Protein 6YJI (pdb70)

Solvent-accessible surface area: 37201 Å² total; per-residue (Å²): 92,192,90,46,14,82,88,0,13,129,30,0,86,103,43,58,3,144,19,13,20,95,118,58,118,40,36,62,129,50,20,70,9,38,1,98,49,64,171,20,76,6,45,0,0,0,13,1,115,74,34,110,35,0,29,37,0,1,126,4,0,84,106,12,169,13,73,0,2,41,9,33,23,11,32,27,39,26,5,44,10,3,17,87,86,24,3,0,0,0,24,3,71,44,28,95,143,39,60,38,72,158,173,56,45,47,0,30,2,5,9,4,6,28,3,0,31,5,8,67,73,0,70,95,80,39,34,38,3,11,1,14,21,70,16,3,25,26,6,17,13,44,11,4,27,2,2,2,20,0,8,1,2,6,53,32,9,6,6,1,26,10,3,23,29,0,55,0,4,16,40,78,22,66,70,43,86,6,125,118,81,45,45,5,3,15,0,0,8,1,11,1,37,3,0,4,1,12,11,25,4,64,3,81,8,44,158,29,150,59,128,107,1,3,45,6,66,1,44,0,19,111,28,81,50,87,18,2,5,114,0,2,20,8,0,1,74,12,12,68,42,196,48,13,43,36,29,1,5,6,40,1,35,0,63,1,82,61,4,36,2,51,0,30,6,12,11,62,28,104,40,9,113,83,19,5,54,54,0,36,158,109,0,98,102,38,14,97,106,6,46,45,147,60,69,73,40,65,9,40,74,1,3,37,66,18,9,21,98,5,0,74,75,119,96,2,26,90,37,53,35,113,12,6,0,4,7,9,4,1,4,8,46,58,31,8,0,9,49,136,10,0,30,38,0,9,77,19,1,2,60,54,29,119,43,127,55,4,70,40,59,1,7,0,3,2,5,6,5,48,2,150,92,25,144,48,68,73,6,0,1,3,1,2,81,0,2,0,3,0,16,0,1,0,20,12,123,52,94,34,21,125,69,0,41,72,58,0,89,67,16,2,106,64,1,20,73,11,3,67,77,2,10,7,105,34,28,4,6,29,34,30,10,9,16,42,13,82,86,173,58,7,10,56,26,8,5,56,74,10,19,110,104,0,29,106,4,0,35,133,41,0,65,100,0,8,1,47,4,31,149,16,6,0,30,62,90,178,86,17,89,96,0,16,129,28,0,84,127,46,58,3,145,20,15,26,94,122,59,118,42,35,75,138,46,18,66,9,36,0,104,46,62,180,23,78,7,41,0,0,0,17,1,120,71,36,112,34,0,29,35,0,0,124,3,0,85,109,12,180,14,75,0,3,43,7,32,20,14,32,30,39,28,6,44,10,2,18,72,89,26,3,0,0,0,24,4,72,50,26,92,143,40,62,38,63,179,176,44,48,43,1,32,2,4,9,5,7,34,1,0,49,3,6,75,68,0,70,91,87,35,25,42,4,11,2,14,24,71,16,4,24,26,5,16,12,43,10,4,28,2,3,1,18,0,8,2,2,4,52,30,9,4,5,1,26,10,4,24,37,1,51,0,2,14,38,73,20,68,75,49,79,4,118,124,82,41,68,4,3,16,0,0,8,1,12,1,39,3,0,4,2,14,10,24,4,72,2,76,7,50,150,20,156,65,128,102,1,3,44,6,60,0,45,0,20,110,28,87,54,98,21,2,5,99,0,2,27,4,0,3,82,13,11,88,43,200,53,12,43,39,30,1,5,7,37,1,34,0,63,1,88,65,5,36,1,52,1,30,4,14,10,64,32,106,40,9,114,81,20,5,53,52,0,33,156,110,0,96,104,36,15,96,97,5,52,49,157,60,66,72,41,60,14,39,75,1,4,34,65,19,10,18,95,8,1,75,80,112,87,4,20,92,34,52,37,108,12,2,0,4,8,9,4,0,3,14,43,86,62,61,5,68,48,116,10,1,47,46,1,9,71,18,1,3,64,52,32,116,43,127,58,1,68,48,56,1,6,0,4,2,6,6,7,46,2,146,87,24,134,45,69,67,6,0,1,3,2,4,77,0,1,0,3,0,17,0,0,0,14,15,120,51,93,32,18,37,11,0,27,3,44,0,21,25,16,1,56,41,1,18,60,5,0,82,147,54,42,11,128,43,18,4,5,27,35,32,12,10,14,25,23,56,83,177,45,8,11,60,24,8,7,58,72,10,20,110,105,0,33,108,8,0,38,183,58,0,68,89,1,7,2,46,4,27,158,17,6,0,30,62,92

Radius of gyration: 32.5 Å; Cα contacts (8 Å, |Δi|>4): 2263; chains: 2; bounding box: 102×62×61 Å

Structure (mmCIF, N/CA/C/O backbone):
data_6YJI
#
_entry.id   6YJI
#
_cell.length_a   96.536
_cell.length_b   187.821
_cell.length_c   55.447
_cell.angle_alpha   90.000
_cell.angle_beta   90.000
_cell.angle_gamma   90.000
#
_symmetry.space_group_name_H-M   'P 21 21 2'
#
loop_
_entity.id
_entity.type
_entity.pdbx_description
1 polymer 'FAD-binding PCMH-type domain-containing protein'
2 branched 2-acetamido-2-deoxy-beta-D-glucopyranose-(1-4)-2-acetamido-2-deoxy-beta-D-glucopyranose
3 non-polymer 'FLAVIN-ADENINE DINUCLEOTIDE'
4 non-polymer 2-acetamido-2-deoxy-beta-D-glucopyranose
5 non-polymer 'THIOCYANATE ION'
6 non-polymer 'PENTAETHYLENE GLYCOL'
7 non-polymer 'CHLORIDE ION'
8 non-polymer 'TETRAETHYLENE GLYCOL'
9 non-polymer DI(HYDROXYETHYL)ETHER
10 water water
#
loop_
_atom_site.group_PDB
_atom_site.id
_atom_site.type_symbol
_atom_site.label_atom_id
_atom_site.label_alt_id
_atom_site.label_comp_id
_atom_site.label_asym_id
_atom_site.label_entity_id
_atom_site.label_seq_id
_atom_site.pdbx_PDB_ins_code
_atom_site.Cartn_x
_atom_site.Cartn_y
_atom_site.Cartn_z
_atom_site.occupancy
_atom_site.B_iso_or_equiv
_atom_site.auth_seq_id
_atom_site.auth_comp_id
_atom_site.auth_asym_id
_atom_site.auth_atom_id
_atom_site.pdbx_PDB_model_num
ATOM 1 N N . ALA A 1 3 ? -34.87669 52.98053 12.20653 1.000 60.47611 23 ALA A N 1
ATOM 2 C CA . ALA A 1 3 ? -36.20936 53.50648 11.92195 1.000 80.84142 23 ALA A CA 1
ATOM 3 C C . ALA A 1 3 ? -37.25032 52.82426 12.80880 1.000 116.76315 23 ALA A C 1
ATOM 4 O O . ALA A 1 3 ? -37.17634 51.61901 13.04629 1.000 124.23642 23 ALA A O 1
ATOM 10 N N . GLN A 1 4 ? -38.21687 53.59875 13.29954 1.000 99.10369 24 GLN A N 1
ATOM 11 C CA . GLN A 1 4 ? -39.21819 53.09480 14.22944 1.000 100.33614 24 GLN A CA 1
ATOM 12 C C . GLN A 1 4 ? -40.52083 52.69355 13.54193 1.000 92.59378 24 GLN A C 1
ATOM 13 O O . GLN A 1 4 ? -41.49836 52.38084 14.22958 1.000 115.85227 24 GLN A O 1
ATOM 27 N N . ASN A 1 5 ? -40.56337 52.69721 12.20867 1.000 66.43643 25 ASN A N 1
ATOM 28 C CA . ASN A 1 5 ? -41.60465 51.99017 11.47457 1.000 70.38528 25 ASN A CA 1
ATOM 29 C C . ASN A 1 5 ? -41.03582 50.80243 10.69486 1.000 59.63843 25 ASN A C 1
ATOM 30 O O . ASN A 1 5 ? -41.73195 50.24257 9.84619 1.000 48.34521 25 ASN A O 1
ATOM 41 N N . LYS A 1 6 ? -39.77312 50.43313 10.95143 1.000 60.39060 26 LYS A N 1
ATOM 42 C CA . LYS A 1 6 ? -39.18899 49.23927 10.34312 1.000 69.28240 26 LYS A CA 1
ATOM 43 C C . LYS A 1 6 ? -40.01273 48.00574 10.66284 1.000 51.82210 26 LYS A C 1
ATOM 44 O O . LYS A 1 6 ? -40.17328 47.11052 9.82008 1.000 54.43504 26 LYS A O 1
ATOM 63 N N . ALA A 1 7 ? -40.49997 47.91506 11.90031 1.000 49.40294 27 ALA A N 1
ATOM 64 C CA . ALA A 1 7 ? -41.32425 46.77981 12.29263 1.000 44.66021 27 ALA A CA 1
ATOM 65 C C . ALA A 1 7 ? -42.55322 46.65945 11.40711 1.000 52.55207 27 ALA A C 1
ATOM 66 O O . ALA A 1 7 ? -42.96916 45.55206 11.04585 1.000 48.17807 27 ALA A O 1
ATOM 73 N N . ASP A 1 8 ? -43.15092 47.79758 11.05670 1.000 47.80672 28 ASP A N 1
ATOM 74 C CA . ASP A 1 8 ? -44.34853 47.79839 10.22824 1.000 49.32830 28 ASP A CA 1
ATOM 75 C C . ASP A 1 8 ? -44.07495 47.24179 8.84013 1.000 48.66988 28 ASP A C 1
ATOM 76 O O . ASP A 1 8 ? -44.88084 46.48067 8.29689 1.000 51.49971 28 ASP A O 1
ATOM 85 N N . VAL A 1 9 ? -42.96685 47.65775 8.22365 1.000 47.76005 29 VAL A N 1
ATOM 86 C CA . VAL A 1 9 ? -42.68197 47.20104 6.87498 1.000 47.22055 29 VAL A CA 1
ATOM 87 C C . VAL A 1 9 ? -42.38121 45.70099 6.89544 1.000 50.39015 29 VAL A C 1
ATOM 88 O O . VAL A 1 9 ? -42.80018 44.95736 6.00390 1.000 45.72466 29 VAL A O 1
ATOM 101 N N . ILE A 1 10 ? -41.65511 45.24103 7.91860 1.000 44.34581 30 ILE A N 1
ATOM 102 C CA . ILE A 1 10 ? -41.31540 43.82400 8.02376 1.000 43.76264 30 ILE A CA 1
ATOM 103 C C . ILE A 1 10 ? -42.56626 42.99181 8.26926 1.000 43.98946 30 ILE A C 1
ATOM 104 O O . ILE A 1 10 ? -42.76412 41.92613 7.65557 1.000 46.04978 30 ILE A O 1
ATOM 120 N N . SER A 1 11 ? -43.40198 43.41496 9.21628 1.000 44.87128 31 SER A N 1
ATOM 121 C CA . SER A 1 11 ? -44.59624 42.62306 9.50846 1.000 45.71861 31 SER A CA 1
ATOM 122 C C . SER A 1 11 ? -45.52831 42.55421 8.30228 1.000 64.82927 31 SER A C 1
ATOM 123 O O . SER A 1 11 ? -46.19920 41.53309 8.09453 1.000 47.08883 31 SER A O 1
ATOM 131 N N . LYS A 1 12 ? -45.57554 43.61075 7.48426 1.000 61.52681 32 LYS A N 1
ATOM 132 C CA . LYS A 1 12 ? -46.41532 43.55766 6.29029 1.000 49.15961 32 LYS A CA 1
ATOM 133 C C . LYS A 1 12 ? -45.79388 42.66706 5.22449 1.000 49.98295 32 LYS A C 1
ATOM 134 O O . LYS A 1 12 ? -46.50762 41.97007 4.4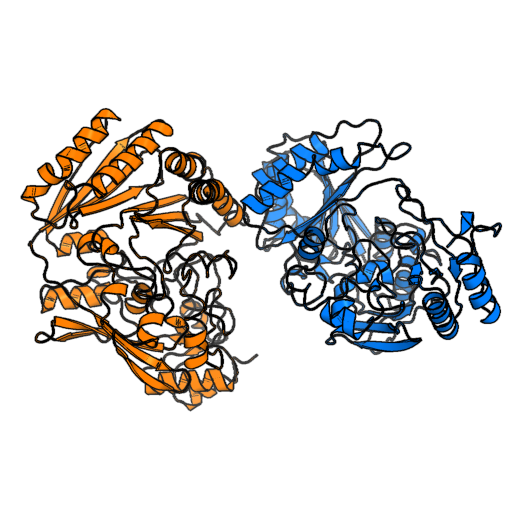9115 1.000 51.87800 32 LYS A O 1
ATOM 153 N N . CYS A 1 13 ? -44.45840 42.67554 5.12768 1.000 49.86681 33 CYS A N 1
ATOM 154 C CA . CYS A 1 13 ? -43.75414 41.73940 4.25248 1.000 49.54822 33 CYS A CA 1
ATOM 155 C C . CYS A 1 13 ? -44.05631 40.29132 4.62550 1.000 51.97509 33 CYS A C 1
ATOM 156 O O . CYS A 1 13 ? -44.31347 39.44776 3.74962 1.000 51.43651 33 CYS A O 1
ATOM 163 N N . LEU A 1 14 ? -44.03116 39.98476 5.92337 1.000 50.56302 34 LEU A N 1
ATOM 164 C CA . LEU A 1 14 ? -44.28788 38.61970 6.37441 1.000 45.52031 34 LEU A CA 1
ATOM 165 C C . LEU A 1 14 ? -45.77040 38.26671 6.24898 1.000 44.69307 34 LEU A C 1
ATOM 166 O O . LEU A 1 14 ? -46.11082 37.15497 5.82657 1.000 52.32162 34 LEU A O 1
ATOM 182 N N . ASP A 1 15 ? -46.66749 39.20027 6.59471 1.000 49.26037 35 ASP A N 1
ATOM 183 C CA . ASP A 1 15 ? -48.09711 38.95890 6.40306 1.000 53.06012 35 ASP A CA 1
ATOM 184 C C . ASP A 1 15 ? -48.38400 38.55378 4.95921 1.000 52.36852 35 ASP A C 1
ATOM 185 O O . ASP A 1 15 ? -49.12035 37.59366 4.69215 1.000 53.75347 35 ASP A O 1
ATOM 194 N N . ASP A 1 16 ? -47.80973 39.30107 4.01008 1.000 54.01689 36 ASP A N 1
ATOM 195 C CA . ASP A 1 16 ? -48.07685 39.06528 2.59744 1.000 54.09286 36 ASP A CA 1
ATOM 196 C C . ASP A 1 16 ? -47.54758 37.71080 2.14287 1.000 55.27772 36 ASP A C 1
ATOM 197 O O . ASP A 1 16 ? -48.04960 37.15515 1.16446 1.000 54.43548 36 ASP A O 1
ATOM 206 N N . ALA A 1 17 ? -46.53652 37.18247 2.82237 1.000 52.58058 37 ALA A N 1
ATOM 207 C CA . ALA A 1 17 ? -45.98207 35.87405 2.52008 1.000 51.86189 37 ALA A CA 1
ATOM 208 C C . ALA A 1 17 ? -46.71205 34.74990 3.24909 1.000 51.35389 37 ALA A C 1
ATOM 209 O O . ALA A 1 17 ? -46.33513 33.58091 3.10530 1.000 54.83025 37 ALA A O 1
ATOM 216 N N . GLY A 1 18 ? -47.74374 35.08328 4.02364 1.000 46.37211 38 GLY A N 1
ATOM 217 C CA . GLY A 1 18 ? -48.52027 34.09098 4.73378 1.000 47.19272 38 GLY A CA 1
ATOM 218 C C . GLY A 1 18 ? -47.88112 33.59360 6.00177 1.000 44.80163 38 GLY A C 1
ATOM 219 O O . GLY A 1 18 ? -48.23009 32.50880 6.46449 1.000 49.05773 38 GLY A O 1
ATOM 223 N N . ILE A 1 19 ? -46.97311 34.37142 6.59135 1.000 44.49462 39 ILE A N 1
ATOM 224 C CA . ILE A 1 19 ? -46.12326 33.92478 7.69162 1.000 43.15451 39 ILE A CA 1
ATOM 225 C C . ILE A 1 19 ? -46.61701 34.59451 8.96699 1.000 43.39014 39 ILE A C 1
ATOM 226 O O . ILE A 1 19 ? -46.66134 35.83642 9.06037 1.000 44.04913 39 ILE A O 1
ATOM 242 N N . ARG A 1 20 ? -47.01600 33.77268 9.93360 1.000 45.51394 40 ARG A N 1
ATOM 243 C CA . ARG A 1 20 ? -47.40227 34.27297 11.24471 1.000 47.89827 40 ARG A CA 1
ATOM 244 C C . ARG A 1 20 ? -46.24583 35.04614 11.86515 1.000 45.76967 40 ARG A C 1
ATOM 245 O O . ARG A 1 20 ? -45.10271 34.59176 11.83840 1.000 41.06484 40 ARG A O 1
ATOM 266 N N . ASN A 1 21 ? -46.53398 36.21930 12.42298 1.000 43.76729 41 ASN A N 1
ATOM 267 C CA . ASN A 1 21 ? -45.45858 37.02635 12.99472 1.000 42.79756 41 ASN A CA 1
ATOM 268 C C . ASN A 1 21 ? -46.02292 37.95954 14.05517 1.000 44.01488 41 ASN A C 1
ATOM 269 O O . ASN A 1 21 ? -47.22638 38.23153 14.08329 1.000 46.34093 41 ASN A O 1
ATOM 280 N N . VAL A 1 22 ? -45.13526 38.45601 14.92580 1.000 43.10894 42 VAL A N 1
ATOM 281 C CA . VAL A 1 22 ? -45.52053 39.50839 15.86665 1.000 44.23680 42 VAL A CA 1
ATOM 282 C C . VAL A 1 22 ? -44.52180 40.66152 15.88592 1.000 46.21247 42 VAL A C 1
ATOM 283 O O . VAL A 1 22 ? -43.34093 40.50513 15.56505 1.000 43.09711 42 VAL A O 1
ATOM 296 N N . ILE A 1 23 ? -45.02469 41.82998 16.29513 1.000 47.74582 43 ILE A N 1
ATOM 297 C CA . ILE A 1 23 ? -44.24692 43.04736 16.52139 1.000 46.56497 43 ILE A CA 1
ATOM 298 C C . ILE A 1 23 ? -44.67461 43.61059 17.87517 1.000 48.58500 43 ILE A C 1
ATOM 299 O O . ILE A 1 23 ? -45.58960 43.09891 18.52052 1.000 46.76354 43 ILE A O 1
ATOM 315 N N . ASP A 1 24 ? -43.98998 44.68338 18.32297 1.000 45.88799 44 ASP A N 1
ATOM 316 C CA . ASP A 1 24 ? -44.15584 45.03903 19.73957 1.000 46.35084 44 ASP A CA 1
ATOM 317 C C . ASP A 1 24 ? -45.51082 45.65746 20.05000 1.000 49.20329 44 ASP A C 1
ATOM 318 O O . ASP A 1 24 ? -45.81595 45.86356 21.22984 1.000 49.94686 44 ASP A O 1
ATOM 327 N N . THR A 1 25 ? -46.34883 45.89915 19.04773 1.000 49.95731 45 THR A N 1
ATOM 328 C CA . THR A 1 25 ? -47.72247 46.30538 19.29427 1.000 60.19651 45 THR A CA 1
ATOM 329 C C . THR A 1 25 ? -48.68115 45.12212 19.36612 1.000 59.03410 45 THR A C 1
ATOM 330 O O . THR A 1 25 ? -49.85576 45.31922 19.69868 1.000 55.91511 45 THR A O 1
ATOM 341 N N . ASP A 1 26 ? -48.21573 43.90723 19.06921 1.000 53.63519 46 ASP A N 1
ATOM 342 C CA . ASP A 1 26 ? -49.03099 42.72215 19.27386 1.000 64.35958 46 ASP A CA 1
ATOM 343 C C . ASP A 1 26 ? -49.17603 42.43926 20.76378 1.000 64.51835 46 ASP A C 1
ATOM 344 O O . ASP A 1 26 ? -48.25268 42.66293 21.55568 1.000 55.03181 46 ASP A O 1
ATOM 353 N N . SER A 1 27 ? -50.34645 41.90788 21.13770 1.000 52.76856 47 SER A N 1
ATOM 354 C CA . SER A 1 27 ? -50.61642 41.65205 22.54819 1.000 52.98102 47 SER A CA 1
ATOM 355 C C . SER A 1 27 ? -49.78448 40.50585 23.10095 1.000 50.76672 47 SER A C 1
ATOM 356 O O . SER A 1 27 ? -49.61799 40.41644 24.32128 1.000 58.72178 47 SER A O 1
ATOM 364 N N . SER A 1 28 ? -49.28428 39.61762 22.24749 1.000 51.37075 48 SER A N 1
ATOM 365 C CA . SER A 1 28 ? -48.46168 38.50954 22.70737 1.000 48.92501 48 SER A CA 1
ATOM 366 C C . SER A 1 28 ? -46.97110 38.82437 22.66726 1.000 45.84671 48 SER A C 1
ATOM 367 O O . SER A 1 28 ? -46.15525 37.91501 22.85216 1.000 44.73585 48 SER A O 1
ATOM 375 N N . TRP A 1 29 ? -46.59687 40.08704 22.45343 1.000 47.34560 49 TRP A N 1
ATOM 376 C CA . TRP A 1 29 ? -45.17711 40.41931 22.35890 1.000 44.32226 49 TRP A CA 1
ATOM 377 C C . TRP A 1 29 ? -44.40922 39.96019 23.58880 1.000 42.82932 49 TRP A C 1
ATOM 378 O O . TRP A 1 29 ? -43.33958 39.34435 23.47622 1.000 41.62680 49 TRP A O 1
ATOM 399 N N . ALA A 1 30 ? -44.94563 40.23592 24.77719 1.000 43.76987 50 ALA A N 1
ATOM 400 C CA . ALA A 1 30 ? -44.25047 39.84787 25.99960 1.000 42.54587 50 ALA A CA 1
ATOM 401 C C . ALA A 1 30 ? -44.00075 38.34579 26.03433 1.000 41.55242 50 ALA A C 1
ATOM 402 O O . ALA A 1 30 ? -42.90856 37.89102 26.38918 1.000 39.33923 50 ALA A O 1
ATOM 409 N N . GLN A 1 31 ? -45.02152 37.55761 25.69166 1.000 47.04026 51 GLN A N 1
ATOM 410 C CA . GLN A 1 31 ? -44.90119 36.11172 25.79423 1.000 40.95837 51 GLN A CA 1
ATOM 411 C C . GLN A 1 31 ? -43.93179 35.52807 24.78093 1.000 40.83540 51 GLN A C 1
ATOM 412 O O . GLN A 1 31 ? -43.41209 34.43575 25.00339 1.000 44.44118 51 GLN A O 1
ATOM 426 N N . GLU A 1 32 ? -43.68605 36.21880 23.67324 1.000 39.35524 52 GLU A N 1
ATOM 427 C CA . GLU A 1 32 ? -42.80633 35.70851 22.63506 1.000 39.75133 52 GLU A CA 1
ATOM 428 C C . GLU A 1 32 ? -41.38232 36.23992 22.73870 1.000 41.10818 52 GLU A C 1
ATOM 429 O O . GLU A 1 32 ? -40.53515 35.84790 21.93070 1.000 42.36573 52 GLU A O 1
ATOM 441 N N . THR A 1 33 ? -41.10463 37.12830 23.70292 1.000 40.84462 53 THR A N 1
ATOM 442 C CA . THR A 1 33 ? -39.77741 37.69369 23.90761 1.000 36.16534 53 THR A CA 1
ATOM 443 C C . THR A 1 33 ? -39.11268 37.17683 25.18001 1.000 35.68264 53 THR A C 1
ATOM 444 O O . THR A 1 33 ? -38.36773 37.90651 25.83569 1.000 43.67112 53 THR A O 1
ATOM 455 N N . VAL A 1 34 ? -39.34595 35.91995 25.52999 1.000 33.26902 54 VAL A N 1
ATOM 456 C CA . VAL A 1 34 ? -38.79438 35.33889 26.75348 1.000 33.01034 54 VAL A CA 1
ATOM 457 C C . VAL A 1 34 ? -37.54063 34.53236 26.43199 1.000 33.27000 54 VAL A C 1
ATOM 458 O O . VAL A 1 34 ? -37.51708 33.77057 25.45898 1.000 29.56092 54 VAL A O 1
ATOM 471 N N . MET A 1 35 ? -36.49529 34.69100 27.24746 1.000 30.76171 55 MET A N 1
ATOM 472 C CA . MET A 1 35 ? -35.30820 33.86331 27.10753 1.000 29.19145 55 MET A CA 1
ATOM 473 C C . MET A 1 35 ? -34.71213 33.54356 28.47544 1.000 33.15280 55 MET A C 1
ATOM 474 O O . MET A 1 35 ? -35.08231 34.12152 29.50092 1.000 27.83332 55 MET A O 1
ATOM 488 N N . PHE A 1 36 ? -33.79038 32.57521 28.47064 1.000 30.98934 56 PHE A N 1
ATOM 489 C CA . PHE A 1 36 ? -33.24571 32.01263 29.70509 1.000 25.57293 56 PHE A CA 1
ATOM 490 C C . PHE A 1 36 ? -32.39892 33.02469 30.46082 1.000 28.06918 56 PHE A C 1
ATOM 491 O O . PHE A 1 36 ? -32.51618 33.14625 31.68857 1.000 31.01014 56 PHE A O 1
ATOM 508 N N . GLN A 1 37 ? -31.56010 33.77219 29.74679 1.000 30.75379 57 GLN A N 1
ATOM 509 C CA . GLN A 1 37 ? -30.68850 34.78038 30.33297 1.000 28.28645 57 GLN A CA 1
ATOM 510 C C . GLN A 1 37 ? -31.49287 36.04093 30.63978 1.000 28.59377 57 GLN A C 1
ATOM 511 O O . GLN A 1 37 ? -31.91561 36.74906 29.72403 1.000 31.09299 57 GLN A O 1
ATOM 525 N N . LYS A 1 38 ? -31.67128 36.33060 31.92250 1.000 26.84447 58 LYS A N 1
ATOM 526 C CA . LYS A 1 38 ? -32.45716 37.47067 32.36588 1.000 30.78020 58 LYS A CA 1
ATOM 527 C C . LYS A 1 38 ? -31.63848 38.74843 32.55418 1.000 34.33120 58 LYS A C 1
ATOM 528 O O . LYS A 1 38 ? -32.23895 39.79033 32.77597 1.000 35.72993 58 LYS A O 1
ATOM 547 N N . ARG A 1 39 ? -30.29986 38.69389 32.44155 1.000 30.07578 59 ARG A N 1
ATOM 548 C CA . ARG A 1 39 ? -29.48034 39.90065 32.56726 1.000 28.37813 59 ARG A CA 1
ATOM 549 C C . ARG A 1 39 ? -29.67045 40.83542 31.37860 1.000 25.01591 59 ARG A C 1
ATOM 550 O O . ARG A 1 39 ? -29.49117 42.05365 31.51158 1.000 29.95672 59 ARG A O 1
ATOM 571 N N . LEU A 1 40 ? -30.05185 40.28921 30.23179 1.000 30.76195 60 LEU A N 1
ATOM 572 C CA . LEU A 1 40 ? -30.19963 41.01610 28.98745 1.000 27.87378 60 LEU A CA 1
ATOM 573 C C . LEU A 1 40 ? -31.66951 41.03205 28.59639 1.000 32.18424 60 LEU A C 1
ATOM 574 O O . LEU A 1 40 ? -32.41587 40.10516 28.90004 1.000 33.99525 60 LEU A O 1
ATOM 590 N N . LYS A 1 41 ? -32.07896 42.10566 27.91292 1.000 32.09653 61 LYS A N 1
ATOM 591 C CA . LYS A 1 41 ? -33.47381 42.30963 27.54928 1.000 33.19633 61 LYS A CA 1
ATOM 592 C C . LYS A 1 41 ? -33.67291 42.09739 26.05517 1.000 35.07726 61 LYS A C 1
ATOM 593 O O . LYS A 1 41 ? -33.11980 42.85958 25.25123 1.000 37.46795 61 LYS A O 1
ATOM 612 N N . PRO A 1 42 ? -34.46408 41.12512 25.61697 1.000 34.91197 62 PRO A N 1
ATOM 613 C CA . PRO A 1 42 ? -34.68488 40.97404 24.17445 1.000 37.24035 62 PRO A CA 1
ATOM 614 C C . PRO A 1 42 ? -35.43024 42.15984 23.57695 1.000 32.83396 62 PRO A C 1
ATOM 615 O O . PRO A 1 42 ? -36.42828 42.62800 24.13320 1.000 34.38619 62 PRO A O 1
ATOM 626 N N . ASP A 1 43 ? -34.95404 42.61905 22.41994 1.000 35.31639 63 ASP A N 1
ATOM 627 C CA . ASP A 1 43 ? -35.61078 43.71049 21.68384 1.000 34.44045 63 ASP A CA 1
ATOM 628 C C . ASP A 1 43 ? -35.48020 43.48104 20.17920 1.000 34.24876 63 ASP A C 1
ATOM 629 O O . ASP A 1 43 ? -34.87351 44.27333 19.45743 1.000 37.81616 63 ASP A O 1
ATOM 638 N N . PRO A 1 44 ? -36.03750 42.38709 19.67477 1.000 34.11207 64 PRO A N 1
ATOM 639 C CA . PRO A 1 44 ? -36.06952 42.19114 18.21885 1.000 35.52697 64 PRO A CA 1
ATOM 640 C C . PRO A 1 44 ? -37.00464 43.19470 17.55349 1.000 36.52910 64 PRO A C 1
ATOM 641 O O . PRO A 1 44 ? -37.90443 43.77077 18.17555 1.000 41.53965 64 PRO A O 1
ATOM 652 N N . GLU A 1 45 ? -36.76809 43.41964 16.26378 1.000 36.16381 65 GLU A N 1
ATOM 653 C CA . GLU A 1 45 ? -37.70613 44.23288 15.48634 1.000 37.98978 65 GLU A CA 1
ATOM 654 C C . GLU A 1 45 ? -39.01315 43.49076 15.20948 1.000 39.55249 65 GLU A C 1
ATOM 655 O O . GLU A 1 45 ? -40.08243 44.11558 15.14424 1.000 42.61724 65 GLU A O 1
ATOM 667 N N . ALA A 1 46 ? -38.95843 42.16742 15.04335 1.000 37.95028 66 ALA A N 1
ATOM 668 C CA . ALA A 1 46 ? -40.14306 41.39144 14.70282 1.000 38.84979 66 ALA A CA 1
ATOM 669 C C . ALA A 1 46 ? -39.75299 39.93347 14.84958 1.000 37.34031 66 ALA A C 1
ATOM 670 O O . ALA A 1 46 ? -38.56532 39.60180 14.82317 1.000 35.69092 66 ALA A O 1
ATOM 677 N N . ILE A 1 47 ? -40.75518 39.07626 14.98470 1.000 37.96896 67 ILE A N 1
ATOM 678 C CA . ILE A 1 47 ? -40.54330 37.64359 15.16086 1.000 36.75845 67 ILE A CA 1
ATOM 679 C C . ILE A 1 47 ? -41.42213 36.91942 14.14980 1.000 37.51169 67 ILE A C 1
ATOM 680 O O . ILE A 1 47 ? -42.63900 37.14428 14.10050 1.000 39.17220 67 ILE A O 1
ATOM 696 N N . ALA A 1 48 ? -40.81068 36.03782 13.35761 1.000 37.08731 68 ALA A N 1
ATOM 697 C CA . ALA A 1 48 ? -41.53861 35.22976 12.38855 1.000 36.88413 68 ALA A CA 1
ATOM 698 C C . ALA A 1 48 ? -41.61706 33.78898 12.88360 1.000 36.11421 68 ALA A C 1
ATOM 699 O O . ALA A 1 48 ? -40.74386 33.33600 13.63150 1.000 38.88819 68 ALA A O 1
ATOM 706 N N . PHE A 1 49 ? -42.67380 33.07843 12.46677 1.000 37.11012 69 PHE A N 1
ATOM 707 C CA . PHE A 1 49 ? -42.94929 31.69904 12.90584 1.000 39.55098 69 PHE A CA 1
ATOM 708 C C . PHE A 1 49 ? -43.14712 30.79485 11.69482 1.000 37.14161 69 PHE A C 1
ATOM 709 O O . PHE A 1 49 ? -44.25428 30.29578 11.44445 1.000 37.89563 69 PHE A O 1
ATOM 726 N N . PRO A 1 50 ? -42.09916 30.58852 10.90068 1.000 35.40694 70 PRO A N 1
ATOM 727 C CA . PRO A 1 50 ? -42.25569 29.79019 9.67458 1.000 35.44498 70 PRO A CA 1
ATOM 728 C C . PRO A 1 50 ? -42.62014 28.34951 10.00019 1.000 35.22879 70 PRO A C 1
ATOM 729 O O . PRO A 1 50 ? -42.09411 27.74929 10.94521 1.000 34.17197 70 PRO A O 1
ATOM 740 N N . GLU A 1 51 ? -43.53402 27.80013 9.18895 1.000 36.28527 71 GLU A N 1
ATOM 741 C CA . GLU A 1 51 ? -43.97799 26.41363 9.33900 1.000 42.29958 71 GLU A CA 1
ATOM 742 C C . GLU A 1 51 ? -43.16574 25.42610 8.50875 1.000 40.55494 71 GLU A C 1
ATOM 743 O O . GLU A 1 51 ? -43.23790 24.21366 8.76585 1.000 35.54780 71 GLU A O 1
ATOM 755 N N . ASN A 1 52 ? -42.40279 25.91118 7.52545 1.000 35.19194 72 ASN A N 1
ATOM 756 C CA . ASN A 1 52 ? -41.62866 25.06532 6.62346 1.000 36.30374 72 ASN A CA 1
ATOM 757 C C . ASN A 1 52 ? -40.52828 25.90713 5.98071 1.000 36.88016 72 ASN A C 1
ATOM 758 O O . ASN A 1 52 ? -40.43923 27.12593 6.19127 1.000 39.02039 72 ASN A O 1
ATOM 769 N N . SER A 1 53 ? -39.69027 25.24069 5.17538 1.000 38.64862 73 SER A N 1
ATOM 770 C CA . SER A 1 53 ? -38.49872 25.89770 4.64265 1.000 38.15993 73 SER A CA 1
ATOM 771 C C . SER A 1 53 ? -38.85043 27.02023 3.66840 1.000 41.78026 73 SER A C 1
ATOM 772 O O . SER A 1 53 ? -38.12129 28.01879 3.58670 1.000 36.78110 73 SER A O 1
ATOM 780 N N . ASP A 1 54 ? -39.95625 26.89364 2.92631 1.000 40.71437 74 ASP A N 1
ATOM 781 C CA . ASP A 1 54 ? -40.36030 27.99969 2.05691 1.000 41.04917 74 ASP A CA 1
ATOM 782 C C . ASP A 1 54 ? -40.62992 29.26876 2.86493 1.000 41.57647 74 ASP A C 1
ATOM 783 O O . ASP A 1 54 ? -40.29389 30.38696 2.42935 1.000 38.21591 74 ASP A O 1
ATOM 792 N N . GLU A 1 55 ? -41.26113 29.12423 4.03440 1.000 39.02872 75 GLU A N 1
ATOM 793 C CA . GLU A 1 55 ? -41.54085 30.29840 4.85731 1.000 36.37665 75 GLU A CA 1
ATOM 794 C C . GLU A 1 55 ? -40.27564 30.84127 5.50459 1.000 36.20236 75 GLU A C 1
ATOM 795 O O . GLU A 1 55 ? -40.16587 32.06165 5.70241 1.000 41.23031 75 GLU A O 1
ATOM 807 N N . VAL A 1 56 ? -39.31296 29.97497 5.83264 1.000 34.24444 76 VAL A N 1
ATOM 808 C CA . VAL A 1 56 ? -38.01260 30.48386 6.27202 1.000 35.96871 76 VAL A CA 1
ATOM 809 C C . VAL A 1 56 ? -37.39501 31.33711 5.17117 1.000 38.13765 76 VAL A C 1
ATOM 810 O O . VAL A 1 56 ? -36.87113 32.43571 5.42130 1.000 35.54789 76 VAL A O 1
ATOM 823 N N . ALA A 1 57 ? -37.45454 30.85187 3.92809 1.000 37.56714 77 ALA A N 1
ATOM 824 C CA . ALA A 1 57 ? -36.90310 31.62997 2.82382 1.000 41.17366 77 ALA A CA 1
ATOM 825 C C . ALA A 1 57 ? -37.59847 32.98226 2.70447 1.000 36.29421 77 ALA A C 1
ATOM 826 O O . ALA A 1 57 ? -36.93651 34.00583 2.49806 1.000 36.82336 77 ALA A O 1
ATOM 833 N N . SER A 1 58 ? -38.93127 33.01085 2.85477 1.000 39.59069 78 SER A N 1
ATOM 834 C CA . SER A 1 58 ? -39.66011 34.27275 2.74530 1.000 41.85722 78 SER A CA 1
ATOM 835 C C . SER A 1 58 ? -39.31844 35.21814 3.88177 1.000 39.37537 78 SER A C 1
ATOM 836 O O . SER A 1 58 ? -39.30621 36.44146 3.68288 1.000 40.65292 78 SER A O 1
ATOM 844 N N . ALA A 1 59 ? -39.05339 34.68292 5.06927 1.000 38.17613 79 ALA A N 1
ATOM 845 C CA . ALA A 1 59 ? -38.62353 35.54302 6.16350 1.000 34.35874 79 ALA A CA 1
ATOM 846 C C . ALA A 1 59 ? -37.24528 36.13264 5.88575 1.000 41.99432 79 ALA A C 1
ATOM 847 O O . ALA A 1 59 ? -37.01617 37.31779 6.15290 1.000 38.66971 79 ALA A O 1
ATOM 854 N N . LEU A 1 60 ? -36.32500 35.34123 5.33620 1.000 40.38396 80 LEU A N 1
ATOM 855 C CA . LEU A 1 60 ? -35.00372 35.87600 5.02636 1.000 37.39560 80 LEU A CA 1
ATOM 856 C C . LEU A 1 60 ? -35.09881 37.01210 4.01673 1.000 38.34610 80 LEU A C 1
ATOM 857 O O . LEU A 1 60 ? -34.44207 38.04934 4.16802 1.000 41.05709 80 LEU A O 1
ATOM 873 N N . LYS A 1 61 ? -35.90712 36.83354 2.97323 1.000 39.65029 81 LYS A N 1
ATOM 874 C CA . LYS A 1 61 ? -36.05961 37.90469 1.99168 1.000 37.79629 81 LYS A CA 1
ATOM 875 C C . LYS A 1 61 ? -36.60878 39.17202 2.64045 1.000 38.49718 81 LYS A C 1
ATOM 876 O O . LYS A 1 61 ? -36.10292 40.27359 2.39256 1.000 44.05607 81 LYS A O 1
ATOM 895 N N . CYS A 1 62 ? -37.60054 39.02844 3.51997 1.000 47.10403 82 CYS A N 1
ATOM 896 C CA . CYS A 1 62 ? -38.13879 40.17500 4.23578 1.000 38.89178 82 CYS A CA 1
ATOM 897 C C . CYS A 1 62 ? -37.06330 40.90448 5.04602 1.000 38.11033 82 CYS A C 1
ATOM 898 O O . CYS A 1 62 ? -37.01460 42.14590 5.04734 1.000 39.08045 82 CYS A O 1
ATOM 905 N N . ALA A 1 63 ? -36.20099 40.16357 5.75372 1.000 39.11267 83 ALA A N 1
ATOM 906 C CA . ALA A 1 63 ? -35.14085 40.82302 6.51327 1.000 36.06655 83 ALA A CA 1
ATOM 907 C C . ALA A 1 63 ? -34.20909 41.59971 5.58695 1.000 41.04855 83 ALA A C 1
ATOM 908 O O . ALA A 1 63 ? -33.83552 42.75224 5.87433 1.000 39.45981 83 ALA A O 1
ATOM 915 N N . ARG A 1 64 ? -33.83199 40.98962 4.45958 1.000 37.73664 84 ARG A N 1
ATOM 916 C CA . ARG A 1 64 ? -32.96202 41.67635 3.51222 1.000 40.07970 84 ARG A CA 1
ATOM 917 C C . ARG A 1 64 ? -33.62028 42.94383 2.98323 1.000 47.62754 84 ARG A C 1
ATOM 918 O O . ARG A 1 64 ? -32.96403 43.98961 2.85717 1.000 44.82755 84 ARG A O 1
ATOM 939 N N . GLU A 1 65 ? -34.93017 42.88434 2.71109 1.000 42.43586 85 GLU A N 1
ATOM 940 C CA . GLU A 1 65 ? -35.62166 44.04466 2.15220 1.000 42.32665 85 GLU A CA 1
ATOM 941 C C . GLU A 1 65 ? -35.66520 45.22263 3.11925 1.000 44.03250 85 GLU A C 1
ATOM 942 O O . GLU A 1 65 ? -35.68411 46.38504 2.67794 1.000 46.09967 85 GLU A O 1
ATOM 954 N N . SER A 1 66 ? -35.69257 44.96273 4.42225 1.000 45.15059 86 SER A N 1
ATOM 955 C CA . SER A 1 66 ? -35.69538 46.02181 5.41606 1.000 46.71681 86 SER A CA 1
ATOM 956 C C . SER A 1 66 ? -34.31920 46.27318 6.01127 1.000 42.94979 86 SER A C 1
ATOM 957 O O . SER A 1 66 ? -34.21096 47.02412 6.98105 1.000 45.39186 86 SER A O 1
ATOM 965 N N . LYS A 1 67 ? -33.26535 45.69138 5.44585 1.000 41.05362 87 LYS A N 1
ATOM 966 C CA . LYS A 1 67 ? -31.89695 45.91902 5.92986 1.000 41.27828 87 LYS A CA 1
ATOM 967 C C . LYS A 1 67 ? -31.79135 45.63130 7.42678 1.000 42.37811 87 LYS A C 1
ATOM 968 O O . LYS A 1 67 ? -31.25789 46.42213 8.20753 1.000 39.32124 87 LYS A O 1
ATOM 987 N N . VAL A 1 68 ? -32.31907 44.48259 7.83897 1.000 42.81306 88 VAL A N 1
ATOM 988 C CA . VAL A 1 68 ? -32.13438 44.02330 9.20794 1.000 38.99681 88 VAL A CA 1
ATOM 989 C C . VAL A 1 68 ? -31.43856 42.67246 9.14679 1.000 38.41371 88 VAL A C 1
ATOM 990 O O . VAL A 1 68 ? -31.45920 41.98860 8.11914 1.000 35.54351 88 VAL A O 1
ATOM 1003 N N . LYS A 1 69 ? -30.80432 42.30047 10.26022 1.000 34.09088 89 LYS A N 1
ATOM 1004 C CA . LYS A 1 69 ? -30.17098 41.00182 10.35002 1.000 31.13095 89 LYS A CA 1
ATOM 1005 C C . LYS A 1 69 ? -31.21128 39.92998 10.66128 1.000 35.16100 89 LYS A C 1
ATOM 1006 O O . LYS A 1 69 ? -32.28045 40.20577 11.21985 1.000 35.82561 89 LYS A O 1
ATOM 1025 N N . ALA A 1 70 ? -30.88503 38.69201 10.29734 1.000 31.49138 90 ALA A N 1
ATOM 1026 C CA . ALA A 1 70 ? -31.73288 37.54939 10.58358 1.000 29.23833 90 ALA A CA 1
ATOM 1027 C C . ALA A 1 70 ? -31.12133 36.69446 11.68875 1.000 29.15917 90 ALA A C 1
ATOM 1028 O O . ALA A 1 70 ? -29.90444 36.49475 11.71885 1.000 31.78545 90 ALA A O 1
ATOM 1035 N N . ASN A 1 71 ? -31.96629 36.16108 12.57091 1.000 31.01346 91 ASN A N 1
ATOM 1036 C CA . ASN A 1 71 ? -31.48641 35.52954 13.81016 1.000 30.71657 91 ASN A CA 1
ATOM 1037 C C . ASN A 1 71 ? -32.39514 34.36627 14.18895 1.000 29.47252 91 ASN A C 1
ATOM 1038 O O . ASN A 1 71 ? -33.59287 34.55179 14.44703 1.000 30.04445 91 ASN A O 1
ATOM 1049 N N . ALA A 1 72 ? -31.83012 33.15774 14.18905 1.000 30.12309 92 ALA A N 1
ATOM 1050 C CA . ALA A 1 72 ? -32.61037 31.96624 14.49538 1.000 28.54870 92 ALA A CA 1
ATOM 1051 C C . ALA A 1 72 ? -32.86606 31.90648 15.99512 1.000 28.60461 92 ALA A C 1
ATOM 1052 O O . ALA A 1 72 ? -31.95291 32.09315 16.79373 1.000 29.21061 92 ALA A O 1
ATOM 1059 N N . LEU A 1 73 ? -34.12315 31.67334 16.37345 1.000 27.72797 93 LEU A N 1
ATOM 1060 C CA . LEU A 1 73 ? -34.50198 31.45167 17.77072 1.000 24.98055 93 LEU A CA 1
ATOM 1061 C C . LEU A 1 73 ? -34.83813 29.97763 17.96201 1.000 24.80695 93 LEU A C 1
ATOM 1062 O O . LEU A 1 73 ? -35.82796 29.48560 17.39683 1.000 26.91626 93 LEU A O 1
ATOM 1078 N N . GLY A 1 74 ? -34.01976 29.29057 18.75808 1.000 23.14093 94 GLY A N 1
ATOM 1079 C CA . GLY A 1 74 ? -34.31184 27.93333 19.19221 1.000 26.52767 94 GLY A CA 1
ATOM 1080 C C . GLY A 1 74 ? -35.01309 27.97117 20.53900 1.000 26.09470 94 GLY A C 1
ATOM 1081 O O . GLY A 1 74 ? -35.79300 28.87242 20.81282 1.000 26.15099 94 GLY A O 1
ATOM 1085 N N . PRO A 1 75 ? -34.74820 27.00172 21.41820 1.000 25.56650 95 PRO A N 1
ATOM 1086 C CA . PRO A 1 75 ? -35.41223 27.00179 22.73708 1.000 25.91648 95 PRO A CA 1
ATOM 1087 C C . PRO A 1 75 ? -35.00603 28.11779 23.69608 1.000 30.72348 95 PRO A C 1
ATOM 1088 O O . PRO A 1 75 ? -35.55384 28.15736 24.80830 1.000 28.12310 95 PRO A O 1
ATOM 1099 N N . ALA A 1 76 ? -34.11108 29.04464 23.30102 1.000 26.17532 96 ALA A N 1
ATOM 1100 C CA . ALA A 1 76 ? -33.83792 30.29584 24.00964 1.000 22.41144 96 ALA A CA 1
ATOM 1101 C C . ALA A 1 76 ? -32.88852 30.13846 25.19220 1.000 25.04756 96 ALA A C 1
ATOM 1102 O O . ALA A 1 76 ? -32.97460 30.89713 26.16771 1.000 24.18826 96 ALA A O 1
ATOM 1109 N N . HIS A 1 77 ? -31.99046 29.12558 25.13757 1.000 24.99248 97 HIS A N 1
ATOM 1110 C CA . HIS A 1 77 ? -31.09423 28.90211 26.27325 1.000 23.41791 97 HIS A CA 1
ATOM 1111 C C . HIS A 1 77 ? -29.80986 29.74499 26.28170 1.000 22.33489 97 HIS A C 1
ATOM 1112 O O . HIS A 1 77 ? -29.11880 29.73493 27.30805 1.000 24.83665 97 HIS A O 1
ATOM 1126 N N . SER A 1 78 ? -29.49532 30.53365 25.23569 1.000 23.36970 98 SER A N 1
ATOM 1127 C CA . SER A 1 78 ? -28.18369 31.18220 25.16144 1.000 25.62532 98 SER A CA 1
ATOM 1128 C C . SER A 1 78 ? -27.85459 31.98568 26.42739 1.000 19.77802 98 SER A C 1
ATOM 1129 O O . SER A 1 78 ? -28.62747 32.85692 26.86836 1.000 23.04151 98 SER A O 1
ATOM 1137 N N . PHE A 1 79 ? -26.68292 31.68360 27.00591 1.000 21.93628 99 PHE A N 1
ATOM 1138 C CA . PHE A 1 79 ? -26.22357 32.45733 28.14908 1.000 21.09813 99 PHE A CA 1
ATOM 1139 C C . PHE A 1 79 ? -25.81499 33.86233 27.73881 1.000 23.95797 99 PHE A C 1
ATOM 1140 O O . PHE A 1 79 ? -25.63229 34.73830 28.60305 1.000 25.91856 99 PHE A O 1
ATOM 1157 N N . GLN A 1 80 ? -25.67095 34.09706 26.43164 1.000 25.29732 100 GLN A N 1
ATOM 1158 C CA . GLN A 1 80 ? -25.34538 35.40677 25.88690 1.000 22.42702 100 GLN A CA 1
ATOM 1159 C C . GLN A 1 80 ? -26.52790 36.13469 25.27069 1.000 21.98943 100 GLN A C 1
ATOM 1160 O O . GLN A 1 80 ? -26.34910 37.23770 24.74399 1.000 24.68108 100 GLN A O 1
ATOM 1174 N N . GLY A 1 81 ? -27.72338 35.56522 25.34445 1.000 23.01973 101 GLY A N 1
ATOM 1175 C CA . GLY A 1 81 ? -28.89537 36.12215 24.71747 1.000 27.75197 101 GLY A CA 1
ATOM 1176 C C . GLY A 1 81 ? -28.98510 35.97341 23.21664 1.000 25.62436 101 GLY A C 1
ATOM 1177 O O . GLY A 1 81 ? -29.75730 36.73191 22.57937 1.000 28.28776 101 GLY A O 1
ATOM 1181 N N . ASN A 1 82 ? -28.27100 35.01054 22.63043 1.000 24.45174 102 ASN A N 1
ATOM 1182 C CA . ASN A 1 82 ? -28.13997 34.92818 21.18219 1.000 23.90554 102 ASN A CA 1
ATOM 1183 C C . ASN A 1 82 ? -29.39383 34.42523 20.47539 1.000 24.04856 102 ASN A C 1
ATOM 1184 O O . ASN A 1 82 ? -29.51112 34.61885 19.25306 1.000 28.96379 102 ASN A O 1
ATOM 1195 N N . GLY A 1 83 ? -30.34782 33.84095 21.21384 1.000 29.65108 103 GLY A N 1
ATOM 1196 C CA . GLY A 1 83 ? -31.60978 33.45336 20.61212 1.000 25.33394 103 GLY A CA 1
ATOM 1197 C C . GLY A 1 83 ? -32.33296 34.60890 19.95754 1.000 28.15534 103 GLY A C 1
ATOM 1198 O O . GLY A 1 83 ? -33.06812 34.41805 18.98400 1.000 28.93603 103 GLY A O 1
ATOM 1202 N N . PHE A 1 84 ? -32.15236 35.81677 20.49645 1.000 26.71757 104 PHE A N 1
ATOM 1203 C CA . PHE A 1 84 ? -32.66728 37.05208 19.91723 1.000 25.62946 104 PHE A CA 1
ATOM 1204 C C . PHE A 1 84 ? -31.57696 37.92407 19.31889 1.000 25.03456 104 PHE A C 1
ATOM 1205 O O . PHE A 1 84 ? -31.83389 38.63714 18.34090 1.000 30.21547 104 PHE A O 1
ATOM 1222 N N . GLY A 1 85 ? -30.36845 37.85014 19.86305 1.000 25.36620 105 GLY A N 1
ATOM 1223 C CA . GLY A 1 85 ? -29.23616 38.59049 19.31757 1.000 32.99255 105 GLY A CA 1
ATOM 1224 C C . GLY A 1 85 ? -29.24179 40.07425 19.61281 1.000 30.57257 105 GLY A C 1
ATOM 1225 O O . GLY A 1 85 ? -29.98682 40.58155 20.46588 1.000 30.12138 105 GLY A O 1
ATOM 1229 N N . ILE A 1 86 ? -28.40438 40.80604 18.87044 1.000 30.01203 106 ILE A N 1
ATOM 1230 C CA . ILE A 1 86 ? -28.35102 42.27441 18.99357 1.000 26.61899 106 ILE A CA 1
ATOM 1231 C C . ILE A 1 86 ? -29.73051 42.85227 18.72725 1.000 27.75241 106 ILE A C 1
ATOM 1232 O O . ILE A 1 86 ? -30.39482 42.42954 17.76373 1.000 29.67650 106 ILE A O 1
ATOM 1248 N N . PRO A 1 87 ? -30.20377 43.83184 19.50847 1.000 31.93582 107 PRO A N 1
ATOM 1249 C CA . PRO A 1 87 ? -31.53152 44.40783 19.25631 1.000 29.72668 107 PRO A CA 1
ATOM 1250 C C . PRO A 1 87 ? -31.67014 44.85482 17.80729 1.000 32.81574 107 PRO A C 1
ATOM 1251 O O . PRO A 1 87 ? -30.72348 45.36792 17.20961 1.000 32.69229 107 PRO A O 1
ATOM 1262 N N . GLY A 1 88 ? -32.85581 44.63268 17.23928 1.000 31.35398 108 GLY A N 1
ATOM 1263 C CA . GLY A 1 88 ? -33.17904 45.06860 15.89854 1.000 32.44750 108 GLY A CA 1
ATOM 1264 C C . GLY A 1 88 ? -33.18928 43.99949 14.83144 1.000 37.27950 108 GLY A C 1
ATOM 1265 O O . GLY A 1 88 ? -33.34486 44.33676 13.64157 1.000 37.67897 108 GLY A O 1
ATOM 1269 N N . ASN A 1 89 ? -33.03861 42.72541 15.22040 1.000 32.44376 109 ASN A N 1
ATOM 1270 C CA . ASN A 1 89 ? -33.03256 41.60982 14.28003 1.000 30.34675 109 ASN A CA 1
ATOM 1271 C C . ASN A 1 89 ? -34.45896 41.23974 13.89008 1.000 34.28004 109 ASN A C 1
ATOM 1272 O O . ASN A 1 89 ? -35.42045 41.51285 14.62203 1.000 34.58751 109 ASN A O 1
ATOM 1283 N N . LEU A 1 90 ? -34.59414 40.62767 12.70843 1.000 32.86974 110 LEU A N 1
ATOM 1284 C CA . LEU A 1 90 ? -35.77877 39.82707 12.40271 1.000 35.74340 110 LEU A CA 1
ATOM 1285 C C . LEU A 1 90 ? -35.51452 38.44007 12.97182 1.000 38.55083 110 LEU A C 1
ATOM 1286 O O . LEU A 1 90 ? -34.63912 37.74107 12.46555 1.000 34.10195 110 LEU A O 1
ATOM 1302 N N . VAL A 1 91 ? -36.21851 38.06070 14.04364 1.000 29.80576 111 VAL A N 1
ATOM 1303 C CA . VAL A 1 91 ? -35.97083 36.79487 14.73096 1.000 28.52153 111 VAL A CA 1
ATOM 1304 C C . VAL A 1 91 ? -36.86530 35.74895 14.09440 1.000 36.50292 111 VAL A C 1
ATOM 1305 O O . VAL A 1 91 ? -38.06397 35.98470 13.90235 1.000 37.13307 111 VAL A O 1
ATOM 1318 N N . ILE A 1 92 ? -36.28410 34.59645 13.76004 1.000 34.12275 112 ILE A N 1
ATOM 1319 C CA . ILE A 1 92 ? -36.99082 33.51760 13.09471 1.000 33.10493 112 ILE A CA 1
ATOM 1320 C C . ILE A 1 92 ? -37.11232 32.37436 14.09153 1.000 26.81509 112 ILE A C 1
ATOM 1321 O O . ILE A 1 92 ? -36.12678 31.69007 14.38511 1.000 28.66421 112 ILE A O 1
ATOM 1337 N N . ASN A 1 93 ? -38.30756 32.19474 14.63163 1.000 30.57193 113 ASN A N 1
ATOM 1338 C CA . ASN A 1 93 ? -38.57602 31.19819 15.65003 1.000 29.20777 113 ASN A CA 1
ATOM 1339 C C . ASN A 1 93 ? -38.68031 29.82829 14.97396 1.000 28.40507 113 ASN A C 1
ATOM 1340 O O . ASN A 1 93 ? -39.48211 29.64123 14.04968 1.000 33.08025 113 ASN A O 1
ATOM 1351 N N . MET A 1 94 ? -37.85310 28.87802 15.40926 1.000 26.19808 114 MET A N 1
ATOM 1352 C CA . MET A 1 94 ? -37.69751 27.60715 14.69407 1.000 29.04013 114 MET A CA 1
ATOM 1353 C C . MET A 1 94 ? -38.52228 26.45549 15.29720 1.000 35.40906 114 MET A C 1
ATOM 1354 O O . MET A 1 94 ? -38.29374 25.27669 14.96148 1.000 27.26127 114 MET A O 1
ATOM 1368 N N . ALA A 1 95 ? -39.52783 26.77908 16.12814 1.000 32.26673 115 ALA A N 1
ATOM 1369 C CA . ALA A 1 95 ? -40.20045 25.73829 16.91770 1.000 31.26040 115 ALA A CA 1
ATOM 1370 C C . ALA A 1 95 ? -40.90834 24.69827 16.06427 1.000 29.82467 115 ALA A C 1
ATOM 1371 O O . ALA A 1 95 ? -41.06925 23.54963 16.50140 1.000 29.63850 115 ALA A O 1
ATOM 1378 N N . ALA A 1 96 ? -41.36698 25.07971 14.87178 1.000 30.82954 116 ALA A N 1
ATOM 1379 C CA . ALA A 1 96 ? -42.08639 24.12763 14.04092 1.000 31.44039 116 ALA A CA 1
ATOM 1380 C C . ALA A 1 96 ? -41.18006 23.03978 13.49598 1.000 33.89086 116 ALA A C 1
ATOM 1381 O O . ALA A 1 96 ? -41.67992 22.02404 13.00578 1.000 33.34900 116 ALA A O 1
ATOM 1388 N N . PHE A 1 97 ? -39.86778 23.24677 13.53783 1.000 26.27600 117 PHE A N 1
ATOM 1389 C CA . PHE A 1 97 ? -38.90519 22.30610 12.96232 1.000 27.51614 117 PHE A CA 1
ATOM 1390 C C . PHE A 1 97 ? -38.51032 21.28252 14.02932 1.000 28.07057 117 PHE A C 1
ATOM 1391 O O . PHE A 1 97 ? -37.38056 21.25509 14.55120 1.000 26.37115 117 PHE A O 1
ATOM 1408 N N . ASP A 1 98 ? -39.47311 20.39841 14.32735 1.000 31.08172 118 ASP A N 1
ATOM 1409 C CA . ASP A 1 98 ? -39.37505 19.50262 15.47836 1.000 30.14064 118 ASP A CA 1
ATOM 1410 C C . ASP A 1 98 ? -39.28052 18.03481 15.09458 1.000 32.35027 118 ASP A C 1
ATOM 1411 O O . ASP A 1 98 ? -39.50291 17.16509 15.94632 1.000 29.91021 118 ASP A O 1
ATOM 1420 N N A GLU A 1 99 ? -38.97459 17.73811 13.83443 0.528 31.54949 119 GLU A N 1
ATOM 1421 N N B GLU A 1 99 ? -38.97330 17.73699 13.83602 0.472 32.27346 119 GLU A N 1
ATOM 1422 C CA A GLU A 1 99 ? -38.93462 16.35555 13.37339 0.528 30.44105 119 GLU A CA 1
ATOM 1423 C CA B GLU A 1 99 ? -38.93962 16.35590 13.36926 0.472 31.57265 119 GLU A CA 1
ATOM 1424 C C A GLU A 1 99 ? -37.65764 15.67423 13.83872 0.528 25.88466 119 GLU A C 1
ATOM 1425 C C B GLU A 1 99 ? -37.65798 15.67158 13.82309 0.472 26.55603 119 GLU A C 1
ATOM 1426 O O A GLU A 1 99 ? -36.58962 16.29329 13.94687 0.528 26.20695 119 GLU A O 1
ATOM 1427 O O B GLU A 1 99 ? -36.58665 16.28702 13.90837 0.472 26.18862 119 GLU A O 1
ATOM 1450 N N . VAL A 1 100 ? -37.77776 14.37623 14.11670 1.000 27.08988 120 VAL A N 1
ATOM 1451 C CA . VAL A 1 100 ? -36.64930 13.54535 14.52237 1.000 25.65899 120 VAL A CA 1
ATOM 1452 C C . VAL A 1 100 ? -36.86335 12.19633 13.86061 1.000 24.98466 120 VAL A C 1
ATOM 1453 O O . VAL A 1 100 ? -37.98315 11.66854 13.84668 1.000 27.52203 120 VAL A O 1
ATOM 1466 N N . SER A 1 101 ? -35.79902 11.65022 13.28718 1.000 26.68045 121 SER A N 1
ATOM 1467 C CA . SER A 1 101 ? -35.91415 10.36580 12.60681 1.000 25.01762 121 SER A CA 1
ATOM 1468 C C . SER A 1 101 ? -34.58534 9.62188 12.69401 1.000 29.24950 121 SER A C 1
ATOM 1469 O O . SER A 1 101 ? -33.51561 10.23162 12.75455 1.000 24.26523 121 SER A O 1
ATOM 1477 N N . TYR A 1 102 ? -34.66568 8.28619 12.75122 1.000 28.48580 122 TYR A N 1
ATOM 1478 C CA . TYR A 1 102 ? -33.49659 7.42500 12.87962 1.000 28.69706 122 TYR A CA 1
ATOM 1479 C C . TYR A 1 102 ? -33.40635 6.46634 11.69105 1.000 27.53837 122 TYR A C 1
ATOM 1480 O O . TYR A 1 102 ? -34.39925 5.82167 11.32064 1.000 23.97599 122 TYR A O 1
ATOM 1498 N N . ASP A 1 103 ? -32.21480 6.34852 11.10893 1.000 24.90789 123 ASP A N 1
ATOM 1499 C CA . ASP A 1 103 ? -31.95086 5.42485 9.99236 1.000 26.76320 123 ASP A CA 1
ATOM 1500 C C . ASP A 1 103 ? -31.22464 4.19488 10.55058 1.000 22.45443 123 ASP A C 1
ATOM 1501 O O . ASP A 1 103 ? -30.03531 4.24093 10.87490 1.000 23.75202 123 ASP A O 1
ATOM 1510 N N A LYS A 1 104 ? -31.95692 3.08803 10.68667 0.558 24.80877 124 LYS A N 1
ATOM 1511 N N B LYS A 1 104 ? -31.96906 3.09435 10.69550 0.442 25.12615 124 LYS A N 1
ATOM 1512 C CA A LYS A 1 104 ? -31.38613 1.90195 11.32005 0.558 24.94102 124 LYS A CA 1
ATOM 1513 C CA B LYS A 1 104 ? -31.40664 1.87731 11.27512 0.442 25.53690 124 LYS A CA 1
ATOM 1514 C C A LYS A 1 104 ? -30.35362 1.19365 10.45027 0.558 24.70038 124 LYS A C 1
ATOM 1515 C C B LYS A 1 104 ? -30.20129 1.38341 10.48929 0.442 24.85899 124 LYS A C 1
ATOM 1516 O O A LYS A 1 104 ? -29.67590 0.29330 10.95786 0.558 27.31464 124 LYS A O 1
ATOM 1517 O O B LYS A 1 104 ? -29.24921 0.84971 11.07737 0.442 23.10546 124 LYS A O 1
ATOM 1554 N N . LYS A 1 105 ? -30.21017 1.56175 9.17232 1.000 23.99660 125 LYS A N 1
ATOM 1555 C CA . LYS A 1 105 ? -29.15434 0.97047 8.35104 1.000 27.89507 125 LYS A CA 1
ATOM 1556 C C . LYS A 1 105 ? -27.82157 1.67762 8.58026 1.000 27.02528 125 LYS A C 1
ATOM 1557 O O . LYS A 1 105 ? -26.79406 1.03191 8.79135 1.000 28.15309 125 LYS A O 1
ATOM 1577 N N . SER A 1 106 ? -27.82096 3.01855 8.54779 1.000 24.67672 126 SER A N 1
ATOM 1578 C CA . SER A 1 106 ? -26.61822 3.80698 8.78590 1.000 22.31940 126 SER A CA 1
ATOM 1579 C C . SER A 1 106 ? -26.36279 4.10239 10.26087 1.000 22.96595 126 SER A C 1
ATOM 1580 O O . SER A 1 106 ? -25.21189 4.32582 10.64522 1.000 24.21863 126 SER A O 1
ATOM 1588 N N . THR A 1 107 ? -27.39822 4.05269 11.09015 1.000 22.28633 127 THR A N 1
ATOM 1589 C CA . THR A 1 107 ? -27.36900 4.43430 12.50237 1.000 20.62108 127 THR A CA 1
ATOM 1590 C C . THR A 1 107 ? -27.22148 5.95388 12.68548 1.000 21.07555 127 THR A C 1
ATOM 1591 O O . THR A 1 107 ? -26.86695 6.42340 13.78118 1.000 21.68484 127 THR A O 1
ATOM 1602 N N . LEU A 1 108 ? -27.50779 6.73518 11.64716 1.000 19.51910 128 LEU A N 1
ATOM 1603 C CA . LEU A 1 108 ? -27.52758 8.19880 11.76692 1.000 19.83014 128 LEU A CA 1
ATOM 1604 C C . LEU A 1 108 ? -28.89317 8.67493 12.24241 1.000 21.23428 128 LEU A C 1
ATOM 1605 O O . LEU A 1 108 ? -29.93115 8.15102 11.82554 1.000 24.63426 128 LEU A O 1
ATOM 1621 N N A LEU A 1 109 ? -28.87972 9.66806 13.12647 0.509 22.03716 129 LEU A N 1
ATOM 1622 N N B LEU A 1 109 ? -28.87118 9.65297 13.14329 0.491 21.77415 129 LEU A N 1
ATOM 1623 C CA A LEU A 1 109 ? -30.08560 10.30154 13.64853 0.509 20.39725 129 LEU A CA 1
ATOM 1624 C CA B LEU A 1 109 ? -30.06386 10.32121 13.64972 0.491 20.68952 129 LEU A CA 1
ATOM 1625 C C A LEU A 1 109 ? -30.19426 11.70590 13.07166 0.509 21.38108 129 LEU A C 1
ATOM 1626 C C B LEU A 1 109 ? -30.16725 11.68727 12.99004 0.491 20.73028 129 LEU A C 1
ATOM 1627 O O A LEU A 1 109 ? -29.23042 12.47527 13.12073 0.509 23.67611 129 LEU A O 1
ATOM 1628 O O B LEU A 1 109 ? -29.17224 12.41055 12.89691 0.491 22.46587 129 LEU A O 1
ATOM 1659 N N . THR A 1 110 ? -31.36559 12.03736 12.53304 1.000 22.10777 130 THR A N 1
ATOM 1660 C CA . THR A 1 110 ? -31.64084 13.34810 11.96225 1.000 20.50278 130 THR A CA 1
ATOM 1661 C C . THR A 1 110 ? -32.54712 14.11113 12.90661 1.000 24.17197 130 THR A C 1
ATOM 1662 O O . THR A 1 110 ? -33.55546 13.55653 13.37640 1.000 23.07853 130 THR A O 1
ATOM 1674 N N . PHE A 1 111 ? -32.22485 15.39580 13.15829 1.000 22.75850 131 PHE A N 1
ATOM 1675 C CA . PHE A 1 111 ? -33.05879 16.18011 14.03656 1.000 24.94404 131 PHE A CA 1
ATOM 1676 C C . PHE A 1 111 ? -33.24326 17.56959 13.44205 1.000 22.51913 131 PHE A C 1
ATOM 1677 O O . PHE A 1 111 ? -32.31401 18.12673 12.84481 1.000 22.25144 131 PHE A O 1
ATOM 1694 N N . GLY A 1 112 ? -34.45966 18.13116 13.61094 1.000 20.34577 132 GLY A N 1
ATOM 1695 C CA . GLY A 1 112 ? -34.76894 19.43273 13.05700 1.000 22.61300 132 GLY A CA 1
ATOM 1696 C C . GLY A 1 112 ? -34.14204 20.59779 13.78010 1.000 25.92643 132 GLY A C 1
ATOM 1697 O O . GLY A 1 112 ? -33.64578 20.49188 14.90561 1.000 22.85568 132 GLY A O 1
ATOM 1701 N N . GLY A 1 113 ? -34.18061 21.75208 13.10273 1.000 26.56343 133 GLY A N 1
ATOM 1702 C CA . GLY A 1 113 ? -33.50387 22.94428 13.58735 1.000 24.79411 133 GLY A CA 1
ATOM 1703 C C . GLY A 1 113 ? -34.08902 23.54767 14.84921 1.000 23.32780 133 GLY A C 1
ATOM 1704 O O . GLY A 1 113 ? -33.44640 24.42205 15.44242 1.000 27.17523 133 GLY A O 1
ATOM 1708 N N . GLY A 1 114 ? -35.28482 23.11899 15.26243 1.000 23.96508 134 GLY A N 1
ATOM 1709 C CA . GLY A 1 114 ? -35.86764 23.59229 16.49966 1.000 22.95163 134 GLY A CA 1
ATOM 1710 C C . GLY A 1 114 ? -36.10052 22.50319 17.53944 1.000 32.56859 134 GLY A C 1
ATOM 1711 O O . GLY A 1 114 ? -36.89173 22.73395 18.46625 1.000 29.06676 134 GLY A O 1
ATOM 1715 N N . THR A 1 115 ? -35.43297 21.35286 17.42934 1.000 27.74829 135 THR A N 1
ATOM 1716 C CA . THR A 1 115 ? -35.68691 20.25319 18.36512 1.000 23.94554 135 THR A CA 1
ATOM 1717 C C . THR A 1 115 ? -34.97801 20.47824 19.70416 1.000 21.36971 135 THR A C 1
ATOM 1718 O O . THR A 1 115 ? -33.97279 21.16558 19.78828 1.000 23.44648 135 THR A O 1
ATOM 1729 N N . HIS A 1 116 ? -35.50026 19.82474 20.74406 1.000 28.04863 136 HIS A N 1
ATOM 1730 C CA . HIS A 1 116 ? -34.93665 19.81874 22.08561 1.000 25.25902 136 HIS A CA 1
ATOM 1731 C C . HIS A 1 116 ? -34.26179 18.47192 22.38676 1.000 26.53144 136 HIS A C 1
ATOM 1732 O O . HIS A 1 116 ? -34.62005 17.42552 21.84029 1.000 21.08324 136 HIS A O 1
ATOM 1746 N N . VAL A 1 117 ? -33.30927 18.50399 23.31856 1.000 20.64535 137 VAL A N 1
ATOM 1747 C CA . VAL A 1 117 ? -32.53234 17.30872 23.68887 1.000 20.79092 137 VAL A CA 1
ATOM 1748 C C . VAL A 1 117 ? -33.42361 16.17301 24.16432 1.000 22.23857 137 VAL A C 1
ATOM 1749 O O . VAL A 1 117 ? -33.28906 15.02739 23.70326 1.000 21.21673 137 VAL A O 1
ATOM 1762 N N . GLY A 1 118 ? -34.33458 16.45951 25.08988 1.000 25.42757 138 GLY A N 1
ATOM 1763 C CA . GLY A 1 118 ? -35.12037 15.40203 25.70195 1.000 20.01511 138 GLY A CA 1
ATOM 1764 C C . GLY A 1 118 ? -35.80858 14.49608 24.71058 1.000 23.75705 138 GLY A C 1
ATOM 1765 O O . GLY A 1 118 ? -35.56326 13.28937 24.67509 1.000 24.02622 138 GLY A O 1
ATOM 1769 N N . PRO A 1 119 ? -36.69520 15.06575 23.88555 1.000 21.85181 139 PRO A N 1
ATOM 1770 C CA . PRO A 1 119 ? -37.45022 14.21816 22.95011 1.000 22.14676 139 PRO A CA 1
ATOM 1771 C C . PRO A 1 119 ? -36.58267 13.55673 21.89080 1.000 25.14607 139 PRO A C 1
ATOM 1772 O O . PRO A 1 119 ? -36.93513 12.47954 21.40104 1.000 25.48930 139 PRO A O 1
ATOM 1783 N N . VAL A 1 120 ? -35.46207 14.17041 21.51041 1.000 25.01117 140 VAL A N 1
ATOM 1784 C CA . VAL A 1 120 ? -34.57494 13.52034 20.55757 1.000 25.64104 140 VAL A CA 1
ATOM 1785 C C . VAL A 1 120 ? -33.93163 12.30237 21.19511 1.000 23.95992 140 VAL A C 1
ATOM 1786 O O . VAL A 1 120 ? -33.87362 11.22728 20.59299 1.000 22.80648 140 VAL A O 1
ATOM 1799 N N . GLN A 1 121 ? -33.44438 12.44559 22.43042 1.000 22.58910 141 GLN A N 1
ATOM 1800 C CA . GLN A 1 121 ? -32.84656 11.29742 23.12518 1.000 22.17698 141 GLN A CA 1
ATOM 1801 C C . GLN A 1 121 ? -33.86240 10.21235 23.42639 1.000 23.64321 141 GLN A C 1
ATOM 1802 O O . GLN A 1 121 ? -33.55413 9.01536 23.29230 1.000 22.33592 141 GLN A O 1
ATOM 1816 N N . LYS A 1 122 ? -35.04717 10.58659 23.90383 1.000 21.95171 142 LYS A N 1
ATOM 1817 C CA . LYS A 1 122 ? -36.04154 9.57566 24.24586 1.000 24.00353 142 LYS A CA 1
ATOM 1818 C C . LYS A 1 122 ? -36.47996 8.80227 23.00599 1.000 25.57231 142 LYS A C 1
ATOM 1819 O O . LYS A 1 122 ? -36.68649 7.58475 23.06257 1.000 23.77739 142 LYS A O 1
ATOM 1838 N N . TYR A 1 123 ? -36.62498 9.49173 21.86959 1.000 24.34502 143 TYR A N 1
ATOM 1839 C CA . TYR A 1 123 ? -37.00788 8.79296 20.64896 1.000 26.13005 143 TYR A CA 1
ATOM 1840 C C . TYR A 1 123 ? -35.93590 7.78771 20.25093 1.000 24.93456 143 TYR A C 1
ATOM 1841 O O . TYR A 1 1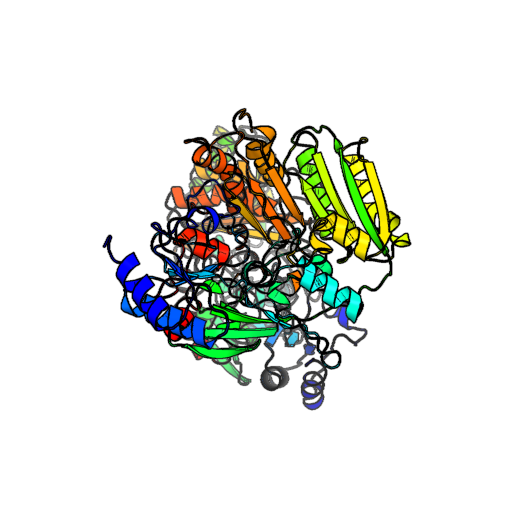23 ? -36.23723 6.63459 19.92744 1.000 26.23717 143 TYR A O 1
ATOM 1859 N N . LEU A 1 124 ? -34.67367 8.21026 20.27697 1.000 22.94256 144 LEU A N 1
ATOM 1860 C CA . LEU A 1 124 ? -33.57175 7.31285 19.93470 1.000 21.48319 144 LEU A CA 1
ATOM 1861 C C . LEU A 1 124 ? -33.46333 6.14336 20.90102 1.000 23.69203 144 LEU A C 1
ATOM 1862 O O . LEU A 1 124 ? -33.20501 4.98994 20.47995 1.000 22.72362 144 LEU A O 1
ATOM 1878 N N . TRP A 1 125 ? -33.65156 6.40554 22.19980 1.000 21.01462 145 TRP A N 1
ATOM 1879 C CA . TRP A 1 125 ? -33.54726 5.32655 23.18819 1.000 25.07419 145 TRP A CA 1
ATOM 1880 C C . TRP A 1 125 ? -34.70979 4.34559 23.06484 1.000 21.89484 145 TRP A C 1
ATOM 1881 O O . TRP A 1 125 ? -34.50507 3.13053 23.09952 1.000 23.84249 145 TRP A O 1
ATOM 1902 N N . ASP A 1 126 ? -35.94016 4.85062 22.96280 1.000 22.93733 146 ASP A N 1
ATOM 1903 C CA . ASP A 1 126 ? -37.10758 3.99186 22.87721 1.000 18.84598 146 ASP A CA 1
ATOM 1904 C C . ASP A 1 126 ? -37.13144 3.20183 21.56783 1.000 25.72590 146 ASP A C 1
ATOM 1905 O O . ASP A 1 126 ? -37.63235 2.06529 21.54359 1.000 26.03115 146 ASP A O 1
ATOM 1914 N N . THR A 1 127 ? -36.66221 3.81798 20.46167 1.000 25.95013 147 THR A N 1
ATOM 1915 C CA . THR A 1 127 ? -36.70284 3.19091 19.13751 1.000 25.39821 147 THR A CA 1
ATOM 1916 C C . THR A 1 127 ? -35.56778 2.18887 18.90655 1.000 24.17429 147 THR A C 1
ATOM 1917 O O . THR A 1 127 ? -35.78674 1.12009 18.29969 1.000 26.15592 147 THR A O 1
ATOM 1928 N N . ALA A 1 128 ? -34.37131 2.49048 19.40136 1.000 23.76904 148 ALA A N 1
ATOM 1929 C CA . ALA A 1 128 ? -33.17450 1.77885 19.01414 1.000 23.67429 148 ALA A CA 1
ATOM 1930 C C . ALA A 1 128 ? -32.23556 1.46914 20.16483 1.000 24.80219 148 ALA A C 1
ATOM 1931 O O . ALA A 1 128 ? -31.18629 0.84668 19.92869 1.000 25.83697 148 ALA A O 1
ATOM 1938 N N . GLY A 1 129 ? -32.54636 1.88900 21.38456 1.000 23.93166 149 GLY A N 1
ATOM 1939 C CA . GLY A 1 129 ? -31.64830 1.62376 22.50157 1.000 24.99678 149 GLY A CA 1
ATOM 1940 C C . GLY A 1 129 ? -30.29593 2.28761 22.37826 1.000 25.90527 149 GLY A C 1
ATOM 1941 O O . GLY A 1 129 ? -29.28666 1.73977 22.85863 1.000 22.44243 149 GLY A O 1
ATOM 1945 N N . ARG A 1 130 ? -30.25061 3.47010 21.77445 1.000 25.88309 150 ARG A N 1
ATOM 1946 C CA . ARG A 1 130 ? -29.00858 4.15124 21.47438 1.000 17.99374 150 ARG A CA 1
ATOM 1947 C C . ARG A 1 130 ? -29.04259 5.56587 22.08446 1.000 18.05549 150 ARG A C 1
ATOM 1948 O O . ARG A 1 130 ? -30.05988 6.01604 22.62816 1.000 20.24327 150 ARG A O 1
ATOM 1969 N N . HIS A 1 131 ? -27.89347 6.22582 22.00093 1.000 18.97779 151 HIS A N 1
ATOM 1970 C CA . HIS A 1 131 ? -27.56396 7.44939 22.73912 1.000 23.91237 151 HIS A CA 1
ATOM 1971 C C . HIS A 1 131 ? -26.75704 8.38610 21.85697 1.000 21.59687 151 HIS A C 1
ATOM 1972 O O . HIS A 1 131 ? -25.98087 7.94075 21.01277 1.000 21.14851 151 HIS A O 1
ATOM 1986 N N . VAL A 1 132 ? -26.92642 9.69217 22.06711 1.000 18.25067 152 VAL A N 1
ATOM 1987 C CA . VAL A 1 132 ? -26.07651 10.70396 21.45041 1.000 21.92320 152 VAL A CA 1
ATOM 1988 C C . VAL A 1 132 ? -25.58239 11.62155 22.57255 1.000 19.50880 152 VAL A C 1
ATOM 1989 O O . VAL A 1 132 ? -26.41267 12.12274 23.34973 1.000 20.39725 152 VAL A O 1
ATOM 2002 N N . PRO A 1 133 ? -24.27041 11.85587 22.73018 1.000 19.88697 153 PRO A N 1
ATOM 2003 C CA . PRO A 1 133 ? -23.80951 12.74687 23.81299 1.000 17.19836 153 PRO A CA 1
ATOM 2004 C C . PRO A 1 133 ? -24.50397 14.09882 23.69915 1.000 14.87475 153 PRO A C 1
ATOM 2005 O O . PRO A 1 133 ? -24.79495 14.56445 22.59029 1.000 19.49027 153 PRO A O 1
ATOM 2016 N N . HIS A 1 134 ? -24.80631 14.70845 24.84436 1.000 18.34881 154 HIS A N 1
ATOM 2017 C CA . HIS A 1 134 ? -25.63436 15.90151 24.85065 1.000 20.39918 154 HIS A CA 1
ATOM 2018 C C . HIS A 1 134 ? -25.40131 16.71174 26.11435 1.000 18.92544 154 HIS A C 1
ATOM 2019 O O . HIS A 1 134 ? -24.80794 16.23622 27.08222 1.000 18.35727 154 HIS A O 1
ATOM 2034 N N . VAL A 1 135 ? -25.91467 17.96908 26.08076 1.000 18.26357 155 VAL A N 1
ATOM 2035 C CA . VAL A 1 135 ? -25.80621 18.88666 27.23270 1.000 16.68727 155 VAL A CA 1
ATOM 2036 C C . VAL A 1 135 ? -26.75093 18.44174 28.35375 1.000 17.62415 155 VAL A C 1
ATOM 2037 O O . VAL A 1 135 ? -27.66157 17.61738 28.18756 1.000 20.59922 155 VAL A O 1
ATOM 2050 N N . ARG A 1 136 ? -26.51541 19.02573 29.54629 1.000 22.18622 156 ARG A N 1
ATOM 2051 C CA . ARG A 1 136 ? -27.18769 18.60119 30.78429 1.000 19.81172 156 ARG A CA 1
ATOM 2052 C C . ARG A 1 136 ? -28.46460 19.40812 31.00868 1.000 20.77656 156 ARG A C 1
ATOM 2053 O O . ARG A 1 136 ? -28.65716 20.07544 32.03195 1.000 26.54331 156 ARG A O 1
ATOM 2074 N N . GLY A 1 137 ? -29.33035 19.35976 30.00860 1.000 20.76700 157 GLY A N 1
ATOM 2075 C CA . GLY A 1 137 ? -30.57907 20.07592 30.01992 1.000 19.96647 157 GLY A CA 1
ATOM 2076 C C . GLY A 1 137 ? -31.45863 19.59532 28.89320 1.000 22.41773 157 GLY A C 1
ATOM 2077 O O . GLY A 1 137 ? -31.17025 19.83826 27.72025 1.000 25.10659 157 GLY A O 1
ATOM 2081 N N . ALA A 1 138 ? -32.52452 18.86911 29.23873 1.000 21.22085 158 ALA A N 1
ATOM 2082 C CA . ALA A 1 138 ? -33.38584 18.26855 28.23089 1.000 25.26454 158 ALA A CA 1
ATOM 2083 C C . ALA A 1 138 ? -34.13884 19.30014 27.40315 1.000 21.50992 158 ALA A C 1
ATOM 2084 O O . ALA A 1 138 ? -34.59580 18.97972 26.29717 1.000 21.24138 158 ALA A O 1
ATOM 2091 N N . HIS A 1 139 ? -34.32018 20.51459 27.91477 1.000 23.98444 159 HIS A N 1
ATOM 2092 C CA . HIS A 1 139 ? -35.03992 21.52438 27.16136 1.000 21.91918 159 HIS A CA 1
ATOM 2093 C C . HIS A 1 139 ? -34.17133 22.23314 26.12926 1.000 23.80504 159 HIS A C 1
ATOM 2094 O O . HIS A 1 139 ? -34.69883 22.90900 25.24097 1.000 23.83132 159 HIS A O 1
ATOM 2108 N N . VAL A 1 140 ? -32.86778 22.09634 26.22409 1.000 22.94468 160 VAL A N 1
ATOM 2109 C CA . VAL A 1 140 ? -31.96660 22.86777 25.38484 1.000 20.66976 160 VAL A CA 1
ATOM 2110 C C . VAL A 1 140 ? -32.09784 22.44483 23.92673 1.000 24.01024 160 VAL A C 1
ATOM 2111 O O . VAL A 1 140 ? -32.33243 21.26849 23.60101 1.000 20.63246 160 VAL A O 1
ATOM 2124 N N . GLY A 1 141 ? -31.94409 23.41706 23.02711 1.000 21.39486 161 GLY A N 1
ATOM 2125 C CA . GLY A 1 141 ? -31.88360 23.14053 21.59588 1.000 21.81336 161 GLY A CA 1
ATOM 2126 C C . GLY A 1 141 ? -30.75199 22.19804 21.22203 1.000 22.05266 161 GLY A C 1
ATOM 2127 O O . GLY A 1 141 ? -29.59962 22.45704 21.57948 1.000 22.04650 161 GLY A O 1
ATOM 2131 N N . VAL A 1 142 ? -31.05510 21.09673 20.51826 1.000 21.50074 162 VAL A N 1
ATOM 2132 C CA . VAL A 1 142 ? -29.98817 20.23144 20.02222 1.000 19.84815 162 VAL A CA 1
ATOM 2133 C C . VAL A 1 142 ? -29.09827 20.97634 19.03686 1.000 20.69504 162 VAL A C 1
ATOM 2134 O O . VAL A 1 142 ? -27.87020 20.81123 19.03993 1.000 20.89024 162 VAL A O 1
ATOM 2147 N N . THR A 1 143 ? -29.70560 21.77557 18.14800 1.000 22.64622 163 THR A N 1
ATOM 2148 C CA . THR A 1 143 ? -28.92786 22.47853 17.12402 1.000 20.60345 163 THR A CA 1
ATOM 2149 C C . THR A 1 143 ? -28.03516 23.54504 17.73893 1.000 23.48791 163 THR A C 1
ATOM 2150 O O . THR A 1 143 ? -26.81155 23.53664 17.55479 1.000 21.08892 163 THR A O 1
ATOM 2161 N N . GLY A 1 144 ? -28.62743 24.45472 18.51166 1.000 24.49931 164 GLY A N 1
ATOM 2162 C CA . GLY A 1 144 ? -27.83917 25.49500 19.15399 1.000 19.53705 164 GLY A CA 1
ATOM 2163 C C . GLY A 1 144 ? -26.72048 24.93305 20.00503 1.000 21.89612 164 GLY A C 1
ATOM 2164 O O . GLY A 1 144 ? -25.58598 25.40559 19.93974 1.000 21.89758 164 GLY A O 1
ATOM 2168 N N . SER A 1 145 ? -27.02542 23.92874 20.82391 1.000 22.51254 165 SER A N 1
ATOM 2169 C CA . SER A 1 145 ? -25.97826 23.38844 21.69777 1.000 18.79704 165 SER A CA 1
ATOM 2170 C C . SER A 1 145 ? -24.88258 22.68593 20.89581 1.000 19.46803 165 SER A C 1
ATOM 2171 O O . SER A 1 145 ? -23.70686 22.77438 21.25063 1.000 21.86543 165 SER A O 1
ATOM 2179 N N . SER A 1 146 ? -25.23621 22.02904 19.79665 1.000 19.32376 166 SER A N 1
ATOM 2180 C CA . SER A 1 146 ? -24.21938 21.28809 19.05471 1.000 21.56433 166 SER A CA 1
ATOM 2181 C C . SER A 1 146 ? -23.26312 22.20023 18.28585 1.000 21.03786 166 SER A C 1
ATOM 2182 O O . SER A 1 146 ? -22.09051 21.85276 18.11877 1.000 25.61812 166 SER A O 1
ATOM 2190 N N . ILE A 1 147 ? -23.72748 23.35223 17.78711 1.000 20.54434 167 ILE A N 1
ATOM 2191 C CA . ILE A 1 147 ? -22.84708 24.24391 17.01577 1.000 19.40627 167 ILE A CA 1
ATOM 2192 C C . ILE A 1 147 ? -21.91726 25.04057 17.91191 1.000 23.87688 167 ILE A C 1
ATOM 2193 O O . ILE A 1 147 ? -21.03836 25.76027 17.40340 1.000 21.64500 167 ILE A O 1
ATOM 2209 N N . GLY A 1 148 ? -22.05553 24.90179 19.22928 1.000 19.67061 168 GLY A N 1
ATOM 2210 C CA . GLY A 1 148 ? -21.21801 25.59611 20.18532 1.000 19.24052 168 GLY A CA 1
ATOM 2211 C C . GLY A 1 148 ? -20.42776 24.65807 21.08205 1.000 23.23172 168 GLY A C 1
ATOM 2212 O O . GLY A 1 148 ? -19.88886 25.09322 22.12740 1.000 23.72983 168 GLY A O 1
ATOM 2216 N N . GLY A 1 149 ? -20.38245 23.37696 20.70233 1.000 18.81588 169 GLY A N 1
ATOM 2217 C CA . GLY A 1 149 ? -19.60880 22.36525 21.40798 1.000 21.52423 169 GLY A CA 1
ATOM 2218 C C . GLY A 1 149 ? -20.49819 21.31370 22.05042 1.000 21.96439 169 GLY A C 1
ATOM 2219 O O . GLY A 1 149 ? -20.77287 20.25168 21.46085 1.000 22.47331 169 GLY A O 1
ATOM 2223 N N . GLY A 1 150 ? -20.93967 21.55814 23.29143 1.000 20.95165 170 GLY A N 1
ATOM 2224 C CA . GLY A 1 150 ? -21.96671 20.76406 23.91494 1.000 20.13931 170 GLY A CA 1
ATOM 2225 C C . GLY A 1 150 ? -21.52338 19.64285 24.83348 1.000 23.37517 170 GLY A C 1
ATOM 2226 O O . GLY A 1 150 ? -22.35970 18.80059 25.20481 1.000 22.04206 170 GLY A O 1
ATOM 2230 N N . PHE A 1 151 ? -20.25485 19.61821 25.21333 1.000 22.15631 171 PHE A N 1
ATOM 2231 C CA . PHE A 1 151 ? -19.65909 18.58943 26.05936 1.000 21.55985 171 PHE A CA 1
ATOM 2232 C C . PHE A 1 151 ? -20.61393 18.08695 27.13170 1.000 20.46462 171 PHE A C 1
ATOM 2233 O O . PHE A 1 151 ? -21.11152 18.85853 27.94653 1.000 24.57675 171 PHE A O 1
ATOM 2250 N N . GLY A 1 152 ? -20.85689 16.77154 27.14574 1.000 18.71352 172 GLY A N 1
ATOM 2251 C CA . GLY A 1 152 ? -21.75301 16.16337 28.10216 1.000 22.35138 172 GLY A CA 1
ATOM 2252 C C . GLY A 1 152 ? -21.07277 15.07879 28.92713 1.000 18.28998 172 GLY A C 1
ATOM 2253 O O . GLY A 1 152 ? -19.87155 14.80251 28.77791 1.000 18.96844 172 GLY A O 1
ATOM 2257 N N . THR A 1 153 ? -21.88765 14.41755 29.78306 1.000 19.76348 173 THR A N 1
ATOM 2258 C CA . THR A 1 153 ? -21.29930 13.48026 30.73920 1.000 20.84030 173 THR A CA 1
ATOM 2259 C C . THR A 1 153 ? -20.62006 12.29783 30.05977 1.000 16.87878 173 THR A C 1
ATOM 2260 O O . THR A 1 153 ? -19.69764 11.70505 30.63762 1.000 20.26977 173 THR A O 1
ATOM 2271 N N . THR A 1 154 ? -21.09027 11.89084 28.87627 1.000 18.42734 174 THR A N 1
ATOM 2272 C CA . THR A 1 154 ? -20.50940 10.75633 28.16248 1.000 16.92929 174 THR A CA 1
ATOM 2273 C C . THR A 1 154 ? -19.41914 11.15248 27.18676 1.000 16.68971 174 THR A C 1
ATOM 2274 O O . THR A 1 154 ? -18.92457 10.28589 26.45226 1.000 18.90278 174 THR A O 1
ATOM 2285 N N . SER A 1 155 ? -19.00714 12.46140 27.17044 1.000 15.11090 175 SER A N 1
ATOM 2286 C CA . SER A 1 155 ? -18.12985 12.94032 26.11715 1.000 16.45549 175 SER A CA 1
ATOM 2287 C C . SER A 1 155 ? -16.66567 12.53985 26.28033 1.000 17.16823 175 SER A C 1
ATOM 2288 O O . SER A 1 155 ? -15.90933 12.65691 25.30315 1.000 17.75691 175 SER A O 1
ATOM 2296 N N . ARG A 1 156 ? -16.23182 12.09389 27.46719 1.000 20.10886 176 ARG A N 1
ATOM 2297 C CA . ARG A 1 156 ? -14.84158 11.65289 27.55238 1.000 22.52645 176 ARG A CA 1
ATOM 2298 C C . ARG A 1 156 ? -14.61055 10.37599 26.73880 1.000 18.53100 176 ARG A C 1
ATOM 2299 O O . ARG A 1 156 ? -13.49907 10.16979 26.23888 1.000 19.84543 176 ARG A O 1
ATOM 2320 N N . TYR A 1 157 ? -15.62865 9.50889 26.57438 1.000 17.60955 177 TYR A N 1
ATOM 2321 C CA . TYR A 1 157 ? -15.43455 8.30954 25.75684 1.000 21.72693 177 TYR A CA 1
ATOM 2322 C C . TYR A 1 157 ? -16.19712 8.33207 24.43247 1.000 20.34772 177 TYR A C 1
ATOM 2323 O O . TYR A 1 157 ? -15.78793 7.63086 23.49264 1.000 20.88768 177 TYR A O 1
ATOM 2341 N N . LEU A 1 158 ? -17.23499 9.15711 24.30203 1.000 19.99113 178 LEU A N 1
ATOM 2342 C CA . LEU A 1 158 ? -18.03198 9.17317 23.06951 1.000 19.41603 178 LEU A CA 1
ATOM 2343 C C . LEU A 1 158 ? -17.88434 10.46633 22.26145 1.000 22.16415 178 LEU A C 1
ATOM 2344 O O . LEU A 1 158 ? -18.38862 10.54578 21.13406 1.000 21.85359 178 LEU A O 1
ATOM 2360 N N . GLY A 1 159 ? -17.13134 11.45048 22.75958 1.000 23.01441 179 GLY A N 1
ATOM 2361 C CA . GLY A 1 159 ? -16.93911 12.70285 22.03881 1.000 20.76275 179 GLY A CA 1
ATOM 2362 C C . GLY A 1 159 ? -18.04780 13.67508 22.32237 1.000 21.07835 179 GLY A C 1
ATOM 2363 O O . GLY A 1 159 ? -19.04034 13.38653 23.02722 1.000 21.53353 179 GLY A O 1
ATOM 2367 N N . THR A 1 160 ? -17.87871 14.88528 21.74783 1.000 19.88998 180 THR A N 1
ATOM 2368 C CA . THR A 1 160 ? -18.81286 15.96581 22.01260 1.000 18.56528 180 THR A CA 1
ATOM 2369 C C . THR A 1 160 ? -19.93228 15.97635 20.98419 1.000 18.11499 180 THR A C 1
ATOM 2370 O O . THR A 1 160 ? -19.78272 15.45340 19.87587 1.000 21.35185 180 THR A O 1
ATOM 2381 N N . PRO A 1 161 ? -21.06393 16.60566 21.30134 1.000 17.55587 181 PRO A N 1
ATOM 2382 C CA . PRO A 1 161 ? -22.10546 16.74763 20.27159 1.000 18.43155 181 PRO A CA 1
ATOM 2383 C C . PRO A 1 161 ? -21.61375 17.37112 18.97736 1.000 18.69555 181 PRO A C 1
ATOM 2384 O O . PRO A 1 161 ? -21.97264 16.90269 17.88914 1.000 21.52128 181 PRO A O 1
ATOM 2395 N N . MET A 1 162 ? -20.77092 18.39737 19.06047 1.000 20.72089 182 MET A N 1
ATOM 2396 C CA . MET A 1 162 ? -20.28748 19.05703 17.85553 1.000 19.30908 182 MET A CA 1
ATOM 2397 C C . MET A 1 162 ? -19.43468 18.13304 16.99417 1.000 19.92230 182 MET A C 1
ATOM 2398 O O . MET A 1 162 ? -19.55683 18.13203 15.75880 1.000 21.28430 182 MET A O 1
ATOM 2412 N N . ASP A 1 163 ? -18.54885 17.35690 17.62036 1.000 18.75548 183 ASP A N 1
ATOM 2413 C CA . ASP A 1 163 ? -17.64458 16.47885 16.87593 1.000 21.94197 183 ASP A CA 1
ATOM 2414 C C . ASP A 1 163 ? -18.34831 15.26653 16.28863 1.000 17.10334 183 ASP A C 1
ATOM 2415 O O . ASP A 1 163 ? -17.79173 14.61425 15.39475 1.000 21.41386 183 ASP A O 1
ATOM 2424 N N . ASN A 1 164 ? -19.54650 14.94405 16.76242 1.000 19.29741 184 ASN A N 1
ATOM 2425 C CA . ASN A 1 164 ? -20.28186 13.77392 16.28734 1.000 20.99574 184 ASN A CA 1
ATOM 2426 C C . ASN A 1 164 ? -21.29039 14.10290 15.19003 1.000 21.75781 184 ASN A C 1
ATOM 2427 O O . ASN A 1 164 ? -21.93033 13.19124 14.64691 1.000 20.84172 184 ASN A O 1
ATOM 2438 N N . LEU A 1 165 ? -21.43460 15.37072 14.82219 1.000 20.45438 185 LEU A N 1
ATOM 2439 C CA . LEU A 1 165 ? -22.23882 15.70523 13.65800 1.000 20.73827 185 LEU A CA 1
ATOM 2440 C C . LEU A 1 165 ? -21.56514 15.17676 12.39788 1.000 21.73311 185 LEU A C 1
ATOM 2441 O O . LEU A 1 165 ? -20.33905 15.00091 12.34279 1.000 20.28532 185 LEU A O 1
ATOM 2457 N N . VAL A 1 166 ? -22.38501 14.89368 11.38797 1.000 20.75074 186 VAL A N 1
ATOM 2458 C CA . VAL A 1 166 ? -21.86496 14.43619 10.10514 1.000 22.32413 186 VAL A CA 1
ATOM 2459 C C . VAL A 1 166 ? -22.44250 15.18693 8.91783 1.000 21.98612 186 VAL A C 1
ATOM 2460 O O . VAL A 1 166 ? -21.80768 15.20235 7.85454 1.000 27.45623 186 VAL A O 1
ATOM 2473 N N . GLU A 1 167 ? -23.60103 15.84032 9.03263 1.000 25.41578 187 GLU A N 1
ATOM 2474 C CA . GLU A 1 167 ? -24.19465 16.58708 7.91773 1.000 23.68925 187 GLU A CA 1
ATOM 2475 C C . GLU A 1 167 ? -25.11200 17.66969 8.47708 1.000 28.59900 187 GLU A C 1
ATOM 2476 O O . GLU A 1 167 ? -25.77109 17.45258 9.50117 1.000 26.58795 187 GLU A O 1
ATOM 2488 N N . ILE A 1 168 ? -25.14133 18.84385 7.82085 1.000 27.27399 188 ILE A N 1
ATOM 2489 C CA . ILE A 1 168 ? -25.97987 19.96204 8.26136 1.000 25.08750 188 ILE A CA 1
ATOM 2490 C C . ILE A 1 168 ? -26.69343 20.51500 7.03946 1.000 23.49171 188 ILE A C 1
ATOM 2491 O O . ILE A 1 168 ? -26.03937 20.85415 6.04541 1.000 31.79818 188 ILE A O 1
ATOM 2507 N N . GLN A 1 169 ? -28.02867 20.56365 7.08158 1.000 24.23415 189 GLN A N 1
ATOM 2508 C CA . GLN A 1 169 ? -28.80950 21.11776 5.97476 1.000 23.15235 189 GLN A CA 1
ATOM 2509 C C . GLN A 1 169 ? -29.03003 22.60978 6.23233 1.000 27.93983 189 GLN A C 1
ATOM 2510 O O . GLN A 1 169 ? -29.78807 22.98109 7.13494 1.000 27.29878 189 GLN A O 1
ATOM 2524 N N . TYR A 1 170 ? -28.35875 23.45362 5.46065 1.000 29.19223 190 TYR A N 1
ATOM 2525 C CA . TYR A 1 170 ? -28.42306 24.89387 5.65690 1.000 29.54343 190 TYR A CA 1
ATOM 2526 C C . TYR A 1 170 ? -29.37445 25.52831 4.65272 1.000 28.87482 190 TYR A C 1
ATOM 2527 O O . TYR A 1 170 ? -29.42471 25.11054 3.49292 1.000 31.91314 190 TYR A O 1
ATOM 2545 N N . MET A 1 171 ? -30.09799 26.55653 5.09015 1.000 28.76526 191 MET A N 1
ATOM 2546 C CA . MET A 1 171 ? -30.67555 27.53716 4.18524 1.000 32.57960 191 MET A CA 1
ATOM 2547 C C . MET A 1 171 ? -29.78015 28.78304 4.26601 1.000 27.55191 191 MET A C 1
ATOM 2548 O O . MET A 1 171 ? -29.54911 29.30487 5.35859 1.000 28.93823 191 MET A O 1
ATOM 2562 N N . LEU A 1 172 ? -29.23077 29.18931 3.12651 1.000 28.45566 192 LEU A N 1
ATOM 2563 C CA . LEU A 1 172 ? -28.33833 30.32650 3.04617 1.000 34.77091 192 LEU A CA 1
ATOM 2564 C C . LEU A 1 172 ? -29.12809 31.63000 2.92604 1.000 37.25267 192 LEU A C 1
ATOM 2565 O O . LEU A 1 172 ? -30.35437 31.65813 2.82130 1.000 34.17452 192 LEU A O 1
ATOM 2581 N N . TYR A 1 173 ? -28.38790 32.74354 2.91375 1.000 30.27268 193 TYR A N 1
ATOM 2582 C CA . TYR A 1 173 ? -29.02023 34.05512 3.00694 1.000 31.67525 193 TYR A CA 1
ATOM 2583 C C . TYR A 1 173 ? -30.00306 34.30632 1.87964 1.000 41.69912 193 TYR A C 1
ATOM 2584 O O . TYR A 1 173 ? -30.96345 35.06281 2.05806 1.000 35.59016 193 TYR A O 1
ATOM 2602 N N . ASN A 1 174 ? -29.77543 33.69442 0.71722 1.000 38.52259 194 ASN A N 1
ATOM 2603 C CA . ASN A 1 174 ? -30.59630 33.90816 -0.46594 1.000 37.64885 194 ASN A CA 1
ATOM 2604 C C . ASN A 1 174 ? -31.67554 32.83790 -0.63432 1.000 36.28929 194 ASN A C 1
ATOM 2605 O O . ASN A 1 174 ? -32.33364 32.79914 -1.67619 1.000 42.33667 194 ASN A O 1
ATOM 2615 N N . GLY A 1 175 ? -31.89287 31.99727 0.36884 1.000 34.39779 195 GLY A N 1
ATOM 2616 C CA . GLY A 1 175 ? -32.92773 30.98586 0.27440 1.000 37.40343 195 GLY A CA 1
ATOM 2617 C C . GLY A 1 175 ? -32.47016 29.68309 -0.33753 1.000 38.65157 195 GLY A C 1
ATOM 2618 O O . GLY A 1 175 ? -33.24924 28.73190 -0.37059 1.000 41.09644 195 GLY A O 1
ATOM 2622 N N . THR A 1 176 ? -31.23244 29.62002 -0.81994 1.000 38.51558 196 THR A N 1
ATOM 2623 C CA . THR A 1 176 ? -30.66947 28.38130 -1.33062 1.000 43.20589 196 THR A CA 1
ATOM 2624 C C . THR A 1 176 ? -30.40310 27.39168 -0.19271 1.000 36.38531 196 THR A C 1
ATOM 2625 O O . THR A 1 176 ? -29.84722 27.75684 0.84646 1.000 34.65319 196 THR A O 1
ATOM 2636 N N . ILE A 1 177 ? -30.77911 26.13498 -0.39787 1.000 33.51294 197 ILE A N 1
ATOM 2637 C CA . ILE A 1 177 ? -30.55065 25.07379 0.57894 1.000 31.20013 197 ILE A CA 1
ATOM 2638 C C . ILE A 1 177 ? -29.35098 24.23774 0.14392 1.000 34.97711 197 ILE A C 1
ATOM 2639 O O . ILE A 1 177 ? -29.20444 23.90076 -1.03761 1.000 38.18581 197 ILE A O 1
ATOM 2655 N N . VAL A 1 178 ? -28.49274 23.89591 1.09763 1.000 32.27247 198 VAL A N 1
ATOM 2656 C CA . VAL A 1 178 ? -27.30145 23.09832 0.83258 1.000 35.02985 198 VAL A CA 1
ATOM 2657 C C . VAL A 1 178 ? -27.08634 22.11880 1.98304 1.000 33.82551 198 VAL A C 1
ATOM 2658 O O . VAL A 1 178 ? -27.35295 22.43925 3.14895 1.000 41.58946 198 VAL A O 1
ATOM 2671 N N . ASN A 1 179 ? -26.61137 20.91770 1.65122 1.000 31.66449 199 ASN A N 1
ATOM 2672 C CA . ASN A 1 179 ? -26.23119 19.93254 2.65024 1.000 31.01183 199 ASN A CA 1
ATOM 2673 C C . ASN A 1 179 ? -24.71791 19.98079 2.82396 1.000 33.86612 199 ASN A C 1
ATOM 2674 O O . ASN A 1 179 ? -23.96938 19.58464 1.92436 1.000 42.08031 199 ASN A O 1
ATOM 2685 N N . ALA A 1 180 ? -24.27220 20.49276 3.96322 1.000 27.52797 200 ALA A N 1
ATOM 2686 C CA . ALA A 1 180 ? -22.85509 20.59825 4.28316 1.000 27.60226 200 ALA A CA 1
ATOM 2687 C C . ALA A 1 180 ? -22.39093 19.29345 4.93315 1.000 27.57883 200 ALA A C 1
ATOM 2688 O O . ALA A 1 180 ? -22.85193 18.95386 6.02709 1.000 28.33709 200 ALA A O 1
ATOM 2695 N N . LYS A 1 181 ? -21.48719 18.58100 4.26720 1.000 29.61583 201 LYS A N 1
ATOM 2696 C CA . LYS A 1 181 ? -21.04449 17.28911 4.77316 1.000 31.21047 201 LYS A CA 1
ATOM 2697 C C . LYS A 1 181 ? -19.68564 17.41290 5.45462 1.000 28.45371 201 LYS A C 1
ATOM 2698 O O . LYS A 1 181 ? -18.91601 18.34063 5.19314 1.000 27.01742 201 LYS A O 1
ATOM 2717 N N . LYS A 1 182 ? -19.42555 16.49435 6.38177 1.000 31.54635 202 LYS A N 1
ATOM 2718 C CA . LYS A 1 182 ? -18.12010 16.40124 7.02060 1.000 31.70933 202 LYS A CA 1
ATOM 2719 C C . LYS A 1 182 ? -17.03106 16.33016 5.96244 1.000 34.58983 202 LYS A C 1
ATOM 2720 O O . LYS A 1 182 ? -17.12062 15.53754 5.02638 1.000 35.77526 202 LYS A O 1
ATOM 2739 N N . GLY A 1 183 ? -15.99062 17.16154 6.12562 1.000 25.86468 203 GLY A N 1
ATOM 2740 C CA . GLY A 1 183 ? -14.97109 17.35276 5.11951 1.000 28.51232 203 GLY A CA 1
ATOM 2741 C C . GLY A 1 183 ? -15.03887 18.67900 4.37705 1.000 39.76995 203 GLY A C 1
ATOM 2742 O O . GLY A 1 183 ? -14.03330 19.08086 3.77579 1.000 40.16093 203 GLY A O 1
ATOM 2746 N N . SER A 1 184 ? -16.18254 19.36686 4.38811 1.000 35.29368 204 SER A N 1
ATOM 2747 C CA . SER A 1 184 ? -16.33546 20.62122 3.65679 1.000 32.56346 204 SER A CA 1
ATOM 2748 C C . SER A 1 184 ? -16.03942 21.82817 4.55357 1.000 30.25030 204 SER A C 1
ATOM 2749 O O . SER A 1 184 ? -16.01095 21.72869 5.78662 1.000 28.87104 204 SER A O 1
ATOM 2757 N N . ASP A 1 185 ? -15.85091 22.98800 3.90997 1.000 32.69415 205 ASP A N 1
ATOM 2758 C CA . ASP A 1 185 ? -15.58215 24.23376 4.64426 1.000 32.00264 205 ASP A CA 1
ATOM 2759 C C . ASP A 1 185 ? -16.80993 24.71176 5.42754 1.000 28.86449 205 ASP A C 1
ATOM 2760 O O . ASP A 1 185 ? -16.69137 25.18411 6.56211 1.000 24.64688 205 ASP A O 1
ATOM 2769 N N . LEU A 1 186 ? -17.99457 24.64164 4.82082 1.000 28.29791 206 LEU A N 1
ATOM 2770 C CA . LEU A 1 186 ? -19.19023 25.10519 5.51021 1.000 23.21430 206 LEU A CA 1
ATOM 2771 C C . LEU A 1 186 ? -19.46938 24.27136 6.74542 1.000 21.46689 206 LEU A C 1
ATOM 2772 O O . LEU A 1 186 ? -19.85754 24.81431 7.79063 1.000 24.89271 206 LEU A O 1
ATOM 2788 N N . PHE A 1 187 ? -19.25343 22.94190 6.65135 1.000 22.63233 207 PHE A N 1
ATOM 2789 C CA . PHE A 1 187 ? -19.40710 22.08894 7.82776 1.000 26.39205 207 PHE A CA 1
ATOM 2790 C C . PHE A 1 187 ? -18.36996 22.41043 8.90207 1.000 23.66011 207 PHE A C 1
ATOM 2791 O O . PHE A 1 187 ? -18.69231 22.46367 10.09503 1.000 21.52589 207 PHE A O 1
ATOM 2808 N N . TRP A 1 188 ? -17.11218 22.59857 8.50585 1.000 23.08097 208 TRP A N 1
ATOM 2809 C CA . TRP A 1 188 ? -16.06935 22.95369 9.46291 1.000 22.48813 208 TRP A CA 1
ATOM 2810 C C . TRP A 1 188 ? -16.40727 24.24426 10.20358 1.000 23.23681 208 TRP A C 1
ATOM 2811 O O . TRP A 1 188 ? -16.24993 24.30873 11.43851 1.000 20.23467 208 TRP A O 1
ATOM 2832 N N . ALA A 1 189 ? -16.90556 25.24673 9.47962 1.000 22.95282 209 ALA A N 1
ATOM 2833 C CA . ALA A 1 189 ? -17.23770 26.54164 10.07083 1.000 22.67951 209 ALA A CA 1
ATOM 2834 C C . ALA A 1 189 ? -18.42410 26.42070 11.01323 1.000 22.47832 209 ALA A C 1
ATOM 2835 O O . ALA A 1 189 ? -18.48197 27.10986 12.03226 1.000 21.12068 209 ALA A O 1
ATOM 2842 N N . ALA A 1 190 ? -19.36922 25.54193 10.68394 1.000 24.45212 210 ALA A N 1
ATOM 2843 C CA . ALA A 1 190 ? -20.55635 25.35173 11.50978 1.000 22.08036 210 ALA A CA 1
ATOM 2844 C C . ALA A 1 190 ? -20.20686 24.68421 12.83400 1.000 21.87375 210 ALA A C 1
ATOM 2845 O O . ALA A 1 190 ? -20.89912 24.92077 13.84118 1.000 22.28437 210 ALA A O 1
ATOM 2852 N N . GLN A 1 191 ? -19.09125 23.96144 12.87395 1.000 22.97656 211 GLN A N 1
ATOM 2853 C CA . GLN A 1 191 ? -18.59116 23.37153 14.11443 1.000 19.30357 211 GLN A CA 1
ATOM 2854 C C . GLN A 1 191 ? -17.85409 24.45316 14.92027 1.000 20.18221 211 GLN A C 1
ATOM 2855 O O . GLN A 1 191 ? -16.62415 24.46145 15.06820 1.000 23.36225 211 GLN A O 1
ATOM 2869 N N . GLY A 1 192 ? -18.63925 25.37851 15.46168 1.000 20.25113 212 GLY A N 1
ATOM 2870 C CA . GLY A 1 192 ? -18.09062 26.43656 16.29213 1.000 19.68133 212 GLY A CA 1
ATOM 2871 C C . GLY A 1 192 ? -18.69391 27.80543 16.04531 1.000 19.96233 212 GLY A C 1
ATOM 2872 O O . GLY A 1 192 ? -18.61002 28.68995 16.91568 1.000 23.79534 212 GLY A O 1
ATOM 2876 N N . ALA A 1 193 ? -19.29994 27.99473 14.86165 1.000 22.49331 213 ALA A N 1
ATOM 2877 C CA . ALA A 1 193 ? -19.80493 29.31995 14.46002 1.000 18.43863 213 ALA A CA 1
ATOM 2878 C C . ALA A 1 193 ? -21.04417 29.21343 13.56304 1.000 20.96472 213 ALA A C 1
ATOM 2879 O O . ALA A 1 193 ? -21.26396 30.07288 12.69012 1.000 24.33512 213 ALA A O 1
ATOM 2886 N N . GLY A 1 194 ? -21.86829 28.18095 13.79135 1.000 21.29328 214 GLY A N 1
ATOM 2887 C CA . GLY A 1 194 ? -22.91197 27.82267 12.83783 1.000 22.63092 214 GLY A CA 1
ATOM 2888 C C . GLY A 1 194 ? -23.92631 28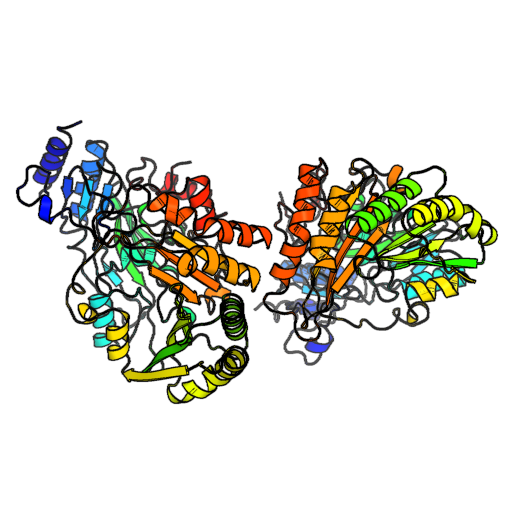.91883 12.55235 1.000 24.36476 214 GLY A C 1
ATOM 2889 O O . GLY A 1 194 ? -24.43858 29.01033 11.43193 1.000 28.19585 214 GLY A O 1
ATOM 2893 N N . ALA A 1 195 ? -24.25249 29.74502 13.54843 1.000 25.84678 215 ALA A N 1
ATOM 2894 C CA . ALA A 1 195 ? -25.25080 30.79336 13.30834 1.000 27.27738 215 ALA A CA 1
ATOM 2895 C C . ALA A 1 195 ? -24.79891 31.83227 12.28444 1.000 26.24609 215 ALA A C 1
ATOM 2896 O O . ALA A 1 195 ? -25.64315 32.54830 11.74542 1.000 30.00917 215 ALA A O 1
ATOM 2903 N N . SER A 1 196 ? -23.49034 31.95817 12.04510 1.000 25.01060 216 SER A N 1
ATOM 2904 C CA . SER A 1 196 ? -22.94559 32.93607 11.12138 1.000 30.91197 216 SER A CA 1
ATOM 2905 C C . SER A 1 196 ? -23.08664 32.55557 9.64679 1.000 26.30753 216 SER A C 1
ATOM 2906 O O . SER A 1 196 ? -22.71868 33.37431 8.78394 1.000 26.84600 216 SER A O 1
ATOM 2914 N N . PHE A 1 197 ? -23.59507 31.36631 9.30981 1.000 29.51450 217 PHE A N 1
ATOM 2915 C CA . PHE A 1 197 ? -23.59805 30.95078 7.91049 1.000 23.42112 217 PHE A CA 1
ATOM 2916 C C . PHE A 1 197 ? -24.97528 30.67996 7.33766 1.000 25.93974 217 PHE A C 1
ATOM 2917 O O . PHE A 1 197 ? -25.08761 30.57107 6.10821 1.000 29.85771 217 PHE A O 1
ATOM 2934 N N . GLY A 1 198 ? -26.02491 30.62271 8.15390 1.000 27.04272 218 GLY A N 1
ATOM 2935 C CA . GLY A 1 198 ? -27.35239 30.36802 7.62466 1.000 28.11584 218 GLY A CA 1
ATOM 2936 C C . GLY A 1 198 ? -28.30946 29.87027 8.69351 1.000 25.18666 218 GLY A C 1
ATOM 2937 O O . GLY A 1 198 ? -27.98587 29.82488 9.88365 1.000 25.69399 218 GLY A O 1
ATOM 2941 N N . ILE A 1 199 ? -29.50034 29.48768 8.23742 1.000 26.82173 219 ILE A N 1
ATOM 2942 C CA . ILE A 1 199 ? -30.49904 28.86112 9.10574 1.000 24.68323 219 ILE A CA 1
ATOM 2943 C C . ILE A 1 199 ? -30.39355 27.34808 8.92926 1.000 25.35892 219 ILE A C 1
ATOM 2944 O O . ILE A 1 199 ? -30.50195 26.83894 7.80782 1.000 29.06767 219 ILE A O 1
ATOM 2960 N N . ILE A 1 200 ? -30.18823 26.64176 10.03350 1.000 27.40645 220 ILE A N 1
ATOM 2961 C CA . ILE A 1 200 ? -30.09030 25.18426 10.01128 1.000 24.74396 220 ILE A CA 1
ATOM 2962 C C . ILE A 1 200 ? -31.49292 24.60478 10.08447 1.000 32.31034 220 ILE A C 1
ATOM 2963 O O . ILE A 1 200 ? -32.21557 24.83147 11.05730 1.000 27.55418 220 ILE A O 1
ATOM 2979 N N . LEU A 1 201 ? -31.86674 23.83765 9.05457 1.000 31.51449 221 LEU A N 1
ATOM 2980 C CA . LEU A 1 201 ? -33.18175 23.21214 8.94525 1.000 26.46647 221 LEU A CA 1
ATOM 2981 C C . LEU A 1 201 ? -33.18723 21.81860 9.56358 1.000 26.42458 221 LEU A C 1
ATOM 2982 O O . LEU A 1 201 ? -34.18686 21.40594 10.16639 1.000 27.35364 221 LEU A O 1
ATOM 2998 N N . SER A 1 202 ? -32.07541 21.08858 9.43074 1.000 24.93880 222 SER A N 1
ATOM 2999 C CA . SER A 1 202 ? -31.93423 19.77434 10.04134 1.000 28.08169 222 SER A CA 1
ATOM 3000 C C . SER A 1 202 ? -30.45723 19.41294 10.03750 1.000 27.97993 222 SER A C 1
ATOM 3001 O O . SER A 1 202 ? -29.64535 20.01964 9.31579 1.000 28.74805 222 SER A O 1
ATOM 3009 N N . THR A 1 203 ? -30.12909 18.42368 10.87389 1.000 22.48520 223 THR A N 1
ATOM 3010 C CA . THR A 1 203 ? -28.76751 18.00623 11.13494 1.000 22.26033 223 THR A CA 1
ATOM 3011 C C . THR A 1 203 ? -28.74797 16.49445 11.35258 1.000 24.82221 223 THR A C 1
ATOM 3012 O O . THR A 1 203 ? -29.70279 15.92888 11.87931 1.000 22.72907 223 THR A O 1
ATOM 3023 N N . LYS A 1 204 ? -27.66483 15.84237 10.92952 1.000 21.62311 224 LYS A N 1
ATOM 3024 C CA . LYS A 1 204 ? -27.46972 14.40375 11.12856 1.000 24.49363 224 LYS A CA 1
ATOM 3025 C C . LYS A 1 204 ? -26.28069 14.17573 12.05870 1.000 23.77353 224 LYS A C 1
ATOM 3026 O O . LYS A 1 204 ? -25.27825 14.90162 11.99889 1.000 24.17294 224 LYS A O 1
ATOM 3045 N N . THR A 1 205 ? -26.41701 13.19344 12.94762 1.000 22.03531 225 THR A N 1
ATOM 3046 C CA . THR A 1 205 ? -25.39635 12.89301 13.92952 1.000 20.20675 225 THR A CA 1
ATOM 3047 C C . THR A 1 205 ? -25.17509 11.39467 14.02349 1.000 22.22876 225 THR A C 1
ATOM 3048 O O . THR A 1 205 ? -26.09778 10.59667 13.80749 1.000 22.66805 225 THR A O 1
ATOM 3059 N N . LYS A 1 206 ? -23.93428 11.02762 14.36562 1.000 19.66691 226 LYS A N 1
ATOM 3060 C CA . LYS A 1 206 ? -23.63549 9.68600 14.81440 1.000 18.28538 226 LYS A CA 1
ATOM 3061 C C . LYS A 1 206 ? -24.39943 9.36280 16.08757 1.000 19.14763 226 LYS A C 1
ATOM 3062 O O . LYS A 1 206 ? -24.74203 10.24861 16.87809 1.000 21.99773 226 LYS A O 1
ATOM 3081 N N . THR A 1 207 ? -24.61520 8.03699 16.29479 1.000 23.26420 227 THR A N 1
ATOM 3082 C CA . THR A 1 207 ? -25.28100 7.51367 17.47741 1.000 22.43785 227 THR A CA 1
ATOM 3083 C C . THR A 1 207 ? -24.42913 6.37068 18.04435 1.000 20.40245 227 THR A C 1
ATOM 3084 O O . THR A 1 207 ? -23.51832 5.87980 17.38816 1.000 21.29715 227 THR A O 1
ATOM 3095 N N . PHE A 1 208 ? -24.71237 5.98638 19.30278 1.000 19.88300 228 PHE A N 1
ATOM 3096 C CA . PHE A 1 208 ? -23.89181 5.02446 20.02203 1.000 20.60404 228 PHE A CA 1
ATOM 3097 C C . PHE A 1 208 ? -24.73575 4.08276 20.86208 1.000 20.04284 228 PHE A C 1
ATOM 3098 O O . PHE A 1 208 ? -25.81115 4.44302 21.33257 1.000 23.89991 228 PHE A O 1
ATOM 3115 N N A LYS A 1 209 ? -24.24496 2.85232 21.03770 0.454 23.76115 229 LYS A N 1
ATOM 3116 N N B LYS A 1 209 ? -24.22709 2.85937 21.04269 0.546 23.65370 229 LYS A N 1
ATOM 3117 C CA A LYS A 1 209 ? -24.94818 1.89695 21.89188 0.454 27.27526 229 LYS A CA 1
ATOM 3118 C CA B LYS A 1 209 ? -24.89608 1.87401 21.88842 0.546 27.50464 229 LYS A CA 1
ATOM 3119 C C A LYS A 1 209 ? -24.21897 1.75382 23.22039 0.454 22.18540 229 LYS A C 1
ATOM 3120 C C B LYS A 1 209 ? -24.18952 1.80158 23.23374 0.546 21.68007 229 LYS A C 1
ATOM 3121 O O A LYS A 1 209 ? -23.02637 1.40232 23.22580 0.454 28.25557 229 LYS A O 1
ATOM 3122 O O B LYS A 1 209 ? -22.98031 1.51395 23.26491 0.546 27.67867 229 LYS A O 1
ATOM 3159 N N . PRO A 1 210 ? -24.87223 2.03539 24.35184 1.000 22.68707 230 PRO A N 1
ATOM 3160 C CA . PRO A 1 210 ? -24.23582 1.78697 25.65694 1.000 23.76341 230 PRO A CA 1
ATOM 3161 C C . PRO A 1 210 ? -23.86529 0.31716 25.80808 1.000 23.32374 230 PRO A C 1
ATOM 3162 O O . PRO A 1 210 ? -24.60371 -0.56965 25.38727 1.000 25.09726 230 PRO A O 1
ATOM 3173 N N A GLN A 1 211 ? -22.71160 0.06725 26.42830 0.457 25.68846 231 GLN A N 1
ATOM 3174 N N B GLN A 1 211 ? -22.72941 0.06442 26.43744 0.543 25.24822 231 GLN A N 1
ATOM 3175 C CA A GLN A 1 211 ? -22.23717 -1.30549 26.54108 0.457 27.18378 231 GLN A CA 1
ATOM 3176 C CA B GLN A 1 211 ? -22.24770 -1.30505 26.53407 0.543 26.27290 231 GLN A CA 1
ATOM 3177 C C A GLN A 1 211 ? -22.87811 -2.04762 27.71040 0.457 24.35215 231 GLN A C 1
ATOM 3178 C C B GLN A 1 211 ? -22.78913 -2.04080 27.75716 0.543 24.84728 231 GLN A C 1
ATOM 3179 O O A GLN A 1 211 ? -22.93356 -3.27203 27.67749 0.457 26.86433 231 GLN A O 1
ATOM 3180 O O B GLN A 1 211 ? -22.65073 -3.25819 27.82396 0.543 27.50917 231 GLN A O 1
ATOM 3207 N N . PHE A 1 212 ? -23.41204 -1.33192 28.70214 1.000 24.19228 232 PHE A N 1
ATOM 3208 C CA . PHE A 1 212 ? -24.02458 -1.95485 29.87960 1.000 28.99600 232 PHE A CA 1
ATOM 3209 C C . PHE A 1 212 ? -25.41233 -1.37033 30.12433 1.000 25.80320 232 PHE A C 1
ATOM 3210 O O . PHE A 1 212 ? -25.70104 -0.20501 29.78201 1.000 24.13191 232 PHE A O 1
ATOM 3227 N N A ASP A 1 213 ? -26.27706 -2.21828 30.70261 0.619 24.91329 233 ASP A N 1
ATOM 3228 N N B ASP A 1 213 ? -26.29521 -2.18744 30.70969 0.381 26.25922 233 ASP A N 1
ATOM 3229 C CA A ASP A 1 213 ? -27.65337 -1.82285 30.99244 0.619 24.75499 233 ASP A CA 1
ATOM 3230 C CA B ASP A 1 213 ? -27.66516 -1.74116 30.93977 0.381 25.43543 233 ASP A CA 1
ATOM 3231 C C A ASP A 1 213 ? -27.72603 -0.68859 32.01825 0.619 22.16287 233 ASP A C 1
ATOM 3232 C C B ASP A 1 213 ? -27.79831 -0.77341 32.11218 0.381 23.33704 233 ASP A C 1
ATOM 3233 O O A ASP A 1 213 ? -28.64880 0.13165 31.97544 0.619 25.79038 233 ASP A O 1
ATOM 3234 O O B ASP A 1 213 ? -28.86039 -0.15885 32.26556 0.381 24.61743 233 ASP A O 1
ATOM 3251 N N . LYS A 1 214 ? -26.75100 -0.62104 32.92216 1.000 24.16142 234 LYS A N 1
ATOM 3252 C CA . LYS A 1 214 ? -26.74101 0.25722 34.07394 1.000 24.36011 234 LYS A CA 1
ATOM 3253 C C . LYS A 1 214 ? -25.43517 1.04400 34.05076 1.000 24.56074 234 LYS A C 1
ATOM 3254 O O . LYS A 1 214 ? -24.47100 0.65097 33.39612 1.000 25.75869 234 LYS A O 1
ATOM 3274 N N . ALA A 1 215 ? -25.42062 2.13880 34.79344 1.000 22.42287 235 ALA A N 1
ATOM 3275 C CA . ALA A 1 215 ? -24.29807 3.08213 34.88808 1.000 21.02219 235 ALA A CA 1
ATOM 3276 C C . ALA A 1 215 ? -24.37406 3.75859 36.24736 1.000 23.59162 235 ALA A C 1
ATOM 3277 O O . ALA A 1 215 ? -25.31173 3.51403 37.02823 1.000 24.89874 235 ALA A O 1
ATOM 3284 N N . ILE A 1 216 ? -23.40487 4.64884 36.53405 1.000 21.66252 236 ILE A N 1
ATOM 3285 C CA . ILE A 1 216 ? -23.16888 5.09964 37.90784 1.000 21.86046 236 ILE A CA 1
ATOM 3286 C C . ILE A 1 216 ? -23.08030 6.60872 37.98342 1.000 22.21147 236 ILE A C 1
ATOM 3287 O O . ILE A 1 216 ? -22.34559 7.23658 37.20769 1.000 21.69009 236 ILE A O 1
ATOM 3303 N N . ASN A 1 217 ? -23.75519 7.17780 38.98394 1.000 20.36591 237 ASN A N 1
ATOM 3304 C CA . ASN A 1 217 ? -23.55293 8.55516 39.42199 1.000 21.87102 237 ASN A CA 1
ATOM 3305 C C . ASN A 1 217 ? -22.89931 8.49963 40.79488 1.000 23.43235 237 ASN A C 1
ATOM 3306 O O . ASN A 1 217 ? -23.24213 7.65126 41.62168 1.000 24.50475 237 ASN A O 1
ATOM 3316 N N . PHE A 1 218 ? -21.89018 9.33625 41.00226 1.000 20.33316 238 PHE A N 1
ATOM 3317 C CA . PHE A 1 218 ? -21.18638 9.36453 42.28638 1.000 23.70519 238 PHE A CA 1
ATOM 3318 C C . PHE A 1 218 ? -20.91326 10.79717 42.71337 1.000 25.83084 238 PHE A C 1
ATOM 3319 O O . PHE A 1 218 ? -20.97656 11.75191 41.91969 1.000 26.52060 238 PHE A O 1
ATOM 3336 N N . THR A 1 219 ? -20.67757 10.94808 44.02092 1.000 20.96135 239 THR A N 1
ATOM 3337 C CA . THR A 1 219 ? -20.17338 12.18526 44.59592 1.000 22.88620 239 THR A CA 1
ATOM 3338 C C . THR A 1 219 ? -18.81233 11.90686 45.21439 1.000 29.51059 239 THR A C 1
ATOM 3339 O O . THR A 1 219 ? -18.54369 10.80350 45.69360 1.000 25.92610 239 THR A O 1
ATOM 3350 N N . LEU A 1 220 ? -17.94931 12.92364 45.18882 1.000 25.08730 240 LEU A N 1
ATOM 3351 C CA . LEU A 1 220 ? -16.66849 12.86589 45.87119 1.000 26.50926 240 LEU A CA 1
ATOM 3352 C C . LEU A 1 220 ? -16.55321 14.12608 46.72037 1.000 26.09025 240 LEU A C 1
ATOM 3353 O O . LEU A 1 220 ? -16.71594 15.25175 46.21709 1.000 25.09735 240 LEU A O 1
ATOM 3369 N N . SER A 1 221 ? -16.28694 13.92724 48.01266 1.000 24.97787 241 SER A N 1
ATOM 3370 C CA . SER A 1 221 ? -16.22046 15.03610 48.95418 1.000 28.20195 241 SER A CA 1
ATOM 3371 C C . SER A 1 221 ? -14.94380 14.99441 49.78030 1.000 33.97428 241 SER A C 1
ATOM 3372 O O . SER A 1 221 ? -14.53300 13.93661 50.26773 1.000 31.56630 241 SER A O 1
ATOM 3380 N N . MET A 1 222 ? -14.32757 16.16224 49.95534 1.000 26.75826 242 MET A N 1
ATOM 3381 C CA . MET A 1 222 ? -13.17854 16.29835 50.83353 1.000 26.65858 242 MET A CA 1
ATOM 3382 C C . MET A 1 222 ? -13.38629 17.32660 51.93722 1.000 27.21319 242 MET A C 1
ATOM 3383 O O . MET A 1 222 ? -12.45760 17.57650 52.73220 1.000 30.79740 242 MET A O 1
ATOM 3397 N N . GLY A 1 223 ? -14.55369 17.96073 51.99239 1.000 29.67355 243 GLY A N 1
ATOM 3398 C CA . GLY A 1 223 ? -14.85651 18.83299 53.10358 1.000 30.50126 243 GLY A CA 1
ATOM 3399 C C . GLY A 1 223 ? -14.13550 20.17291 53.05745 1.000 30.15368 243 GLY A C 1
ATOM 3400 O O . GLY A 1 223 ? -13.79128 20.71114 51.99927 1.000 27.29898 243 GLY A O 1
ATOM 3404 N N . ASP A 1 224 ? -13.91500 20.73018 54.23707 1.000 26.19977 244 ASP A N 1
ATOM 3405 C CA . ASP A 1 224 ? -13.24651 22.01872 54.37916 1.000 32.23507 244 ASP A CA 1
ATOM 3406 C C . ASP A 1 224 ? -11.75356 21.72732 54.43537 1.000 38.18781 244 ASP A C 1
ATOM 3407 O O . ASP A 1 224 ? -11.27262 21.04347 55.34559 1.000 51.30627 244 ASP A O 1
ATOM 3416 N N . LEU A 1 225 ? -11.04299 22.18266 53.41945 1.000 27.34705 245 LEU A N 1
ATOM 3417 C CA . LEU A 1 225 ? -9.60088 22.10728 53.33155 1.000 27.58409 245 LEU A CA 1
ATOM 3418 C C . LEU A 1 225 ? -8.99609 23.50481 53.36437 1.000 31.44103 245 LEU A C 1
ATOM 3419 O O . LEU A 1 225 ? -9.65904 24.50932 53.06742 1.000 29.56328 245 LEU A O 1
ATOM 3435 N N . THR A 1 226 ? -7.71471 23.54595 53.73692 1.000 30.09112 246 THR A N 1
ATOM 3436 C CA . THR A 1 226 ? -6.91771 24.73352 53.57073 1.000 31.80502 246 THR A CA 1
ATOM 3437 C C . THR A 1 226 ? -6.81783 25.03051 52.07958 1.000 32.20250 246 THR A C 1
ATOM 3438 O O . THR A 1 226 ? -7.03271 24.14728 51.24964 1.000 27.65750 246 THR A O 1
ATOM 3449 N N . PRO A 1 227 ? -6.50061 26.26923 51.70997 1.000 26.62335 247 PRO A N 1
ATOM 3450 C CA . PRO A 1 227 ? -6.35438 26.56242 50.27207 1.000 24.67182 247 PRO A CA 1
ATOM 3451 C C . PRO A 1 227 ? -5.25950 25.75074 49.60068 1.000 24.59640 247 PRO A C 1
ATOM 3452 O O . PRO A 1 227 ? -5.43050 25.31274 48.44192 1.000 25.80680 247 PRO A O 1
ATOM 3463 N N A GLU A 1 228 ? -4.14441 25.52639 50.31206 0.639 27.70205 248 GLU A N 1
ATOM 3464 N N B GLU A 1 228 ? -4.12959 25.52293 50.28062 0.361 28.19213 248 GLU A N 1
ATOM 3465 C CA A GLU A 1 228 ? -3.04788 24.73282 49.76870 0.639 27.73246 248 GLU A CA 1
ATOM 3466 C CA B GLU A 1 228 ? -3.08145 24.71423 49.66491 0.361 28.18505 248 GLU A CA 1
ATOM 3467 C C A GLU A 1 228 ? -3.44489 23.26556 49.59681 0.639 28.06536 248 GLU A C 1
ATOM 3468 C C B GLU A 1 228 ? -3.51583 23.25563 49.53493 0.361 27.23447 248 GLU A C 1
ATOM 3469 O O A GLU A 1 228 ? -3.09567 22.63927 48.59176 0.639 28.80850 248 GLU A O 1
ATOM 3470 O O B GLU A 1 228 ? -3.25415 22.61623 48.51113 0.361 25.58074 248 GLU A O 1
ATOM 3493 N N . ALA A 1 229 ? -4.20353 22.71802 50.54434 1.000 28.07227 249 ALA A N 1
ATOM 3494 C CA . ALA A 1 229 ? -4.66461 21.32987 50.43513 1.000 28.98949 249 ALA A CA 1
ATOM 3495 C C . ALA A 1 229 ? -5.70142 21.16701 49.32202 1.000 29.45846 249 ALA A C 1
ATOM 3496 O O . ALA A 1 229 ? -5.69016 20.16315 48.59958 1.000 25.67478 249 ALA A O 1
ATOM 3504 N N . GLY A 1 230 ? -6.61057 22.14070 49.16586 1.000 23.69470 250 GLY A N 1
ATOM 3505 C CA . GLY A 1 230 ? -7.54520 22.10331 48.05151 1.000 22.51712 250 GLY A CA 1
ATOM 3506 C C . GLY A 1 230 ? -6.83208 22.09841 46.71810 1.000 23.21698 250 GLY A C 1
ATOM 3507 O O . GLY A 1 230 ? -7.23878 21.39540 45.77769 1.000 22.55535 250 GLY A O 1
ATOM 3511 N N . ALA A 1 231 ? -5.72902 22.84535 46.62181 1.000 23.06968 251 ALA A N 1
ATOM 3512 C CA . ALA A 1 231 ? -5.01678 22.90831 45.34738 1.000 22.53891 251 ALA A CA 1
ATOM 3513 C C . ALA A 1 231 ? -4.29780 21.59239 45.06157 1.000 22.48923 251 ALA A C 1
ATOM 3514 O O . ALA A 1 231 ? -4.28032 21.13136 43.91697 1.000 25.87595 251 ALA A O 1
ATOM 3521 N N . LYS A 1 232 ? -3.68892 20.98160 46.08801 1.000 24.29794 252 LYS A N 1
ATOM 3522 C CA . LYS A 1 232 ? -3.07180 19.66758 45.91666 1.000 23.64643 252 LYS A CA 1
ATOM 3523 C C . LYS A 1 232 ? -4.09827 18.64694 45.46583 1.000 22.90985 252 LYS A C 1
ATOM 3524 O O . LYS A 1 232 ? -3.80200 17.75917 44.65808 1.000 22.81995 252 LYS A O 1
ATOM 3543 N N . ALA A 1 233 ? -5.30475 18.72467 46.02288 1.000 22.74515 253 ALA A N 1
ATOM 3544 C CA . ALA A 1 233 ? -6.34026 17.77050 45.64864 1.000 22.67936 253 ALA A CA 1
ATOM 3545 C C . ALA A 1 233 ? -6.66607 17.89851 44.17123 1.000 22.84048 253 ALA A C 1
ATOM 3546 O O . ALA A 1 233 ? -6.81767 16.88767 43.48411 1.000 21.42110 253 ALA A O 1
ATOM 3553 N N . LEU A 1 234 ? -6.79197 19.13342 43.66199 1.000 20.70812 254 LEU A N 1
ATOM 3554 C CA . LEU A 1 234 ? -7.10477 19.28826 42.24178 1.000 21.03535 254 LEU A CA 1
ATOM 3555 C C . LEU A 1 234 ? -5.97762 18.74847 41.38024 1.000 22.73255 254 LEU A C 1
ATOM 3556 O O . LEU A 1 234 ? -6.22075 18.05751 40.37591 1.000 20.36344 254 LEU A O 1
ATOM 3572 N N . VAL A 1 235 ? -4.72984 19.01912 41.77285 1.000 21.59047 255 VAL A N 1
ATOM 3573 C CA . VAL A 1 235 ? -3.60090 18.52276 40.98495 1.000 22.17267 255 VAL A CA 1
ATOM 3574 C C . VAL A 1 235 ? -3.53190 16.99525 41.03463 1.000 21.77482 255 VAL A C 1
ATOM 3575 O O . VAL A 1 235 ? -3.15106 16.34930 40.03397 1.000 21.85029 255 VAL A O 1
ATOM 3588 N N . ALA A 1 236 ? -3.96371 16.37940 42.14394 1.000 22.52505 256 ALA A N 1
ATOM 3589 C CA . ALA A 1 236 ? -3.98606 14.91831 42.23396 1.000 22.21210 256 ALA A CA 1
ATOM 3590 C C . ALA A 1 236 ? -5.07812 14.31735 41.35529 1.000 21.70610 256 ALA A C 1
ATOM 3591 O O . ALA A 1 236 ? -4.87360 13.27217 40.72750 1.000 22.79495 256 ALA A O 1
ATOM 3598 N N . ILE A 1 237 ? -6.25828 14.94557 41.33394 1.000 20.58674 257 ILE A N 1
ATOM 3599 C CA . ILE A 1 237 ? -7.31581 14.53912 40.41092 1.000 19.83970 257 ILE A CA 1
ATOM 3600 C C . ILE A 1 237 ? -6.81315 14.60244 38.97937 1.000 25.19094 257 ILE A C 1
ATOM 3601 O O . ILE A 1 237 ? -7.00093 13.66381 38.18611 1.000 20.78591 257 ILE A O 1
ATOM 3617 N N . GLN A 1 238 ? -6.16461 15.71963 38.62812 1.000 23.75201 258 GLN A N 1
ATOM 3618 C CA . GLN A 1 238 ? -5.56502 15.87861 37.30911 1.000 20.29316 258 GLN A CA 1
ATOM 3619 C C . GLN A 1 238 ? -4.56970 14.75503 36.99912 1.000 23.05903 258 GLN A C 1
ATOM 3620 O O . GLN A 1 238 ? -4.59753 14.18111 35.91183 1.000 22.84968 258 GLN A O 1
ATOM 3634 N N . ASP A 1 239 ? -3.66225 14.45072 37.92949 1.000 24.71852 259 ASP A N 1
ATOM 3635 C CA . ASP A 1 239 ? -2.65712 13.41405 37.68150 1.000 23.81623 259 ASP A CA 1
ATOM 3636 C C . ASP A 1 239 ? -3.31759 12.05675 37.45454 1.000 22.06313 259 ASP A C 1
ATOM 3637 O O . ASP A 1 239 ? -2.93535 11.32239 36.53665 1.000 22.40729 259 ASP A O 1
ATOM 3646 N N . TYR A 1 240 ? -4.29387 11.70647 38.29215 1.000 23.88077 260 TYR A N 1
ATOM 3647 C CA . TYR A 1 240 ? -5.07791 10.48789 38.08430 1.000 23.82311 260 TYR A CA 1
ATOM 3648 C C . TYR A 1 240 ? -5.72371 10.48936 36.70715 1.000 21.58862 260 TYR A C 1
ATOM 3649 O O . TYR A 1 240 ? -5.67939 9.49338 35.98667 1.000 23.25512 260 TYR A O 1
ATOM 3667 N N . SER A 1 241 ? -6.31365 11.62004 36.32273 1.000 20.14662 261 SER A N 1
ATOM 3668 C CA . SER A 1 241 ? -7.03349 11.66597 35.04898 1.000 20.89653 261 SER A CA 1
ATOM 3669 C C . SER A 1 241 ? -6.10138 11.47958 33.86689 1.000 26.80527 261 SER A C 1
ATOM 3670 O O . SER A 1 241 ? -6.54799 11.05681 32.79306 1.000 25.67182 261 SER A O 1
ATOM 3678 N N . LEU A 1 242 ? -4.81689 11.81999 34.01623 1.000 19.79204 262 LEU A N 1
ATOM 3679 C CA . LEU A 1 242 ? -3.85330 11.66192 32.93899 1.000 23.10083 262 LEU A CA 1
ATOM 3680 C C . LEU A 1 242 ? -3.13665 10.30844 32.96835 1.000 29.94420 262 LEU A C 1
ATOM 3681 O O . LEU A 1 242 ? -2.34408 10.01830 32.06094 1.000 30.04852 262 LEU A O 1
ATOM 3697 N N . SER A 1 243 ? -3.41450 9.47380 33.96681 1.000 27.57928 263 SER A N 1
ATOM 3698 C CA . SER A 1 243 ? -2.72546 8.20635 34.17259 1.000 26.50016 263 SER A CA 1
ATOM 3699 C C . SER A 1 243 ? -3.47579 7.04770 33.52315 1.000 26.86028 263 SER A C 1
ATOM 3700 O O . SER A 1 243 ? -4.61172 7.17689 33.07072 1.000 26.68727 263 SER A O 1
ATOM 3708 N N . LYS A 1 244 ? -2.81286 5.88070 33.53291 1.000 29.00407 264 LYS A N 1
ATOM 3709 C CA . LYS A 1 244 ? -3.38151 4.63038 33.05941 1.000 29.94264 264 LYS A CA 1
ATOM 3710 C C . LYS A 1 244 ? -4.52318 4.14737 33.93229 1.000 30.64272 264 LYS A C 1
ATOM 3711 O O . LYS A 1 244 ? -5.23494 3.21222 33.53809 1.000 39.50949 264 LYS A O 1
ATOM 3730 N N . ASP A 1 245 ? -4.70868 4.75047 35.10646 1.000 26.04772 265 ASP A N 1
ATOM 3731 C CA . ASP A 1 245 ? -5.72568 4.26765 36.03928 1.000 28.34861 265 ASP A CA 1
ATOM 3732 C C . ASP A 1 245 ? -7.10395 4.85300 35.75779 1.000 28.97502 265 ASP A C 1
ATOM 3733 O O . ASP A 1 245 ? -8.09017 4.34186 36.30969 1.000 26.27936 265 ASP A O 1
ATOM 3742 N N . CYS A 1 246 ? -7.18338 5.91485 34.93048 1.000 27.56417 266 CYS A N 1
ATOM 3743 C CA . CYS A 1 246 ? -8.44022 6.59161 34.65798 1.000 23.87051 266 CYS A CA 1
ATOM 3744 C C . CYS A 1 246 ? -8.99827 6.16512 33.31029 1.000 24.14387 266 CYS A C 1
ATOM 3745 O O . CYS A 1 246 ? -8.39994 6.49512 32.27412 1.000 24.12350 266 CYS A O 1
ATOM 3753 N N . PRO A 1 247 ? -10.14230 5.49784 33.24198 1.000 23.77763 267 PRO A N 1
ATOM 3754 C CA . PRO A 1 247 ? -10.67391 5.10913 31.92762 1.000 26.88770 267 PRO A CA 1
ATOM 3755 C C . PRO A 1 247 ? -11.45822 6.24999 31.29372 1.000 22.24462 267 PRO A C 1
ATOM 3756 O O . PRO A 1 247 ? -11.94817 7.15867 31.98380 1.000 23.42723 267 PRO A O 1
ATOM 3767 N N . ASP A 1 248 ? -11.57206 6.20994 29.95194 1.000 20.07549 268 ASP A N 1
ATOM 3768 C CA . ASP A 1 248 ? -12.29773 7.30089 29.28667 1.000 21.23699 268 ASP A CA 1
ATOM 3769 C C . ASP A 1 248 ? -13.78972 7.30322 29.63138 1.000 22.16090 268 ASP A C 1
ATOM 3770 O O . ASP A 1 248 ? -14.48035 8.27595 29.35559 1.000 21.11839 268 ASP A O 1
ATOM 3779 N N . THR A 1 249 ? -14.31688 6.19470 30.16171 1.000 22.47898 269 THR A N 1
ATOM 3780 C CA . THR A 1 249 ? -15.71865 6.09977 30.54839 1.000 20.84122 269 THR A CA 1
ATOM 3781 C C . THR A 1 249 ? -15.99248 6.79116 31.86634 1.000 22.35796 269 THR A C 1
ATOM 3782 O O . THR A 1 249 ? -17.15286 6.82249 32.30438 1.000 21.07839 269 THR A O 1
ATOM 3793 N N . TRP A 1 250 ? -14.95089 7.33841 32.50448 1.000 22.86332 270 TRP A N 1
ATOM 3794 C CA . TRP A 1 250 ? -15.11587 8.14121 33.70518 1.000 22.21587 270 TRP A CA 1
ATOM 3795 C C . TRP A 1 250 ? -15.53306 9.56631 33.33162 1.000 18.03729 270 TRP A C 1
ATOM 3796 O O . TRP A 1 250 ? -15.27860 10.04868 32.22080 1.000 20.25185 270 TRP A O 1
ATOM 3817 N N . ALA A 1 251 ? -16.24787 10.20525 34.24063 1.000 19.05840 271 ALA A N 1
ATOM 3818 C CA . ALA A 1 251 ? -16.54798 11.63334 34.12146 1.000 18.11421 271 ALA A CA 1
ATOM 3819 C C . ALA A 1 251 ? -16.47999 12.26988 35.49128 1.000 15.69383 271 ALA A C 1
ATOM 3820 O O . ALA A 1 251 ? -16.81907 11.64290 36.49993 1.000 20.74442 271 ALA A O 1
ATOM 3827 N N . PHE A 1 252 ? -16.15216 13.57393 35.52098 1.000 15.81882 272 PHE A N 1
ATOM 3828 C CA . PHE A 1 252 ? -16.02280 14.21569 36.82216 1.000 19.61642 272 PHE A CA 1
ATOM 3829 C C . PHE A 1 252 ? -16.06671 15.73836 36.70498 1.000 21.50919 272 PHE A C 1
ATOM 3830 O O . PHE A 1 252 ? -15.41089 16.32374 35.84149 1.000 18.64955 272 PHE A O 1
ATOM 3847 N N . ARG A 1 253 ? -16.81914 16.35715 37.60816 1.000 17.34817 273 ARG A N 1
ATOM 3848 C CA . ARG A 1 253 ? -16.97181 17.80637 37.72177 1.000 17.99055 273 ARG A CA 1
ATOM 3849 C C . ARG A 1 253 ? -16.51494 18.19634 39.11501 1.000 18.83886 273 ARG A C 1
ATOM 3850 O O . ARG A 1 253 ? -17.10229 17.76262 40.10052 1.000 20.18903 273 ARG A O 1
ATOM 3871 N N . TRP A 1 254 ? -15.46180 18.99829 39.19586 1.000 21.66050 274 TRP A N 1
ATOM 3872 C CA . TRP A 1 254 ? -14.92026 19.52555 40.44628 1.000 21.98253 274 TRP A CA 1
ATOM 3873 C C . TRP A 1 254 ? -15.54306 20.89179 40.69002 1.000 20.69478 274 TRP A C 1
ATOM 3874 O O . TRP A 1 254 ? -15.39493 21.80101 39.87470 1.000 19.19762 274 TRP A O 1
ATOM 3895 N N . ASN A 1 255 ? -16.27249 21.03356 41.78517 1.000 20.94651 275 ASN A N 1
ATOM 3896 C CA . ASN A 1 255 ? -16.96495 22.29953 41.99123 1.000 23.44057 275 ASN A CA 1
ATOM 3897 C C . ASN A 1 255 ? -15.97079 23.42364 42.28951 1.000 25.45693 275 ASN A C 1
ATOM 3898 O O . ASN A 1 255 ? -14.92443 23.20771 42.90231 1.000 20.63177 275 ASN A O 1
ATOM 3909 N N . ILE A 1 256 ? -16.30472 24.63782 41.84459 1.000 23.47507 276 ILE A N 1
ATOM 3910 C CA . ILE A 1 256 ? -15.58213 25.82966 42.28665 1.000 20.53054 276 ILE A CA 1
ATOM 3911 C C . ILE A 1 256 ? -16.53122 26.63001 43.18417 1.000 19.94130 276 ILE A C 1
ATOM 3912 O O . ILE A 1 256 ? -16.95040 27.75766 42.83863 1.000 21.54848 276 ILE A O 1
ATOM 3928 N N . MET A 1 257 ? -16.85629 26.05195 44.34410 1.000 22.40982 277 MET A N 1
ATOM 3929 C CA . MET A 1 257 ? -17.83361 26.56288 45.29571 1.000 20.35881 277 MET A CA 1
ATOM 3930 C C . MET A 1 257 ? -17.28350 26.55965 46.72131 1.000 24.91996 277 MET A C 1
ATOM 3931 O O . MET A 1 257 ? -18.03905 26.82831 47.67337 1.000 26.14274 277 MET A O 1
ATOM 3945 N N . ALA A 1 258 ? -15.99803 26.25400 46.87892 1.000 23.91613 278 ALA A N 1
ATOM 3946 C CA . ALA A 1 258 ? -15.42069 25.97933 48.17786 1.000 29.26129 278 ALA A CA 1
ATOM 3947 C C . ALA A 1 258 ? -15.40915 27.21020 49.08198 1.000 30.22585 278 ALA A C 1
ATOM 3948 O O . ALA A 1 258 ? -15.32938 28.35938 48.60778 1.000 26.50338 278 ALA A O 1
ATOM 3955 N N . PRO A 1 259 ? -15.45806 27.00069 50.40993 1.000 28.09357 279 PRO A N 1
ATOM 3956 C CA . PRO A 1 259 ? -15.62469 25.67150 51.04045 1.000 26.42700 279 PRO A CA 1
ATOM 3957 C C . PRO A 1 259 ? -17.07165 25.19293 50.96551 1.000 31.46522 279 PRO A C 1
ATOM 3958 O O . PRO A 1 259 ? -17.99088 26.02014 50.94882 1.000 29.85537 279 PRO A O 1
ATOM 3969 N N . PRO A 1 260 ? -17.29138 23.87342 50.91800 1.000 33.65704 280 PRO A N 1
ATOM 3970 C CA . PRO A 1 260 ? -16.31640 22.77744 50.92197 1.000 29.47142 280 PRO A CA 1
ATOM 3971 C C . PRO A 1 260 ? -15.80151 22.41745 49.52850 1.000 24.53287 280 PRO A C 1
ATOM 3972 O O . PRO A 1 260 ? -16.31372 22.91082 48.51536 1.000 26.76623 280 PRO A O 1
ATOM 3983 N N . TYR A 1 261 ? -14.80027 21.53438 49.50297 1.000 27.07297 281 TYR A N 1
ATOM 3984 C CA . TYR A 1 261 ? -14.22717 20.99926 48.27323 1.000 23.79137 281 TYR A CA 1
ATOM 3985 C C . TYR A 1 261 ? -14.92079 19.68140 47.94837 1.000 26.56540 281 TYR A C 1
ATOM 3986 O O . TYR A 1 261 ? -14.88406 18.73902 48.74738 1.000 24.15725 281 TYR A O 1
ATOM 4004 N N . ASP A 1 262 ? -15.56022 19.60351 46.78872 1.000 22.97152 282 ASP A N 1
ATOM 4005 C CA . ASP A 1 262 ? -16.27216 18.37852 46.42610 1.000 24.12502 282 ASP A CA 1
ATOM 4006 C C . ASP A 1 262 ? -16.59474 18.44306 44.94357 1.000 25.01163 282 ASP A C 1
ATOM 4007 O O . ASP A 1 262 ? -16.30244 19.43434 44.26307 1.000 23.85130 282 ASP A O 1
ATOM 4016 N N . GLY A 1 263 ? -17.18890 17.36655 44.44362 1.000 22.22932 283 GLY A N 1
ATOM 4017 C CA . GLY A 1 263 ? -17.54457 17.28087 43.03780 1.000 19.74349 283 GLY A CA 1
ATOM 4018 C C . GLY A 1 263 ? -18.53183 16.14975 42.80593 1.000 23.31627 283 GLY A C 1
ATOM 4019 O O . GLY A 1 263 ? -18.86878 15.38332 43.70718 1.000 21.39691 283 GLY A O 1
ATOM 4023 N N . THR A 1 264 ? -18.96665 16.03338 41.54829 1.000 20.97312 284 THR A N 1
ATOM 4024 C CA . THR A 1 264 ? -19.93097 15.02896 41.11491 1.000 21.55143 284 THR A CA 1
ATOM 4025 C C . THR A 1 264 ? -19.42195 14.38725 39.82782 1.000 21.55626 284 THR A C 1
ATOM 4026 O O . THR A 1 264 ? -18.88261 15.07173 38.96227 1.000 21.33685 284 THR A O 1
ATOM 4037 N N . GLY A 1 265 ? -19.61702 13.07857 39.69284 1.000 21.08174 285 GLY A N 1
ATOM 4038 C CA . GLY A 1 265 ? -19.11341 12.36643 38.53425 1.000 22.44277 285 GLY A CA 1
ATOM 4039 C C . GLY A 1 265 ? -19.99734 11.20230 38.12851 1.000 21.32138 285 GLY A C 1
ATOM 4040 O O . GLY A 1 265 ? -21.05841 10.97126 38.71486 1.000 18.35457 285 GLY A O 1
ATOM 4044 N N . TYR A 1 266 ? -19.57529 10.51626 37.05926 1.000 21.28738 286 TYR A N 1
ATOM 4045 C CA . TYR A 1 266 ? -20.31965 9.41026 36.46330 1.000 23.05541 286 TYR A CA 1
ATOM 4046 C C . TYR A 1 266 ? -19.33292 8.36984 35.95931 1.000 25.19287 286 TYR A C 1
ATOM 4047 O O . TYR A 1 266 ? -18.16535 8.66098 35.69870 1.000 23.28194 286 TYR A O 1
ATOM 4065 N N . PHE A 1 267 ? -19.80233 7.13071 35.82789 1.000 22.73780 287 PHE A N 1
ATOM 4066 C CA . PHE A 1 267 ? -18.94762 6.07116 35.30342 1.000 27.18594 287 PHE A CA 1
ATOM 4067 C C . PHE A 1 267 ? -19.78001 5.16667 34.41194 1.000 20.96249 287 PHE A C 1
ATOM 4068 O O . PHE A 1 267 ? -20.85063 4.69004 34.82139 1.000 21.29217 287 PHE A O 1
ATOM 4085 N N . TYR A 1 268 ? -19.31255 5.01422 33.16857 1.000 19.73941 288 TYR A N 1
ATOM 4086 C CA . TYR A 1 268 ? -20.04603 4.35385 32.08919 1.000 21.38444 288 TYR A CA 1
ATOM 4087 C C . TYR A 1 268 ? -19.37709 3.06406 31.61914 1.000 25.15273 288 TYR A C 1
ATOM 4088 O O . TYR A 1 268 ? -19.69919 2.56438 30.53444 1.000 21.75261 288 TYR A O 1
ATOM 4106 N N . GLY A 1 269 ? -18.45075 2.54017 32.38724 1.000 20.96340 289 GLY A N 1
ATOM 4107 C CA . GLY A 1 269 ? -17.93852 1.19491 32.22408 1.000 22.44489 289 GLY A CA 1
ATOM 4108 C C . GLY A 1 269 ? -18.81345 0.17361 32.93594 1.000 21.14095 289 GLY A C 1
ATOM 4109 O O . GLY A 1 269 ? -19.97745 0.41847 33.25770 1.000 23.52245 289 GLY A O 1
ATOM 4113 N N . ASN A 1 270 ? -18.21544 -0.99305 33.20422 1.000 22.45293 290 ASN A N 1
ATOM 4114 C CA . ASN A 1 270 ? -18.92600 -2.06914 33.90866 1.000 23.35864 290 ASN A CA 1
ATOM 4115 C C . ASN A 1 270 ? -19.19104 -1.62511 35.33855 1.000 26.24134 290 ASN A C 1
ATOM 4116 O O . ASN A 1 270 ? -18.25315 -1.31663 36.06016 1.000 24.87891 290 ASN A O 1
ATOM 4127 N N . PRO A 1 271 ? -20.44379 -1.59120 35.78608 1.000 27.35665 291 PRO A N 1
ATOM 4128 C CA . PRO A 1 271 ? -20.69410 -1.09013 37.15013 1.000 26.02436 291 PRO A CA 1
ATOM 4129 C C . PRO A 1 271 ? -19.86021 -1.75099 38.23634 1.000 27.76890 291 PRO A C 1
ATOM 4130 O O . PRO A 1 271 ? -19.45073 -1.03355 39.14973 1.000 27.87449 291 PRO A O 1
ATOM 4141 N N . SER A 1 272 ? -19.61322 -3.08812 38.18373 1.000 26.30373 292 SER A N 1
ATOM 4142 C CA . SER A 1 272 ? -18.86186 -3.75815 39.24079 1.000 27.88780 292 SER A CA 1
ATOM 4143 C C . SER A 1 272 ? -17.37972 -3.39452 39.25683 1.000 32.75311 292 SER A C 1
ATOM 4144 O O . SER A 1 272 ? -16.69019 -3.76380 40.21273 1.000 32.01721 292 SER A O 1
ATOM 4152 N N . SER A 1 273 ? -16.88983 -2.66908 38.24074 1.000 29.48683 293 SER A N 1
ATOM 4153 C CA . SER A 1 273 ? -15.51057 -2.19145 38.17295 1.000 26.39254 293 SER A CA 1
ATOM 4154 C C . SER A 1 273 ? -15.28217 -0.89084 38.92743 1.000 26.13335 293 SER A C 1
ATOM 4155 O O . SER A 1 273 ? -14.12709 -0.43979 39.03861 1.000 25.67865 293 SER A O 1
ATOM 4163 N N . PHE A 1 274 ? -16.34768 -0.25817 39.41416 1.000 26.36506 294 PHE A N 1
ATOM 4164 C CA . PHE A 1 274 ? -16.22900 1.12485 39.86467 1.000 22.01229 294 PHE A CA 1
ATOM 4165 C C . PHE A 1 274 ? -15.17422 1.27509 40.95911 1.000 24.49283 294 PHE A C 1
ATOM 4166 O O . PHE A 1 274 ? -14.34186 2.19196 40.91643 1.000 27.24603 294 PHE A O 1
ATOM 4183 N N . ASP A 1 275 ? -15.23882 0.42796 41.98181 1.000 32.61300 295 ASP A N 1
ATOM 4184 C CA . ASP A 1 275 ? -14.34129 0.58036 43.11900 1.000 40.80824 295 ASP A CA 1
ATOM 4185 C C . ASP A 1 275 ? -12.88145 0.43498 42.69974 1.000 37.94070 295 ASP A C 1
ATOM 4186 O O . ASP A 1 275 ? -12.02554 1.19020 43.16722 1.000 30.39196 295 ASP A O 1
ATOM 4195 N N . SER A 1 276 ? -12.56955 -0.52824 41.82156 1.000 32.54348 296 SER A N 1
ATOM 4196 C CA . SER A 1 276 ? -11.17909 -0.66882 41.38213 1.000 28.29500 296 SER A CA 1
ATOM 4197 C C . SER A 1 276 ? -10.76959 0.52084 40.50738 1.000 30.24201 296 SER A C 1
ATOM 4198 O O . SER A 1 276 ? -9.59975 0.91004 40.51278 1.000 31.04618 296 SER A O 1
ATOM 4206 N N . VAL A 1 277 ? -11.70850 1.11586 39.76319 1.000 27.83130 297 VAL A N 1
ATOM 4207 C CA . VAL A 1 277 ? -11.36810 2.29399 38.96235 1.000 26.32488 297 VAL A CA 1
ATOM 4208 C C . VAL A 1 277 ? -10.96749 3.45207 39.86278 1.000 26.07994 297 VAL A C 1
ATOM 4209 O O . VAL A 1 277 ? -10.02189 4.19368 39.56897 1.000 27.76966 297 VAL A O 1
ATOM 4222 N N . MET A 1 278 ? -11.70398 3.63542 40.96807 1.000 25.83943 298 MET A N 1
ATOM 4223 C CA . MET A 1 278 ? -11.50942 4.77434 41.85469 1.000 27.30954 298 MET A CA 1
ATOM 4224 C C . MET A 1 278 ? -10.40007 4.57952 42.88539 1.000 28.42447 298 MET A C 1
ATOM 4225 O O . MET A 1 278 ? -9.93495 5.57268 43.46669 1.000 29.64063 298 MET A O 1
ATOM 4239 N N . ALA A 1 279 ? -9.99255 3.34003 43.16072 1.000 28.18831 299 ALA A N 1
ATOM 4240 C CA . ALA A 1 279 ? -9.08359 3.10285 44.28487 1.000 29.25250 299 ALA A CA 1
ATOM 4241 C C . ALA A 1 279 ? -7.79741 3.91984 44.20771 1.000 32.17702 299 ALA A C 1
ATOM 4242 O O . ALA A 1 279 ? -7.39390 4.50226 45.23213 1.000 28.40711 299 ALA A O 1
ATOM 4249 N N . PRO A 1 280 ? -7.10456 4.01063 43.06750 1.000 30.22304 300 PRO A N 1
ATOM 4250 C CA . PRO A 1 280 ? -5.86744 4.81608 43.03438 1.000 29.56314 300 PRO A CA 1
ATOM 4251 C C . PRO A 1 280 ? -6.10873 6.29847 43.29887 1.000 28.34943 300 PRO A C 1
ATOM 4252 O O . PRO A 1 280 ? -5.24530 6.97321 43.87743 1.000 26.86703 300 PRO A O 1
ATOM 4263 N N . LEU A 1 281 ? -7.25397 6.82737 42.87066 1.000 25.24324 301 LEU A N 1
ATOM 4264 C CA . LEU A 1 281 ? -7.57984 8.21183 43.14969 1.000 26.63512 301 LEU A CA 1
ATOM 4265 C C . LEU A 1 281 ? -7.86393 8.41850 44.62578 1.000 26.34797 301 LEU A C 1
ATOM 4266 O O . LEU A 1 281 ? -7.33616 9.34883 45.24704 1.000 28.54954 301 LEU A O 1
ATOM 4282 N N . VAL A 1 282 ? -8.70290 7.56059 45.20762 1.000 27.87002 302 VAL A N 1
ATOM 4283 C CA . VAL A 1 282 ? -9.03919 7.70403 46.62446 1.000 25.01269 302 VAL A CA 1
ATOM 4284 C C . VAL A 1 282 ? -7.78756 7.59675 47.47959 1.000 34.05370 302 VAL A C 1
ATOM 4285 O O . VAL A 1 282 ? -7.60743 8.34737 48.44549 1.000 35.21056 302 VAL A O 1
ATOM 4298 N N . LYS A 1 283 ? -6.88910 6.68762 47.12489 1.000 29.81191 303 LYS A N 1
ATOM 4299 C CA . LYS A 1 283 ? -5.67671 6.51455 47.92725 1.000 36.56182 303 LYS A CA 1
ATOM 4300 C C . LYS A 1 283 ? -4.88326 7.81401 47.97573 1.000 40.23868 303 LYS A C 1
ATOM 4301 O O . LYS A 1 283 ? -4.43321 8.25333 49.04040 1.000 36.04810 303 LYS A O 1
ATOM 4320 N N . LYS A 1 284 ? -4.69649 8.44133 46.82364 1.000 30.04903 304 LYS A N 1
ATOM 4321 C CA . LYS A 1 284 ? -3.95627 9.70454 46.77704 1.000 28.38064 304 LYS A CA 1
ATOM 4322 C C . LYS A 1 284 ? -4.67157 10.80566 47.54821 1.000 34.16079 304 LYS A C 1
ATOM 4323 O O . LYS A 1 284 ? -4.02899 11.57936 48.26702 1.000 34.33574 304 LYS A O 1
ATOM 4342 N N . LEU A 1 285 ? -5.99707 10.90800 47.40787 1.000 33.67328 305 LEU A N 1
ATOM 4343 C CA . LEU A 1 285 ? -6.69306 12.00003 48.08374 1.000 28.88028 305 LEU A CA 1
ATOM 4344 C C . LEU A 1 285 ? -6.67227 11.82922 49.59838 1.000 32.69608 305 LEU A C 1
ATOM 4345 O O . LEU A 1 285 ? -6.60601 12.83273 50.33055 1.000 33.33299 305 LEU A O 1
ATOM 4361 N N . LYS A 1 286 ? -6.71472 10.58230 50.06490 1.000 33.48786 306 LYS A N 1
ATOM 4362 C CA . LYS A 1 286 ? -6.62701 10.28739 51.49140 1.000 31.25238 306 LYS A CA 1
ATOM 4363 C C . LYS A 1 286 ? -5.34551 10.81593 52.11124 1.000 30.11626 306 LYS A C 1
ATOM 4364 O O . LYS A 1 286 ? -5.31365 11.09665 53.31262 1.000 36.97786 306 LYS A O 1
ATOM 4383 N N . THR A 1 287 ? -4.25938 10.89310 51.32766 1.000 36.06553 307 THR A N 1
ATOM 4384 C CA . THR A 1 287 ? -3.02695 11.42876 51.86996 1.000 30.61570 307 THR A CA 1
ATOM 4385 C C . THR A 1 287 ? -3.12521 12.94024 52.01618 1.000 33.77722 307 THR A C 1
ATOM 4386 O O . THR A 1 287 ? -2.30646 13.52706 52.72890 1.000 36.44993 307 THR A O 1
ATOM 4397 N N . ILE A 1 288 ? -4.11910 13.56471 51.37589 1.000 26.73860 308 ILE A N 1
ATOM 4398 C CA . ILE A 1 288 ? -4.33697 15.00809 51.52403 1.000 25.47757 308 ILE A CA 1
ATOM 4399 C C . ILE A 1 288 ? -5.35997 15.30076 52.60881 1.000 33.65410 308 ILE A C 1
ATOM 4400 O O . ILE A 1 288 ? -5.15497 16.19254 53.42742 1.000 36.54149 308 ILE A O 1
ATOM 4416 N N . SER A 1 289 ? -6.45692 14.54167 52.66616 1.000 34.94511 309 SER A N 1
ATOM 4417 C CA . SER A 1 289 ? -7.42945 14.71443 53.73576 1.000 41.78660 309 SER A CA 1
ATOM 4418 C C . SER A 1 289 ? -8.10689 13.39874 54.06739 1.000 40.04293 309 SER A C 1
ATOM 4419 O O . SER A 1 289 ? -8.59049 12.70458 53.16516 1.000 31.81004 309 SER A O 1
ATOM 4427 N N . SER A 1 290 ? -8.19939 13.09263 55.35888 1.000 42.07518 310 SER A N 1
ATOM 4428 C CA . SER A 1 290 ? -8.89983 11.88421 55.76492 1.000 53.82985 310 SER A CA 1
ATOM 4429 C C . SER A 1 290 ? -10.40125 11.99241 55.54868 1.000 46.26120 310 SER A C 1
ATOM 4430 O O . SER A 1 290 ? -11.07944 10.96336 55.48972 1.000 46.91348 310 SER A O 1
ATOM 4438 N N . ASN A 1 291 ? -10.94065 13.19942 55.39804 1.000 38.43959 311 ASN A N 1
ATOM 4439 C CA . ASN A 1 291 ? -12.38111 13.32619 55.21284 1.000 38.30358 311 ASN A CA 1
ATOM 4440 C C . ASN A 1 291 ? -12.83318 12.94544 53.81087 1.000 36.28692 311 ASN A C 1
ATOM 4441 O O . ASN A 1 291 ? -14.03643 12.98251 53.53815 1.000 36.20296 311 ASN A O 1
ATOM 4452 N N . THR A 1 292 ? -11.91089 12.54009 52.93796 1.000 38.83903 312 THR A N 1
ATOM 4453 C CA . THR A 1 292 ? -12.27786 12.06158 51.61058 1.000 34.11987 312 THR A CA 1
ATOM 4454 C C . THR A 1 292 ? -13.35005 10.97901 51.70670 1.000 35.23584 312 THR A C 1
ATOM 4455 O O . THR A 1 292 ? -13.22594 10.02801 52.47945 1.000 37.20560 312 THR A O 1
ATOM 4466 N N . ALA A 1 293 ? -14.40239 11.13100 50.91107 1.000 27.30086 313 ALA A N 1
ATOM 4467 C CA . ALA A 1 293 ? -15.51112 10.19270 50.91804 1.000 25.22702 313 ALA A CA 1
ATOM 4468 C C . ALA A 1 293 ? -16.18239 10.12974 49.55386 1.000 31.43448 313 ALA A C 1
ATOM 4469 O O . ALA A 1 293 ? -16.50699 11.16768 48.95993 1.000 33.69036 313 ALA A O 1
ATOM 4476 N N . VAL A 1 294 ? -16.41098 8.89936 49.07606 1.000 28.33169 314 VAL A N 1
ATOM 4477 C CA . VAL A 1 294 ? -17.04223 8.65499 47.78481 1.000 30.04341 314 VAL A CA 1
ATOM 4478 C C . VAL A 1 294 ? -18.36778 7.94501 48.02574 1.000 33.44283 314 VAL A C 1
ATOM 4479 O O . VAL A 1 294 ? -18.40544 6.92494 48.71735 1.000 32.10324 314 VAL A O 1
ATOM 4492 N N . LYS A 1 295 ? -19.44386 8.46247 47.44552 1.000 26.85779 315 LYS A N 1
ATOM 4493 C CA . LYS A 1 295 ? -20.74939 7.80584 47.45911 1.000 32.05671 315 LYS A CA 1
ATOM 4494 C C . LYS A 1 295 ? -21.18033 7.52676 46.02366 1.000 29.35849 315 LYS A C 1
ATOM 4495 O O . LYS A 1 295 ? -20.99874 8.37226 45.14620 1.000 25.29141 315 LYS A O 1
ATOM 4514 N N . SER A 1 296 ? -21.77397 6.35608 45.77907 1.000 31.20106 316 SER A N 1
ATOM 4515 C CA . SER A 1 296 ? -22.15694 5.99337 44.41596 1.000 27.25138 316 SER A CA 1
ATOM 4516 C C . SER A 1 296 ? -23.46134 5.21269 44.37190 1.000 31.29715 316 SER A C 1
ATOM 4517 O O . SER A 1 296 ? -23.84604 4.55194 45.33562 1.000 30.30056 316 SER A O 1
ATOM 4525 N N . THR A 1 297 ? -24.14082 5.31170 43.22309 1.000 28.38786 317 THR A N 1
ATOM 4526 C CA . THR A 1 297 ? -25.41005 4.62902 42.98970 1.000 28.57123 317 THR A CA 1
ATOM 4527 C C . THR A 1 297 ? -25.38182 3.99857 41.60487 1.000 23.36510 317 THR A C 1
ATOM 4528 O O . THR A 1 297 ? -24.89082 4.62476 40.65793 1.000 26.19385 317 THR A O 1
ATOM 4539 N N . VAL A 1 298 ? -25.91568 2.75921 41.48408 1.000 25.82163 318 VAL A N 1
ATOM 4540 C CA . VAL A 1 298 ? -26.08083 2.11235 40.18190 1.000 28.59273 318 VAL A CA 1
ATOM 4541 C C . VAL A 1 298 ? -27.51902 2.31865 39.71151 1.000 26.62886 318 VAL A C 1
ATOM 4542 O O . VAL A 1 298 ? -28.46563 2.00645 40.44348 1.000 28.37233 318 VAL A O 1
ATOM 4555 N N . LEU A 1 299 ? -27.68004 2.85094 38.48384 1.000 27.86617 319 LEU A N 1
ATOM 4556 C CA . LEU A 1 299 ? -28.99465 3.14354 37.92526 1.000 27.94935 319 LEU A CA 1
ATOM 4557 C C . LEU A 1 299 ? -29.13996 2.53447 36.53551 1.000 22.45416 319 LEU A C 1
ATOM 4558 O O . LEU A 1 299 ? -28.17361 2.52511 35.77522 1.000 25.25853 319 LEU A O 1
ATOM 4574 N N . PRO A 1 300 ? -30.33086 2.06696 36.15591 1.000 23.91354 320 PRO A N 1
ATOM 4575 C CA . PRO A 1 300 ? -30.59081 1.81760 34.73283 1.000 22.81085 320 PRO A CA 1
ATOM 4576 C C . PRO A 1 300 ? -30.21457 3.00599 33.86158 1.000 25.40996 320 PRO A C 1
ATOM 4577 O O . PRO A 1 300 ? -30.37330 4.16620 34.25369 1.000 25.91485 320 PRO A O 1
ATOM 4588 N N . TRP A 1 301 ? -29.74586 2.70713 32.63905 1.000 21.64291 321 TRP A N 1
ATOM 4589 C CA . TRP A 1 301 ? -29.27831 3.75803 31.72876 1.000 21.04617 321 TRP A CA 1
ATOM 4590 C C . TRP A 1 301 ? -30.19022 4.98806 31.69413 1.000 21.50058 321 TRP A C 1
ATOM 4591 O O . TRP A 1 301 ? -29.72904 6.13285 31.88880 1.000 23.30295 321 TRP A O 1
ATOM 4612 N N . TRP A 1 302 ? -31.49068 4.77362 31.45199 1.000 21.08208 322 TRP A N 1
ATOM 4613 C CA . TRP A 1 302 ? -32.37703 5.91988 31.22617 1.000 24.89615 322 TRP A CA 1
ATOM 4614 C C . TRP A 1 302 ? -32.64962 6.68553 32.51735 1.000 21.34277 322 TRP A C 1
ATOM 4615 O O . TRP A 1 302 ? -32.82164 7.91842 32.48165 1.000 24.41528 322 TRP A O 1
ATOM 4636 N N . ASP A 1 303 ? -32.73281 5.97682 33.65405 1.000 22.89649 323 ASP A N 1
ATOM 4637 C CA . ASP A 1 303 ? -32.92290 6.66754 34.93036 1.000 23.34388 323 ASP A CA 1
ATOM 4638 C C . ASP A 1 303 ? -31.76434 7.61589 35.20660 1.000 26.94257 323 ASP A C 1
ATOM 4639 O O . ASP A 1 303 ? -31.96641 8.72075 35.74022 1.000 25.63235 323 ASP A O 1
ATOM 4648 N N . LEU A 1 304 ? -30.54020 7.20558 34.85310 1.000 25.81383 324 LEU A N 1
ATOM 4649 C CA . LEU A 1 304 ? -29.39841 8.08997 35.05162 1.000 23.71415 324 LEU A CA 1
ATOM 4650 C C . LEU A 1 304 ? -29.46246 9.29733 34.11255 1.000 23.52836 324 LEU A C 1
ATOM 4651 O O . LEU A 1 304 ? -29.13545 10.42427 34.51425 1.000 21.70490 324 LEU A O 1
ATOM 4667 N N . GLU A 1 305 ? -29.89583 9.08237 32.86628 1.000 22.41747 325 GLU A N 1
ATOM 4668 C CA . GLU A 1 305 ? -30.06174 10.19364 31.92500 1.000 20.78668 325 GLU A CA 1
ATOM 4669 C C . GLU A 1 305 ? -31.07825 11.20967 32.44038 1.000 20.91892 325 GLU A C 1
ATOM 4670 O O . GLU A 1 305 ? -30.88124 12.42872 32.28706 1.000 24.03928 325 GLU A O 1
ATOM 4682 N N . VAL A 1 306 ? -32.17260 10.73454 33.04568 1.000 22.41377 326 VAL A N 1
ATOM 4683 C CA . VAL A 1 306 ? -33.16587 11.63902 33.63513 1.000 26.12250 326 VAL A CA 1
ATOM 4684 C C . VAL A 1 306 ? -32.56176 12.40781 34.80715 1.000 24.89389 326 VAL A C 1
ATOM 4685 O O . VAL A 1 306 ? -32.86756 13.58947 35.01824 1.000 27.42257 326 VAL A O 1
ATOM 4698 N N . ALA A 1 307 ? -31.71080 11.73904 35.59654 1.000 28.14342 327 ALA A N 1
ATOM 4699 C CA . ALA A 1 307 ? -31.01280 12.42455 36.69162 1.000 23.54227 327 ALA A CA 1
ATOM 4700 C C . ALA A 1 307 ? -30.06453 13.48960 36.18280 1.000 26.00004 327 ALA A C 1
ATOM 4701 O O . ALA A 1 307 ? -29.92008 14.54887 36.80810 1.000 26.76671 327 ALA A O 1
ATOM 4708 N N . VAL A 1 308 ? -29.38881 13.22676 35.06093 1.000 22.35927 328 VAL A N 1
ATOM 4709 C CA . VAL A 1 308 ? -28.39996 14.17599 34.54099 1.000 22.80422 328 VAL A CA 1
ATOM 4710 C C . VAL A 1 308 ? -29.05787 15.40615 33.92224 1.000 26.13480 328 VAL A C 1
ATOM 4711 O O . VAL A 1 308 ? -28.59474 16.54208 34.12830 1.000 23.00849 328 VAL A O 1
ATOM 4724 N N . ALA A 1 309 ? -30.10962 15.21219 33.12309 1.000 23.33931 329 ALA A N 1
ATOM 4725 C CA . ALA A 1 309 ? -30.64038 16.29777 32.30595 1.000 20.52040 329 ALA A CA 1
ATOM 4726 C C . ALA A 1 309 ? -32.06646 16.71638 32.66557 1.000 20.82060 329 ALA A C 1
ATOM 4727 O O . ALA A 1 309 ? -32.63297 17.58674 31.98873 1.000 26.39413 329 ALA A O 1
ATOM 4734 N N . GLY A 1 310 ? -32.67941 16.09802 33.68646 1.000 22.74486 330 GLY A N 1
ATOM 4735 C CA . GLY A 1 310 ? -33.93264 16.57230 34.21896 1.000 23.67494 330 GLY A CA 1
ATOM 4736 C C . GLY A 1 310 ? -35.17161 15.84045 33.73921 1.000 31.79673 330 GLY A C 1
ATOM 4737 O O . GLY A 1 310 ? -35.16006 15.09868 32.74754 1.000 27.23545 330 GLY A O 1
ATOM 4741 N N . PRO A 1 311 ? -36.28697 16.05777 34.43425 1.000 33.19716 331 PRO A N 1
ATOM 4742 C CA . PRO A 1 311 ? -37.53124 15.37012 34.05678 1.000 31.27592 331 PRO A CA 1
ATOM 4743 C C . PRO A 1 311 ? -38.00906 15.67269 32.64859 1.000 28.32987 331 PRO A C 1
ATOM 4744 O O . PRO A 1 311 ? -38.80923 14.88273 32.10680 1.000 28.12000 331 PRO A O 1
ATOM 4755 N N . GLY A 1 312 ? -37.54638 16.76280 32.03241 1.000 27.42095 332 GLY A N 1
ATOM 4756 C CA . GLY A 1 312 ? -37.89651 17.05077 30.65148 1.000 28.00639 332 GLY A CA 1
ATOM 4757 C C . GLY A 1 312 ? -37.44958 15.99605 29.67445 1.000 24.35642 332 GLY A C 1
ATOM 4758 O O . GLY A 1 312 ? -37.91433 15.98282 28.52708 1.000 23.82340 332 GLY A O 1
ATOM 4762 N N . MET A 1 313 ? -36.55424 15.11196 30.09606 1.000 26.53901 333 MET A N 1
ATOM 4763 C CA . MET A 1 313 ? -36.12366 14.01821 29.23738 1.000 24.45639 333 MET A CA 1
ATOM 4764 C C . MET A 1 313 ? -37.30515 13.17096 28.79497 1.000 28.07865 333 MET A C 1
ATOM 4765 O O . MET A 1 313 ? -37.23185 12.54244 27.73218 1.000 27.35860 333 MET A O 1
ATOM 4779 N N . ASN A 1 314 ? -38.39406 13.17460 29.56083 1.000 29.24239 334 ASN A N 1
ATOM 4780 C CA . ASN A 1 314 ? -39.57012 12.38520 29.24308 1.000 24.97445 334 ASN A CA 1
ATOM 4781 C C . ASN A 1 314 ? -40.70633 13.17967 28.61416 1.000 25.93965 334 ASN A C 1
ATOM 4782 O O . ASN A 1 314 ? -41.76360 12.60879 28.35178 1.000 29.98979 334 ASN A O 1
ATOM 4793 N N A GLN A 1 315 ? -40.49449 14.45299 28.29402 0.482 27.78417 335 GLN A N 1
ATOM 4794 N N B GLN A 1 315 ? -40.53152 14.50549 28.38779 0.518 27.39957 335 GLN A N 1
ATOM 4795 C CA A GLN A 1 315 ? -41.58388 15.32651 27.90035 0.482 27.10631 335 GLN A CA 1
ATOM 4796 C CA B GLN A 1 315 ? -41.62860 15.33310 27.91922 0.518 27.08732 335 GLN A CA 1
ATOM 4797 C C A GLN A 1 315 ? -41.42182 15.79471 26.45879 0.482 28.46927 335 GLN A C 1
ATOM 4798 C C B GLN A 1 315 ? -41.43816 15.72014 26.45128 0.518 28.49429 335 GLN A C 1
ATOM 4799 O O A GLN A 1 315 ? -40.29550 15.95889 25.97479 0.482 25.43630 335 GLN A O 1
ATOM 4800 O O B GLN A 1 315 ? -40.30553 15.79695 25.95603 0.518 27.28988 335 GLN A O 1
ATOM 4827 N N . PRO A 1 316 ? -42.53136 15.99763 25.74151 1.000 31.49981 336 PRO A N 1
ATOM 4828 C CA . PRO A 1 316 ? -42.42214 16.21409 24.28883 1.000 31.97911 336 PRO A CA 1
ATOM 4829 C C . PRO A 1 316 ? -41.67113 17.47012 23.87305 1.000 29.70624 336 PRO A C 1
ATOM 4830 O O . PRO A 1 316 ? -41.11816 17.47698 22.76554 1.000 37.27219 336 PRO A O 1
ATOM 4841 N N . ASN A 1 317 ? -41.62760 18.52771 24.69194 1.000 27.08504 337 ASN A N 1
ATOM 4842 C CA . ASN A 1 317 ? -40.81034 19.69810 24.37853 1.000 41.67230 337 ASN A CA 1
ATOM 4843 C C . ASN A 1 317 ? -39.59768 19.81542 25.28334 1.000 33.65291 337 ASN A C 1
ATOM 4844 O O . ASN A 1 317 ? -38.96133 20.87622 25.33282 1.000 32.73027 337 ASN A O 1
ATOM 4855 N N . GLY A 1 318 ? -39.25700 18.75240 25.99777 1.000 25.97777 338 GLY A N 1
ATOM 4856 C CA . GLY A 1 318 ? -38.08749 18.80177 26.84284 1.000 24.18981 338 GLY A CA 1
ATOM 4857 C C . GLY A 1 318 ? -38.24097 19.58272 28.13656 1.000 32.67612 338 GLY A C 1
ATOM 4858 O O . GLY A 1 318 ? -37.23736 19.81977 28.81480 1.000 33.98063 338 GLY A O 1
ATOM 4862 N N . GLY A 1 319 ? -39.45887 19.95978 28.51113 1.000 30.09349 339 GLY A N 1
ATOM 4863 C CA . GLY A 1 319 ? -39.66610 20.51571 29.83211 1.000 39.61560 339 GLY A CA 1
ATOM 4864 C C . GLY A 1 319 ? -39.78371 22.02579 29.79437 1.000 31.75074 339 GLY A C 1
ATOM 4865 O O . GLY A 1 319 ? -40.29504 22.58328 28.81540 1.000 28.61895 339 GLY A O 1
ATOM 4869 N N . ALA A 1 320 ? -39.30631 22.69460 30.83636 1.000 33.43357 340 ALA A N 1
ATOM 4870 C CA . ALA A 1 320 ? -39.49337 24.13723 30.97796 1.000 28.03733 340 ALA A CA 1
ATOM 4871 C C . ALA A 1 320 ? -38.18376 24.88889 30.79439 1.000 29.07415 340 ALA A C 1
ATOM 4872 O O . ALA A 1 320 ? -37.09579 24.37781 31.05426 1.000 32.19180 340 ALA A O 1
ATOM 4879 N N . LEU A 1 321 ? -38.33116 26.16388 30.40306 1.000 28.83230 341 LEU A N 1
ATOM 4880 C CA . LEU A 1 321 ? -37.18302 27.02424 30.14855 1.000 32.06736 341 LEU A CA 1
ATOM 4881 C C . LEU A 1 321 ? -36.48769 27.43263 31.43993 1.000 28.91512 341 LEU A C 1
ATOM 4882 O O . LEU A 1 321 ? -35.26786 27.29911 31.56587 1.000 31.66373 341 LEU A O 1
ATOM 4898 N N . GLY A 1 322 ? -37.24432 27.96447 32.40019 1.000 33.82723 342 GLY A N 1
ATOM 4899 C CA . GLY A 1 322 ? -36.62180 28.50032 33.59109 1.000 37.16699 342 GLY A CA 1
ATOM 4900 C C . GLY A 1 322 ? -35.77872 29.72456 33.26364 1.000 37.99317 342 GLY A C 1
ATOM 4901 O O . GLY A 1 322 ? -36.06244 30.47027 32.32655 1.000 31.86397 342 GLY A O 1
ATOM 4905 N N . GLY A 1 323 ? -34.70825 29.90894 34.03747 1.000 32.12662 343 GLY A N 1
ATOM 4906 C CA . GLY A 1 323 ? -33.79481 31.01449 33.81040 1.000 34.16650 343 GLY A CA 1
ATOM 4907 C C . GLY A 1 323 ? -33.52230 31.87908 35.03146 1.000 33.15418 343 GLY A C 1
ATOM 4908 O O . GLY A 1 323 ? -34.24022 31.82074 36.02268 1.000 34.86296 343 GLY A O 1
ATOM 4912 N N . ARG A 1 324 ? -32.45448 32.67163 34.96272 1.000 30.08430 344 ARG A N 1
ATOM 4913 C CA . ARG A 1 324 ? -32.09611 33.61778 36.01067 1.000 38.63598 344 ARG A CA 1
ATOM 4914 C C . ARG A 1 324 ? -31.17703 34.65756 35.38055 1.000 33.71471 344 ARG A C 1
ATOM 4915 O O . ARG A 1 324 ? -30.94251 34.65094 34.16732 1.000 28.71492 344 ARG A O 1
ATOM 4936 N N . SER A 1 325 ? -30.68471 35.57304 36.20528 1.000 27.74450 345 SER A N 1
ATOM 4937 C CA . SER A 1 325 ? -29.84218 36.68167 35.76374 1.000 27.66904 345 SER A CA 1
ATOM 4938 C C . SER A 1 325 ? -28.40679 36.38379 36.17167 1.000 26.59542 345 SER A C 1
ATOM 4939 O O . SER A 1 325 ? -28.11590 36.28507 37.35372 1.000 25.88190 345 SER A O 1
ATOM 4947 N N . PHE A 1 326 ? -27.51566 36.23542 35.19560 1.000 25.69017 346 PHE A N 1
ATOM 4948 C CA . PHE A 1 326 ? -26.14866 35.85544 35.49401 1.000 26.39824 346 PHE A CA 1
ATOM 4949 C C . PHE A 1 326 ? -25.20735 36.35322 34.40169 1.000 26.90454 346 PHE A C 1
ATOM 4950 O O . PHE A 1 326 ? -25.63094 36.86824 33.36769 1.000 24.98780 346 PHE A O 1
ATOM 4967 N N . TYR A 1 327 ? -23.91084 36.18837 34.64099 1.000 26.33204 347 TYR A N 1
ATOM 4968 C CA . TYR A 1 327 ? -22.87280 36.55488 33.66867 1.000 23.06836 347 TYR A CA 1
ATOM 4969 C C . TYR A 1 327 ? -21.78758 35.47436 33.70417 1.000 21.44746 347 TYR A C 1
ATOM 4970 O O . TYR A 1 327 ? -21.10521 35.31959 34.72230 1.000 21.85741 347 TYR A O 1
ATOM 4988 N N . THR A 1 328 ? -21.64409 34.73661 32.59363 1.000 21.43752 348 THR A N 1
ATOM 4989 C CA . THR A 1 328 ? -20.72928 33.61017 32.45380 1.000 21.25639 348 THR A CA 1
ATOM 4990 C C . THR A 1 328 ? -19.34332 34.01931 31.97824 1.000 20.02223 348 THR A C 1
ATOM 4991 O O . THR A 1 328 ? -19.21462 34.77233 31.01611 1.000 22.80925 348 THR A O 1
ATOM 5002 N N . GLN A 1 329 ? -18.31964 33.53438 32.65759 1.000 19.95071 349 GLN A N 1
ATOM 5003 C CA . GLN A 1 329 ? -16.95841 33.47206 32.12998 1.000 22.01598 349 GLN A CA 1
ATOM 5004 C C . GLN A 1 329 ? -16.53213 32.00185 32.07769 1.000 19.08383 349 GLN A C 1
ATOM 5005 O O . GLN A 1 329 ? -16.97606 31.20197 32.89825 1.000 19.35038 349 GLN A O 1
ATOM 5019 N N . SER A 1 330 ? -15.66912 31.65761 31.11808 1.000 18.35611 350 SER A N 1
ATOM 5020 C CA . SER A 1 330 ? -15.22069 30.27815 30.99245 1.000 16.06906 350 SER A CA 1
ATOM 5021 C C . SER A 1 330 ? -13.90411 30.22978 30.23400 1.000 21.12808 350 SER A C 1
ATOM 5022 O O . SER A 1 330 ? -13.71286 30.94512 29.23131 1.000 19.66131 350 SER A O 1
ATOM 5030 N N . LEU A 1 331 ? -12.99970 29.37722 30.72781 1.000 18.83385 351 LEU A N 1
ATOM 5031 C CA . LEU A 1 331 ? -11.69883 29.11573 30.13717 1.000 16.18349 351 LEU A CA 1
ATOM 5032 C C . LEU A 1 331 ? -11.51035 27.61518 29.95295 1.000 15.43697 351 LEU A C 1
ATOM 5033 O O . LEU A 1 331 ? -11.96660 26.82771 30.78197 1.000 19.01280 351 LEU A O 1
ATOM 5049 N N . THR A 1 332 ? -10.83256 27.22516 28.87812 1.000 16.62916 352 THR A N 1
ATOM 5050 C CA . THR A 1 332 ? -10.36633 25.85475 28.70120 1.000 19.51337 352 THR A CA 1
ATOM 5051 C C . THR A 1 332 ? -8.83839 25.79801 28.70060 1.000 21.80244 352 THR A C 1
ATOM 5052 O O . THR A 1 332 ? -8.15309 26.74768 28.29546 1.000 19.38415 352 THR A O 1
ATOM 5063 N N . THR A 1 333 ? -8.30132 24.66109 29.15133 1.000 17.21470 353 THR A N 1
ATOM 5064 C CA . THR A 1 333 ? -6.87681 24.37745 29.13137 1.000 18.53450 353 THR A CA 1
ATOM 5065 C C . THR A 1 333 ? -6.66864 22.98786 28.55024 1.000 21.70369 353 THR A C 1
ATOM 5066 O O . THR A 1 333 ? -7.56705 22.14715 28.59362 1.000 19.36429 353 THR A O 1
ATOM 5077 N N . THR A 1 334 ? -5.48627 22.75211 27.99722 1.000 19.51902 354 THR A N 1
ATOM 5078 C CA . THR A 1 334 ? -5.20718 21.51959 27.26996 1.000 16.20318 354 THR A CA 1
ATOM 5079 C C . THR A 1 334 ? -4.20384 20.65657 28.02539 1.000 20.12462 354 THR A C 1
ATOM 5080 O O . THR A 1 334 ? -3.60562 21.06719 29.01864 1.000 20.10421 354 THR A O 1
ATOM 5091 N N . THR A 1 335 ? -3.98905 19.44505 27.49709 1.000 19.93071 355 THR A N 1
ATOM 5092 C CA . THR A 1 335 ? -3.01114 18.54305 28.10732 1.000 22.55307 355 THR A CA 1
ATOM 5093 C C . THR A 1 335 ? -1.57388 19.02096 27.90979 1.000 25.31489 355 THR A C 1
ATOM 5094 O O . THR A 1 335 ? -0.66552 18.51320 28.57584 1.000 22.16129 355 THR A O 1
ATOM 5105 N N . ASP A 1 336 ? -1.34058 19.97830 27.02385 1.000 20.47937 356 ASP A N 1
ATOM 5106 C CA . ASP A 1 336 ? -0.01877 20.57137 26.90930 1.000 27.22435 356 ASP A CA 1
ATOM 5107 C C . ASP A 1 336 ? 0.28349 21.54002 28.05297 1.000 32.33274 356 ASP A C 1
ATOM 5108 O O . ASP A 1 336 ? 1.43538 21.99048 28.18586 1.000 25.19035 356 ASP A O 1
ATOM 5117 N N . HIS A 1 337 ? -0.71271 21.88512 28.87854 1.000 23.73874 357 HIS A N 1
ATOM 5118 C CA . HIS A 1 337 ? -0.51510 22.82508 29.98177 1.000 22.64820 357 HIS A CA 1
ATOM 5119 C C . HIS A 1 337 ? -1.25625 22.37220 31.23325 1.000 20.58471 357 HIS A C 1
ATOM 5120 O O . HIS A 1 337 ? -2.11354 23.10186 31.74590 1.000 21.05764 357 HIS A O 1
ATOM 5134 N N . PRO A 1 338 ? -0.94108 21.17663 31.77551 1.000 21.71801 358 PRO A N 1
ATOM 5135 C CA . PRO A 1 338 ? -1.61092 20.76950 33.01741 1.000 22.91321 358 PRO A CA 1
ATOM 5136 C C . PRO A 1 338 ? -1.36988 21.80485 34.10776 1.000 25.72960 358 PRO A C 1
ATOM 5137 O O . PRO A 1 338 ? -0.33093 22.48268 34.13734 1.000 27.13974 358 PRO A O 1
ATOM 5148 N N . LEU A 1 339 ? -2.36319 21.94985 34.99147 1.000 21.87426 359 LEU A N 1
ATOM 5149 C CA . LEU A 1 339 ? -2.30895 22.99604 36.00247 1.000 20.79263 359 LEU A CA 1
ATOM 5150 C C . LEU A 1 339 ? -1.31972 22.65558 37.10736 1.000 20.50489 359 LEU A C 1
ATOM 5151 O O . LEU A 1 339 ? -1.20083 21.49870 37.53472 1.000 22.35930 359 LEU A O 1
ATOM 5167 N N . THR A 1 340 ? -0.63587 23.69650 37.61721 1.000 20.01054 360 THR A N 1
ATOM 5168 C CA . THR A 1 340 ? 0.18284 23.55428 38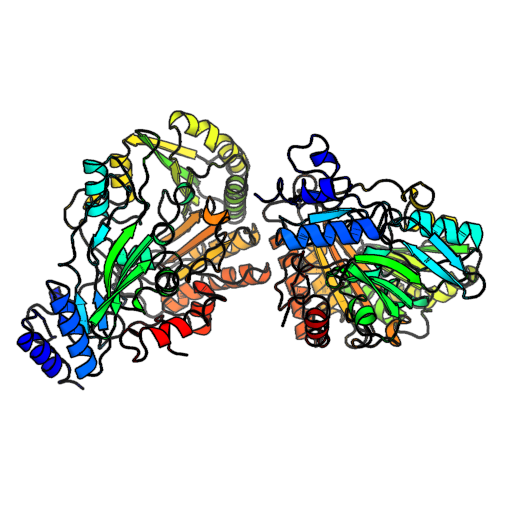.80297 1.000 21.22957 360 THR A CA 1
ATOM 5169 C C . THR A 1 340 ? -0.65392 23.78661 40.06449 1.000 19.40907 360 THR A C 1
ATOM 5170 O O . THR A 1 340 ? -1.78627 24.27949 40.00058 1.000 21.61380 360 THR A O 1
ATOM 5181 N N . VAL A 1 341 ? -0.06701 23.43107 41.21606 1.000 21.22716 361 VAL A N 1
ATOM 5182 C CA . VAL A 1 341 ? -0.69675 23.68717 42.51842 1.000 20.30760 361 VAL A CA 1
ATOM 5183 C C . VAL A 1 341 ? -0.89417 25.19071 42.72016 1.000 24.69460 361 VAL A C 1
ATOM 5184 O O . VAL A 1 341 ? -1.94595 25.64600 43.19856 1.000 23.91350 361 VAL A O 1
ATOM 5197 N N . LYS A 1 342 ? 0.09237 25.98198 42.31454 1.000 22.65746 362 LYS A N 1
ATOM 5198 C CA . LYS A 1 342 ? -0.04416 27.43913 42.41326 1.000 21.30524 362 LYS A CA 1
ATOM 5199 C C . LYS A 1 342 ? -1.19787 27.95116 41.56715 1.000 23.89113 362 LYS A C 1
ATOM 5200 O O . LYS A 1 342 ? -1.98287 28.79812 42.01482 1.000 22.94681 362 LYS A O 1
ATOM 5219 N N . GLN A 1 343 ? -1.32943 27.44347 40.34127 1.000 22.09143 363 GLN A N 1
ATOM 5220 C CA . GLN A 1 343 ? -2.39953 27.92164 39.46765 1.000 24.41765 363 GLN A CA 1
ATOM 5221 C C . GLN A 1 343 ? -3.76141 27.51715 40.01327 1.000 24.19180 363 GLN A C 1
ATOM 5222 O O . GLN A 1 343 ? -4.72136 28.30368 39.98790 1.000 21.62937 363 GLN A O 1
ATOM 5236 N N . ALA A 1 344 ? -3.85382 26.29510 40.53794 1.000 26.02124 364 ALA A N 1
ATOM 5237 C CA . ALA A 1 344 ? -5.10747 25.84622 41.13277 1.000 22.96260 364 ALA A CA 1
ATOM 5238 C C . ALA A 1 344 ? -5.47373 26.69964 42.33693 1.000 22.17607 364 ALA A C 1
ATOM 5239 O O . ALA A 1 344 ? -6.64473 27.03312 42.53396 1.000 21.55222 364 ALA A O 1
ATOM 5246 N N . GLN A 1 345 ? -4.48142 27.03032 43.17132 1.000 21.85477 365 GLN A N 1
ATOM 5247 C CA . GLN A 1 345 ? -4.72635 27.86444 44.34919 1.000 19.73175 365 GLN A CA 1
ATOM 5248 C C . GLN A 1 345 ? -5.13516 29.28177 43.94783 1.000 25.30524 365 GLN A C 1
ATOM 5249 O O . GLN A 1 345 ? -6.04243 29.86907 44.55188 1.000 25.64741 365 GLN A O 1
ATOM 5263 N N . ILE A 1 346 ? -4.49511 29.85114 42.92177 1.000 18.97405 366 ILE A N 1
ATOM 5264 C CA . ILE A 1 346 ? -4.84306 31.20623 42.50762 1.000 23.43900 366 ILE A CA 1
ATOM 5265 C C . ILE A 1 346 ? -6.28253 31.26143 42.00228 1.000 25.93138 366 ILE A C 1
ATOM 5266 O O . ILE A 1 346 ? -7.02313 32.21416 42.29568 1.000 22.84457 366 ILE A O 1
ATOM 5282 N N . LEU A 1 347 ? -6.69230 30.25370 41.23436 1.000 26.39231 367 LEU A N 1
ATOM 5283 C CA . LEU A 1 347 ? -8.06974 30.14152 40.76898 1.000 21.91747 367 LEU A CA 1
ATOM 5284 C C . LEU A 1 347 ? -9.04905 30.19192 41.93823 1.000 22.42209 367 LEU A C 1
ATOM 5285 O O . LEU A 1 347 ? -9.99067 30.98893 41.95519 1.000 19.42612 367 LEU A O 1
ATOM 5301 N N . PHE A 1 348 ? -8.87066 29.29406 42.89797 1.000 22.91901 368 PHE A N 1
ATOM 5302 C CA . PHE A 1 348 ? -9.82547 29.21801 44.00110 1.000 23.75049 368 PHE A CA 1
ATOM 5303 C C . PHE A 1 348 ? -9.70980 30.43854 44.91545 1.000 26.16843 368 PHE A C 1
ATOM 5304 O O . PHE A 1 348 ? -10.71910 30.93798 45.42234 1.000 23.53867 368 PHE A O 1
ATOM 5321 N N . GLU A 1 349 ? -8.49850 30.94807 45.12347 1.000 21.01313 369 GLU A N 1
ATOM 5322 C CA . GLU A 1 349 ? -8.36025 32.07222 46.05411 1.000 25.04928 369 GLU A CA 1
ATOM 5323 C C . GLU A 1 349 ? -9.09011 33.28716 45.51692 1.000 25.77246 369 GLU A C 1
ATOM 5324 O O . GLU A 1 349 ? -9.76458 34.00830 46.26815 1.000 26.60846 369 GLU A O 1
ATOM 5336 N N . GLY A 1 350 ? -8.97019 33.52546 44.20326 1.000 23.84934 370 GLY A N 1
ATOM 5337 C CA . GLY A 1 350 ? -9.54456 34.73901 43.63198 1.000 21.80044 370 GLY A CA 1
ATOM 5338 C C . GLY A 1 350 ? -11.03041 34.65103 43.39331 1.000 26.87224 370 GLY A C 1
ATOM 5339 O O . GLY A 1 350 ? -11.73388 35.67245 43.48206 1.000 23.62075 370 GLY A O 1
ATOM 5343 N N . THR A 1 351 ? -11.54437 33.42893 43.15180 1.000 21.49848 371 THR A N 1
ATOM 5344 C CA . THR A 1 351 ? -12.95155 33.25763 42.83358 1.000 17.34509 371 THR A CA 1
ATOM 5345 C C . THR A 1 351 ? -13.74167 32.84868 44.07665 1.000 21.97315 371 THR A C 1
ATOM 5346 O O . THR A 1 351 ? -14.18493 33.70661 44.84313 1.000 22.29304 371 THR A O 1
ATOM 5357 N N . THR A 1 352 ? -13.90350 31.53394 44.31283 1.000 24.52983 372 THR A N 1
ATOM 5358 C CA . THR A 1 352 ? -14.87791 31.10297 45.31309 1.000 22.64315 372 THR A CA 1
ATOM 5359 C C . THR A 1 352 ? -14.45710 31.44458 46.74472 1.000 22.48045 372 THR A C 1
ATOM 5360 O O . THR A 1 352 ? -15.30284 31.79419 47.57176 1.000 23.84697 372 THR A O 1
ATOM 5371 N N . LEU A 1 353 ? -13.15988 31.38745 47.07025 1.000 22.60515 373 LEU A N 1
ATOM 5372 C CA . LEU A 1 353 ? -12.79363 31.69876 48.45671 1.000 23.46271 373 LEU A CA 1
ATOM 5373 C C . LEU A 1 353 ? -12.91523 33.18356 48.79630 1.000 26.90809 373 LEU A C 1
ATOM 5374 O O . LEU A 1 353 ? -13.12048 33.52526 49.97369 1.000 27.81628 373 LEU A O 1
ATOM 5390 N N . ALA A 1 354 ? -12.76565 34.07847 47.81313 1.000 24.60103 374 ALA A N 1
ATOM 5391 C CA . ALA A 1 354 ? -12.89357 35.51390 48.03860 1.000 25.19858 374 ALA A CA 1
ATOM 5392 C C . ALA A 1 354 ? -14.32700 36.01957 47.91003 1.000 25.32979 374 ALA A C 1
ATOM 5393 O O . ALA A 1 354 ? -14.65074 37.08667 48.44861 1.000 30.60516 374 ALA A O 1
ATOM 5400 N N . PHE A 1 355 ? -15.18381 35.28389 47.21805 1.000 24.84024 375 PHE A N 1
ATOM 5401 C CA . PHE A 1 355 ? -16.54371 35.71725 46.92991 1.000 21.42786 375 PHE A CA 1
ATOM 5402 C C . PHE A 1 355 ? -17.26570 36.10156 48.20728 1.000 26.50759 375 PHE A C 1
ATOM 5403 O O . PHE A 1 355 ? -17.39666 35.29901 49.13645 1.000 30.76009 375 PHE A O 1
ATOM 5420 N N . ASN A 1 356 ? -17.72150 37.36492 48.26772 1.000 31.72984 376 ASN A N 1
ATOM 5421 C CA . ASN A 1 356 ? -18.37455 37.84378 49.48748 1.000 29.55109 376 ASN A CA 1
ATOM 5422 C C . ASN A 1 356 ? -19.62110 38.66822 49.19047 1.000 31.50379 376 ASN A C 1
ATOM 5423 O O . ASN A 1 356 ? -20.04449 39.47896 50.02110 1.000 39.36468 376 ASN A O 1
ATOM 5433 N N . ARG A 1 357 ? -20.24103 38.45521 48.03701 1.000 37.91871 377 ARG A N 1
ATOM 5434 C CA . ARG A 1 357 ? -21.47095 39.15125 47.68954 1.000 37.92684 377 ARG A CA 1
ATOM 5435 C C . ARG A 1 357 ? -22.64789 38.54636 48.45375 1.000 34.85686 377 ARG A C 1
ATOM 5436 O O . ARG A 1 357 ? -22.72195 37.33259 48.66215 1.000 36.83980 377 ARG A O 1
ATOM 5457 N N . THR A 1 358 ? -23.56857 39.40333 48.87314 1.000 36.92177 378 THR A N 1
ATOM 5458 C CA . THR A 1 358 ? -24.86216 38.97322 49.38625 1.000 42.93861 378 THR A CA 1
ATOM 5459 C C . THR A 1 358 ? -26.00247 39.30453 48.43416 1.000 48.70364 378 THR A C 1
ATOM 5460 O O . THR A 1 358 ? -27.16533 39.06429 48.77880 1.000 51.98462 378 THR A O 1
ATOM 5471 N N . ASP A 1 359 ? -25.69511 39.84190 47.24807 1.000 43.62207 379 ASP A N 1
ATOM 5472 C CA . ASP A 1 359 ? -26.67566 40.18496 46.22440 1.000 36.68709 379 ASP A CA 1
ATOM 5473 C C . ASP A 1 359 ? -26.57722 39.28720 45.00093 1.000 38.40590 379 ASP A C 1
ATOM 5474 O O . ASP A 1 359 ? -27.36848 39.44930 44.06277 1.000 34.10881 379 ASP A O 1
ATOM 5483 N N . MET A 1 360 ? -25.62007 38.35593 45.00108 1.000 38.67800 380 MET A N 1
ATOM 5484 C CA . MET A 1 360 ? -25.48309 37.29395 44.01562 1.000 31.43433 380 MET A CA 1
ATOM 5485 C C . MET A 1 360 ? -25.06611 36.03362 44.74566 1.000 33.38865 380 MET A C 1
ATOM 5486 O O . MET A 1 360 ? -24.53722 36.08522 45.85785 1.000 35.53009 380 MET A O 1
ATOM 5500 N N . THR A 1 361 ? -25.27883 34.90030 44.08058 1.000 29.52648 381 THR A N 1
ATOM 5501 C CA . THR A 1 361 ? -24.93351 33.57798 44.58402 1.000 30.63699 381 THR A CA 1
ATOM 5502 C C . THR A 1 361 ? -23.96087 32.97320 43.58206 1.000 32.99125 381 THR A C 1
ATOM 5503 O O . THR A 1 361 ? -24.25288 32.91523 42.38193 1.000 29.69400 381 THR A O 1
ATOM 5514 N N . LYS A 1 362 ? -22.79369 32.57391 44.06022 1.000 25.89398 382 LYS A N 1
ATOM 5515 C CA . LYS A 1 362 ? -21.77012 32.06728 43.15688 1.000 24.38174 382 LYS A CA 1
ATOM 5516 C C . LYS A 1 362 ? -22.16772 30.70101 42.61217 1.000 25.20783 382 LYS A C 1
ATOM 5517 O O . LYS A 1 362 ? -22.85910 29.91303 43.26852 1.000 26.03872 382 LYS A O 1
ATOM 5536 N N . PHE A 1 363 ? -21.68643 30.42692 41.39383 1.000 25.60009 383 PHE A N 1
ATOM 5537 C CA . PHE A 1 363 ? -21.91500 29.17252 40.67651 1.000 24.10217 383 PHE A CA 1
ATOM 5538 C C . PHE A 1 363 ? -20.67161 28.92414 39.82386 1.000 26.88705 383 PHE A C 1
ATOM 5539 O O . PHE A 1 363 ? -20.46914 29.58671 38.79799 1.000 22.64605 383 PHE A O 1
ATOM 5556 N N . GLY A 1 364 ? -19.83006 27.99632 40.26861 1.000 21.37651 384 GLY A N 1
ATOM 5557 C CA . GLY A 1 364 ? -18.62567 27.64010 39.51849 1.000 20.69886 384 GLY A CA 1
ATOM 5558 C C . GLY A 1 364 ? -18.34940 26.14451 39.55180 1.000 21.46658 384 GLY A C 1
ATOM 5559 O O . GLY A 1 364 ? -18.69438 25.45055 40.52033 1.000 21.19118 384 GLY A O 1
ATOM 5563 N N . TYR A 1 365 ? -17.67297 25.66244 38.49903 1.000 18.14894 385 TYR A N 1
ATOM 5564 C CA . TYR A 1 365 ? -17.27982 24.25317 38.38209 1.000 19.02521 385 TYR A CA 1
ATOM 5565 C C . TYR A 1 365 ? -16.27972 24.10563 37.24102 1.000 19.72448 385 TYR A C 1
ATOM 5566 O O . TYR A 1 365 ? -16.15213 24.97994 36.37638 1.000 19.21466 385 TYR A O 1
ATOM 5584 N N . MET A 1 366 ? -15.52617 23.01299 37.27425 1.000 19.97110 386 MET A N 1
ATOM 5585 C CA . MET A 1 366 ? -14.63455 22.68839 36.16862 1.000 20.31801 386 MET A CA 1
ATOM 5586 C C . MET A 1 366 ? -14.83740 21.23334 35.79791 1.000 20.16584 386 MET A C 1
ATOM 5587 O O . MET A 1 366 ? -14.74175 20.34371 36.65256 1.000 18.69542 386 MET A O 1
ATOM 5601 N N . ASP A 1 367 ? -15.14218 20.99214 34.52658 1.000 18.30650 387 ASP A N 1
ATOM 5602 C CA . ASP A 1 367 ? -15.35842 19.63596 34.04245 1.000 16.00227 387 ASP A CA 1
ATOM 5603 C C . ASP A 1 367 ? -14.05728 19.08788 33.49112 1.000 18.26981 387 ASP A C 1
ATOM 5604 O O . ASP A 1 367 ? -13.36142 19.75774 32.71731 1.000 17.19083 387 ASP A O 1
ATOM 5613 N N . LEU A 1 368 ? -13.73567 17.86180 33.89444 1.000 17.11858 388 LEU A N 1
ATOM 5614 C CA . LEU A 1 368 ? -12.67525 17.10130 33.27193 1.000 18.73022 388 LEU A CA 1
ATOM 5615 C C . LEU A 1 368 ? -13.05772 16.80130 31.82879 1.000 18.96833 388 LEU A C 1
ATOM 5616 O O . LEU A 1 368 ? -14.12200 16.22986 31.55445 1.000 19.53316 388 LEU A O 1
ATOM 5632 N N . TRP A 1 369 ? -12.21280 17.22650 30.90372 1.000 16.01532 389 TRP A N 1
ATOM 5633 C CA . TRP A 1 369 ? -12.39680 16.98709 29.46505 1.000 18.14560 389 TRP A CA 1
ATOM 5634 C C . TRP A 1 369 ? -11.50481 15.79923 29.11950 1.000 23.14607 389 TRP A C 1
ATOM 5635 O O . TRP A 1 369 ? -11.75005 14.70141 29.61227 1.000 22.05914 389 TRP A O 1
ATOM 5656 N N . GLY A 1 370 ? -10.46654 15.96913 28.30742 1.000 18.99141 390 GLY A N 1
ATOM 5657 C CA . GLY A 1 370 ? -9.56328 14.83899 28.12338 1.000 18.52575 390 GLY A CA 1
ATOM 5658 C C . GLY A 1 370 ? -10.24023 13.68486 27.39384 1.000 17.58863 390 GLY A C 1
ATOM 5659 O O . GLY A 1 370 ? -11.12976 13.87773 26.58784 1.000 18.71983 390 GLY A O 1
ATOM 5663 N N . GLY A 1 371 ? -9.80216 12.46492 27.68822 1.000 22.06821 391 GLY A N 1
ATOM 5664 C CA . GLY A 1 371 ? -10.31883 11.32614 26.96125 1.000 21.98731 391 GLY A CA 1
ATOM 5665 C C . GLY A 1 371 ? -10.03356 11.44967 25.47771 1.000 19.73835 391 GLY A C 1
ATOM 5666 O O . GLY A 1 371 ? -8.91251 11.77361 25.06886 1.000 20.78145 391 GLY A O 1
ATOM 5670 N N . VAL A 1 372 ? -11.06863 11.26617 24.66943 1.000 18.70026 392 VAL A N 1
ATOM 5671 C CA . VAL A 1 372 ? -10.89135 11.21153 23.22892 1.000 24.56724 392 VAL A CA 1
ATOM 5672 C C . VAL A 1 372 ? -10.57002 12.58003 22.63962 1.000 21.30287 392 VAL A C 1
ATOM 5673 O O . VAL A 1 372 ? -10.32935 12.68536 21.43526 1.000 22.00464 392 VAL A O 1
ATOM 5686 N N . SER A 1 373 ? -10.49298 13.63525 23.46298 1.000 22.19430 393 SER A N 1
ATOM 5687 C CA . SER A 1 373 ? -9.94971 14.88676 22.92042 1.000 23.04656 393 SER A CA 1
ATOM 5688 C C . SER A 1 373 ? -8.49483 14.72614 22.48616 1.000 19.66653 393 SER A C 1
ATOM 5689 O O . SER A 1 373 ? -7.97451 15.56379 21.73942 1.000 17.91303 393 SER A O 1
ATOM 5697 N N . ARG A 1 374 ? -7.82271 13.65129 22.90729 1.000 21.12178 394 ARG A N 1
ATOM 5698 C CA . ARG A 1 374 ? -6.40782 13.48416 22.59893 1.000 22.42197 394 ARG A CA 1
ATOM 5699 C C . ARG A 1 374 ? -6.14902 13.35303 21.10822 1.000 24.62423 394 ARG A C 1
ATOM 5700 O O . ARG A 1 374 ? -5.02422 13.61298 20.66721 1.000 28.71818 394 ARG A O 1
ATOM 5721 N N . SER A 1 375 ? -7.13598 12.91368 20.32917 1.000 21.54237 395 SER A N 1
ATOM 5722 C CA . SER A 1 375 ? -6.94405 12.70824 18.89799 1.000 36.41299 395 SER A CA 1
ATOM 5723 C C . SER A 1 375 ? -7.50684 13.85532 18.07244 1.000 30.89141 395 SER A C 1
ATOM 5724 O O . SER A 1 375 ? -7.60940 13.73574 16.85319 1.000 31.30692 395 SER A O 1
ATOM 5732 N N . ILE A 1 376 ? -7.86999 14.94842 18.71041 1.000 25.35618 396 ILE A N 1
ATOM 5733 C CA . ILE A 1 376 ? -8.39817 16.13390 18.02926 1.000 24.39863 396 ILE A CA 1
ATOM 5734 C C . ILE A 1 376 ? -7.32146 17.19833 17.94363 1.000 23.16756 396 ILE A C 1
ATOM 5735 O O . ILE A 1 376 ? -6.59926 17.46881 18.91985 1.000 24.36329 396 ILE A O 1
ATOM 5751 N N . LYS A 1 377 ? -7.21368 17.81777 16.76674 1.000 24.22821 397 LYS A N 1
ATOM 5752 C CA . LYS A 1 377 ? -6.33714 18.95983 16.54470 1.000 24.51268 397 LYS A CA 1
ATOM 5753 C C . LYS A 1 377 ? -7.15549 20.24421 16.50783 1.000 28.35191 397 LYS A C 1
ATOM 5754 O O . LYS A 1 377 ? -8.32896 20.23790 16.13668 1.000 23.80975 397 LYS A O 1
ATOM 5773 N N . ASP A 1 378 ? -6.51461 21.34367 16.89971 1.000 25.33326 398 ASP A N 1
ATOM 5774 C CA . ASP A 1 378 ? -7.20863 22.63357 16.93551 1.000 25.60408 398 ASP A CA 1
ATOM 5775 C C . ASP A 1 378 ? -7.73585 23.02009 15.55282 1.000 25.23102 398 ASP A C 1
ATOM 5776 O O . ASP A 1 378 ? -8.77946 23.67479 15.43984 1.000 20.16924 398 ASP A O 1
ATOM 5785 N N . SER A 1 379 ? -7.06184 22.57431 14.49163 1.000 25.17806 399 SER A N 1
ATOM 5786 C CA . SER A 1 379 ? -7.46802 22.89315 13.13017 1.000 24.00035 399 SER A CA 1
ATOM 5787 C C . SER A 1 379 ? -8.60897 22.02193 12.59920 1.000 22.13712 399 SER A C 1
ATOM 5788 O O . SER A 1 379 ? -9.11241 22.32005 11.50430 1.000 21.84278 399 SER A O 1
ATOM 5796 N N . ASP A 1 380 ? -9.03570 20.97531 13.34448 1.000 24.43389 400 ASP A N 1
ATOM 5797 C CA . ASP A 1 380 ? -10.01526 20.01490 12.83670 1.000 20.72996 400 ASP A CA 1
ATOM 5798 C C . ASP A 1 380 ? -11.41943 20.61206 12.71640 1.000 23.33085 400 ASP A C 1
ATOM 5799 O O . ASP A 1 380 ? -12.23642 20.10309 11.93458 1.000 23.52119 400 ASP A O 1
ATOM 5808 N N . THR A 1 381 ? -11.72980 21.64603 13.50717 1.000 22.08709 401 THR A N 1
ATOM 5809 C CA . THR A 1 381 ? -13.03427 22.27625 13.60664 1.000 22.98056 401 THR A CA 1
ATOM 5810 C C . THR A 1 381 ? -12.80298 23.76381 13.84613 1.000 24.76215 401 THR A C 1
ATOM 5811 O O . THR A 1 381 ? -11.76654 24.15864 14.38112 1.000 19.91307 401 THR A O 1
ATOM 5822 N N . ALA A 1 382 ? -13.79652 24.57669 13.49911 1.000 20.89061 402 ALA A N 1
ATOM 5823 C CA . ALA A 1 382 ? -13.61805 26.02764 13.66774 1.000 25.09073 402 ALA A CA 1
ATOM 5824 C C . ALA A 1 382 ? -13.35066 26.38059 15.12763 1.000 22.59776 402 ALA A C 1
ATOM 5825 O O . ALA A 1 382 ? -12.39184 27.09320 15.43835 1.000 21.95009 402 ALA A O 1
ATOM 5832 N N . TYR A 1 383 ? -14.19666 25.88730 16.05362 1.000 21.21820 403 TYR A N 1
ATOM 5833 C CA . TYR A 1 383 ? -13.94131 26.04333 17.47796 1.000 20.27007 403 TYR A CA 1
ATOM 5834 C C . TYR A 1 383 ? -12.79691 25.10234 17.85667 1.000 20.87325 403 TYR A C 1
ATOM 5835 O O . TYR A 1 383 ? -12.95371 23.86670 17.83291 1.000 20.00199 403 TYR A O 1
ATOM 5853 N N . ALA A 1 384 ? -11.65263 25.70276 18.20536 1.000 19.06025 404 ALA A N 1
ATOM 5854 C CA . ALA A 1 384 ? -10.43407 24.95972 18.49428 1.000 17.65312 404 ALA A CA 1
ATOM 5855 C C . ALA A 1 384 ? -10.51362 24.35780 19.88732 1.000 19.23572 404 ALA A C 1
ATOM 5856 O O . ALA A 1 384 ? -10.56603 25.08531 20.88552 1.000 20.12758 404 ALA A O 1
ATOM 5863 N N . HIS A 1 385 ? -10.49691 23.01779 19.95434 1.000 19.44661 405 HIS A N 1
ATOM 5864 C CA . HIS A 1 385 ? -10.58441 22.33534 21.23963 1.000 17.34801 405 HIS A CA 1
ATOM 5865 C C . HIS A 1 385 ? -9.72198 21.08478 21.29145 1.000 20.30117 405 HIS A C 1
ATOM 5866 O O . HIS A 1 385 ? -9.95268 20.22076 22.15004 1.000 19.12649 405 HIS A O 1
ATOM 5880 N N . GLY A 1 386 ? -8.71293 20.97766 20.41777 1.000 19.55426 406 GLY A N 1
ATOM 5881 C CA . GLY A 1 386 ? -7.81014 19.85127 20.42008 1.000 20.86757 406 GLY A CA 1
ATOM 5882 C C . GLY A 1 386 ? -7.09697 19.68254 21.73683 1.000 27.02895 406 GLY A C 1
ATOM 5883 O O . GLY A 1 386 ? -6.55821 20.63992 22.29306 1.000 22.37558 406 GLY A O 1
ATOM 5887 N N . LYS A 1 387 ? -7.09881 18.46626 22.26967 1.000 21.49798 407 LYS A N 1
ATOM 5888 C CA . LYS A 1 387 ? -6.36469 18.13239 23.47809 1.000 22.52872 407 LYS A CA 1
ATOM 5889 C C . LYS A 1 387 ? -6.88968 18.83566 24.71489 1.000 18.12690 407 LYS A C 1
ATOM 5890 O O . LYS A 1 387 ? -6.20949 18.86592 25.73787 1.000 20.06272 407 LYS A O 1
ATOM 5909 N N . ASN A 1 388 ? -8.11067 19.36344 24.68492 1.000 17.22861 408 ASN A N 1
ATOM 5910 C CA . ASN A 1 388 ? -8.66487 19.99091 25.87761 1.000 19.31502 408 ASN A CA 1
ATOM 5911 C C . ASN A 1 388 ? -8.67327 19.02663 27.06391 1.000 18.18146 408 ASN A C 1
ATOM 5912 O O . ASN A 1 388 ? -8.97786 17.81964 26.91360 1.000 18.65627 408 ASN A O 1
ATOM 5923 N N . LEU A 1 389 ? -8.31411 19.56968 28.23474 1.000 19.27607 409 LEU A N 1
ATOM 5924 C CA . LEU A 1 389 ? -8.26585 18.84035 29.49272 1.000 19.06367 409 LEU A CA 1
ATOM 5925 C C . LEU A 1 389 ? -9.20865 19.37568 30.55021 1.000 16.84258 409 LEU A C 1
ATOM 5926 O O . LEU A 1 389 ? -9.77971 18.57111 31.31861 1.000 17.40480 409 LEU A O 1
ATOM 5942 N N . TRP A 1 390 ? -9.39380 20.69500 30.63233 1.000 18.66168 410 TRP A N 1
ATOM 5943 C CA . TRP A 1 390 ? -10.31470 21.26128 31.60845 1.000 18.40794 410 TRP A CA 1
ATOM 5944 C C . TRP A 1 390 ? -11.25048 22.25918 30.95794 1.000 19.02513 410 TRP A C 1
ATOM 5945 O O . TRP A 1 390 ? -10.81684 23.06919 30.13236 1.000 18.73370 410 TRP A O 1
ATOM 5966 N N . LEU A 1 391 ? -12.51993 22.22467 31.39802 1.000 19.76199 411 LEU A N 1
ATOM 5967 C CA . LEU A 1 391 ? -13.54443 23.19719 31.03570 1.000 17.29010 411 LEU A CA 1
ATOM 5968 C C . LEU A 1 391 ? -13.98922 23.90141 32.31039 1.000 17.94182 411 LEU A C 1
ATOM 5969 O O . LEU A 1 391 ? -14.72324 23.32720 33.12113 1.000 17.62305 411 LEU A O 1
ATOM 5985 N N . ILE A 1 392 ? -13.57685 25.16794 32.46746 1.000 16.41077 412 ILE A N 1
ATOM 5986 C CA . ILE A 1 392 ? -13.76195 25.90845 33.70793 1.000 16.23737 412 ILE A CA 1
ATOM 5987 C C . ILE A 1 392 ? -14.85768 26.95852 33.49298 1.000 16.88087 412 ILE A C 1
ATOM 5988 O O . ILE A 1 392 ? -14.82045 27.72864 32.50582 1.000 19.44355 412 ILE A O 1
ATOM 6004 N N . ARG A 1 393 ? -15.82789 26.98985 34.41417 1.000 17.85566 413 ARG A N 1
ATOM 6005 C CA . ARG A 1 393 ? -16.91207 27.97348 34.36839 1.000 16.50067 413 ARG A CA 1
ATOM 6006 C C . ARG A 1 393 ? -16.94865 28.70190 35.70265 1.000 16.81385 413 ARG A C 1
ATOM 6007 O O . ARG A 1 393 ? -17.06486 28.06032 36.75477 1.000 19.88233 413 ARG A O 1
ATOM 6028 N N . TRP A 1 394 ? -16.89018 30.04021 35.66086 1.000 16.96985 414 TRP A N 1
ATOM 6029 C CA . TRP A 1 394 ? -17.00578 30.87801 36.84741 1.000 19.26885 414 TRP A CA 1
ATOM 6030 C C . TRP A 1 394 ? -18.16793 31.84489 36.61059 1.000 20.92188 414 TRP A C 1
ATOM 6031 O O . TRP A 1 394 ? -18.18259 32.57698 35.61315 1.000 21.19307 414 TRP A O 1
ATOM 6052 N N . ASP A 1 395 ? -19.14704 31.82345 37.50436 1.000 24.51216 415 ASP A N 1
ATOM 6053 C CA . ASP A 1 395 ? -20.42878 32.43961 37.25802 1.000 21.81580 415 ASP A CA 1
ATOM 6054 C C . ASP A 1 395 ? -21.05201 32.81795 38.58815 1.000 21.67370 415 ASP A C 1
ATOM 6055 O O . ASP A 1 395 ? -20.53820 32.50217 39.66943 1.000 23.54333 415 ASP A O 1
ATOM 6064 N N . ALA A 1 396 ? -22.18633 33.48975 38.50229 1.000 23.29974 416 ALA A N 1
ATOM 6065 C CA . ALA A 1 396 ? -22.91104 33.94045 39.68090 1.000 26.51952 416 ALA A CA 1
ATOM 6066 C C . ALA A 1 396 ? -24.26576 34.44842 39.23109 1.000 29.97845 416 ALA A C 1
ATOM 6067 O O . ALA A 1 396 ? -24.37125 35.13129 38.20424 1.000 28.37158 416 ALA A O 1
ATOM 6074 N N A ASN A 1 397 ? -25.30391 34.10053 39.97661 0.541 32.34095 417 ASN A N 1
ATOM 6075 N N B ASN A 1 397 ? -25.28060 34.11039 40.02452 0.459 31.83625 417 ASN A N 1
ATOM 6076 C CA A ASN A 1 397 ? -26.66237 34.47542 39.61818 0.541 31.59511 417 ASN A CA 1
ATOM 6077 C CA B ASN A 1 397 ? -26.67713 34.40860 39.76332 0.459 32.53173 417 ASN A CA 1
ATOM 6078 C C A ASN A 1 397 ? -27.20744 35.45457 40.64273 0.541 31.11688 417 ASN A C 1
ATOM 6079 C C B ASN A 1 397 ? -27.11725 35.53498 40.67630 0.459 31.97839 417 ASN A C 1
ATOM 6080 O O A ASN A 1 397 ? -27.00816 35.28706 41.85216 0.541 32.52821 417 ASN A O 1
ATOM 6081 O O B ASN A 1 397 ? -26.77460 35.54230 41.86548 0.459 34.75491 417 ASN A O 1
ATOM 6102 N N . ALA A 1 398 ? -27.87892 36.48088 40.12921 1.000 34.08512 418 ALA A N 1
ATOM 6103 C CA . ALA A 1 398 ? -28.34923 37.59023 40.94409 1.000 36.13268 418 ALA A CA 1
ATOM 6104 C C . ALA A 1 398 ? -29.54097 37.14500 41.77115 1.000 47.54193 418 ALA A C 1
ATOM 6105 O O . ALA A 1 398 ? -30.46659 36.51511 41.25227 1.000 44.58272 418 ALA A O 1
ATOM 6113 N N . ILE A 1 399 ? -29.50532 37.46748 43.06627 1.000 54.70518 419 ILE A N 1
ATOM 6114 C CA . ILE A 1 399 ? -30.66144 37.24019 43.92938 1.000 77.23570 419 ILE A CA 1
ATOM 6115 C C . ILE A 1 399 ? -31.85086 38.04665 43.42311 1.000 77.10025 419 ILE A C 1
ATOM 6116 O O . ILE A 1 399 ? -32.95620 37.51499 43.24885 1.000 67.00500 419 ILE A O 1
ATOM 6132 N N . GLY A 1 400 ? -31.63448 39.33785 43.16122 1.000 77.54326 420 GLY A N 1
ATOM 6133 C CA . GLY A 1 400 ? -32.62167 40.16163 42.49288 1.000 73.37149 420 GLY A CA 1
ATOM 6134 C C . GLY A 1 400 ? -32.21502 40.50693 41.07256 1.000 62.19264 420 GLY A C 1
ATOM 6135 O O . GLY A 1 400 ? -32.00555 39.61180 40.24809 1.000 65.23453 420 GLY A O 1
ATOM 6139 N N . ALA A 1 401 ? -32.11113 41.79815 40.76957 1.000 44.39701 421 ALA A N 1
ATOM 6140 C CA . ALA A 1 401 ? -31.57467 42.24425 39.49193 1.000 57.65694 421 ALA A CA 1
ATOM 6141 C C . ALA A 1 401 ? -30.05480 42.16634 39.52783 1.000 39.06731 421 ALA A C 1
ATOM 6142 O O . ALA A 1 401 ? -29.44332 42.19634 40.60100 1.000 43.07062 421 ALA A O 1
ATOM 6149 N N . TYR A 1 402 ? -29.43880 42.09587 38.34539 1.000 37.67143 422 TYR A N 1
ATOM 6150 C CA . TYR A 1 402 ? -27.99419 41.88513 38.30612 1.000 30.65081 422 TYR A CA 1
ATOM 6151 C C . TYR A 1 402 ? -27.29686 43.16573 38.74032 1.000 36.48930 422 TYR A C 1
ATOM 6152 O O . TYR A 1 402 ? -27.60380 44.23395 38.20977 1.000 32.79607 422 TYR A O 1
ATOM 6170 N N . PRO A 1 403 ? -26.36657 43.10498 39.69042 1.000 39.23442 423 PRO A N 1
ATOM 6171 C CA . PRO A 1 403 ? -25.78842 44.34368 40.22313 1.000 35.47575 423 PRO A CA 1
ATOM 6172 C C . PRO A 1 403 ? -24.93136 45.05713 39.19033 1.000 33.50244 423 PRO A C 1
ATOM 6173 O O . PRO A 1 403 ? -24.28218 44.44347 38.33848 1.000 30.07393 423 PRO A O 1
ATOM 6184 N N . SER A 1 404 ? -24.93520 46.39273 39.30200 1.000 32.21203 424 SER A N 1
ATOM 6185 C CA . SER A 1 404 ? -24.22954 47.23873 38.34881 1.000 37.12262 424 SER A CA 1
ATOM 6186 C C . SER A 1 404 ? -22.73164 46.96719 38.33806 1.000 32.03296 424 SER A C 1
ATOM 6187 O O . SER A 1 404 ? -22.08138 47.07964 37.28777 1.000 34.82107 424 SER A O 1
ATOM 6195 N N . ASP A 1 405 ? -22.15842 46.62816 39.48886 1.000 31.15688 425 ASP A N 1
ATOM 6196 C CA . ASP A 1 405 ? -20.74936 46.25345 39.56576 1.000 31.09258 425 ASP A CA 1
ATOM 6197 C C . ASP A 1 405 ? -20.50686 44.74504 39.54087 1.000 25.57110 425 ASP A C 1
ATOM 6198 O O . ASP A 1 405 ? -19.38502 44.31250 39.82434 1.000 26.92587 425 ASP A O 1
ATOM 6207 N N . GLY A 1 406 ? -21.50519 43.93059 39.19054 1.000 29.00707 426 GLY A N 1
ATOM 6208 C CA . GLY A 1 406 ? -21.29859 42.48548 39.20253 1.000 23.63492 426 GLY A CA 1
ATOM 6209 C C . GLY A 1 406 ? -20.25920 42.01589 38.20310 1.000 24.78525 426 GLY A C 1
ATOM 6210 O O . GLY A 1 406 ? -19.37470 41.20904 38.52793 1.000 28.30879 426 GLY A O 1
ATOM 6214 N N . ILE A 1 407 ? -20.39029 42.45505 36.94882 1.000 21.47246 427 ILE A N 1
ATOM 6215 C CA . ILE A 1 407 ? -19.44871 42.05528 35.90807 1.000 20.55387 427 ILE A CA 1
ATOM 6216 C C . ILE A 1 407 ? -18.01796 42.42532 36.28742 1.000 24.87470 427 ILE A C 1
ATOM 6217 O O . ILE A 1 407 ? -17.10652 41.59467 36.19955 1.000 25.75792 427 ILE A O 1
ATOM 6233 N N . SER A 1 408 ? -17.77548 43.69205 36.65220 1.000 29.65275 428 SER A N 1
ATOM 6234 C CA . SER A 1 408 ? -16.39680 44.07327 36.95802 1.000 26.75960 428 SER A CA 1
ATOM 6235 C C . SER A 1 408 ? -15.87488 43.27002 38.14481 1.000 26.58331 428 SER A C 1
ATOM 6236 O O . SER A 1 408 ? -14.70842 42.86169 38.16572 1.000 24.54331 428 SER A O 1
ATOM 6244 N N . TYR A 1 409 ? -16.73960 42.99941 39.12673 1.000 26.85299 429 TYR A N 1
ATOM 6245 C CA . TYR A 1 409 ? -16.34731 42.20323 40.28770 1.000 25.53829 429 TYR A CA 1
ATOM 6246 C C . TYR A 1 409 ? -15.95593 40.78212 39.87545 1.000 24.96510 429 TYR A C 1
ATOM 6247 O O . TYR A 1 409 ? -14.89722 40.28197 40.26803 1.000 25.97502 429 TYR A O 1
ATOM 6265 N N . MET A 1 410 ? -16.77607 40.13810 39.03681 1.000 20.78720 430 MET A N 1
ATOM 6266 C CA . MET A 1 410 ? -16.51145 38.76856 38.60226 1.000 22.22430 430 MET A CA 1
ATOM 6267 C C . MET A 1 410 ? -15.31077 38.67158 37.67431 1.000 27.73528 430 MET A C 1
ATOM 6268 O O . MET A 1 410 ? -14.55354 37.70057 37.74683 1.000 22.75302 430 MET A O 1
ATOM 6282 N N . ARG A 1 411 ? -15.12650 39.64020 36.77667 1.000 20.87063 431 ARG A N 1
ATOM 6283 C CA . ARG A 1 411 ? -13.94560 39.59180 35.90867 1.000 26.23699 431 ARG A CA 1
ATOM 6284 C C . ARG A 1 411 ? -12.65711 39.77336 36.71513 1.000 24.20488 431 ARG A C 1
ATOM 6285 O O . ARG A 1 411 ? -11.66037 39.08997 36.44987 1.000 24.04450 431 ARG A O 1
ATOM 6306 N N . ALA A 1 412 ? -12.65852 40.67175 37.70486 1.000 22.52231 432 ALA A N 1
ATOM 6307 C CA . ALA A 1 412 ? -11.46965 40.85797 38.53411 1.000 23.27168 432 ALA A CA 1
ATOM 6308 C C . ALA A 1 412 ? -11.16052 39.61175 39.36306 1.000 22.25045 432 ALA A C 1
ATOM 6309 O O . ALA A 1 412 ? -9.99197 39.37273 39.69857 1.000 24.34091 432 ALA A O 1
ATOM 6316 N N A SER A 1 413 ? -12.17759 38.80528 39.69557 0.452 25.23482 433 SER A N 1
ATOM 6317 N N B SER A 1 413 ? -12.19398 38.83391 39.72948 0.548 25.52875 433 SER A N 1
ATOM 6318 C CA A SER A 1 413 ? -11.94153 37.66343 40.57889 0.452 22.50299 433 SER A CA 1
ATOM 6319 C CA B SER A 1 413 ? -11.97582 37.64667 40.55649 0.548 22.44140 433 SER A CA 1
ATOM 6320 C C A SER A 1 413 ? -11.12605 36.56087 39.90545 0.452 21.11255 433 SER A C 1
ATOM 6321 C C B SER A 1 413 ? -11.01730 36.67005 39.88724 0.548 23.07204 433 SER A C 1
ATOM 6322 O O A SER A 1 413 ? -10.43166 35.80574 40.59479 0.452 22.93154 433 SER A O 1
ATOM 6323 O O B SER A 1 413 ? -10.11536 36.13265 40.53960 0.548 24.49888 433 SER A O 1
ATOM 6338 N N . ILE A 1 414 ? -11.18829 36.45353 38.57536 1.000 21.11334 434 ILE A N 1
ATOM 6339 C CA . ILE A 1 414 ? -10.48333 35.40080 37.84558 1.000 18.58331 434 ILE A CA 1
ATOM 6340 C C . ILE A 1 414 ? -9.31955 35.92867 37.01087 1.000 20.58118 434 ILE A C 1
ATOM 6341 O O . ILE A 1 414 ? -8.55089 35.11649 36.47563 1.000 22.29470 434 ILE A O 1
ATOM 6358 N N . LYS A 1 415 ? -9.14671 37.24864 36.90328 1.000 20.56405 435 LYS A N 1
ATOM 6359 C CA . LYS A 1 415 ? -7.99012 37.78450 36.19097 1.000 20.14819 435 LYS A CA 1
ATOM 6360 C C . LYS A 1 415 ? -6.66140 37.24603 36.72484 1.000 22.02891 435 LYS A C 1
ATOM 6361 O O . LYS A 1 415 ? -5.77569 36.95795 35.90126 1.000 24.52276 435 LYS A O 1
ATOM 6380 N N . PRO A 1 416 ? -6.43789 37.11024 38.03188 1.000 22.02247 436 PRO A N 1
ATOM 6381 C CA . PRO A 1 416 ? -5.14771 36.53719 38.47022 1.000 21.85084 436 PRO A CA 1
ATOM 6382 C C . PRO A 1 416 ? -4.91123 35.13627 37.94269 1.000 21.69017 436 PRO A C 1
ATOM 6383 O O . PRO A 1 416 ? -3.76815 34.79784 37.61095 1.000 23.82574 436 PRO A O 1
ATOM 6394 N N . PHE A 1 417 ? -5.96804 34.31906 37.83204 1.000 20.55963 437 PHE A N 1
ATOM 6395 C CA . PHE A 1 417 ? -5.82176 32.96980 37.28000 1.000 20.69281 437 PHE A CA 1
ATOM 6396 C C . PHE A 1 417 ? -5.43357 33.01915 35.80244 1.000 18.02723 437 PHE A C 1
ATOM 6397 O O . PHE A 1 417 ? -4.53517 32.28586 35.36253 1.000 21.56349 437 PHE A O 1
ATOM 6414 N N . GLU A 1 418 ? -6.09833 33.88524 35.02505 1.000 22.56585 438 GLU A N 1
ATOM 6415 C CA . GLU A 1 418 ? -5.73765 34.07720 33.62645 1.000 22.91559 438 GLU A CA 1
ATOM 6416 C C . GLU A 1 418 ? -4.26672 34.43384 33.51139 1.000 19.20634 438 GLU A C 1
ATOM 6417 O O . GLU A 1 418 ? -3.55850 33.88229 32.65827 1.000 23.27330 438 GLU A O 1
ATOM 6429 N N . ASP A 1 419 ? -3.80616 35.38749 34.32787 1.000 21.08712 439 ASP A N 1
ATOM 6430 C CA . ASP A 1 419 ? -2.39781 35.77731 34.26239 1.000 19.21977 439 ASP A CA 1
ATOM 6431 C C . ASP A 1 419 ? -1.49724 34.57657 34.55693 1.000 20.57128 439 ASP A C 1
ATOM 6432 O O . ASP A 1 419 ? -0.42993 34.42535 33.95323 1.000 22.34192 439 ASP A O 1
ATOM 6441 N N . SER A 1 420 ? -1.89550 33.74211 35.51961 1.000 20.30126 440 SER A N 1
ATOM 6442 C CA . SER A 1 420 ? -1.05027 32.60236 35.88446 1.000 21.64088 440 SER A CA 1
ATOM 6443 C C . SER A 1 420 ? -0.97097 31.58580 34.75595 1.000 18.61008 440 SER A C 1
ATOM 6444 O O . SER A 1 420 ? 0.07496 30.93192 34.57300 1.000 21.79213 440 SER A O 1
ATOM 6452 N N . LEU A 1 421 ? -2.05663 31.40974 34.00352 1.000 20.53889 441 LEU A N 1
ATOM 6453 C CA . LEU A 1 421 ? -2.02409 30.46354 32.88621 1.000 18.64617 441 LEU A CA 1
ATOM 6454 C C . LEU A 1 421 ? -1.03053 30.92733 31.83024 1.000 21.04298 441 LEU A C 1
ATOM 6455 O O . LEU A 1 421 ? -0.22320 30.12884 31.31907 1.000 22.08307 441 LEU A O 1
ATOM 6471 N N . VAL A 1 422 ? -1.04113 32.23728 31.52394 1.000 19.58719 442 VAL A N 1
ATOM 6472 C CA . VAL A 1 422 ? -0.09001 32.81299 30.57513 1.000 19.62673 442 VAL A CA 1
ATOM 6473 C C . VAL A 1 422 ? 1.33183 32.69007 31.09430 1.000 20.23733 442 VAL A C 1
ATOM 6474 O O . VAL A 1 422 ? 2.26650 32.44649 30.32387 1.000 20.88734 442 VAL A O 1
ATOM 6487 N N . LYS A 1 423 ? 1.51746 32.84436 32.41103 1.000 20.32300 443 LYS A N 1
ATOM 6488 C CA . LYS A 1 423 ? 2.85397 32.85187 32.99120 1.000 23.07929 443 LYS A CA 1
ATOM 6489 C C . LYS A 1 423 ? 3.50713 31.50015 32.80792 1.000 18.62251 443 LYS A C 1
ATOM 6490 O O . LYS A 1 423 ? 4.71294 31.40833 32.55377 1.000 22.25152 443 LYS A O 1
ATOM 6509 N N . GLY A 1 424 ? 2.71671 30.41759 32.95513 1.000 23.88730 444 GLY A N 1
ATOM 6510 C CA . GLY A 1 424 ? 3.19303 29.06850 32.70642 1.000 22.84783 444 GLY A CA 1
ATOM 6511 C C . GLY A 1 424 ? 3.26110 28.65432 31.26236 1.000 23.46271 444 GLY A C 1
ATOM 6512 O O . GLY A 1 424 ? 3.61846 27.50365 30.97524 1.000 22.62118 444 GLY A O 1
ATOM 6516 N N . GLY A 1 425 ? 2.92633 29.55094 30.33978 1.000 23.28927 445 GLY A N 1
ATOM 6517 C CA . GLY A 1 425 ? 3.11276 29.31196 28.91993 1.000 22.86476 445 GLY A CA 1
ATOM 6518 C C . GLY A 1 425 ? 1.88631 28.87166 28.13685 1.000 26.00815 445 GLY A C 1
ATOM 6519 O O . GLY A 1 425 ? 2.02095 28.47735 26.96466 1.000 24.90228 445 GLY A O 1
ATOM 6523 N N . ALA A 1 426 ? 0.71649 28.86456 28.75372 1.000 24.15448 446 ALA A N 1
ATOM 6524 C CA . ALA A 1 426 ? -0.50111 28.56034 28.03059 1.000 24.71167 446 ALA A CA 1
ATOM 6525 C C . ALA A 1 426 ? -0.98916 29.82145 27.31842 1.000 28.84514 446 ALA A C 1
ATOM 6526 O O . ALA A 1 426 ? -0.60882 30.93616 27.65350 1.000 28.13768 446 ALA A O 1
ATOM 6533 N N . LYS A 1 427 ? -1.80584 29.62389 26.29496 1.000 24.46527 447 LYS A N 1
ATOM 6534 C CA . LYS A 1 427 ? -2.54615 30.69534 25.64982 1.000 24.96237 447 LYS A CA 1
ATOM 6535 C C . LYS A 1 427 ? -3.99269 30.55841 26.11405 1.000 21.76787 447 LYS A C 1
ATOM 6536 O O . LYS A 1 427 ? -4.49442 29.43865 26.27338 1.000 24.04083 447 LYS A O 1
ATOM 6555 N N . LEU A 1 428 ? -4.65486 31.68962 26.38568 1.000 21.07622 448 LEU A N 1
ATOM 6556 C CA . LEU A 1 428 ? -6.00215 31.60754 26.92101 1.000 19.08780 448 LEU A CA 1
ATOM 6557 C C . LEU A 1 428 ? -6.95080 31.08705 25.85358 1.000 19.40264 448 LEU A C 1
ATOM 6558 O O . LEU A 1 428 ? -6.86570 31.47908 24.67320 1.000 20.69734 448 LEU A O 1
ATOM 6574 N N . ARG A 1 429 ? -7.84421 30.18346 26.27032 1.000 17.93616 449 ARG A N 1
ATOM 6575 C CA . ARG A 1 429 ? -8.82152 29.53687 25.39041 1.000 21.14969 449 ARG A CA 1
ATOM 6576 C C . ARG A 1 429 ? -10.18434 29.59099 26.07883 1.000 20.53910 449 ARG A C 1
ATOM 6577 O O . ARG A 1 429 ? -10.26255 29.62692 27.31403 1.000 16.57016 449 ARG A O 1
ATOM 6598 N N . GLY A 1 430 ? -11.26345 29.54232 25.27063 1.000 18.08441 450 GLY A N 1
ATOM 6599 C CA . GLY A 1 430 ? -12.60921 29.47230 25.80324 1.000 17.76607 450 GLY A CA 1
ATOM 6600 C C . GLY A 1 430 ? -13.45898 28.28724 25.36171 1.000 18.12554 450 GLY A C 1
ATOM 6601 O O . GLY A 1 430 ? -12.95131 27.22182 25.00353 1.000 18.53462 450 GLY A O 1
ATOM 6605 N N . PHE A 1 431 ? -14.78378 28.47850 25.39761 1.000 16.10669 451 PHE A N 1
ATOM 6606 C CA . PHE A 1 431 ? -15.78110 27.44402 25.10265 1.000 19.30071 451 PHE A CA 1
ATOM 6607 C C . PHE A 1 431 ? -17.00356 28.17423 24.56755 1.000 18.89316 451 PHE A C 1
ATOM 6608 O O . PHE A 1 431 ? -17.57347 29.00219 25.27380 1.000 19.12125 451 PHE A O 1
ATOM 6625 N N . VAL A 1 432 ? -17.40500 27.87639 23.32244 1.000 19.99149 452 VAL A N 1
ATOM 6626 C CA . VAL A 1 432 ? -18.39788 28.70808 22.64248 1.000 18.20512 452 VAL A CA 1
ATOM 6627 C C . VAL A 1 432 ? -19.71498 28.76912 23.41600 1.000 18.26440 452 VAL A C 1
ATOM 6628 O O . VAL A 1 432 ? -20.30546 29.85480 23.54332 1.000 21.36911 452 VAL A O 1
ATOM 6641 N N . ASN A 1 433 ? -20.24683 27.62516 23.88015 1.000 19.89248 453 ASN A N 1
ATOM 6642 C CA . ASN A 1 433 ? -21.51099 27.67504 24.62830 1.000 17.60295 453 ASN A CA 1
ATOM 6643 C C . ASN A 1 433 ? -21.37921 28.49229 25.91593 1.000 20.00496 453 ASN A C 1
ATOM 6644 O O . ASN A 1 433 ? -22.37919 29.02220 26.43561 1.000 19.49913 453 ASN A O 1
ATOM 6655 N N . TYR A 1 434 ? -20.17553 28.58525 26.46433 1.000 18.41841 454 TYR A N 1
ATOM 6656 C CA . TYR A 1 434 ? -19.92776 29.44781 27.62410 1.000 18.32432 454 TYR A CA 1
ATOM 6657 C C . TYR A 1 434 ? -19.17875 30.72698 27.23213 1.000 17.19599 454 TYR A C 1
ATOM 6658 O O . TYR A 1 434 ? -18.23170 31.16599 27.91245 1.000 19.47301 454 TYR A O 1
ATOM 6676 N N . ALA A 1 435 ? -19.53649 31.31612 26.09280 1.000 17.40653 455 ALA A N 1
ATOM 6677 C CA . ALA A 1 435 ? -18.84679 32.51599 25.63137 1.000 21.58764 455 ALA A CA 1
ATOM 6678 C C . ALA A 1 435 ? -19.03195 33.64464 26.63552 1.000 22.23684 455 ALA A C 1
ATOM 6679 O O . ALA A 1 435 ? -20.04835 33.71646 27.32154 1.000 18.58718 455 ALA A O 1
ATOM 6686 N N . ASP A 1 436 ? -18.02260 34.52636 26.69535 1.000 19.67148 456 ASP A N 1
ATOM 6687 C CA . ASP A 1 436 ? -17.92968 35.65868 27.61971 1.000 20.08319 456 ASP A CA 1
ATOM 6688 C C . ASP A 1 436 ? -18.31971 36.93884 26.88684 1.000 21.57040 456 ASP A C 1
ATOM 6689 O O . ASP A 1 436 ? -17.58638 37.39946 26.00968 1.000 21.04736 456 ASP A O 1
ATOM 6698 N N . THR A 1 437 ? -19.48497 37.50599 27.25857 1.000 18.21283 457 THR A N 1
ATOM 6699 C CA . THR A 1 437 ? -20.06562 38.61694 26.49984 1.000 20.43817 457 THR A CA 1
ATOM 6700 C C . THR A 1 437 ? -19.20443 39.86392 26.53313 1.000 20.92625 457 THR A C 1
ATOM 6701 O O . THR A 1 437 ? -19.40165 40.77889 25.71978 1.000 24.84590 457 THR A O 1
ATOM 6712 N N . GLU A 1 438 ? -18.23096 39.92984 27.44632 1.000 22.31971 458 GLU A N 1
ATOM 6713 C CA . GLU A 1 438 ? -17.49249 41.16684 27.62247 1.000 20.62462 458 GLU A CA 1
ATOM 6714 C C . GLU A 1 438 ? -16.15808 41.22973 26.87397 1.000 21.79521 458 GLU A C 1
ATOM 6715 O O . GLU A 1 438 ? -15.45733 42.24740 26.97697 1.000 22.42737 458 GLU A O 1
ATOM 6727 N N . LEU A 1 439 ? -15.79929 40.19041 26.11760 1.000 25.25596 459 LEU A N 1
ATOM 6728 C CA . LEU A 1 439 ? -14.51535 40.17101 25.43046 1.000 21.60093 459 LEU A CA 1
ATOM 6729 C C . LEU A 1 439 ? -14.53488 40.99184 24.14023 1.000 23.24325 459 LEU A C 1
ATOM 6730 O O . LEU A 1 439 ? -15.55809 41.06954 23.44690 1.000 23.73494 459 LEU A O 1
ATOM 6746 N N . THR A 1 440 ? -13.39722 41.63227 23.85252 1.000 25.23909 460 THR A N 1
ATOM 6747 C CA . THR A 1 440 ? -13.14994 42.23846 22.55789 1.000 25.61760 460 THR A CA 1
ATOM 6748 C C . THR A 1 440 ? -13.04173 41.15689 21.46653 1.000 24.27179 460 THR A C 1
ATOM 6749 O O . THR A 1 440 ? -12.87546 39.95554 21.73658 1.000 23.73106 460 THR A O 1
ATOM 6760 N N . GLU A 1 441 ? -13.10707 41.62319 20.20580 1.000 24.58980 461 GLU A N 1
ATOM 6761 C CA . GLU A 1 441 ? -12.96218 40.70857 19.08062 1.000 25.56189 461 GLU A CA 1
ATOM 6762 C C . GLU A 1 441 ? -11.60848 39.98980 19.11749 1.000 24.81536 461 GLU A C 1
ATOM 6763 O O . GLU A 1 441 ? -11.52369 38.77995 18.85570 1.000 23.83719 461 GLU A O 1
ATOM 6775 N N . LYS A 1 442 ? -10.52691 40.73847 19.38900 1.000 26.11021 462 LYS A N 1
ATOM 6776 C CA . LYS A 1 442 ? -9.22457 40.09277 19.48337 1.000 30.59912 462 LYS A CA 1
ATOM 6777 C C . LYS A 1 442 ? -9.24497 38.99966 20.54520 1.000 27.50586 462 LYS A C 1
ATOM 6778 O O . LYS A 1 442 ? -8.70984 37.90407 20.32954 1.000 28.04561 462 LYS A O 1
ATOM 6797 N N . GLU A 1 443 ? -9.87711 39.27773 21.69170 1.000 26.08156 463 GLU A N 1
ATOM 6798 C CA . GLU A 1 443 ? -9.98047 38.28866 22.77212 1.000 26.09704 463 GLU A CA 1
ATOM 6799 C C . GLU A 1 443 ? -10.81915 37.06644 22.38358 1.000 27.46399 463 GLU A C 1
ATOM 6800 O O . GLU A 1 443 ? -10.34166 35.91206 22.45042 1.000 23.09311 463 GLU A O 1
ATOM 6812 N N . TRP A 1 444 ? -12.09922 37.26337 22.02438 1.000 20.48371 464 TRP A N 1
ATOM 6813 C CA . TRP A 1 444 ? -12.89848 36.06580 21.79103 1.000 20.60052 464 TRP A CA 1
ATOM 6814 C C . TRP A 1 444 ? -12.44386 35.34372 20.52424 1.000 24.65712 464 TRP A C 1
ATOM 6815 O O . TRP A 1 444 ? -12.48188 34.11033 20.48100 1.000 22.71738 464 TRP A O 1
ATOM 6836 N N . SER A 1 445 ? -11.95867 36.05683 19.50906 1.000 20.50492 465 SER A N 1
ATOM 6837 C CA . SER A 1 445 ? -11.53916 35.33121 18.31203 1.000 22.23870 465 SER A CA 1
ATOM 6838 C C . SER A 1 445 ? -10.33333 34.44991 18.62040 1.000 21.44756 465 SER A C 1
ATOM 6839 O O . SER A 1 445 ? -10.24428 33.31559 18.13898 1.000 23.78429 465 SER A O 1
ATOM 6847 N N . SER A 1 446 ? -9.39335 34.96003 19.40089 1.000 20.28305 466 SER A N 1
ATOM 6848 C CA . SER A 1 446 ? -8.23874 34.17299 19.80589 1.000 25.49550 466 SER A CA 1
ATOM 6849 C C . SER A 1 446 ? -8.66175 33.00130 20.68781 1.000 26.73499 466 SER A C 1
ATOM 6850 O O . SER A 1 446 ? -8.22221 31.86684 20.48361 1.000 23.75171 466 SER A O 1
ATOM 6858 N N . ARG A 1 447 ? -9.52659 33.25051 21.66454 1.000 23.48454 467 ARG A N 1
ATOM 6859 C CA . ARG A 1 447 ? -9.83137 32.22677 22.64997 1.000 20.77449 467 ARG A CA 1
ATOM 6860 C C . ARG A 1 447 ? -10.73486 31.11934 22.11104 1.000 21.29152 467 ARG A C 1
ATOM 6861 O O . ARG A 1 447 ? -10.62563 29.96575 22.55433 1.000 19.91746 467 ARG A O 1
ATOM 6882 N N . LEU A 1 448 ? -11.62125 31.44023 21.17789 1.000 18.46144 468 LEU A N 1
ATOM 6883 C CA . LEU A 1 448 ? -12.51850 30.45501 20.60273 1.000 21.01426 468 LEU A CA 1
ATOM 6884 C C . LEU A 1 448 ? -11.96732 29.81777 19.32532 1.000 17.33300 468 LEU A C 1
ATOM 6885 O O . LEU A 1 448 ? -12.13287 28.60632 19.12445 1.000 19.91010 468 LEU A O 1
ATOM 6901 N N . TYR A 1 449 ? -11.32330 30.60877 18.47059 1.000 20.89009 469 TYR A N 1
ATOM 6902 C CA . TYR A 1 449 ? -10.97173 30.16269 17.12766 1.000 23.57607 469 TYR A CA 1
ATOM 6903 C C . TYR A 1 449 ? -9.48082 30.12533 16.86072 1.000 30.70282 469 TYR A C 1
ATOM 6904 O O . TYR A 1 449 ? -9.08396 29.52185 15.85924 1.000 27.63586 469 TYR A O 1
ATOM 6922 N N . ASP A 1 450 ? -8.64835 30.62549 17.78618 1.000 21.36663 470 ASP A N 1
ATOM 6923 C CA . ASP A 1 450 ? -7.21029 30.83940 17.59946 1.000 29.29157 470 ASP A CA 1
ATOM 6924 C C . ASP A 1 450 ? -6.82104 31.00885 16.13507 1.000 29.76244 470 ASP A C 1
ATOM 6925 O O . ASP A 1 450 ? -7.29397 31.93902 15.48323 1.000 30.77700 470 ASP A O 1
ATOM 6931 N N . GLY A 1 451 ? -5.95248 30.13656 15.60645 1.000 28.07873 471 GLY A N 1
ATOM 6932 C CA . GLY A 1 451 ? -5.45889 30.22649 14.24163 1.000 27.89404 471 GLY A CA 1
ATOM 6933 C C . GLY A 1 451 ? -6.41009 29.75309 13.16387 1.000 26.21486 471 GLY A C 1
ATOM 6934 O O . GLY A 1 451 ? -5.98182 29.59226 12.02078 1.000 31.57889 471 GLY A O 1
ATOM 6938 N N . ASN A 1 452 ? -7.68950 29.51170 13.49442 1.000 25.66556 472 ASN A N 1
ATOM 6939 C CA . ASN A 1 452 ? -8.70770 29.25045 12.48481 1.000 28.59889 472 ASN A CA 1
ATOM 6940 C C . ASN A 1 452 ? -9.47182 30.49758 12.06435 1.000 25.93679 472 ASN A C 1
ATOM 6941 O O . ASN A 1 452 ? -10.28795 30.41053 11.14925 1.000 24.80510 472 ASN A O 1
ATOM 6952 N N . PHE A 1 453 ? -9.21941 31.65378 12.70125 1.000 26.71966 473 PHE A N 1
ATOM 6953 C CA . PHE A 1 453 ? -10.09980 32.80800 12.53037 1.000 23.04992 473 PHE A CA 1
ATOM 6954 C C . PHE A 1 453 ? -10.03778 33.38812 11.12033 1.000 25.43447 473 PHE A C 1
ATOM 6955 O O . PHE A 1 453 ? -11.07813 33.76713 10.56105 1.000 24.18088 473 PHE A O 1
ATOM 6972 N N . GLU A 1 454 ? -8.84621 33.48629 10.52560 1.000 27.31167 474 GLU A N 1
ATOM 6973 C CA . GLU A 1 454 ? -8.77630 34.06555 9.18037 1.000 30.73728 474 GLU A CA 1
ATOM 6974 C C . GLU A 1 454 ? -9.50187 33.18395 8.16735 1.000 29.91178 474 GLU A C 1
ATOM 6975 O O . GLU A 1 454 ? -10.21145 33.68941 7.29045 1.000 27.95432 474 GLU A O 1
ATOM 6987 N N . ARG A 1 455 ? -9.33257 31.86375 8.27179 1.000 26.27856 475 ARG A N 1
ATOM 6988 C CA . ARG A 1 455 ? -10.08218 30.95930 7.40840 1.000 26.28499 475 ARG A CA 1
ATOM 6989 C C . ARG A 1 455 ? -11.58556 31.09511 7.62681 1.000 27.15505 475 ARG A C 1
ATOM 6990 O O . ARG A 1 455 ? -12.36215 31.05046 6.66643 1.000 28.41210 475 ARG A O 1
ATOM 7011 N N A LEU A 1 456 ? -12.01744 31.24050 8.88593 0.378 26.45452 476 LEU A N 1
ATOM 7012 N N B LEU A 1 456 ? -12.01433 31.26099 8.88310 0.622 25.70449 476 LEU A N 1
ATOM 7013 C CA A LEU A 1 456 ? -13.44020 31.42279 9.16010 0.378 29.17018 476 LEU A CA 1
ATOM 7014 C CA B LEU A 1 456 ? -13.43889 31.41398 9.17271 0.622 29.55397 476 LEU A CA 1
ATOM 7015 C C A LEU A 1 456 ? -14.00179 32.62836 8.41507 0.378 31.16625 476 LEU A C 1
ATOM 7016 C C B LEU A 1 456 ? -14.02985 32.64428 8.48516 0.622 31.64154 476 LEU A C 1
ATOM 7017 O O A LEU A 1 456 ? -15.09212 32.55990 7.83062 0.378 26.59799 476 LEU A O 1
ATOM 7018 O O B LEU A 1 456 ? -15.16296 32.60041 7.98300 0.622 27.17557 476 LEU A O 1
ATOM 7049 N N . LYS A 1 457 ? -13.27303 33.74768 8.43022 1.000 28.48698 477 LYS A N 1
ATOM 7050 C CA . LYS A 1 457 ? -13.77109 34.96065 7.78576 1.000 29.68290 477 LYS A CA 1
ATOM 7051 C C . LYS A 1 457 ? -13.84235 34.80574 6.27827 1.000 29.81734 477 LYS A C 1
ATOM 7052 O O . LYS A 1 457 ? -14.69276 35.42524 5.62939 1.000 30.85487 477 LYS A O 1
ATOM 7072 N N . GLN A 1 458 ? -12.96215 33.98944 5.69475 1.000 26.62163 478 GLN A N 1
ATOM 7073 C CA . GLN A 1 458 ? -13.03941 33.77960 4.24784 1.000 32.05113 478 GLN A CA 1
ATOM 7074 C C . GLN A 1 458 ? -14.25301 32.92565 3.88973 1.000 28.17685 478 GLN A C 1
ATOM 7075 O O . GLN A 1 458 ? -14.87905 33.12881 2.84169 1.000 29.18396 478 GLN A O 1
ATOM 7089 N N . ILE A 1 459 ? -14.57582 31.95027 4.73361 1.000 27.97662 479 ILE A N 1
ATOM 7090 C CA . ILE A 1 459 ? -15.77036 31.14789 4.49054 1.000 28.27085 479 ILE A CA 1
ATOM 7091 C C . ILE A 1 459 ? -17.00857 32.01170 4.65287 1.000 25.81069 479 ILE A C 1
ATOM 7092 O O . ILE A 1 459 ? -17.97887 31.88639 3.89959 1.000 29.20299 479 ILE A O 1
ATOM 7108 N N . LYS A 1 460 ? -16.97337 32.92692 5.61798 1.000 26.59007 480 LYS A N 1
ATOM 7109 C CA . LYS A 1 460 ? -18.08121 33.84896 5.85965 1.000 24.36452 480 LYS A CA 1
ATOM 7110 C C . LYS A 1 460 ? -18.39254 34.69518 4.62444 1.000 31.18988 480 LYS A C 1
ATOM 7111 O O . LYS A 1 460 ? -19.55424 34.82932 4.22300 1.000 34.08903 480 LYS A O 1
ATOM 7130 N N . ALA A 1 461 ? -17.36959 35.29908 4.02021 1.000 29.52020 481 ALA A N 1
ATOM 7131 C CA . ALA A 1 461 ? -17.61159 36.11085 2.82510 1.000 32.24872 481 ALA A CA 1
ATOM 7132 C C . ALA A 1 461 ? -18.17118 35.27262 1.68124 1.000 33.52820 481 ALA A C 1
ATOM 7133 O O . ALA A 1 461 ? -18.94418 35.76749 0.85968 1.000 37.28690 481 ALA A O 1
ATOM 7140 N N . ARG A 1 462 ? -17.76734 34.00782 1.59309 1.000 32.45728 482 ARG A N 1
ATOM 7141 C CA . ARG A 1 462 ? -18.25249 33.14508 0.52514 1.000 31.36598 482 ARG A CA 1
ATOM 7142 C C . ARG A 1 462 ? -19.74272 32.85286 0.68211 1.000 34.73900 482 ARG A C 1
ATOM 7143 O O . ARG A 1 462 ? -20.50089 32.92508 -0.29387 1.000 39.25154 482 ARG A O 1
ATOM 7164 N N . TYR A 1 463 ? -20.19340 32.58390 1.91229 1.000 31.50291 483 TYR A N 1
ATOM 7165 C CA . TYR A 1 463 ? -21.56264 32.14980 2.13106 1.000 33.68018 483 TYR A CA 1
ATOM 7166 C C . TYR A 1 463 ? -22.51722 33.24773 2.57556 1.000 30.22055 483 TYR A C 1
ATOM 7167 O O . TYR A 1 463 ? -23.72832 33.08636 2.37853 1.000 35.99830 483 TYR A O 1
ATOM 7185 N N . ASP A 1 464 ? -22.03066 34.34112 3.17258 1.000 28.59576 484 ASP A N 1
ATOM 7186 C CA . ASP A 1 464 ? -22.91123 35.41013 3.64115 1.000 31.29564 484 ASP A CA 1
ATOM 7187 C C . ASP A 1 464 ? -22.28123 36.75176 3.29106 1.000 37.58915 484 ASP A C 1
ATOM 7188 O O . ASP A 1 464 ? -21.94681 37.55170 4.16810 1.000 35.02341 484 ASP A O 1
ATOM 7197 N N . PRO A 1 465 ? -22.10330 37.02642 1.99736 1.000 33.77647 485 PRO A N 1
ATOM 7198 C CA . PRO A 1 465 ? -21.40129 38.26385 1.60622 1.000 38.54537 485 PRO A CA 1
ATOM 7199 C C . PRO A 1 465 ? -22.07936 39.53416 2.09141 1.000 40.57377 485 PRO A C 1
ATOM 7200 O O . PRO A 1 465 ? -21.39731 40.54844 2.27462 1.000 38.45419 485 PRO A O 1
ATOM 7211 N N . GLU A 1 466 ? -23.39992 39.50977 2.29111 1.000 34.68745 486 GLU A N 1
ATOM 7212 C CA . GLU A 1 466 ? -24.13445 40.67614 2.77095 1.000 35.79166 486 GLU A CA 1
ATOM 7213 C C . GLU A 1 466 ? -24.10278 40.79872 4.28933 1.000 36.06809 486 GLU A C 1
ATOM 7214 O O . GLU A 1 466 ? -24.49796 41.83837 4.83219 1.000 36.83844 486 GLU A O 1
ATOM 7226 N N . GLY A 1 467 ? -23.62839 39.78736 4.99745 1.000 33.40715 487 GLY A N 1
ATOM 7227 C CA . GLY A 1 467 ? -23.62813 39.86419 6.44368 1.000 35.44514 487 GLY A CA 1
ATOM 7228 C C . GLY A 1 467 ? -25.00431 39.79015 7.06259 1.000 32.02667 487 GLY A C 1
ATOM 7229 O O . GLY A 1 467 ? -25.22658 40.35085 8.13318 1.000 34.63761 487 GLY A O 1
ATOM 7233 N N . LEU A 1 468 ? -25.93600 39.07930 6.41855 1.000 33.22874 488 LEU A N 1
ATOM 7234 C CA . LEU A 1 468 ? -27.28394 38.96427 6.96572 1.000 30.15220 488 LEU A CA 1
ATOM 7235 C C . LEU A 1 468 ? -27.27379 38.27591 8.32259 1.000 28.71111 488 LEU A C 1
ATOM 7236 O O . LEU A 1 468 ? -28.13207 38.56646 9.16122 1.000 29.26288 488 LEU A O 1
ATOM 7252 N N . PHE A 1 469 ? -26.33524 37.34767 8.55253 1.000 27.48503 489 PHE A N 1
ATOM 7253 C CA . PHE A 1 469 ? -26.27973 36.57149 9.79024 1.000 29.13759 489 PHE A CA 1
ATOM 7254 C C . PHE A 1 469 ? -25.20859 37.06940 10.76009 1.000 27.32815 489 PHE A C 1
ATOM 7255 O O . PHE A 1 469 ? -24.82186 36.34427 11.68183 1.000 27.24677 489 PHE A O 1
ATOM 7272 N N . ILE A 1 470 ? -24.72328 38.30193 10.57399 1.000 27.24704 490 ILE A N 1
ATOM 7273 C CA . ILE A 1 470 ? -23.95339 38.98431 11.61322 1.000 31.19677 490 ILE A CA 1
ATOM 7274 C C . ILE A 1 470 ? -24.95848 39.53870 12.62129 1.000 25.29698 490 ILE A C 1
ATOM 7275 O O . ILE A 1 470 ? -25.34215 40.71304 12.55420 1.000 30.00116 490 ILE A O 1
ATOM 7291 N N . ASN A 1 471 ? -25.37627 38.67919 13.56427 1.000 23.90792 491 ASN A N 1
ATOM 7292 C CA . ASN A 1 471 ? -26.54344 38.96200 14.38400 1.000 24.95027 491 ASN A CA 1
ATOM 7293 C C . ASN A 1 471 ? -26.28596 38.95281 15.88244 1.000 24.43748 491 ASN A C 1
ATOM 7294 O O . ASN A 1 471 ? -27.19672 39.32998 16.63259 1.000 26.10399 491 ASN A O 1
ATOM 7305 N N . HIS A 1 472 ? -25.08192 38.61302 16.34496 1.000 25.70527 492 HIS A N 1
ATOM 7306 C CA . HIS A 1 472 ? -24.76843 38.77330 17.75956 1.000 29.65931 492 HIS A CA 1
ATOM 7307 C C . HIS A 1 472 ? -23.33302 39.28365 17.92831 1.000 26.87675 492 HIS A C 1
ATOM 7308 O O . HIS A 1 472 ? -22.58055 39.44276 16.96242 1.000 27.26015 492 HIS A O 1
ATOM 7322 N N . ARG A 1 473 ? -22.96911 39.57060 19.18126 1.000 25.13545 493 ARG A N 1
ATOM 7323 C CA . ARG A 1 473 ? -21.71595 40.27750 19.45013 1.000 23.05222 493 ARG A CA 1
ATOM 7324 C C . ARG A 1 473 ? -20.47952 39.49650 19.01960 1.000 27.23157 493 ARG A C 1
ATOM 7325 O O . ARG A 1 473 ? -19.45186 40.11791 18.72283 1.000 27.93651 493 ARG A O 1
ATOM 7346 N N . GLN A 1 474 ? -20.53624 38.15310 19.00827 1.000 27.66355 494 GLN A N 1
ATOM 7347 C CA . GLN A 1 474 ? -19.40035 37.32650 18.60167 1.000 21.74557 494 GLN A CA 1
ATOM 7348 C C . GLN A 1 474 ? -19.64862 36.61308 17.27232 1.000 23.61799 494 GLN A C 1
ATOM 7349 O O . GLN A 1 474 ? -19.01238 35.56390 16.97459 1.000 23.36747 494 GLN A O 1
ATOM 7363 N N . SER A 1 475 ? -20.52968 37.18627 16.44402 1.000 24.76302 495 SER A N 1
ATOM 7364 C CA . SER A 1 475 ? -20.70975 36.67880 15.08681 1.000 22.22565 495 SER A CA 1
ATOM 7365 C C . SER A 1 475 ? -19.41414 36.87886 14.32241 1.000 24.01271 495 SER A C 1
ATOM 7366 O O . SER A 1 475 ? -18.68499 37.84027 14.55355 1.000 26.36678 495 SER A O 1
ATOM 7374 N N . ILE A 1 476 ? -19.14144 35.98179 13.38480 1.000 24.08903 496 ILE A N 1
ATOM 7375 C CA . ILE A 1 476 ? -17.95774 36.06916 12.54914 1.000 30.19604 496 ILE A CA 1
ATOM 7376 C C . ILE A 1 476 ? -18.07226 37.26207 11.60042 1.000 31.14363 496 ILE A C 1
ATOM 7377 O O . ILE A 1 476 ? -19.01944 37.34844 10.82004 1.000 29.28070 496 ILE A O 1
ATOM 7393 N N . PRO A 1 477 ? -17.12652 38.20432 11.62292 1.000 25.62025 497 PRO A N 1
ATOM 7394 C CA . PRO A 1 477 ? -17.21645 39.35202 10.71812 1.000 28.39419 497 PRO A CA 1
ATOM 7395 C C . PRO A 1 477 ? -16.74481 39.01902 9.30969 1.000 29.50755 497 PRO A C 1
ATOM 7396 O O . PRO A 1 477 ? -16.09869 37.99645 9.05725 1.000 32.90270 497 PRO A O 1
ATOM 7407 N N . LEU A 1 478 ? -17.09389 39.89459 8.38032 1.000 34.06754 498 LEU A N 1
ATOM 7408 C CA . LEU A 1 478 ? -16.52749 39.80671 7.05149 1.000 31.72258 498 LEU A CA 1
ATOM 7409 C C . LEU A 1 478 ? -15.07245 40.27243 7.09594 1.000 35.08599 498 LEU A C 1
ATOM 7410 O O . LEU A 1 478 ? -14.70536 41.12751 7.91031 1.000 34.72413 498 LEU A O 1
ATOM 7426 N N . PRO A 1 479 ? -14.21113 39.72074 6.22645 1.000 39.11727 499 PRO A N 1
ATOM 7427 C CA . PRO A 1 479 ? -12.82330 40.19512 6.21516 1.000 55.17425 499 PRO A CA 1
ATOM 7428 C C . PRO A 1 479 ? -12.76353 41.64654 5.77502 1.000 60.99075 499 PRO A C 1
ATOM 7429 O O . PRO A 1 479 ? -13.69463 42.12803 5.12258 1.000 43.79926 499 PRO A O 1
ATOM 7440 N N . ASN B 1 5 ? -1.49664 1.28280 7.19510 1.000 140.57748 25 ASN B N 1
ATOM 7441 C CA . ASN B 1 5 ? -0.36528 2.11905 7.58940 1.000 117.35154 25 ASN B CA 1
ATOM 7442 C C . ASN B 1 5 ? 0.82521 1.81529 6.67915 1.000 106.39009 25 ASN B C 1
ATOM 7443 O O . ASN B 1 5 ? 0.93100 0.73357 6.10784 1.000 110.97811 25 ASN B O 1
ATOM 7453 N N . LYS B 1 6 ? 1.72051 2.78208 6.53395 1.000 82.94444 26 LYS B N 1
ATOM 7454 C CA . LYS B 1 6 ? 2.72387 2.71966 5.47956 1.000 72.87410 26 LYS B CA 1
ATOM 7455 C C . LYS B 1 6 ? 3.90280 1.81251 5.80710 1.000 68.75292 26 LYS B C 1
ATOM 7456 O O . LYS B 1 6 ? 4.76867 1.62656 4.94481 1.000 53.90998 26 LYS B O 1
ATOM 7475 N N . ALA B 1 7 ? 3.94476 1.22004 7.00414 1.000 75.35178 27 ALA B N 1
ATOM 7476 C CA . ALA B 1 7 ? 5.12563 0.46548 7.41555 1.000 63.16821 27 ALA B CA 1
ATOM 7477 C C . ALA B 1 7 ? 5.43078 -0.67896 6.45087 1.000 60.12574 27 ALA B C 1
ATOM 7478 O O . ALA B 1 7 ? 6.59868 -0.93594 6.13435 1.000 52.60474 27 ALA B O 1
ATOM 7485 N N . ASP B 1 8 ? 4.39779 -1.37791 5.97450 1.000 63.14969 28 ASP B N 1
ATOM 7486 C CA . ASP B 1 8 ? 4.62204 -2.50375 5.06933 1.000 77.09725 28 ASP B CA 1
ATOM 7487 C C . ASP B 1 8 ? 5.17162 -2.03034 3.72733 1.000 57.08060 28 ASP B C 1
ATOM 7488 O O . ASP B 1 8 ? 6.15429 -2.58315 3.21805 1.000 49.65740 28 ASP B O 1
ATOM 7497 N N . VAL B 1 9 ? 4.53224 -1.02098 3.12957 1.000 54.10561 29 VAL B N 1
ATOM 7498 C CA . VAL B 1 9 ? 4.98984 -0.49360 1.84684 1.000 49.29176 29 VAL B CA 1
ATOM 7499 C C . VAL B 1 9 ? 6.42993 -0.00440 1.95674 1.000 52.10284 29 VAL B C 1
ATOM 7500 O O . VAL B 1 9 ? 7.27441 -0.30917 1.10573 1.000 49.97189 29 VAL B O 1
ATOM 7513 N N . ILE B 1 10 ? 6.73431 0.75623 3.01606 1.000 43.58310 30 ILE B N 1
ATOM 7514 C CA . ILE B 1 10 ? 8.07814 1.30056 3.17694 1.000 42.63036 30 ILE B CA 1
ATOM 7515 C C . ILE B 1 10 ? 9.09243 0.18592 3.38259 1.000 39.12007 30 ILE B C 1
ATOM 7516 O O . ILE B 1 10 ? 10.19750 0.22324 2.82406 1.000 39.60458 30 ILE B O 1
ATOM 7532 N N . SER B 1 11 ? 8.75126 -0.80390 4.21269 1.000 40.96785 31 SER B N 1
ATOM 7533 C CA A SER B 1 11 ? 9.69662 -1.87357 4.50589 0.587 43.38564 31 SER B CA 1
ATOM 7534 C CA B SER B 1 11 ? 9.69061 -1.88087 4.50737 0.413 43.31634 31 SER B CA 1
ATOM 7535 C C . SER B 1 11 ? 10.06744 -2.63791 3.24104 1.000 49.84199 31 SER B C 1
ATOM 7536 O O . SER B 1 11 ? 11.23924 -2.97681 3.03351 1.000 44.36047 31 SER B O 1
ATOM 7551 N N . LYS B 1 12 ? 9.08255 -2.90099 2.37656 1.000 43.27016 32 LYS B N 1
ATOM 7552 C CA . LYS B 1 12 ? 9.34405 -3.60885 1.12870 1.000 49.84056 32 LYS B CA 1
ATOM 7553 C C . LYS B 1 12 ? 10.12166 -2.75685 0.13638 1.000 43.76896 32 LYS B C 1
ATOM 7554 O O . LYS B 1 12 ? 10.91930 -3.29703 -0.64026 1.000 49.15077 32 LYS B O 1
ATOM 7573 N N . CYS B 1 13 ? 9.88912 -1.43852 0.12181 1.000 47.10503 33 CYS B N 1
ATOM 7574 C CA . CYS B 1 13 ? 10.70430 -0.56302 -0.71520 1.000 43.92354 33 CYS B CA 1
ATOM 7575 C C . CYS B 1 13 ? 12.16333 -0.61092 -0.28581 1.000 39.97213 33 CYS B C 1
ATOM 7576 O O . CYS B 1 13 ? 13.06564 -0.71713 -1.12927 1.000 43.83586 33 CYS B O 1
ATOM 7583 N N . LEU B 1 14 ? 12.41068 -0.56023 1.02145 1.000 37.51627 34 LEU B N 1
ATOM 7584 C CA . LEU B 1 14 ? 13.76784 -0.69820 1.52919 1.000 36.58865 34 LEU B CA 1
ATOM 7585 C C . LEU B 1 14 ? 14.32683 -2.08767 1.24957 1.000 47.65292 34 LEU B C 1
ATOM 7586 O O . LEU B 1 14 ? 15.49458 -2.21715 0.85956 1.000 44.87285 34 LEU B O 1
ATOM 7602 N N . ASP B 1 15 ? 13.51151 -3.13122 1.44262 1.000 48.56228 35 ASP B N 1
ATOM 7603 C CA . ASP B 1 15 ? 13.96308 -4.49248 1.16111 1.000 60.72119 35 ASP B CA 1
ATOM 7604 C C . ASP B 1 15 ? 14.41728 -4.62360 -0.28843 1.000 61.65996 35 ASP B C 1
ATOM 7605 O O . ASP B 1 15 ? 15.47845 -5.19057 -0.57627 1.000 45.54004 35 ASP B O 1
ATOM 7614 N N . ASP B 1 16 ? 13.61797 -4.10381 -1.22170 1.000 48.45205 36 ASP B N 1
ATOM 7615 C CA . ASP B 1 16 ? 13.95267 -4.24246 -2.63391 1.000 64.46266 36 ASP B CA 1
ATOM 7616 C C . ASP B 1 16 ? 15.26881 -3.55921 -2.96745 1.000 58.11855 36 ASP B C 1
ATOM 7617 O O . ASP B 1 16 ? 16.00838 -4.03795 -3.83787 1.000 55.07242 36 ASP B O 1
ATOM 7626 N N . ALA B 1 17 ? 15.59063 -2.45791 -2.28275 1.000 51.78792 37 ALA B N 1
ATOM 7627 C CA . ALA B 1 17 ? 16.85834 -1.77460 -2.49551 1.000 45.08560 37 ALA B CA 1
ATOM 7628 C C . ALA B 1 17 ? 18.00921 -2.38603 -1.69159 1.000 53.56466 37 ALA B C 1
ATOM 7629 O O . ALA B 1 17 ? 19.11158 -1.82397 -1.68414 1.000 52.59153 37 ALA B O 1
ATOM 7636 N N . GLY B 1 18 ? 17.77852 -3.50315 -1.00980 1.000 51.00445 38 GLY B N 1
ATOM 7637 C CA . GLY B 1 18 ? 18.83090 -4.14891 -0.25286 1.000 43.94728 38 GLY B CA 1
ATOM 7638 C C . GLY B 1 18 ? 19.25243 -3.41713 0.99630 1.000 42.00718 38 GLY B C 1
ATOM 7639 O O . GLY B 1 18 ? 20.39863 -3.56063 1.43474 1.000 47.55956 38 GLY B O 1
ATOM 7643 N N . ILE B 1 19 ? 18.36414 -2.62790 1.58779 1.000 39.74072 39 ILE B N 1
ATOM 7644 C CA . ILE B 1 19 ? 18.69737 -1.82789 2.75632 1.000 38.74317 39 ILE B CA 1
ATOM 7645 C C . ILE B 1 19 ? 18.08350 -2.46846 3.99017 1.000 39.99995 39 ILE B C 1
ATOM 7646 O O . ILE B 1 19 ? 16.86660 -2.67881 4.04711 1.000 38.94448 39 ILE B O 1
ATOM 7662 N N . ARG B 1 20 ? 18.91676 -2.73758 4.99269 1.000 39.21486 40 ARG B N 1
ATOM 7663 C CA . ARG B 1 20 ? 18.41604 -3.33886 6.22240 1.000 43.78239 40 ARG B CA 1
ATOM 7664 C C . ARG B 1 20 ? 17.51638 -2.34467 6.94233 1.000 32.58752 40 ARG B C 1
ATOM 7665 O O . ARG B 1 20 ? 17.78122 -1.12983 6.95576 1.000 32.78179 40 ARG B O 1
ATOM 7686 N N . ASN B 1 21 ? 16.41840 -2.85304 7.51156 1.000 38.07438 41 ASN B N 1
ATOM 7687 C CA . ASN B 1 21 ? 15.40470 -1.97582 8.09398 1.000 35.47397 41 ASN B CA 1
ATOM 7688 C C . ASN B 1 21 ? 14.53568 -2.76465 9.05716 1.000 35.20668 41 ASN B C 1
ATOM 7689 O O . ASN B 1 21 ? 14.46898 -3.98922 8.98568 1.000 33.98747 41 ASN B O 1
ATOM 7700 N N . VAL B 1 22 ? 13.85483 -2.04182 9.95184 1.000 38.59878 42 VAL B N 1
ATOM 7701 C CA . VAL B 1 22 ? 12.91986 -2.65056 10.88754 1.000 38.01320 42 VAL B CA 1
ATOM 7702 C C . VAL B 1 22 ? 11.65497 -1.80988 10.97524 1.000 37.05610 42 VAL B C 1
ATOM 7703 O O . VAL B 1 22 ? 11.66983 -0.59325 10.73269 1.000 30.17741 42 VAL B O 1
ATOM 7716 N N . ILE B 1 23 ? 10.55259 -2.48131 11.30343 1.000 33.65597 43 ILE B N 1
ATOM 7717 C CA . ILE B 1 23 ? 9.27883 -1.88131 11.62919 1.000 34.55532 43 ILE B CA 1
ATOM 7718 C C . ILE B 1 23 ? 8.80954 -2.44864 12.97105 1.000 37.37831 43 ILE B C 1
ATOM 7719 O O . ILE B 1 23 ? 9.46738 -3.31623 13.54996 1.000 33.58793 43 ILE B O 1
ATOM 7735 N N . ASP B 1 24 ? 7.67426 -1.95143 13.47229 1.000 30.65122 44 ASP B N 1
ATOM 7736 C CA . ASP B 1 24 ? 7.34714 -2.15029 14.88807 1.000 36.92696 44 ASP B CA 1
ATOM 7737 C C . ASP B 1 24 ? 6.92017 -3.57545 15.23478 1.000 41.86784 44 ASP B C 1
ATOM 7738 O O . ASP B 1 24 ? 6.84573 -3.91021 16.42321 1.000 45.33421 44 ASP B O 1
ATOM 7747 N N . THR B 1 25 ? 6.63513 -4.42567 14.25978 1.000 35.21464 45 THR B N 1
ATOM 7748 C CA . THR B 1 25 ? 6.35624 -5.81601 14.58497 1.000 41.59144 45 THR B CA 1
ATOM 7749 C C . THR B 1 25 ? 7.63286 -6.62226 14.76528 1.000 43.73728 45 THR B C 1
ATOM 7750 O O . THR B 1 25 ? 7.56438 -7.81062 15.09217 1.000 51.23349 45 THR B O 1
ATOM 7761 N N . ASP B 1 26 ? 8.78285 -5.99645 14.53794 1.000 40.74804 46 ASP B N 1
ATOM 7762 C CA . ASP B 1 26 ? 10.08025 -6.63888 14.69716 1.000 42.93898 46 ASP B CA 1
ATOM 7763 C C . ASP B 1 26 ? 10.45288 -6.73343 16.16746 1.000 41.82254 46 ASP B C 1
ATOM 7764 O O . ASP B 1 26 ? 10.18601 -5.81466 16.94193 1.000 36.72347 46 ASP B O 1
ATOM 7773 N N . SER B 1 27 ? 11.08494 -7.83953 16.55116 1.000 39.93830 47 SER B N 1
ATOM 7774 C CA . SER B 1 27 ? 11.41405 -8.01666 17.96262 1.000 48.89479 47 SER B CA 1
ATOM 7775 C C . SER B 1 27 ? 12.46213 -7.00924 18.42311 1.000 46.30456 47 SER B C 1
ATOM 7776 O O . SER B 1 27 ? 12.43279 -6.58524 19.58396 1.000 43.61814 47 SER B O 1
ATOM 7784 N N . SER B 1 28 ? 13.36067 -6.57728 17.52601 1.000 36.57462 48 SER B N 1
ATOM 7785 C CA . SER B 1 28 ? 14.39612 -5.60610 17.85181 1.000 36.00342 48 SER B CA 1
ATOM 7786 C C . SER B 1 28 ? 13.87792 -4.17527 17.88531 1.000 30.41061 48 SER B C 1
ATOM 7787 O O . SER B 1 28 ? 14.65563 -3.25000 18.18040 1.000 29.74394 48 SER B O 1
ATOM 7795 N N . TRP B 1 29 ? 12.59453 -3.95989 17.59709 1.000 30.86048 49 TRP B N 1
ATOM 7796 C CA . TRP B 1 29 ? 12.08067 -2.59764 17.53018 1.000 31.03116 49 TRP B CA 1
ATOM 7797 C C . TRP B 1 29 ? 12.38210 -1.82213 18.80256 1.000 30.63372 49 TRP B C 1
ATOM 7798 O O . TRP B 1 29 ? 12.82180 -0.66832 18.74549 1.000 29.64333 49 TRP B O 1
ATOM 7819 N N . ALA B 1 30 ? 12.14039 -2.43488 19.96519 1.000 30.01191 50 ALA B N 1
ATOM 7820 C CA . ALA B 1 30 ? 12.32291 -1.71663 21.22779 1.000 31.25841 50 ALA B CA 1
ATOM 7821 C C . ALA B 1 30 ? 13.75964 -1.24261 21.39838 1.000 32.40430 50 ALA B C 1
ATOM 7822 O O . ALA B 1 30 ? 14.01340 -0.11998 21.86344 1.000 27.49452 50 ALA B O 1
ATOM 7829 N N . GLN B 1 31 ? 14.71603 -2.08914 21.02794 1.000 30.31195 51 GLN B N 1
ATOM 7830 C CA . GLN B 1 31 ? 16.12082 -1.74470 21.18964 1.000 38.09574 51 GLN B CA 1
ATOM 7831 C C . GLN B 1 31 ? 16.56122 -0.70757 20.16861 1.000 35.61277 51 GLN B C 1
ATOM 7832 O O . GLN B 1 31 ? 17.48673 0.05600 20.43939 1.000 33.63542 51 GLN B O 1
ATOM 7846 N N . GLU B 1 32 ? 15.91231 -0.64004 19.00521 1.000 25.04198 52 GLU B N 1
ATOM 7847 C CA . GLU B 1 32 ? 16.29638 0.32099 17.97624 1.000 24.69719 52 GLU B CA 1
ATOM 7848 C C . GLU B 1 32 ? 15.64986 1.68831 18.16113 1.000 26.31928 52 GLU B C 1
ATOM 7849 O O . GLU B 1 32 ? 16.08002 2.65709 17.51693 1.000 28.57591 52 GLU B O 1
ATOM 7861 N N . THR B 1 33 ? 14.62695 1.79256 19.01580 1.000 25.86246 53 THR B N 1
ATOM 7862 C CA . THR B 1 33 ? 13.92844 3.05213 19.22463 1.000 29.83875 53 THR B CA 1
ATOM 7863 C C . THR B 1 33 ? 14.31553 3.72565 20.53922 1.000 30.15315 53 THR B C 1
ATOM 7864 O O . THR B 1 33 ? 13.54572 4.53437 21.07942 1.000 30.86422 53 THR B O 1
ATOM 7875 N N . VAL B 1 34 ? 15.49213 3.43889 21.06151 1.000 28.67640 54 VAL B N 1
ATOM 7876 C CA . VAL B 1 34 ? 15.91984 4.04949 22.31183 1.000 23.72376 54 VAL B CA 1
ATOM 7877 C C . VAL B 1 34 ? 16.55168 5.40739 22.01393 1.000 29.25003 54 VAL B C 1
ATOM 7878 O O . VAL B 1 34 ? 17.18976 5.61055 20.98943 1.000 24.92843 54 VAL B O 1
ATOM 7891 N N . MET B 1 35 ? 16.38253 6.33961 22.92940 1.000 27.64601 55 MET B N 1
ATOM 7892 C CA . MET B 1 35 ? 17.02614 7.64018 22.77579 1.000 21.17350 55 MET B CA 1
ATOM 7893 C C . MET B 1 35 ? 17.29371 8.20769 24.16704 1.000 20.53898 55 MET B C 1
ATOM 7894 O O . MET B 1 35 ? 16.78269 7.72400 25.18211 1.000 21.38357 55 MET B O 1
ATOM 7908 N N . PHE B 1 36 ? 18.11089 9.27020 24.19496 1.000 24.10982 56 PHE B N 1
ATOM 7909 C CA . PHE B 1 36 ? 18.58961 9.81165 25.46452 1.000 20.70769 56 PHE B CA 1
ATOM 7910 C C . PHE B 1 36 ? 17.46229 10.42824 26.27115 1.000 21.68453 56 PHE B C 1
ATOM 7911 O O . PHE B 1 36 ? 17.40920 10.26775 27.50280 1.000 22.90068 56 PHE B O 1
ATOM 7928 N N . GLN B 1 37 ? 16.57480 11.16091 25.59886 1.000 21.11813 57 GLN B N 1
ATOM 7929 C CA . GLN B 1 37 ? 15.49466 11.88291 26.25495 1.000 22.45161 57 GLN B CA 1
ATOM 7930 C C . GLN B 1 37 ? 14.36051 10.91071 26.54605 1.000 21.09407 57 GLN B C 1
ATOM 7931 O O . GLN B 1 37 ? 13.65002 10.49333 25.62150 1.000 25.79494 57 GLN B O 1
ATOM 7945 N N . LYS B 1 38 ? 14.17093 10.57999 27.81809 1.000 22.80218 58 LYS B N 1
ATOM 7946 C CA . LYS B 1 38 ? 13.16246 9.58382 28.20317 1.000 23.94910 58 LYS B CA 1
ATOM 7947 C C . LYS B 1 38 ? 11.77274 10.18234 28.46410 1.000 22.94555 58 LYS B C 1
ATOM 7948 O O . LYS B 1 38 ? 10.82067 9.40469 28.71112 1.000 24.43568 58 LYS B O 1
ATOM 7967 N N . ARG B 1 39 ? 11.63649 11.50740 28.41840 1.000 22.24154 59 ARG B N 1
ATOM 7968 C CA . ARG B 1 39 ? 10.34310 12.16434 28.61553 1.000 23.22071 59 ARG B CA 1
ATOM 7969 C C . ARG B 1 39 ? 9.39789 11.89572 27.45161 1.000 23.46390 59 ARG B C 1
ATOM 7970 O O . ARG B 1 39 ? 8.17034 11.91254 27.63766 1.000 24.75801 59 ARG B O 1
ATOM 7991 N N . LEU B 1 40 ? 9.94920 11.62621 26.25929 1.000 24.21186 60 LEU B N 1
ATOM 7992 C CA . LEU B 1 40 ? 9.18611 11.45637 25.02787 1.000 27.38869 60 LEU B CA 1
ATOM 7993 C C . LEU B 1 40 ? 9.29487 10.02050 24.52590 1.000 27.85011 60 LEU B C 1
ATOM 7994 O O . LEU B 1 40 ? 10.29067 9.34144 24.77055 1.000 30.29639 60 LEU B O 1
ATOM 8010 N N . LYS B 1 41 ? 8.28336 9.57933 23.78939 1.000 26.29213 61 LYS B N 1
ATOM 8011 C CA . LYS B 1 41 ? 8.26460 8.21652 23.25976 1.000 27.96520 61 LYS B CA 1
ATOM 8012 C C . LYS B 1 41 ? 8.38976 8.24023 21.74384 1.000 31.44227 61 LYS B C 1
ATOM 8013 O O . LYS B 1 41 ? 7.46479 8.71067 21.05767 1.000 33.65412 61 LYS B O 1
ATOM 8032 N N . PRO B 1 42 ? 9.49515 7.74099 21.17628 1.000 25.54998 62 PRO B N 1
ATOM 8033 C CA . PRO B 1 42 ? 9.62750 7.72402 19.70814 1.000 29.51870 62 PRO B CA 1
ATOM 8034 C C . PRO B 1 42 ? 8.57138 6.84036 19.06097 1.000 29.80520 62 PRO B C 1
ATOM 8035 O O . PRO B 1 42 ? 8.27091 5.74703 19.56079 1.000 30.54457 62 PRO B O 1
ATOM 8046 N N . ASP B 1 43 ? 8.05088 7.28642 17.91153 1.000 31.34387 63 ASP B N 1
ATOM 8047 C CA . ASP B 1 43 ? 7.08622 6.49523 17.13747 1.000 29.93053 63 ASP B CA 1
ATOM 8048 C C . ASP B 1 43 ? 7.30611 6.64994 15.63375 1.000 27.38587 63 ASP B C 1
ATOM 8049 O O . ASP B 1 43 ? 6.42206 7.10662 14.88604 1.000 28.68032 63 ASP B O 1
ATOM 8058 N N . PRO B 1 44 ? 8.47462 6.24879 15.15271 1.000 26.27038 64 PRO B N 1
ATOM 8059 C CA . PRO B 1 44 ? 8.72388 6.26214 13.71119 1.000 25.94941 64 PRO B CA 1
ATOM 8060 C C . PRO B 1 44 ? 7.94442 5.16665 12.99895 1.000 35.01501 64 PRO B C 1
ATOM 8061 O O . PRO B 1 44 ? 7.51137 4.17496 13.59352 1.000 31.63276 64 PRO B O 1
ATOM 8072 N N . GLU B 1 45 ? 7.76868 5.37365 11.69205 1.000 31.17243 65 GLU B N 1
ATOM 8073 C CA . GLU B 1 45 ? 7.16998 4.36396 10.83315 1.000 46.30728 65 GLU B CA 1
ATOM 8074 C C . GLU B 1 45 ? 8.13910 3.21764 10.56677 1.000 36.12869 65 GLU B C 1
ATOM 8075 O O . GLU B 1 45 ? 7.71720 2.06600 10.45512 1.000 32.54478 65 GLU B O 1
ATOM 8087 N N . ALA B 1 46 ? 9.43012 3.50836 10.45364 1.000 29.80266 66 ALA B N 1
ATOM 8088 C CA . ALA B 1 46 ? 10.40584 2.48389 10.11871 1.000 25.62392 66 ALA B CA 1
ATOM 8089 C C . ALA B 1 46 ? 11.78417 3.06687 10.34111 1.000 33.04022 66 ALA B C 1
ATOM 8090 O O . ALA B 1 46 ? 11.94991 4.28213 10.32630 1.000 27.06119 66 ALA B O 1
ATOM 8097 N N . ILE B 1 47 ? 12.77181 2.19508 10.52568 1.000 25.35747 67 ILE B N 1
ATOM 8098 C CA . ILE B 1 47 ? 14.16964 2.60537 10.67056 1.000 23.30275 67 ILE B CA 1
ATOM 8099 C C . ILE B 1 47 ? 14.98205 1.86668 9.61600 1.000 31.07744 67 ILE B C 1
ATOM 8100 O O . ILE B 1 47 ? 14.92234 0.63966 9.54043 1.000 32.97483 67 ILE B O 1
ATOM 8116 N N . ALA B 1 48 ? 15.77023 2.61332 8.84533 1.000 25.46487 68 ALA B N 1
ATOM 8117 C CA . ALA B 1 48 ? 16.69367 2.09023 7.85788 1.000 30.94092 68 ALA B CA 1
ATOM 8118 C C . ALA B 1 48 ? 18.12237 2.19859 8.36815 1.000 28.15817 68 ALA B C 1
ATOM 8119 O O . ALA B 1 48 ? 18.46404 3.13633 9.09832 1.000 23.97699 68 ALA B O 1
ATOM 8126 N N . PHE B 1 49 ? 18.97480 1.27010 7.92975 1.000 31.70975 69 PHE B N 1
ATOM 8127 C CA . PHE B 1 49 ? 20.38686 1.24142 8.31352 1.000 30.33454 69 PHE B CA 1
ATOM 8128 C C . PHE B 1 49 ? 21.26486 1.21812 7.06429 1.000 29.51394 69 PHE B C 1
ATOM 8129 O O . PHE B 1 49 ? 21.93125 0.21536 6.77215 1.000 30.21514 69 PHE B O 1
ATOM 8146 N N . PRO B 1 50 ? 21.32371 2.33436 6.33060 1.000 28.79766 70 PRO B N 1
ATOM 8147 C CA . PRO B 1 50 ? 22.15891 2.38021 5.11840 1.000 29.14535 70 PRO B CA 1
ATOM 8148 C C . PRO B 1 50 ? 23.63585 2.22284 5.44987 1.000 34.16003 70 PRO B C 1
ATOM 8149 O O . PRO B 1 50 ? 24.12257 2.74262 6.45675 1.000 31.96070 70 PRO B O 1
ATOM 8160 N N . GLU B 1 51 ? 24.36041 1.53074 4.56442 1.000 28.43721 71 GLU B N 1
ATOM 8161 C CA . GLU B 1 51 ? 25.78456 1.29638 4.74709 1.000 27.96376 71 GLU B CA 1
ATOM 8162 C C . GLU B 1 51 ? 26.65726 2.22752 3.91106 1.000 32.54366 71 GLU B C 1
ATOM 8163 O O . GLU B 1 51 ? 27.87113 2.25709 4.11082 1.000 38.50215 71 GLU B O 1
ATOM 8175 N N . ASN B 1 52 ? 26.07732 2.99162 3.00453 1.000 36.19340 72 ASN B N 1
ATOM 8176 C CA . ASN B 1 52 ? 26.84748 3.87361 2.14205 1.000 32.26962 72 ASN B CA 1
ATOM 8177 C C . ASN B 1 52 ? 25.90038 4.91005 1.55930 1.000 28.58984 72 ASN B C 1
ATOM 8178 O O . ASN B 1 52 ? 24.68745 4.87245 1.79970 1.000 30.94583 72 ASN B O 1
ATOM 8189 N N . SER B 1 53 ? 26.46259 5.87022 0.82274 1.000 32.69848 73 SER B N 1
ATOM 8190 C CA . SER B 1 53 ? 25.64056 6.96821 0.32862 1.000 34.85412 73 SER B CA 1
ATOM 8191 C C . SER B 1 53 ? 24.59803 6.48345 -0.67391 1.000 37.87930 73 SER B C 1
ATOM 8192 O O . SER B 1 53 ? 23.51021 7.07149 -0.75708 1.000 32.19342 73 SER B O 1
ATOM 8200 N N . ASP B 1 54 ? 24.89773 5.42369 -1.43435 1.000 37.25195 74 ASP B N 1
ATOM 8201 C CA . ASP B 1 54 ? 23.89854 4.90693 -2.36579 1.000 31.06387 74 ASP B CA 1
ATOM 8202 C C . ASP B 1 54 ? 22.64854 4.46375 -1.61668 1.000 27.13506 74 ASP B C 1
ATOM 8203 O O . ASP B 1 54 ? 21.52106 4.69637 -2.07532 1.000 37.35919 74 ASP B O 1
ATOM 8212 N N . GLU B 1 55 ? 22.82232 3.82804 -0.45587 1.000 31.97882 75 GLU B N 1
ATOM 8213 C CA . GLU B 1 55 ? 21.66676 3.32679 0.27794 1.000 31.28842 75 GLU B CA 1
ATOM 8214 C C . GLU B 1 55 ? 20.91008 4.45042 0.95920 1.000 27.90666 75 GLU B C 1
ATOM 8215 O O . GLU B 1 55 ? 19.68606 4.36969 1.09339 1.000 29.14898 75 GLU B O 1
ATOM 8227 N N . VAL B 1 56 ? 21.60845 5.52305 1.36306 1.000 35.33037 76 VAL B N 1
ATOM 8228 C CA . VAL B 1 56 ? 20.90825 6.70884 1.85327 1.000 26.16853 76 VAL B CA 1
ATOM 8229 C C . VAL B 1 56 ? 19.97441 7.23229 0.77129 1.000 32.42349 76 VAL B C 1
ATOM 8230 O O . VAL B 1 56 ? 18.79880 7.51890 1.01748 1.000 32.54205 76 VAL B O 1
ATOM 8243 N N . ALA B 1 57 ? 20.48418 7.33309 -0.46153 1.000 27.60810 77 ALA B N 1
ATOM 8244 C CA . ALA B 1 57 ? 19.65843 7.86116 -1.54378 1.000 32.58018 77 ALA B CA 1
ATOM 8245 C C . ALA B 1 57 ? 18.44577 6.96841 -1.77915 1.000 32.07289 77 ALA B C 1
ATOM 8246 O O . ALA B 1 57 ? 17.33037 7.45875 -1.99912 1.000 31.17858 77 ALA B O 1
ATOM 8253 N N . SER B 1 58 ? 18.64061 5.64860 -1.70692 1.000 35.20850 78 SER B N 1
ATOM 8254 C CA . SER B 1 58 ? 17.51870 4.73262 -1.86947 1.000 37.30615 78 SER B CA 1
ATOM 8255 C C . SER B 1 58 ? 16.49846 4.88567 -0.74797 1.000 33.56619 78 SER B C 1
ATOM 8256 O O . SER B 1 58 ? 15.28653 4.78709 -0.98220 1.000 36.26690 78 SER B O 1
ATOM 8264 N N . ALA B 1 59 ? 16.96290 5.09259 0.48528 1.000 31.08797 79 ALA B N 1
ATOM 8265 C CA . ALA B 1 59 ? 16.01519 5.28549 1.57506 1.000 28.42849 79 ALA B CA 1
ATOM 8266 C C . ALA B 1 59 ? 15.23912 6.59130 1.40067 1.000 32.87349 79 ALA B C 1
ATOM 8267 O O . ALA B 1 59 ? 14.03630 6.64410 1.67344 1.000 33.09478 79 ALA B O 1
ATOM 8274 N N . LEU B 1 60 ? 15.90113 7.64784 0.92682 1.000 28.99260 80 LEU B N 1
ATOM 8275 C CA . LEU B 1 60 ? 15.19748 8.90052 0.67270 1.000 29.54179 80 LEU B CA 1
ATOM 8276 C C . LEU B 1 60 ? 14.12972 8.71599 -0.39827 1.000 33.01487 80 LEU B C 1
ATOM 8277 O O . LEU B 1 60 ? 13.03468 9.28756 -0.30391 1.000 34.13760 80 LEU B O 1
ATOM 8293 N N . LYS B 1 61 ? 14.42964 7.91263 -1.42802 1.000 32.10437 81 LYS B N 1
ATOM 8294 C CA . LYS B 1 61 ? 13.44699 7.66817 -2.47607 1.000 31.41151 81 LYS B CA 1
ATOM 8295 C C . LYS B 1 61 ? 12.23647 6.93376 -1.92028 1.000 34.73780 81 LYS B C 1
ATOM 8296 O O . LYS B 1 61 ? 11.08930 7.31313 -2.20404 1.000 34.89334 81 LYS B O 1
ATOM 8315 N N . CYS B 1 62 ? 12.47302 5.91644 -1.09208 1.000 35.40662 82 CYS B N 1
ATOM 8316 C CA . CYS B 1 62 ? 11.37725 5.19303 -0.45497 1.000 30.64213 82 CYS B CA 1
ATOM 8317 C C . CYS B 1 62 ? 10.50384 6.12241 0.38769 1.000 34.01691 82 CYS B C 1
ATOM 8318 O O . CYS B 1 62 ? 9.27158 6.03232 0.35055 1.000 35.55259 82 CYS B O 1
ATOM 8325 N N . ALA B 1 63 ? 11.12385 6.99368 1.19554 1.000 30.58649 83 ALA B N 1
ATOM 8326 C CA . ALA B 1 63 ? 10.33142 7.93596 1.99139 1.000 29.57015 83 ALA B CA 1
ATOM 8327 C C . ALA B 1 63 ? 9.43959 8.80095 1.09832 1.000 33.48096 83 ALA B C 1
ATOM 8328 O O . ALA B 1 63 ? 8.26319 9.01946 1.41356 1.000 36.50952 83 ALA B O 1
ATOM 8335 N N . ARG B 1 64 ? 9.97035 9.27547 -0.03551 1.000 33.56956 84 ARG B N 1
ATOM 8336 C CA . ARG B 1 64 ? 9.16513 10.09372 -0.94361 1.000 33.71751 84 ARG B CA 1
ATOM 8337 C C . ARG B 1 64 ? 8.04634 9.29150 -1.59269 1.000 33.31842 84 ARG B C 1
ATOM 8338 O O . ARG B 1 64 ? 6.92164 9.78781 -1.73979 1.000 38.94147 84 ARG B O 1
ATOM 8359 N N . GLU B 1 65 ? 8.33068 8.05539 -2.00449 1.000 36.42323 85 GLU B N 1
ATOM 8360 C CA . GLU B 1 65 ? 7.29940 7.24775 -2.65159 1.000 40.75567 85 GLU B CA 1
ATOM 8361 C C . GLU B 1 65 ? 6.12246 6.97433 -1.72175 1.000 40.92781 85 GLU B C 1
ATOM 8362 O O . GLU B 1 65 ? 4.99247 6.80515 -2.19064 1.000 39.90906 85 GLU B O 1
ATOM 8374 N N . SER B 1 66 ? 6.36172 6.90925 -0.41154 1.000 38.57126 86 SER B N 1
ATOM 8375 C CA . SER B 1 66 ? 5.29763 6.70916 0.56018 1.000 44.75349 86 SER B CA 1
ATOM 8376 C C . SER B 1 66 ? 4.86278 8.00510 1.22983 1.000 42.35277 86 SER B C 1
ATOM 8377 O O . SER B 1 66 ? 4.09244 7.96444 2.19550 1.000 44.24634 86 SER B O 1
ATOM 8385 N N . LYS B 1 67 ? 5.33733 9.14788 0.73701 1.000 37.57760 87 LYS B N 1
ATOM 8386 C CA . LYS B 1 67 ? 4.98500 10.45681 1.28373 1.000 47.92309 87 LYS B CA 1
ATOM 8387 C C . LYS B 1 67 ? 5.05917 10.46659 2.80938 1.000 46.28511 87 LYS B C 1
ATOM 8388 O O . LYS B 1 67 ? 4.10353 10.80817 3.50618 1.000 44.33292 87 LYS B O 1
ATOM 8407 N N . VAL B 1 68 ? 6.21986 10.07249 3.32602 1.000 38.11334 88 VAL B N 1
ATOM 8408 C CA . VAL B 1 68 ? 6.56089 10.22748 4.72746 1.000 35.45545 88 VAL B CA 1
ATOM 8409 C C . VAL B 1 68 ? 7.82475 11.07657 4.77643 1.000 36.25309 88 VAL B C 1
ATOM 8410 O O . VAL B 1 68 ? 8.53923 11.23516 3.78228 1.000 34.49593 88 VAL B O 1
ATOM 8423 N N . LYS B 1 69 ? 8.10699 11.62533 5.94378 1.000 27.46646 89 LYS B N 1
ATOM 8424 C CA . LYS B 1 69 ? 9.28916 12.45630 6.09616 1.000 30.42507 89 LYS B CA 1
ATOM 8425 C C . LYS B 1 69 ? 10.48923 11.58757 6.44142 1.000 28.71692 89 LYS B C 1
ATOM 8426 O O . LYS B 1 69 ? 10.35160 10.48909 6.99739 1.000 33.89183 89 LYS B O 1
ATOM 8445 N N . ALA B 1 70 ? 11.67358 12.08370 6.09980 1.000 29.30905 90 ALA B N 1
ATOM 8446 C CA . ALA B 1 70 ? 12.93470 11.41760 6.39641 1.000 28.81230 90 ALA B CA 1
ATOM 8447 C C . ALA B 1 70 ? 13.62623 12.13964 7.54574 1.000 24.00150 90 ALA B C 1
ATOM 8448 O O . ALA B 1 70 ? 13.61716 13.37224 7.60931 1.000 28.28967 90 ALA B O 1
ATOM 8455 N N . ASN B 1 71 ? 14.27203 11.37374 8.41904 1.000 22.99476 91 ASN B N 1
ATOM 8456 C CA . ASN B 1 71 ? 14.79361 11.90195 9.66875 1.000 22.59944 91 ASN B CA 1
ATOM 8457 C C . ASN B 1 71 ? 16.08159 11.16179 9.99417 1.000 24.59225 91 ASN B C 1
ATOM 8458 O O . ASN B 1 71 ? 16.05783 9.94853 10.23489 1.000 24.48302 91 ASN B O 1
ATOM 8469 N N . ALA B 1 72 ? 17.18971 11.88740 10.01164 1.000 22.34626 92 ALA B N 1
ATOM 8470 C CA . ALA B 1 72 ? 18.47806 11.29614 10.33309 1.000 20.31178 92 ALA B CA 1
ATOM 8471 C C . ALA B 1 72 ? 18.59707 11.01017 11.81454 1.000 23.78442 92 ALA B C 1
ATOM 8472 O O . ALA B 1 72 ? 18.24495 11.82196 12.65937 1.000 20.32804 92 ALA B O 1
ATOM 8479 N N . LEU B 1 73 ? 19.10817 9.82623 12.12932 1.000 23.44965 93 LEU B N 1
ATOM 8480 C CA . LEU B 1 73 ? 19.33716 9.39798 13.50364 1.000 21.94111 93 LEU B CA 1
ATOM 8481 C C . LEU B 1 73 ? 20.84349 9.25777 13.71897 1.000 23.35554 93 LEU B C 1
ATOM 8482 O O . LEU B 1 73 ? 21.48509 8.37172 13.14248 1.000 24.27908 93 LEU B O 1
ATOM 8498 N N . GLY B 1 74 ? 21.41271 10.15957 14.52013 1.000 21.87480 94 GLY B N 1
ATOM 8499 C CA . GLY B 1 74 ? 22.76371 10.00950 15.00344 1.000 26.10356 94 GLY B CA 1
ATOM 8500 C C . GLY B 1 74 ? 22.79847 9.19798 16.28539 1.000 22.78754 94 GLY B C 1
ATOM 8501 O O . GLY B 1 74 ? 22.01835 8.26442 16.47360 1.000 24.75073 94 GLY B O 1
ATOM 8505 N N . PRO B 1 75 ? 23.72723 9.53407 17.18498 1.000 21.41377 95 PRO B N 1
ATOM 8506 C CA . PRO B 1 75 ? 23.79342 8.85672 18.49049 1.000 20.61077 95 PRO B CA 1
ATOM 8507 C C . PRO B 1 75 ? 22.59911 9.08122 19.42888 1.000 28.27195 95 PRO B C 1
ATOM 8508 O O . PRO B 1 75 ? 22.60887 8.53408 20.54478 1.000 24.59513 95 PRO B O 1
ATOM 8519 N N . ALA B 1 76 ? 21.56755 9.82189 19.01580 1.000 23.22791 96 ALA B N 1
ATOM 8520 C CA . ALA B 1 76 ? 20.27714 9.86965 19.71686 1.000 22.11980 96 ALA B CA 1
ATOM 8521 C C . ALA B 1 76 ? 20.31636 10.71875 20.98231 1.000 20.05314 96 ALA B C 1
ATOM 8522 O O . ALA B 1 76 ? 19.56678 10.46644 21.94073 1.000 21.61411 96 ALA B O 1
ATOM 8529 N N . HIS B 1 77 ? 21.09665 11.77764 20.99684 1.000 21.09053 97 HIS B N 1
ATOM 8530 C CA . HIS B 1 77 ? 21.20153 12.61234 22.18533 1.000 20.05270 97 HIS B CA 1
ATOM 8531 C C . HIS B 1 77 ? 20.18731 13.73973 22.29468 1.000 19.03380 97 HIS B C 1
ATOM 8532 O O . HIS B 1 77 ? 20.06561 14.30088 23.39119 1.000 20.97817 97 HIS B O 1
ATOM 8546 N N . SER B 1 78 ? 19.43251 14.05345 21.23243 1.000 21.24323 98 SER B N 1
ATOM 8547 C CA . SER B 1 78 ? 18.57876 15.23191 21.21147 1.000 21.90783 98 SER B CA 1
ATOM 8548 C C . SER B 1 78 ? 17.73521 15.38072 22.46762 1.000 20.95740 98 SER B C 1
ATOM 8549 O O . SER B 1 78 ? 16.91365 14.51486 22.79546 1.000 20.43171 98 SER B O 1
ATOM 8557 N N . PHE B 1 79 ? 17.85167 16.56073 23.10886 1.000 19.77679 99 PHE B N 1
ATOM 8558 C CA . PHE B 1 79 ? 17.01953 16.84100 24.27259 1.000 19.07701 99 PHE B CA 1
ATOM 8559 C C . PHE B 1 79 ? 15.55224 16.99759 23.88862 1.000 22.77370 99 PHE B C 1
ATOM 8560 O O . PHE B 1 79 ? 14.67746 16.98234 24.76671 1.000 20.64640 99 PHE B O 1
ATOM 8577 N N . GLN B 1 80 ? 15.27752 17.14202 22.58720 1.000 23.13570 100 GLN B N 1
ATOM 8578 C CA . GLN B 1 80 ? 13.94770 17.29993 22.03373 1.000 20.71805 100 GLN B CA 1
ATOM 8579 C C . GLN B 1 80 ? 13.41540 16.05662 21.32546 1.000 19.48892 100 GLN B C 1
ATOM 8580 O O . GLN B 1 80 ? 12.31418 16.11472 20.75578 1.000 24.52705 100 GLN B O 1
ATOM 8594 N N . GLY B 1 81 ? 14.18703 14.96754 21.28200 1.000 19.63478 101 GLY B N 1
ATOM 8595 C CA . GLY B 1 81 ? 13.75841 13.73876 20.60345 1.000 21.81798 101 GLY B CA 1
ATOM 8596 C C . GLY B 1 81 ? 13.96990 13.76449 19.10033 1.000 24.64240 101 GLY B C 1
ATOM 8597 O O . GLY B 1 81 ? 13.40931 12.92619 18.38659 1.000 21.50309 101 GLY B O 1
ATOM 8601 N N . ASN B 1 82 ? 14.81074 14.67676 18.59362 1.000 20.38164 102 ASN B N 1
ATOM 8602 C CA . ASN B 1 82 ? 14.84061 14.92829 17.15418 1.000 21.16898 102 ASN B CA 1
ATOM 8603 C C . ASN B 1 82 ? 15.48133 13.77786 16.37457 1.000 23.63427 102 ASN B C 1
ATOM 8604 O O . ASN B 1 82 ? 15.32441 13.72378 15.14127 1.000 24.46652 102 ASN B O 1
ATOM 8615 N N . GLY B 1 83 ? 16.22931 12.89654 17.03672 1.000 22.59102 103 GLY B N 1
ATOM 8616 C CA . GLY B 1 83 ? 16.80227 11.77373 16.34498 1.000 22.92783 103 GLY B CA 1
ATOM 8617 C C . GLY B 1 83 ? 15.76381 10.84831 15.76134 1.000 23.45074 103 GLY B C 1
ATOM 8618 O O . GLY B 1 83 ? 16.05775 10.15031 14.77331 1.000 22.97182 103 GLY B O 1
ATOM 8622 N N . PHE B 1 84 ? 14.55849 10.84216 16.32778 1.000 22.87477 104 PHE B N 1
ATOM 8623 C CA . PHE B 1 84 ? 13.40199 10.21473 15.71009 1.000 24.69028 104 PHE B CA 1
ATOM 8624 C C . PHE B 1 84 ? 12.37212 11.19373 15.16673 1.000 29.89479 104 PHE B C 1
ATOM 8625 O O . PHE B 1 84 ? 11.73939 10.88841 14.14582 1.000 24.96432 104 PHE B O 1
ATOM 8642 N N . GLY B 1 85 ? 12.21348 12.36857 15.78659 1.000 29.18443 105 GLY B N 1
ATOM 8643 C CA . GLY B 1 85 ? 11.33316 13.42188 15.30770 1.000 24.06987 105 GLY B CA 1
ATOM 8644 C C . GLY B 1 85 ? 9.85844 13.12190 15.53689 1.000 24.58983 105 GLY B C 1
ATOM 8645 O O . GLY B 1 85 ? 9.46540 12.21147 16.28827 1.000 27.19261 105 GLY B O 1
ATOM 8649 N N . ILE B 1 86 ? 9.04797 13.89245 14.82677 1.000 22.38626 106 ILE B N 1
ATOM 8650 C CA . ILE B 1 86 ? 7.59510 13.76298 14.77925 1.000 26.00827 106 ILE B CA 1
ATOM 8651 C C . ILE B 1 86 ? 7.21980 12.32314 14.46659 1.000 23.87069 106 ILE B C 1
ATOM 8652 O O . ILE B 1 86 ? 7.84102 11.70457 13.59299 1.000 28.38649 106 ILE B O 1
ATOM 8668 N N . PRO B 1 87 ? 6.21016 11.75504 15.13045 1.000 26.87521 107 PRO B N 1
ATOM 8669 C CA . PRO B 1 87 ? 5.80337 10.38298 14.80230 1.000 30.32051 107 PRO B CA 1
ATOM 8670 C C . PRO B 1 87 ? 5.49948 10.21266 13.32002 1.000 31.06531 107 PRO B C 1
ATOM 8671 O O . PRO B 1 87 ? 4.95935 11.11470 12.66412 1.000 28.12447 107 PRO B O 1
ATOM 8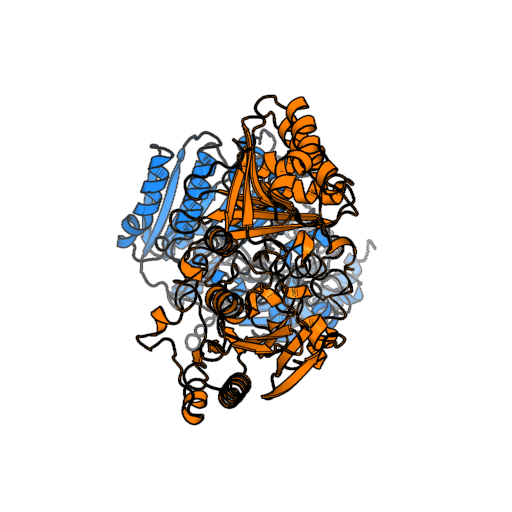682 N N . GLY B 1 88 ? 5.86095 9.04826 12.79076 1.000 32.58640 108 GLY B N 1
ATOM 8683 C CA . GLY B 1 88 ? 5.54930 8.69418 11.42360 1.000 29.14950 108 GLY B CA 1
ATOM 8684 C C . GLY B 1 88 ? 6.66969 8.86593 10.42196 1.000 27.29880 108 GLY B C 1
ATOM 8685 O O . GLY B 1 88 ? 6.42449 8.71184 9.21733 1.000 33.59318 108 GLY B O 1
ATOM 8689 N N . ASN B 1 89 ? 7.88085 9.15797 10.87015 1.000 25.55082 109 ASN B N 1
ATOM 8690 C CA . ASN B 1 89 ? 9.00105 9.40083 9.97705 1.000 29.93508 109 ASN B CA 1
ATOM 8691 C C . ASN B 1 89 ? 9.62619 8.08592 9.53867 1.000 33.31410 109 ASN B C 1
ATOM 8692 O O . ASN B 1 89 ? 9.52799 7.06911 10.22255 1.000 27.48297 109 ASN B O 1
ATOM 8703 N N . LEU B 1 90 ? 10.29248 8.12618 8.38838 1.000 26.62146 110 LEU B N 1
ATOM 8704 C CA . LEU B 1 90 ? 11.28234 7.11635 8.02782 1.000 27.22586 110 LEU B CA 1
ATOM 8705 C C . LEU B 1 90 ? 12.60610 7.59650 8.61814 1.000 26.13319 110 LEU B C 1
ATOM 8706 O O . LEU B 1 90 ? 13.14387 8.63493 8.20254 1.000 27.37301 110 LEU B O 1
ATOM 8722 N N . VAL B 1 91 ? 13.10623 6.86274 9.59853 1.000 26.26482 111 VAL B N 1
ATOM 8723 C CA . VAL B 1 91 ? 14.29784 7.26011 10.33961 1.000 23.02718 111 VAL B CA 1
ATOM 8724 C C . VAL B 1 91 ? 15.48740 6.58373 9.68675 1.000 23.85091 111 VAL B C 1
ATOM 8725 O O . VAL B 1 91 ? 15.45513 5.37283 9.40433 1.000 27.22610 111 VAL B O 1
ATOM 8738 N N . ILE B 1 92 ? 16.51771 7.37614 9.40373 1.000 24.08976 112 ILE B N 1
ATOM 8739 C CA . ILE B 1 92 ? 17.71745 6.88838 8.74701 1.000 22.18661 112 ILE B CA 1
ATOM 8740 C C . ILE B 1 92 ? 18.84305 6.91339 9.77167 1.000 27.97942 112 ILE B C 1
ATOM 8741 O O . ILE B 1 92 ? 19.40024 7.97812 10.08071 1.000 24.99666 112 ILE B O 1
ATOM 8757 N N . ASN B 1 93 ? 19.18437 5.71503 10.26979 1.000 29.20043 113 ASN B N 1
ATOM 8758 C CA . ASN B 1 93 ? 20.27117 5.53710 11.22522 1.000 24.80066 113 ASN B CA 1
ATOM 8759 C C . ASN B 1 93 ? 21.61144 5.70219 10.51755 1.000 29.22118 113 ASN B C 1
ATOM 8760 O O . ASN B 1 93 ? 21.91094 4.97778 9.55935 1.000 24.79368 113 ASN B O 1
ATOM 8771 N N . MET B 1 94 ? 22.42773 6.64451 11.00673 1.000 23.32269 114 MET B N 1
ATOM 8772 C CA . MET B 1 94 ? 23.65487 7.04830 10.33429 1.000 21.36288 114 MET B CA 1
ATOM 8773 C C . MET B 1 94 ? 24.90402 6.38820 10.90465 1.000 26.67005 114 MET B C 1
ATOM 8774 O O . MET B 1 94 ? 26.01628 6.82035 10.58876 1.000 23.84728 114 MET B O 1
ATOM 8788 N N . ALA B 1 95 ? 24.75538 5.29283 11.66279 1.000 22.03837 115 ALA B N 1
ATOM 8789 C CA . ALA B 1 95 ? 25.89208 4.73447 12.39837 1.000 25.80692 115 ALA B CA 1
ATOM 8790 C C . ALA B 1 95 ? 27.02599 4.24536 11.49837 1.000 31.74289 115 ALA B C 1
ATOM 8791 O O . ALA B 1 95 ? 28.18284 4.16844 11.94350 1.000 28.13675 115 ALA B O 1
ATOM 8798 N N . ALA B 1 96 ? 26.72464 3.85423 10.26048 1.000 25.48249 116 ALA B N 1
ATOM 8799 C CA . ALA B 1 96 ? 27.78433 3.36442 9.40075 1.000 28.76003 116 ALA B CA 1
ATOM 8800 C C . ALA B 1 96 ? 28.68787 4.48051 8.88686 1.000 23.42216 116 ALA B C 1
ATOM 8801 O O . ALA B 1 96 ? 29.74546 4.18154 8.31204 1.000 27.20740 116 ALA B O 1
ATOM 8808 N N . PHE B 1 97 ? 28.31438 5.74542 9.08440 1.000 25.41335 117 PHE B N 1
ATOM 8809 C CA . PHE B 1 97 ? 29.11082 6.87008 8.56841 1.000 24.38848 117 PHE B CA 1
ATOM 8810 C C . PHE B 1 97 ? 30.05821 7.35173 9.66976 1.000 26.57075 117 PHE B C 1
ATOM 8811 O O . PHE B 1 97 ? 29.92631 8.44346 10.22998 1.000 24.36604 117 PHE B O 1
ATOM 8828 N N . ASP B 1 98 ? 31.05143 6.48930 9.94342 1.000 23.10516 118 ASP B N 1
ATOM 8829 C CA . ASP B 1 98 ? 31.91751 6.59636 11.10682 1.000 23.12090 118 ASP B CA 1
ATOM 8830 C C . ASP B 1 98 ? 33.34317 7.02292 10.78392 1.000 30.17877 118 ASP B C 1
ATOM 8831 O O . ASP B 1 98 ? 34.21569 6.96401 11.66675 1.000 33.58898 118 ASP B O 1
ATOM 8840 N N A GLU B 1 99 ? 33.62245 7.41886 9.55280 0.470 31.49808 119 GLU B N 1
ATOM 8841 N N B GLU B 1 99 ? 33.61523 7.41468 9.54715 0.530 31.80174 119 GLU B N 1
ATOM 8842 C CA A GLU B 1 99 ? 35.00670 7.59848 9.14043 0.470 35.94453 119 GLU B CA 1
ATOM 8843 C CA B GLU B 1 99 ? 34.99140 7.63306 9.13330 0.530 35.64741 119 GLU B CA 1
ATOM 8844 C C A GLU B 1 99 ? 35.53765 8.93954 9.62904 0.470 29.30849 119 GLU B C 1
ATOM 8845 C C B GLU B 1 99 ? 35.51828 8.93370 9.72906 0.530 28.59810 119 GLU B C 1
ATOM 8846 O O A GLU B 1 99 ? 34.79914 9.92934 9.70938 0.470 30.29493 119 GLU B O 1
ATOM 8847 O O B GLU B 1 99 ? 34.76229 9.88287 9.99070 0.530 26.45203 119 GLU B O 1
ATOM 8870 N N . VAL B 1 100 ? 36.82793 8.96549 9.96176 1.000 27.58446 120 VAL B N 1
ATOM 8871 C CA . VAL B 1 100 ? 37.48597 10.17732 10.46895 1.000 24.93446 120 VAL B CA 1
ATOM 8872 C C . VAL B 1 100 ? 38.91111 10.19665 9.94438 1.000 27.63954 120 VAL B C 1
ATOM 8873 O O . VAL B 1 100 ? 39.62686 9.18306 10.00605 1.000 29.72037 120 VAL B O 1
ATOM 8886 N N . SER B 1 101 ? 39.32754 11.34320 9.41406 1.000 28.78294 121 SER B N 1
ATOM 8887 C CA . SER B 1 101 ? 40.65807 11.46925 8.84120 1.000 24.86517 121 SER B CA 1
ATOM 8888 C C . SER B 1 101 ? 41.16757 12.88628 9.00750 1.000 27.02665 121 SER B C 1
ATOM 8889 O O . SER B 1 101 ? 40.39182 13.85104 8.97372 1.000 33.67011 121 SER B O 1
ATOM 8897 N N . TYR B 1 102 ? 42.48468 13.00959 9.16852 1.000 30.04527 122 TYR B N 1
ATOM 8898 C CA . TYR B 1 102 ? 43.12166 14.31245 9.35701 1.000 34.00576 122 TYR B CA 1
ATOM 8899 C C . TYR B 1 102 ? 44.14243 14.55065 8.24900 1.000 32.62461 122 TYR B C 1
ATOM 8900 O O . TYR B 1 102 ? 44.94152 13.65771 7.93646 1.000 34.72221 122 TYR B O 1
ATOM 8918 N N . ASP B 1 103 ? 44.09825 15.74921 7.65501 1.000 30.46647 123 ASP B N 1
ATOM 8919 C CA . ASP B 1 103 ? 44.98435 16.13632 6.55764 1.000 30.15175 123 ASP B CA 1
ATOM 8920 C C . ASP B 1 103 ? 46.06036 17.06850 7.10401 1.000 33.54576 123 ASP B C 1
ATOM 8921 O O . ASP B 1 103 ? 45.77672 18.22785 7.42498 1.000 34.03679 123 ASP B O 1
ATOM 8930 N N . LYS B 1 104 ? 47.29372 16.55761 7.20764 1.000 31.97878 124 LYS B N 1
ATOM 8931 C CA . LYS B 1 104 ? 48.38345 17.34399 7.77912 1.000 40.54026 124 LYS B CA 1
ATOM 8932 C C . LYS B 1 104 ? 48.63929 18.62253 6.98887 1.000 40.43194 124 LYS B C 1
ATOM 8933 O O . LYS B 1 104 ? 49.03159 19.64482 7.56914 1.000 40.08400 124 LYS B O 1
ATOM 8952 N N . LYS B 1 105 ? 48.44852 18.57305 5.67416 1.000 34.82472 125 LYS B N 1
ATOM 8953 C CA . LYS B 1 105 ? 48.78333 19.70691 4.81843 1.000 39.38959 125 LYS B CA 1
ATOM 8954 C C . LYS B 1 105 ? 47.84522 20.87923 5.08257 1.000 38.82955 125 LYS B C 1
ATOM 8955 O O . LYS B 1 105 ? 48.29190 22.02446 5.20541 1.000 38.99629 125 LYS B O 1
ATOM 8974 N N . SER B 1 106 ? 46.54714 20.61733 5.15692 1.000 33.52488 126 SER B N 1
ATOM 8975 C CA . SER B 1 106 ? 45.56113 21.67229 5.35240 1.000 37.05766 126 SER B CA 1
ATOM 8976 C C . SER B 1 106 ? 45.21569 21.93133 6.81476 1.000 35.70632 126 SER B C 1
ATOM 8977 O O . SER B 1 106 ? 44.64690 22.98559 7.12604 1.000 34.13519 126 SER B O 1
ATOM 8985 N N . THR B 1 107 ? 45.52655 20.99519 7.70839 1.000 34.62061 127 THR B N 1
ATOM 8986 C CA . THR B 1 107 ? 45.12984 20.94340 9.11523 1.000 29.07035 127 THR B CA 1
ATOM 8987 C C . THR B 1 107 ? 43.62765 20.74477 9.30922 1.000 27.35297 127 THR B C 1
ATOM 8988 O O . THR B 1 107 ? 43.12100 20.88795 10.44300 1.000 28.13992 127 THR B O 1
ATOM 8999 N N . LEU B 1 108 ? 42.89253 20.37316 8.26457 1.000 26.99827 128 LEU B N 1
ATOM 9000 C CA . LEU B 1 108 ? 41.46912 20.10720 8.38881 1.000 25.53857 128 LEU B CA 1
ATOM 9001 C C . LEU B 1 108 ? 41.20520 18.65449 8.76784 1.000 28.38159 128 LEU B C 1
ATOM 9002 O O . LEU B 1 108 ? 41.88253 17.73663 8.29041 1.000 27.88611 128 LEU B O 1
ATOM 9018 N N . LEU B 1 109 ? 40.21350 18.46172 9.63861 1.000 25.88983 129 LEU B N 1
ATOM 9019 C CA . LEU B 1 109 ? 39.73588 17.14650 10.05201 1.000 29.81135 129 LEU B CA 1
ATOM 9020 C C . LEU B 1 109 ? 38.39112 16.86527 9.39516 1.000 27.28587 129 LEU B C 1
ATOM 9021 O O . LEU B 1 109 ? 37.52704 17.75087 9.34176 1.000 26.77330 129 LEU B O 1
ATOM 9037 N N . THR B 1 110 ? 38.24165 15.66570 8.85741 1.000 25.76038 130 THR B N 1
ATOM 9038 C CA . THR B 1 110 ? 36.99558 15.21187 8.24728 1.000 26.61852 130 THR B CA 1
ATOM 9039 C C . THR B 1 110 ? 36.33892 14.16615 9.14146 1.000 26.55470 130 THR B C 1
ATOM 9040 O O . THR B 1 110 ? 37.00294 13.22964 9.58529 1.000 29.01277 130 THR B O 1
ATOM 9051 N N . PHE B 1 111 ? 35.03470 14.33410 9.41247 1.000 24.97691 131 PHE B N 1
ATOM 9052 C CA . PHE B 1 111 ? 34.32192 13.37621 10.23165 1.000 23.02115 131 PHE B CA 1
ATOM 9053 C C . PHE B 1 111 ? 32.98135 13.02821 9.60909 1.000 31.07624 131 PHE B C 1
ATOM 9054 O O . PHE B 1 111 ? 32.29668 13.88473 9.06320 1.000 26.71299 131 PHE B O 1
ATOM 9071 N N . GLY B 1 112 ? 32.63091 11.73718 9.67727 1.000 24.38523 132 GLY B N 1
ATOM 9072 C CA . GLY B 1 112 ? 31.40974 11.28227 9.05269 1.000 26.97253 132 GLY B CA 1
ATOM 9073 C C . GLY B 1 112 ? 30.15433 11.64557 9.82291 1.000 25.46553 132 GLY B C 1
ATOM 9074 O O . GLY B 1 112 ? 30.18367 12.03842 10.99619 1.000 20.69827 132 GLY B O 1
ATOM 9078 N N . GLY B 1 113 ? 29.02235 11.50012 9.13093 1.000 25.08117 133 GLY B N 1
ATOM 9079 C CA . GLY B 1 113 ? 27.72737 11.94340 9.64121 1.000 21.51802 133 GLY B CA 1
ATOM 9080 C C . GLY B 1 113 ? 27.20943 11.21238 10.86862 1.000 30.16152 133 GLY B C 1
ATOM 9081 O O . GLY B 1 113 ? 26.23799 11.70047 11.47470 1.000 25.03969 133 GLY B O 1
ATOM 9085 N N . GLY B 1 114 ? 27.81856 10.08555 11.25746 1.000 25.83598 134 GLY B N 1
ATOM 9086 C CA . GLY B 1 114 ? 27.38474 9.33840 12.43535 1.000 26.00592 134 GLY B CA 1
ATOM 9087 C C . GLY B 1 114 ? 28.44864 9.17942 13.51340 1.000 20.95677 134 GLY B C 1
ATOM 9088 O O . GLY B 1 114 ? 28.33177 8.32497 14.39932 1.000 23.10148 134 GLY B O 1
ATOM 9092 N N . THR B 1 115 ? 29.48532 10.00958 13.45395 1.000 21.75846 135 THR B N 1
ATOM 9093 C CA . THR B 1 115 ? 30.59421 9.88739 14.37945 1.000 19.61530 135 THR B CA 1
ATOM 9094 C C . THR B 1 115 ? 30.25843 10.49032 15.74227 1.000 21.96238 135 THR B C 1
ATOM 9095 O O . THR B 1 115 ? 29.40108 11.39100 15.87835 1.000 23.03130 135 THR B O 1
ATOM 9106 N N . HIS B 1 116 ? 31.00514 10.03091 16.74360 1.000 22.65523 136 HIS B N 1
ATOM 9107 C CA . HIS B 1 116 ? 30.89719 10.43927 18.14001 1.000 21.33296 136 HIS B CA 1
ATOM 9108 C C . HIS B 1 116 ? 32.10304 11.28664 18.54293 1.000 23.17856 136 HIS B C 1
ATOM 9109 O O . HIS B 1 116 ? 33.21955 11.07124 18.06205 1.000 23.43088 136 HIS B O 1
ATOM 9123 N N . VAL B 1 117 ? 31.87002 12.21345 19.48077 1.000 21.75480 137 VAL B N 1
ATOM 9124 C CA . VAL B 1 117 ? 32.91653 13.15673 19.89412 1.000 21.27766 137 VAL B CA 1
ATOM 9125 C C . VAL B 1 117 ? 34.17003 12.42753 20.37848 1.000 23.11903 137 VAL B C 1
ATOM 9126 O O . VAL B 1 117 ? 35.30238 12.78155 20.01621 1.000 21.67829 137 VAL B O 1
ATOM 9139 N N . GLY B 1 118 ? 33.99844 11.43592 21.24223 1.000 20.69103 138 GLY B N 1
ATOM 9140 C CA . GLY B 1 118 ? 35.13245 10.72404 21.81824 1.000 22.17624 138 GLY B CA 1
ATOM 9141 C C . GLY B 1 118 ? 36.12606 10.20217 20.82130 1.000 22.69495 138 GLY B C 1
ATOM 9142 O O . GLY B 1 118 ? 37.31792 10.55154 20.82251 1.000 23.84826 138 GLY B O 1
ATOM 9146 N N . PRO B 1 119 ? 35.67002 9.28999 19.96597 1.000 21.85452 139 PRO B N 1
ATOM 9147 C CA . PRO B 1 119 ? 36.59911 8.67344 19.01336 1.000 25.35783 139 PRO B CA 1
ATOM 9148 C C . PRO B 1 119 ? 37.22267 9.66546 18.05673 1.000 25.69246 139 PRO B C 1
ATOM 9149 O O . PRO B 1 119 ? 38.37491 9.46763 17.64351 1.000 28.59404 139 PRO B O 1
ATOM 9160 N N . VAL B 1 120 ? 36.47778 10.70365 17.66837 1.000 24.92402 140 VAL B N 1
ATOM 9161 C CA . VAL B 1 120 ? 37.02711 11.75056 16.80087 1.000 21.35068 140 VAL B CA 1
ATOM 9162 C C . VAL B 1 120 ? 38.13691 12.52380 17.50635 1.000 23.32097 140 VAL B C 1
ATOM 9163 O O . VAL B 1 120 ? 39.22801 12.72197 16.94761 1.000 24.97036 140 VAL B O 1
ATOM 9176 N N . GLN B 1 121 ? 37.88965 12.93649 18.75395 1.000 23.34265 141 GLN B N 1
ATOM 9177 C CA . GLN B 1 121 ? 38.91110 13.65501 19.50228 1.000 22.84426 141 GLN B CA 1
ATOM 9178 C C . GLN B 1 121 ? 40.11012 12.76698 19.82693 1.000 25.09338 141 GLN B C 1
ATOM 9179 O O . GLN B 1 121 ? 41.25860 13.23745 19.76828 1.000 25.92455 141 GLN B O 1
ATOM 9193 N N . LYS B 1 122 ? 39.87446 11.50549 20.21825 1.000 29.93567 142 LYS B N 1
ATOM 9194 C CA . LYS B 1 122 ? 41.00214 10.62476 20.54032 1.000 25.57279 142 LYS B CA 1
ATOM 9195 C C . LYS B 1 122 ? 41.87188 10.39173 19.31467 1.000 27.11646 142 LYS B C 1
ATOM 9196 O O . LYS B 1 122 ? 43.10698 10.37272 19.40505 1.000 27.83173 142 LYS B O 1
ATOM 9215 N N . TYR B 1 123 ? 41.24755 10.22552 18.15063 1.000 21.85362 143 TYR B N 1
ATOM 9216 C CA . TYR B 1 123 ? 42.01416 10.05617 16.91995 1.000 26.85747 143 TYR B CA 1
ATOM 9217 C C . TYR B 1 123 ? 42.88180 11.27235 16.64398 1.000 27.49082 143 TYR B C 1
ATOM 9218 O O . TYR B 1 123 ? 44.07677 11.15588 16.33140 1.000 28.19352 143 TYR B O 1
ATOM 9236 N N . LEU B 1 124 ? 42.28794 12.46965 16.75473 1.000 23.55570 144 LEU B N 1
ATOM 9237 C CA . LEU B 1 124 ? 43.02644 13.68370 16.43382 1.000 24.69763 144 LEU B CA 1
ATOM 9238 C C . LEU B 1 124 ? 44.16115 13.89576 17.41841 1.000 26.32778 144 LEU B C 1
ATOM 9239 O O . LEU B 1 124 ? 45.25341 14.33158 17.03088 1.000 29.22328 144 LEU B O 1
ATOM 9255 N N . TRP B 1 125 ? 43.91054 13.61073 18.70777 1.000 26.13158 145 TRP B N 1
ATOM 9256 C CA . TRP B 1 125 ? 44.92814 13.83016 19.72885 1.000 26.54058 145 TRP B CA 1
ATOM 9257 C C . TRP B 1 125 ? 46.07675 12.84871 19.57168 1.000 29.62581 145 TRP B C 1
ATOM 9258 O O . TRP B 1 125 ? 47.25624 13.24347 19.57791 1.000 29.18694 145 TRP B O 1
ATOM 9279 N N . ASP B 1 126 ? 45.75034 11.55540 19.43124 1.000 30.87970 146 ASP B N 1
ATOM 9280 C CA . ASP B 1 126 ? 46.77716 10.52806 19.36652 1.000 29.46543 146 ASP B CA 1
ATOM 9281 C C . ASP B 1 126 ? 47.61866 10.65644 18.11079 1.000 31.39069 146 ASP B C 1
ATOM 9282 O O . ASP B 1 126 ? 48.84283 10.45512 18.15369 1.000 34.01663 146 ASP B O 1
ATOM 9291 N N . THR B 1 127 ? 46.99886 10.99472 16.98192 1.000 33.77386 147 THR B N 1
ATOM 9292 C CA . THR B 1 127 ? 47.74039 10.98092 15.72392 1.000 41.62919 147 THR B CA 1
ATOM 9293 C C . THR B 1 127 ? 48.33942 12.33630 15.32946 1.000 34.36542 147 THR B C 1
ATOM 9294 O O . THR B 1 127 ? 49.29393 12.36304 14.54028 1.000 35.73788 147 THR B O 1
ATOM 9305 N N . ALA B 1 128 ? 47.85504 13.45096 15.88477 1.000 30.45516 148 ALA B N 1
ATOM 9306 C CA . ALA B 1 128 ? 48.36716 14.76879 15.49967 1.000 33.09119 148 ALA B CA 1
ATOM 9307 C C . ALA B 1 128 ? 48.58745 15.72716 16.66316 1.000 33.57408 148 ALA B C 1
ATOM 9308 O O . ALA B 1 128 ? 49.14340 16.81782 16.44343 1.000 31.96786 148 ALA B O 1
ATOM 9315 N N . GLY B 1 129 ? 48.19061 15.37299 17.88448 1.000 26.06163 149 GLY B N 1
ATOM 9316 C CA . GLY B 1 129 ? 48.33287 16.27969 19.00876 1.000 28.56039 149 GLY B CA 1
ATOM 9317 C C . GLY B 1 129 ? 47.50638 17.53528 18.89091 1.000 26.99624 149 GLY B C 1
ATOM 9318 O O . GLY B 1 129 ? 47.93171 18.62455 19.35838 1.000 25.97157 149 GLY B O 1
ATOM 9322 N N . ARG B 1 130 ? 46.31592 17.43732 18.29691 1.000 25.67373 150 ARG B N 1
ATOM 9323 C CA . ARG B 1 130 ? 45.48669 18.61039 18.05419 1.000 30.57683 150 ARG B CA 1
ATOM 9324 C C . ARG B 1 130 ? 44.09921 18.37539 18.63835 1.000 28.62324 150 ARG B C 1
ATOM 9325 O O . ARG B 1 130 ? 43.78616 17.27626 19.11430 1.000 27.12303 150 ARG B O 1
ATOM 9346 N N . HIS B 1 131 ? 43.27590 19.43779 18.58486 1.000 24.99252 151 HIS B N 1
ATOM 9347 C CA . HIS B 1 131 ? 42.01095 19.55144 19.30479 1.000 24.84352 151 HIS B CA 1
ATOM 9348 C C . HIS B 1 131 ? 40.99983 20.25859 18.41883 1.000 25.14629 151 HIS B C 1
ATOM 9349 O O . HIS B 1 131 ? 41.35886 21.12168 17.62316 1.000 27.57841 151 HIS B O 1
ATOM 9363 N N . VAL B 1 132 ? 39.73069 19.88863 18.55416 1.000 25.05844 152 VAL B N 1
ATOM 9364 C CA . VAL B 1 132 ? 38.63421 20.67087 17.98455 1.000 23.58199 152 VAL B CA 1
ATOM 9365 C C . VAL B 1 132 ? 37.66604 20.95495 19.12812 1.000 22.21247 152 VAL B C 1
ATOM 9366 O O . VAL B 1 132 ? 37.39162 20.03894 19.92805 1.000 23.99931 152 VAL B O 1
ATOM 9379 N N . PRO B 1 133 ? 37.15406 22.18230 19.28334 1.000 21.09297 153 PRO B N 1
ATOM 9380 C CA . PRO B 1 133 ? 36.15716 22.41805 20.33634 1.000 24.22563 153 PRO B CA 1
ATOM 9381 C C . PRO B 1 133 ? 34.94546 21.50808 20.15284 1.000 23.64664 153 PRO B C 1
ATOM 9382 O O . PRO B 1 133 ? 34.54459 21.18884 19.03815 1.000 27.27259 153 PRO B O 1
ATOM 9393 N N . HIS B 1 134 ? 34.33763 21.11163 21.27438 1.000 22.32095 154 HIS B N 1
ATOM 9394 C CA . HIS B 1 134 ? 33.29139 20.12331 21.23757 1.000 19.97115 154 HIS B CA 1
ATOM 9395 C C . HIS B 1 134 ? 32.47960 20.19560 22.52495 1.000 18.92770 154 HIS B C 1
ATOM 9396 O O . HIS B 1 134 ? 32.89768 20.80570 23.52579 1.000 22.81754 154 HIS B O 1
ATOM 9411 N N . VAL B 1 135 ? 31.32881 19.50695 22.50105 1.000 20.47087 155 VAL B N 1
ATOM 9412 C CA . VAL B 1 135 ? 30.40718 19.45450 23.62585 1.000 19.75829 155 VAL B CA 1
ATOM 9413 C C . VAL B 1 135 ? 30.93895 18.55433 24.74378 1.000 19.37572 155 VAL B C 1
ATOM 9414 O O . VAL B 1 135 ? 31.89755 17.78898 24.54915 1.000 23.16768 155 VAL B O 1
ATOM 9427 N N . ARG B 1 136 ? 30.28803 18.60949 25.91573 1.000 21.23141 156 ARG B N 1
ATOM 9428 C CA . ARG B 1 136 ? 30.78754 17.94510 27.12411 1.000 18.80794 156 ARG B CA 1
ATOM 9429 C C . ARG B 1 136 ? 30.13245 16.57107 27.27669 1.000 22.12666 156 ARG B C 1
ATOM 9430 O O . ARG B 1 136 ? 29.44244 16.25467 28.25028 1.000 24.32896 156 ARG B O 1
ATOM 9451 N N . GLY B 1 137 ? 30.33639 15.76633 26.25223 1.000 21.32144 157 GLY B N 1
ATOM 9452 C CA . GLY B 1 137 ? 29.89538 14.38059 26.28821 1.000 21.80894 157 GLY B CA 1
ATOM 9453 C C . GLY B 1 137 ? 30.49493 13.57736 25.16062 1.000 24.21994 157 GLY B C 1
ATOM 9454 O O . GLY B 1 137 ? 30.24155 13.83867 23.98548 1.000 23.29567 157 GLY B O 1
ATOM 9458 N N . ALA B 1 138 ? 31.26240 12.54784 25.53159 1.000 21.35151 158 ALA B N 1
ATOM 9459 C CA . ALA B 1 138 ? 32.03171 11.79393 24.54066 1.000 22.67025 158 ALA B CA 1
ATOM 9460 C C . ALA B 1 138 ? 31.14855 11.01431 23.58779 1.000 22.24579 158 ALA B C 1
ATOM 9461 O O . ALA B 1 138 ? 31.57004 10.72622 22.46259 1.000 23.24442 158 ALA B O 1
ATOM 9468 N N . HIS B 1 139 ? 29.93543 10.63654 23.99937 1.000 20.36004 159 HIS B N 1
ATOM 9469 C CA . HIS B 1 139 ? 29.08153 9.82026 23.14293 1.000 20.89585 159 HIS B CA 1
ATOM 9470 C C . HIS B 1 139 ? 28.26725 10.64478 22.14499 1.000 22.45590 159 HIS B C 1
ATOM 9471 O O . HIS B 1 139 ? 27.71795 10.08727 21.18253 1.000 19.87217 159 HIS B O 1
ATOM 9485 N N . VAL B 1 140 ? 28.24156 11.96346 22.29491 1.000 20.60538 160 VAL B N 1
ATOM 9486 C CA . VAL B 1 140 ? 27.36774 12.77873 21.46627 1.000 22.80754 160 VAL B CA 1
ATOM 9487 C C . VAL B 1 140 ? 27.82577 12.75032 20.02029 1.000 20.19530 160 VAL B C 1
ATOM 9488 O O . VAL B 1 140 ? 29.01972 12.67614 19.71539 1.000 20.60536 160 VAL B O 1
ATOM 9501 N N . GLY B 1 141 ? 26.86806 12.89253 19.11200 1.000 20.35239 161 GLY B N 1
ATOM 9502 C CA . GLY B 1 141 ? 27.20211 13.00177 17.70187 1.000 25.89365 161 GLY B CA 1
ATOM 9503 C C . GLY B 1 141 ? 27.92617 14.31176 17.39783 1.000 21.93436 161 GLY B C 1
ATOM 9504 O O . GLY B 1 141 ? 27.47093 15.39973 17.77492 1.000 22.94586 161 GLY B O 1
ATOM 9508 N N . VAL B 1 142 ? 29.06188 14.20135 16.70058 1.000 22.32557 162 VAL B N 1
ATOM 9509 C CA . VAL B 1 142 ? 29.79201 15.38383 16.27191 1.000 21.44069 162 VAL B CA 1
ATOM 9510 C C . VAL B 1 142 ? 28.95075 16.19940 15.29823 1.000 24.28303 162 VAL B C 1
ATOM 9511 O O . VAL B 1 142 ? 28.91709 17.43122 15.35316 1.000 23.80124 162 VAL B O 1
ATOM 9524 N N . THR B 1 143 ? 28.25768 15.51489 14.37645 1.000 19.15496 163 THR B N 1
ATOM 9525 C CA . THR B 1 143 ? 27.48890 16.25278 13.37368 1.000 18.00116 163 THR B CA 1
ATOM 9526 C C . THR B 1 143 ? 26.28128 16.94196 14.00176 1.000 22.06578 163 THR B C 1
ATOM 9527 O O . THR B 1 143 ? 26.06056 18.14607 13.79471 1.000 24.04932 163 THR B O 1
ATOM 9538 N N . GLY B 1 144 ? 25.50059 16.19868 14.79101 1.000 23.10036 164 GLY B N 1
ATOM 9539 C CA . GLY B 1 144 ? 24.30398 16.78290 15.36381 1.000 23.92077 164 GLY B CA 1
ATOM 9540 C C . GLY B 1 144 ? 24.60942 17.92134 16.31007 1.000 20.54269 164 GLY B C 1
ATOM 9541 O O . GLY B 1 144 ? 23.89644 18.92819 16.33479 1.000 22.16449 164 GLY B O 1
ATOM 9545 N N . SER B 1 145 ? 25.67053 17.77627 17.10619 1.000 20.51048 165 SER B N 1
ATOM 9546 C CA . SER B 1 145 ? 26.02743 18.82033 18.05042 1.000 22.75092 165 SER B CA 1
ATOM 9547 C C . SER B 1 145 ? 26.54437 20.06417 17.32342 1.000 22.78303 165 SER B C 1
ATOM 9548 O O . SER B 1 145 ? 26.28197 21.18527 17.76654 1.000 23.17705 165 SER B O 1
ATOM 9556 N N . SER B 1 146 ? 27.22789 19.88172 16.17507 1.000 20.00275 166 SER B N 1
ATOM 9557 C CA . SER B 1 146 ? 27.83986 21.01265 15.47596 1.000 19.12241 166 SER B CA 1
ATOM 9558 C C . SER B 1 146 ? 26.81027 21.84346 14.72971 1.000 21.80104 166 SER B C 1
ATOM 9559 O O . SER B 1 146 ? 26.97218 23.06333 14.61641 1.000 23.29624 166 SER B O 1
ATOM 9567 N N . ILE B 1 147 ? 25.75710 21.22312 14.19306 1.000 20.54489 167 ILE B N 1
ATOM 9568 C CA . ILE B 1 147 ? 24.73680 21.97563 13.46980 1.000 24.60355 167 ILE B CA 1
ATOM 9569 C C . ILE B 1 147 ? 23.77811 22.69414 14.39592 1.000 26.33867 167 ILE B C 1
ATOM 9570 O O . ILE B 1 147 ? 22.96357 23.49358 13.91696 1.000 23.85720 167 ILE B O 1
ATOM 9586 N N . GLY B 1 148 ? 23.90295 22.49994 15.70516 1.000 20.52800 168 GLY B N 1
ATOM 9587 C CA . GLY B 1 148 ? 23.10439 23.18494 16.68991 1.000 20.98786 168 GLY B CA 1
ATOM 9588 C C . GLY B 1 148 ? 23.93343 24.05633 17.60584 1.000 24.93458 168 GLY B C 1
ATOM 9589 O O . GLY B 1 148 ? 23.46524 24.46668 18.67168 1.000 22.69333 168 GLY B O 1
ATOM 9593 N N . GLY B 1 149 ? 25.16791 24.34624 17.20607 1.000 25.44812 169 GLY B N 1
ATOM 9594 C CA . GLY B 1 149 ? 26.01653 25.23651 17.97405 1.000 21.78018 169 GLY B CA 1
ATOM 9595 C C . GLY B 1 149 ? 27.19780 24.51916 18.60064 1.000 21.69973 169 GLY B C 1
ATOM 9596 O O . GLY B 1 149 ? 28.28265 24.45237 18.00586 1.000 24.37485 169 GLY B O 1
ATOM 9600 N N . GLY B 1 150 ? 27.01428 24.01186 19.81758 1.000 22.81902 170 GLY B N 1
ATOM 9601 C CA . GLY B 1 150 ? 27.95252 23.07265 20.43428 1.000 22.37254 170 GLY B CA 1
ATOM 9602 C C . GLY B 1 150 ? 28.98403 23.69258 21.35609 1.000 28.62225 170 GLY B C 1
ATOM 9603 O O . GLY B 1 150 ? 29.95640 23.01435 21.70038 1.000 23.83217 170 GLY B O 1
ATOM 9607 N N . PHE B 1 151 ? 28.81024 24.95826 21.74035 1.000 28.19333 171 PHE B N 1
ATOM 9608 C CA . PHE B 1 151 ? 29.75004 25.67071 22.60372 1.000 23.83499 171 PHE B CA 1
ATOM 9609 C C . PHE B 1 151 ? 30.43168 24.80281 23.65095 1.000 23.54594 171 PHE B C 1
ATOM 9610 O O . PHE B 1 151 ? 29.75296 24.22700 24.49847 1.000 27.82424 171 PHE B O 1
ATOM 9627 N N . GLY B 1 152 ? 31.77257 24.73968 23.63137 1.000 24.82469 172 GLY B N 1
ATOM 9628 C CA . GLY B 1 152 ? 32.53249 23.89400 24.53675 1.000 21.59015 172 GLY B CA 1
ATOM 9629 C C . GLY B 1 152 ? 33.42405 24.67918 25.49262 1.000 23.36775 172 GLY B C 1
ATOM 9630 O O . GLY B 1 152 ? 33.47086 25.91907 25.44047 1.000 21.50084 172 GLY B O 1
ATOM 9634 N N . THR B 1 153 ? 34.17313 23.94041 26.32759 1.000 21.17728 173 THR B N 1
ATOM 9635 C CA . THR B 1 153 ? 34.99106 24.63122 27.33121 1.000 21.09093 173 THR B CA 1
ATOM 9636 C C . THR B 1 153 ? 36.08565 25.50144 26.70162 1.000 23.47377 173 THR B C 1
ATOM 9637 O O . THR B 1 153 ? 36.53361 26.49295 27.30696 1.000 23.38164 173 THR B O 1
ATOM 9648 N N . THR B 1 154 ? 36.56500 25.12767 25.51751 1.000 22.69254 174 THR B N 1
ATOM 9649 C CA . THR B 1 154 ? 37.59915 25.91796 24.84956 1.000 23.62202 174 THR B CA 1
ATOM 9650 C C . THR B 1 154 ? 37.04256 26.96204 23.88736 1.000 29.84032 174 THR B C 1
ATOM 9651 O O . THR B 1 154 ? 37.80491 27.54110 23.10431 1.000 24.20724 174 THR B O 1
ATOM 9662 N N . SER B 1 155 ? 35.75055 27.24577 23.92906 1.000 25.72064 175 SER B N 1
ATOM 9663 C CA . SER B 1 155 ? 35.15983 28.04696 22.86077 1.000 23.62793 175 SER B CA 1
ATOM 9664 C C . SER B 1 155 ? 35.30495 29.54462 23.05329 1.000 21.16443 175 SER B C 1
ATOM 9665 O O . SER B 1 155 ? 35.16238 30.31055 22.07144 1.000 23.69835 175 SER B O 1
ATOM 9673 N N . ARG B 1 156 ? 35.64166 30.01916 24.26573 1.000 25.74794 176 ARG B N 1
ATOM 9674 C CA . ARG B 1 156 ? 35.86687 31.46312 24.40724 1.000 25.07201 176 ARG B CA 1
ATOM 9675 C C . ARG B 1 156 ? 37.10495 31.90357 23.64194 1.000 23.95810 176 ARG B C 1
ATOM 9676 O O . ARG B 1 156 ? 37.15418 33.04289 23.20096 1.000 23.69959 176 ARG B O 1
ATOM 9697 N N . TYR B 1 157 ? 38.10475 31.00958 23.45216 1.000 26.85137 177 TYR B N 1
ATOM 9698 C CA . TYR B 1 157 ? 39.27042 31.40154 22.66324 1.000 28.36486 177 TYR B CA 1
ATOM 9699 C C . TYR B 1 157 ? 39.37374 30.70786 21.31587 1.000 25.17697 177 TYR B C 1
ATOM 9700 O O . TYR B 1 157 ? 40.01343 31.27241 20.41398 1.000 26.41620 177 TYR B O 1
ATOM 9718 N N . LEU B 1 158 ? 38.75853 29.52925 21.14524 1.000 26.58172 178 LEU B N 1
ATOM 9719 C CA . LEU B 1 158 ? 38.83809 28.82547 19.87239 1.000 24.33307 178 LEU B CA 1
ATOM 9720 C C . LEU B 1 158 ? 37.55309 28.89426 19.04927 1.000 32.02244 178 LEU B C 1
ATOM 9721 O O . LEU B 1 158 ? 37.55795 28.46608 17.89201 1.000 32.97657 178 LEU B O 1
ATOM 9737 N N . GLY B 1 159 ? 36.47703 29.41348 19.60162 1.000 24.54829 179 GLY B N 1
ATOM 9738 C CA . GLY B 1 159 ? 35.20558 29.45789 18.89672 1.000 27.55908 179 GLY B CA 1
ATOM 9739 C C . GLY B 1 159 ? 34.42196 28.17400 19.08148 1.000 27.95986 179 GLY B C 1
ATOM 9740 O O . GLY B 1 159 ? 34.83970 27.22958 19.75956 1.000 26.68302 179 GLY B O 1
ATOM 9744 N N . THR B 1 160 ? 33.20964 28.15847 18.48589 1.000 26.63242 180 THR B N 1
ATOM 9745 C CA . THR B 1 160 ? 32.29646 27.05585 18.69804 1.000 22.95467 180 THR B CA 1
ATOM 9746 C C . THR B 1 160 ? 32.49058 25.97444 17.64574 1.000 23.10234 180 THR B C 1
ATOM 9747 O O . THR B 1 160 ? 33.03880 26.21799 16.57325 1.000 24.82845 180 THR B O 1
ATOM 9758 N N . PRO B 1 161 ? 32.00899 24.76577 17.91577 1.000 23.98886 181 PRO B N 1
ATOM 9759 C CA . PRO B 1 161 ? 32.08158 23.70764 16.88341 1.000 21.72847 181 PRO B CA 1
ATOM 9760 C C . PRO B 1 161 ? 31.44708 24.13327 15.58026 1.000 19.78206 181 PRO B C 1
ATOM 9761 O O . PRO B 1 161 ? 32.04228 23.98137 14.50705 1.000 23.77523 181 PRO B O 1
ATOM 9772 N N . MET B 1 162 ? 30.26435 24.74565 15.66897 1.000 20.69814 182 MET B N 1
ATOM 9773 C CA . MET B 1 162 ? 29.54663 25.20701 14.47828 1.000 22.38261 182 MET B CA 1
ATOM 9774 C C . MET B 1 162 ? 30.35222 26.22077 13.67281 1.000 24.91621 182 MET B C 1
ATOM 9775 O O . MET B 1 162 ? 30.37020 26.16814 12.43639 1.000 24.78013 182 MET B O 1
ATOM 9789 N N . ASP B 1 163 ? 30.99006 27.18426 14.34808 1.000 21.72645 183 ASP B N 1
ATOM 9790 C CA . ASP B 1 163 ? 31.67902 28.25842 13.64697 1.000 23.82965 183 ASP B CA 1
ATOM 9791 C C . ASP B 1 163 ? 33.00637 27.80944 13.05674 1.000 28.98193 183 ASP B C 1
ATOM 9792 O O . ASP B 1 163 ? 33.53663 28.49012 12.17831 1.000 27.48166 183 ASP B O 1
ATOM 9801 N N . ASN B 1 164 ? 33.53607 26.67568 13.51311 1.000 24.60835 184 ASN B N 1
ATOM 9802 C CA . ASN B 1 164 ? 34.80930 26.16816 13.01759 1.000 23.84453 184 ASN B CA 1
ATOM 9803 C C . ASN B 1 164 ? 34.63338 25.18363 11.86101 1.000 24.42748 184 ASN B C 1
ATOM 9804 O O . ASN B 1 164 ? 35.62804 24.71449 11.29144 1.000 25.18094 184 ASN B O 1
ATOM 9815 N N . LEU B 1 165 ? 33.40110 24.84561 11.49526 1.000 26.26366 185 LEU B N 1
ATOM 9816 C CA . LEU B 1 165 ? 33.19451 24.07570 10.27947 1.000 27.58631 185 LEU B CA 1
ATOM 9817 C C . LEU B 1 165 ? 33.64558 24.86110 9.05616 1.000 27.15563 185 LEU B C 1
ATOM 9818 O O . LEU B 1 165 ? 33.56227 26.10540 9.01409 1.000 26.90801 185 LEU B O 1
ATOM 9834 N N . VAL B 1 166 ? 34.10550 24.11759 8.03418 1.000 26.97929 186 VAL B N 1
ATOM 9835 C CA . VAL B 1 166 ? 34.46017 24.75236 6.77171 1.000 32.48028 186 VAL B CA 1
ATOM 9836 C C . VAL B 1 166 ? 33.75994 24.13300 5.55401 1.000 25.93921 186 VAL B C 1
ATOM 9837 O O . VAL B 1 166 ? 33.63270 24.78768 4.52621 1.000 29.23867 186 VAL B O 1
ATOM 9850 N N . GLU B 1 167 ? 33.34571 22.87124 5.64510 1.000 26.56345 187 GLU B N 1
ATOM 9851 C CA . GLU B 1 167 ? 32.68990 22.25054 4.49367 1.000 26.73807 187 GLU B CA 1
ATOM 9852 C C . GLU B 1 167 ? 31.79167 21.13316 4.99655 1.000 30.66395 187 GLU B C 1
ATOM 9853 O O . GLU B 1 167 ? 32.12985 20.46883 5.98537 1.000 29.28183 187 GLU B O 1
ATOM 9865 N N . ILE B 1 168 ? 30.64671 20.95773 4.33590 1.000 30.24463 188 ILE B N 1
ATOM 9866 C CA . ILE B 1 168 ? 29.63668 19.95788 4.69941 1.000 29.82173 188 ILE B CA 1
ATOM 9867 C C . ILE B 1 168 ? 29.23690 19.23160 3.43230 1.000 33.33482 188 ILE B C 1
ATOM 9868 O O . ILE B 1 168 ? 28.78576 19.87254 2.47657 1.000 31.65707 188 ILE B O 1
ATOM 9884 N N . GLN B 1 169 ? 29.36833 17.89993 3.43067 1.000 25.95035 189 GLN B N 1
ATOM 9885 C CA . GLN B 1 169 ? 28.92904 17.08187 2.30016 1.000 27.23585 189 GLN B CA 1
ATOM 9886 C C . GLN B 1 169 ? 27.49340 16.65492 2.56773 1.000 29.64243 189 GLN B C 1
ATOM 9887 O O . GLN B 1 169 ? 27.23458 15.78699 3.42771 1.000 26.84745 189 GLN B O 1
ATOM 9901 N N . TYR B 1 170 ? 26.56993 17.24664 1.81537 1.000 27.04067 190 TYR B N 1
ATOM 9902 C CA . TYR B 1 170 ? 25.13429 17.02156 1.94972 1.000 27.12303 190 TYR B CA 1
ATOM 9903 C C . TYR B 1 170 ? 24.62646 16.07209 0.87910 1.000 27.74224 190 TYR B C 1
ATOM 9904 O O . TYR B 1 170 ? 25.04295 16.16119 -0.28100 1.000 30.20498 190 TYR B O 1
ATOM 9922 N N . MET B 1 171 ? 23.69766 15.17824 1.26019 1.000 24.11519 191 MET B N 1
ATOM 9923 C CA . MET B 1 171 ? 22.82890 14.53078 0.28009 1.000 22.66644 191 MET B CA 1
ATOM 9924 C C . MET B 1 171 ? 21.44317 15.16322 0.36906 1.000 27.90300 191 MET B C 1
ATOM 9925 O O . MET B 1 171 ? 20.83025 15.17658 1.44329 1.000 28.81352 191 MET B O 1
ATOM 9939 N N . LEU B 1 172 ? 20.95286 15.68111 -0.75743 1.000 31.73668 192 LEU B N 1
ATOM 9940 C CA . LEU B 1 172 ? 19.67135 16.37073 -0.81301 1.000 27.45068 192 LEU B CA 1
ATOM 9941 C C . LEU B 1 172 ? 18.52341 15.37220 -1.02929 1.000 26.83406 192 LEU B C 1
ATOM 9942 O O . LEU B 1 172 ? 18.72752 14.18596 -1.24230 1.000 26.13954 192 LEU B O 1
ATOM 9958 N N . TYR B 1 173 ? 17.29286 15.89894 -0.97295 1.000 31.29724 193 TYR B N 1
ATOM 9959 C CA . TYR B 1 173 ? 16.10413 15.05018 -1.01056 1.000 28.47921 193 TYR B CA 1
ATOM 9960 C C . TYR B 1 173 ? 16.05659 14.18108 -2.25765 1.000 34.72924 193 TYR B C 1
ATOM 9961 O O . TYR B 1 173 ? 15.40727 13.12809 -2.25038 1.000 33.10662 193 TYR B O 1
ATOM 9979 N N . ASN B 1 174 ? 16.69225 14.62217 -3.35256 1.000 29.29585 194 ASN B N 1
ATOM 9980 C CA . ASN B 1 174 ? 16.65842 13.91128 -4.62690 1.000 27.38569 194 ASN B CA 1
ATOM 9981 C C . ASN B 1 174 ? 17.87985 13.01650 -4.82349 1.000 38.48830 194 ASN B C 1
ATOM 9982 O O . ASN B 1 174 ? 18.12392 12.54625 -5.94071 1.000 38.30693 194 ASN B O 1
ATOM 9992 N N . GLY B 1 175 ? 18.65327 12.76796 -3.76542 1.000 38.01881 195 GLY B N 1
ATOM 9993 C CA . GLY B 1 175 ? 19.80038 11.88356 -3.84211 1.000 32.29572 195 GLY B CA 1
ATOM 9994 C C . GLY B 1 175 ? 21.06370 12.50949 -4.39104 1.000 33.16885 195 GLY B C 1
ATOM 9995 O O . GLY B 1 175 ? 22.10842 11.86148 -4.36045 1.000 33.69030 195 GLY B O 1
ATOM 9999 N N . THR B 1 176 ? 21.00628 13.74781 -4.88658 1.000 31.94417 196 THR B N 1
ATOM 10000 C CA . THR B 1 176 ? 22.20683 14.42904 -5.35101 1.000 30.72893 196 THR B CA 1
ATOM 10001 C C . THR B 1 176 ? 23.05566 14.86783 -4.15894 1.000 38.42481 196 THR B C 1
ATOM 10002 O O . THR B 1 176 ? 22.54126 15.17425 -3.08177 1.000 31.81611 196 THR B O 1
ATOM 10013 N N . ILE B 1 177 ? 24.36754 14.91957 -4.37463 1.000 34.93239 197 ILE B N 1
ATOM 10014 C CA . ILE B 1 177 ? 25.34132 15.25182 -3.33722 1.000 34.55520 197 ILE B CA 1
ATOM 10015 C C . ILE B 1 177 ? 25.99206 16.58705 -3.68873 1.000 39.20854 197 ILE B C 1
ATOM 10016 O O . ILE B 1 177 ? 26.39606 16.80999 -4.83896 1.000 37.57492 197 ILE B O 1
ATOM 10032 N N . VAL B 1 178 ? 26.09743 17.47895 -2.70246 1.000 28.19474 198 VAL B N 1
ATOM 10033 C CA . VAL B 1 178 ? 26.74558 18.77064 -2.88636 1.000 37.80416 198 VAL B CA 1
ATOM 10034 C C . VAL B 1 178 ? 27.68090 19.03143 -1.70968 1.000 37.08449 198 VAL B C 1
ATOM 10035 O O . VAL B 1 178 ? 27.33512 18.75118 -0.55028 1.000 35.64991 198 VAL B O 1
ATOM 10048 N N . ASN B 1 179 ? 28.85663 19.57200 -2.01180 1.000 31.80789 199 ASN B N 1
ATOM 10049 C CA . ASN B 1 179 ? 29.82297 19.96562 -0.98218 1.000 35.09457 199 ASN B CA 1
ATOM 10050 C C . ASN B 1 179 ? 29.56488 21.43880 -0.68715 1.000 32.56751 199 ASN B C 1
ATOM 10051 O O . ASN B 1 179 ? 29.90030 22.32553 -1.47557 1.000 36.75095 199 ASN B O 1
ATOM 10062 N N . ALA B 1 180 ? 28.93141 21.69864 0.44996 1.000 30.29849 200 ALA B N 1
ATOM 10063 C CA . ALA B 1 180 ? 28.54080 23.05057 0.83565 1.000 33.97723 200 ALA B CA 1
ATOM 10064 C C . ALA B 1 180 ? 29.73289 23.70912 1.51436 1.000 37.21924 200 ALA B C 1
ATOM 10065 O O . ALA B 1 180 ? 30.14419 23.28737 2.60051 1.000 30.41631 200 ALA B O 1
ATOM 10072 N N . LYS B 1 181 ? 30.28205 24.74096 0.88781 1.000 32.25099 201 LYS B N 1
ATOM 10073 C CA . LYS B 1 181 ? 31.48030 25.40653 1.37927 1.000 33.17204 201 LYS B CA 1
ATOM 10074 C C . LYS B 1 181 ? 31.12342 26.67236 2.15143 1.000 34.61666 201 LYS B C 1
ATOM 10075 O O . LYS B 1 181 ? 30.07125 27.27800 1.95464 1.000 31.76987 201 LYS B O 1
ATOM 10094 N N . LYS B 1 182 ? 32.03160 27.07517 3.03606 1.000 40.67166 202 LYS B N 1
ATOM 10095 C CA . LYS B 1 182 ? 31.87623 28.35746 3.71623 1.000 38.04770 202 LYS B CA 1
ATOM 10096 C C . LYS B 1 182 ? 31.70541 29.46794 2.69896 1.000 34.91303 202 LYS B C 1
ATOM 10097 O O . LYS B 1 182 ? 32.56022 29.66543 1.82990 1.000 40.25080 202 LYS B O 1
ATOM 10116 N N . GLY B 1 183 ? 30.60177 30.20638 2.80099 1.000 40.28526 203 GLY B N 1
ATOM 10117 C CA . GLY B 1 183 ? 30.24646 31.19761 1.80334 1.000 44.08294 203 GLY B CA 1
ATOM 10118 C C . GLY B 1 183 ? 29.04067 30.84580 0.95783 1.000 45.72913 203 GLY B C 1
ATOM 10119 O O . GLY B 1 183 ? 28.62903 31.66429 0.13370 1.000 42.17004 203 GLY B O 1
ATOM 10123 N N . SER B 1 184 ? 28.45789 29.66513 1.13365 1.000 35.77170 204 SER B N 1
ATOM 10124 C CA . SER B 1 184 ? 27.27701 29.24893 0.38847 1.000 32.57750 204 SER B CA 1
ATOM 10125 C C . SER B 1 184 ? 26.04109 29.34322 1.27613 1.000 29.17207 204 SER B C 1
ATOM 10126 O O . SER B 1 184 ? 26.12875 29.38296 2.50905 1.000 29.19016 204 SER B O 1
ATOM 10134 N N . ASP B 1 185 ? 24.87153 29.34481 0.62825 1.000 27.96227 205 ASP B N 1
ATOM 10135 C CA . ASP B 1 185 ? 23.60091 29.39411 1.35728 1.000 29.02082 205 ASP B CA 1
ATOM 10136 C C . ASP B 1 185 ? 23.36613 28.11661 2.16400 1.000 36.69190 205 ASP B C 1
ATOM 10137 O O . ASP B 1 185 ? 22.89137 28.16404 3.31360 1.000 29.59619 205 ASP B O 1
ATOM 10146 N N . LEU B 1 186 ? 23.67310 26.95914 1.57134 1.000 25.57814 206 LEU B N 1
ATOM 10147 C CA . LEU B 1 186 ? 23.45056 25.69506 2.25263 1.000 27.95011 206 LEU B CA 1
ATOM 10148 C C . LEU B 1 186 ? 24.31386 25.57806 3.49879 1.000 27.87475 206 LEU B C 1
ATOM 10149 O O . LEU B 1 186 ? 23.84892 25.11509 4.54751 1.000 27.99941 206 LEU B O 1
ATOM 10165 N N . PHE B 1 187 ? 25.58288 25.96425 3.39723 1.000 31.77447 207 PHE B N 1
ATOM 10166 C CA . PHE B 1 187 ? 26.45806 25.95066 4.56589 1.000 28.18744 207 PHE B CA 1
ATOM 10167 C C . PHE B 1 187 ? 25.93665 26.88851 5.64122 1.000 29.70042 207 PHE B C 1
ATOM 10168 O O . PHE B 1 187 ? 25.87881 26.52497 6.82709 1.000 27.39794 207 PHE B O 1
ATOM 10185 N N . TRP B 1 188 ? 25.53054 28.10273 5.23917 1.000 23.14360 208 TRP B N 1
ATOM 10186 C CA . TRP B 1 188 ? 24.98314 29.06779 6.18385 1.000 26.66644 208 TRP B CA 1
ATOM 10187 C C . TRP B 1 188 ? 23.77981 28.49493 6.90550 1.000 30.99366 208 TRP B C 1
ATOM 10188 O O . TRP B 1 188 ? 23.65518 28.62032 8.13314 1.000 30.03752 208 TRP B O 1
ATOM 10209 N N . ALA B 1 189 ? 22.87280 27.86207 6.15452 1.000 26.50256 209 ALA B N 1
ATOM 10210 C CA . ALA B 1 189 ? 21.66666 27.30407 6.75697 1.000 22.96104 209 ALA B CA 1
ATOM 10211 C C . ALA B 1 189 ? 21.98717 26.09537 7.62610 1.000 28.07496 209 ALA B C 1
ATOM 10212 O O . ALA B 1 189 ? 21.32637 25.87076 8.64909 1.000 28.2782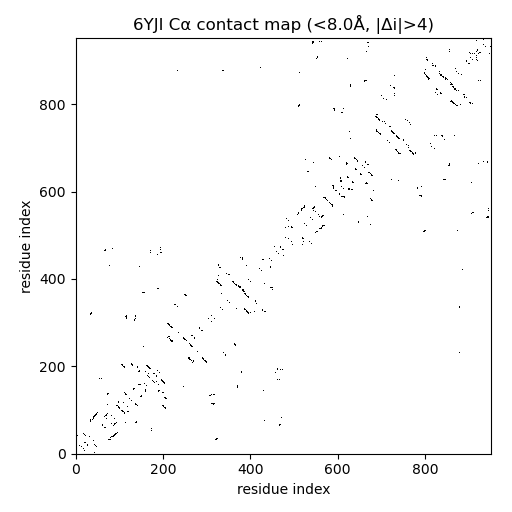9 209 ALA B O 1
ATOM 10219 N N . ALA B 1 190 ? 23.01213 25.32760 7.26720 1.000 25.57076 210 ALA B N 1
ATOM 10220 C CA . ALA B 1 190 ? 23.34783 24.17536 8.10079 1.000 23.56936 210 ALA B CA 1
ATOM 10221 C C . ALA B 1 190 ? 23.84929 24.61754 9.46613 1.000 24.96818 210 ALA B C 1
ATOM 10222 O O . ALA B 1 190 ? 23.73077 23.85613 10.44087 1.000 25.21878 210 ALA B O 1
ATOM 10229 N N . GLN B 1 191 ? 24.40785 25.83073 9.55382 1.000 24.43395 211 GLN B N 1
ATOM 10230 C CA . GLN B 1 191 ? 24.92988 26.37614 10.79924 1.000 23.00953 211 GLN B CA 1
ATOM 10231 C C . GLN B 1 191 ? 23.75493 26.95646 11.58755 1.000 25.10560 211 GLN B C 1
ATOM 10232 O O . GLN B 1 191 ? 23.52225 28.16734 11.63293 1.000 27.62639 211 GLN B O 1
ATOM 10246 N N . GLY B 1 192 ? 22.96148 26.05034 12.15186 1.000 21.69903 212 GLY B N 1
ATOM 10247 C CA . GLY B 1 192 ? 21.80063 26.42673 12.92477 1.000 24.26536 212 GLY B CA 1
ATOM 10248 C C . GLY B 1 192 ? 20.55890 25.60598 12.63002 1.000 25.58022 212 GLY B C 1
ATOM 10249 O O . GLY B 1 192 ? 19.66617 25.52288 13.47585 1.000 24.30619 212 GLY B O 1
ATOM 10253 N N . ALA B 1 193 ? 20.46955 25.01861 11.42739 1.000 21.67657 213 ALA B N 1
ATOM 10254 C CA . ALA B 1 193 ? 19.24127 24.33077 11.01573 1.000 22.95282 213 ALA B CA 1
ATOM 10255 C C . ALA B 1 193 ? 19.50912 23.16180 10.05952 1.000 24.80103 213 ALA B C 1
ATOM 10256 O O . ALA B 1 193 ? 18.66054 22.83076 9.21740 1.000 23.45424 213 ALA B O 1
ATOM 10263 N N . GLY B 1 194 ? 20.64817 22.49841 10.21441 1.000 26.48437 214 GLY B N 1
ATOM 10264 C CA . GLY B 1 194 ? 21.12464 21.58519 9.18806 1.000 26.29427 214 GLY B CA 1
ATOM 10265 C C . GLY B 1 194 ? 20.21772 20.40205 8.87708 1.000 24.93193 214 GLY B C 1
ATOM 10266 O O . GLY B 1 194 ? 20.24458 19.89997 7.76070 1.000 23.10434 214 GLY B O 1
ATOM 10270 N N . ALA B 1 195 ? 19.42495 19.93162 9.84873 1.000 20.58191 215 ALA B N 1
ATOM 10271 C CA . ALA B 1 195 ? 18.54330 18.79939 9.57757 1.000 25.87221 215 ALA B CA 1
ATOM 10272 C C . ALA B 1 195 ? 17.41048 19.15017 8.61371 1.000 26.77408 215 ALA B C 1
ATOM 10273 O O . ALA B 1 195 ? 16.80048 18.24165 8.03483 1.000 26.58213 215 ALA B O 1
ATOM 10280 N N . SER B 1 196 ? 17.13187 20.43031 8.41003 1.000 28.97278 216 SER B N 1
ATOM 10281 C CA . SER B 1 196 ? 16.03855 20.82434 7.54298 1.000 20.77374 216 SER B CA 1
ATOM 10282 C C . SER B 1 196 ? 16.42486 20.84851 6.07162 1.000 25.81414 216 SER B C 1
ATOM 10283 O O . SER B 1 196 ? 15.56684 21.16351 5.23205 1.000 31.10833 216 SER B O 1
ATOM 10291 N N . PHE B 1 197 ? 17.68168 20.53695 5.72007 1.000 22.96662 217 PHE B N 1
ATOM 10292 C CA . PHE B 1 197 ? 18.13097 20.69937 4.33979 1.000 25.49916 217 PHE B CA 1
ATOM 10293 C C . PHE B 1 197 ? 18.68666 19.45830 3.67200 1.000 33.15343 217 PHE B C 1
ATOM 10294 O O . PHE B 1 197 ? 18.84744 19.48083 2.44764 1.000 26.29251 217 PHE B O 1
ATOM 10311 N N . GLY B 1 198 ? 18.92498 18.37402 4.40331 1.000 26.51895 218 GLY B N 1
ATOM 10312 C CA . GLY B 1 198 ? 19.38717 17.13914 3.80187 1.000 26.35069 218 GLY B CA 1
ATOM 10313 C C . GLY B 1 198 ? 20.01829 16.22609 4.84005 1.000 28.11937 218 GLY B C 1
ATOM 10314 O O . GLY B 1 198 ? 19.92573 16.45974 6.04179 1.000 26.57662 218 GLY B O 1
ATOM 10318 N N . ILE B 1 199 ? 20.66263 15.17807 4.33579 1.000 26.53772 219 ILE B N 1
ATOM 10319 C CA . ILE B 1 199 ? 21.39304 14.21693 5.15627 1.000 26.40832 219 ILE B CA 1
ATOM 10320 C C . ILE B 1 199 ? 22.87985 14.53989 5.03529 1.000 22.88085 219 ILE B C 1
ATOM 10321 O O . ILE B 1 199 ? 23.43074 14.56686 3.92483 1.000 25.44684 219 ILE B O 1
ATOM 10337 N N . ILE B 1 200 ? 23.55024 14.75488 6.16542 1.000 25.12142 220 ILE B N 1
ATOM 10338 C CA . ILE B 1 200 ? 24.96608 15.10166 6.15448 1.000 23.61733 220 ILE B CA 1
ATOM 10339 C C . ILE B 1 200 ? 25.80414 13.82607 6.14559 1.000 26.87247 220 ILE B C 1
ATOM 10340 O O . ILE B 1 200 ? 25.73397 13.02203 7.08334 1.000 22.22864 220 ILE B O 1
ATOM 10356 N N . LEU B 1 201 ? 26.59712 13.63569 5.08151 1.000 25.29380 221 LEU B N 1
ATOM 10357 C CA . LEU B 1 201 ? 27.42991 12.44878 4.94775 1.000 33.32859 221 LEU B CA 1
ATOM 10358 C C . LEU B 1 201 ? 28.79653 12.61453 5.60413 1.000 41.11798 221 LEU B C 1
ATOM 10359 O O . LEU B 1 201 ? 29.33035 11.65951 6.17936 1.000 25.43545 221 LEU B O 1
ATOM 10375 N N . SER B 1 202 ? 29.38268 13.80288 5.51541 1.000 26.10296 222 SER B N 1
ATOM 10376 C CA . SER B 1 202 ? 30.61305 14.10357 6.23353 1.000 27.29281 222 SER B CA 1
ATOM 10377 C C . SER B 1 202 ? 30.77684 15.61426 6.29107 1.000 27.45963 222 SER B C 1
ATOM 10378 O O . SER B 1 202 ? 30.06529 16.37190 5.61874 1.000 27.15244 222 SER B O 1
ATOM 10386 N N . THR B 1 203 ? 31.74729 16.03707 7.09932 1.000 25.65969 223 THR B N 1
ATOM 10387 C CA . THR B 1 203 ? 31.96351 17.43339 7.41111 1.000 25.49090 223 THR B CA 1
ATOM 10388 C C . THR B 1 203 ? 33.45375 17.64196 7.63584 1.000 27.13401 223 THR B C 1
ATOM 10389 O O . THR B 1 203 ? 34.14389 16.76375 8.16009 1.000 22.15560 223 THR B O 1
ATOM 10400 N N . LYS B 1 204 ? 33.93772 18.82933 7.25444 1.000 23.58353 224 LYS B N 1
ATOM 10401 C CA . LYS B 1 204 ? 35.31018 19.24323 7.53351 1.000 23.41981 224 LYS B CA 1
ATOM 10402 C C . LYS B 1 204 ? 35.32667 20.38458 8.55476 1.000 23.86010 224 LYS B C 1
ATOM 10403 O O . LYS B 1 204 ? 34.48362 21.28088 8.51135 1.000 24.31373 224 LYS B O 1
ATOM 10422 N N . THR B 1 205 ? 36.30867 20.35189 9.46611 1.000 27.84445 225 THR B N 1
ATOM 10423 C CA . THR B 1 205 ? 36.46908 21.38722 10.47386 1.000 26.95323 225 THR B CA 1
ATOM 10424 C C . THR B 1 205 ? 37.92269 21.81329 10.61735 1.000 28.60688 225 THR B C 1
ATOM 10425 O O . THR B 1 205 ? 38.84659 21.01446 10.40556 1.000 26.26623 225 THR B O 1
ATOM 10436 N N . LYS B 1 206 ? 38.10719 23.08888 10.98663 1.000 23.56777 226 LYS B N 1
ATOM 10437 C CA . LYS B 1 206 ? 39.38729 23.56907 11.48689 1.000 29.97768 226 LYS B CA 1
ATOM 10438 C C . LYS B 1 206 ? 39.80134 22.78750 12.73345 1.000 28.72370 226 LYS B C 1
ATOM 10439 O O . LYS B 1 206 ? 38.95962 22.25951 13.47578 1.000 25.52596 226 LYS B O 1
ATOM 10458 N N . THR B 1 207 ? 41.12160 22.71630 12.95468 1.000 28.86467 227 THR B N 1
ATOM 10459 C CA . THR B 1 207 ? 41.69814 22.10620 14.14513 1.000 26.19814 227 THR B CA 1
ATOM 10460 C C . THR B 1 207 ? 42.76980 23.02828 14.71531 1.000 30.25849 227 THR B C 1
ATOM 10461 O O . THR B 1 207 ? 43.24053 23.94866 14.04866 1.000 25.69990 227 THR B O 1
ATOM 10472 N N . PHE B 1 208 ? 43.18395 22.73830 15.95176 1.000 23.37253 228 PHE B N 1
ATOM 10473 C CA . PHE B 1 208 ? 44.06636 23.60848 16.71342 1.000 25.94812 228 PHE B CA 1
ATOM 10474 C C . PHE B 1 208 ? 45.08188 22.81123 17.51312 1.000 28.53228 228 PHE B C 1
ATOM 10475 O O . PHE B 1 208 ? 44.76266 21.75642 18.05410 1.000 27.60406 228 PHE B O 1
ATOM 10492 N N . LYS B 1 209 ? 46.30486 23.34652 17.59903 1.000 29.46832 229 LYS B N 1
ATOM 10493 C CA . LYS B 1 209 ? 47.34704 22.77168 18.45018 1.000 30.52311 229 LYS B CA 1
ATOM 10494 C C . LYS B 1 209 ? 47.34247 23.48693 19.79977 1.000 32.39227 229 LYS B C 1
ATOM 10495 O O . LYS B 1 209 ? 47.54944 24.70206 19.83506 1.000 29.99109 229 LYS B O 1
ATOM 10514 N N . PRO B 1 210 ? 47.07913 22.79147 20.91247 1.000 30.45758 230 PRO B N 1
ATOM 10515 C CA . PRO B 1 210 ? 47.11999 23.46290 22.22177 1.000 29.76952 230 PRO B CA 1
ATOM 10516 C C . PRO B 1 210 ? 48.49083 24.06156 22.46177 1.000 34.42379 230 PRO B C 1
ATOM 10517 O O . PRO B 1 210 ? 49.50937 23.49968 22.05327 1.000 34.24429 230 PRO B O 1
ATOM 10528 N N A GLN B 1 211 ? 48.51409 25.21131 23.14050 0.591 34.51930 231 GLN B N 1
ATOM 10529 N N B GLN B 1 211 ? 48.51039 25.21067 23.13887 0.409 38.07298 231 GLN B N 1
ATOM 10530 C CA A GLN B 1 211 ? 49.78344 25.90259 23.33200 0.591 43.37453 231 GLN B CA 1
ATOM 10531 C CA B GLN B 1 211 ? 49.77096 25.91795 23.33953 0.409 43.63992 231 GLN B CA 1
ATOM 10532 C C A GLN B 1 211 ? 50.57977 25.36547 24.51390 0.591 39.75972 231 GLN B C 1
ATOM 10533 C C B GLN B 1 211 ? 50.58182 25.34064 24.49412 0.409 40.33421 231 GLN B C 1
ATOM 10534 O O A GLN B 1 211 ? 51.79782 25.56977 24.56127 0.591 42.70922 231 GLN B O 1
ATOM 10535 O O B GLN B 1 211 ? 51.80984 25.47420 24.50531 0.409 43.31582 231 GLN B O 1
ATOM 10562 N N . PHE B 1 212 ? 49.93007 24.69245 25.46099 1.000 33.63717 232 PHE B N 1
ATOM 10563 C CA . PHE B 1 212 ? 50.60494 24.14372 26.63018 1.000 39.44239 232 PHE B CA 1
ATOM 10564 C C . PHE B 1 212 ? 50.21328 22.69418 26.90167 1.000 31.98348 232 PHE B C 1
ATOM 10565 O O . PHE B 1 212 ? 49.08911 22.26147 26.62808 1.000 33.31896 232 PHE B O 1
ATOM 10582 N N . ASP B 1 213 ? 51.17376 21.95206 27.46501 1.000 29.25759 233 ASP B N 1
ATOM 10583 C CA . ASP B 1 213 ? 50.95076 20.54310 27.79108 1.000 29.05072 233 ASP B CA 1
ATOM 10584 C C . ASP B 1 213 ? 49.82826 20.34881 28.80006 1.000 28.86611 233 ASP B C 1
ATOM 10585 O O . ASP B 1 213 ? 49.15565 19.29690 28.79120 1.000 29.08884 233 ASP B O 1
ATOM 10594 N N . LYS B 1 214 ? 49.66759 21.29126 29.71579 1.000 29.51353 234 LYS B N 1
ATOM 10595 C CA . LYS B 1 214 ? 48.75970 21.17022 30.84451 1.000 26.07815 234 LYS B CA 1
ATOM 10596 C C . LYS B 1 214 ? 47.79634 22.33849 30.85471 1.000 28.85400 234 LYS B C 1
ATOM 10597 O O . LYS B 1 214 ? 48.10702 23.41843 30.32974 1.000 26.73687 234 LYS B O 1
ATOM 10616 N N . ALA B 1 215 ? 46.62274 22.11436 31.44956 1.000 25.35157 235 ALA B N 1
ATOM 10617 C CA . ALA B 1 215 ? 45.58063 23.12398 31.58816 1.000 30.61214 235 ALA B CA 1
ATOM 10618 C C . ALA B 1 215 ? 44.96288 22.95053 32.97386 1.000 28.31408 235 ALA B C 1
ATOM 10619 O O . ALA B 1 215 ? 45.35695 22.05917 33.72812 1.000 26.06531 235 ALA B O 1
ATOM 10626 N N . ILE B 1 216 ? 43.99253 23.80380 33.31525 1.000 24.18778 236 ILE B N 1
ATOM 10627 C CA . ILE B 1 216 ? 43.50342 23.89950 34.69469 1.000 27.93198 236 ILE B CA 1
ATOM 10628 C C . ILE B 1 216 ? 41.98855 23.74616 34.74840 1.000 23.35430 236 ILE B C 1
ATOM 10629 O O . ILE B 1 216 ? 41.26313 24.38264 33.98021 1.000 28.04602 236 ILE B O 1
ATOM 10645 N N . ASN B 1 217 ? 41.51818 22.92969 35.67607 1.000 24.87853 237 ASN B N 1
ATOM 10646 C CA . ASN B 1 217 ? 40.13491 22.93285 36.10694 1.000 22.42938 237 ASN B CA 1
ATOM 10647 C C . ASN B 1 217 ? 40.08425 23.55815 37.49765 1.000 30.22687 237 ASN B C 1
ATOM 10648 O O . ASN B 1 217 ? 40.92776 23.26687 38.34976 1.000 27.36555 237 ASN B O 1
ATOM 10658 N N . PHE B 1 218 ? 39.11487 24.44284 37.72460 1.000 25.51114 238 PHE B N 1
ATOM 10659 C CA . PHE B 1 218 ? 39.00049 25.14095 38.99914 1.000 23.99322 238 PHE B CA 1
ATOM 10660 C C . PHE B 1 218 ? 37.53519 25.22958 39.42429 1.000 25.14194 238 PHE B C 1
ATOM 10661 O O . PHE B 1 218 ? 36.60482 25.09599 38.61621 1.000 24.18846 238 PHE B O 1
ATOM 10678 N N . THR B 1 219 ? 37.35210 25.41086 40.72475 1.000 27.69465 239 THR B N 1
ATOM 10679 C CA . THR B 1 219 ? 36.06652 25.74741 41.30777 1.000 28.56031 239 THR B CA 1
ATOM 10680 C C . THR B 1 219 ? 36.14014 27.12022 41.96456 1.000 32.96566 239 THR B C 1
ATOM 10681 O O . THR B 1 219 ? 37.20731 27.57830 42.39096 1.000 26.78115 239 THR B O 1
ATOM 10692 N N . LEU B 1 220 ? 34.98730 27.76587 42.05306 1.000 28.83273 240 LEU B N 1
ATOM 10693 C CA . LEU B 1 220 ? 34.85690 29.06942 42.69078 1.000 25.71083 240 LEU B CA 1
ATOM 10694 C C . LEU B 1 220 ? 33.61032 28.99798 43.55079 1.000 25.56241 240 LEU B C 1
ATOM 10695 O O . LEU B 1 220 ? 32.52022 28.71378 43.04072 1.000 29.40090 240 LEU B O 1
ATOM 10711 N N . SER B 1 221 ? 33.78697 29.16829 44.86024 1.000 29.04425 241 SER B N 1
ATOM 10712 C CA . SER B 1 221 ? 32.69621 29.05907 45.81170 1.000 31.11347 241 SER B CA 1
ATOM 10713 C C . SER B 1 221 ? 32.53038 30.37301 46.55523 1.000 31.71067 241 SER B C 1
ATOM 10714 O O . SER B 1 221 ? 33.50845 30.92820 47.07597 1.000 24.87112 241 SER B O 1
ATOM 10722 N N . MET B 1 222 ? 31.29912 30.87484 46.61356 1.000 28.74460 242 MET B N 1
ATOM 10723 C CA . MET B 1 222 ? 30.99278 32.00993 47.46966 1.000 27.22793 242 MET B CA 1
ATOM 10724 C C . MET B 1 222 ? 30.08302 31.65335 48.63289 1.000 28.82877 242 MET B C 1
ATOM 10725 O O . MET B 1 222 ? 29.81737 32.51303 49.47533 1.000 35.17998 242 MET B O 1
ATOM 10739 N N . GLY B 1 223 ? 29.61986 30.41074 48.71507 1.000 30.96386 243 GLY B N 1
ATOM 10740 C CA . GLY B 1 223 ? 28.80482 30.02129 49.85708 1.000 33.36971 243 GLY B CA 1
ATOM 10741 C C . GLY B 1 223 ? 27.40746 30.61571 49.80163 1.000 34.14047 243 GLY B C 1
ATOM 10742 O O . GLY B 1 223 ? 26.77457 30.70768 48.74311 1.000 28.01800 243 GLY B O 1
ATOM 10746 N N . ASP B 1 224 ? 26.90632 31.00642 50.97333 1.000 30.47257 244 ASP B N 1
ATOM 10747 C CA . ASP B 1 224 ? 25.57201 31.58458 51.07553 1.000 28.34436 244 ASP B CA 1
ATOM 10748 C C . ASP B 1 224 ? 25.63091 33.09787 50.93217 1.000 34.66128 244 ASP B C 1
ATOM 10749 O O . ASP B 1 224 ? 26.47690 33.76341 51.54876 1.000 33.45081 244 ASP B O 1
ATOM 10758 N N . LEU B 1 225 ? 24.71943 33.63127 50.13505 1.000 25.66401 245 LEU B N 1
ATOM 10759 C CA . LEU B 1 225 ? 24.55858 35.05206 49.90065 1.000 29.53298 245 LEU B CA 1
ATOM 10760 C C . LEU B 1 225 ? 23.08108 35.40451 49.95969 1.000 29.53658 245 LEU B C 1
ATOM 10761 O O . LEU B 1 225 ? 22.22237 34.56000 49.68533 1.000 25.59140 245 LEU B O 1
ATOM 10777 N N . THR B 1 226 ? 22.78879 36.66147 50.32653 1.000 32.81221 246 THR B N 1
ATOM 10778 C CA . THR B 1 226 ? 21.45634 37.21160 50.09543 1.000 37.57288 246 THR B CA 1
ATOM 10779 C C . THR B 1 226 ? 21.15714 37.21017 48.59868 1.000 31.03207 246 THR B C 1
ATOM 10780 O O . THR B 1 226 ? 22.07817 37.19257 47.77997 1.000 30.45808 246 THR B O 1
ATOM 10791 N N . PRO B 1 227 ? 19.87662 37.22647 48.21219 1.000 25.99209 247 PRO B N 1
ATOM 10792 C CA . PRO B 1 227 ? 19.57191 37.29471 46.77002 1.000 29.28951 247 PRO B CA 1
ATOM 10793 C C . PRO B 1 227 ? 20.26556 38.45450 46.08131 1.000 28.48278 247 PRO B C 1
ATOM 10794 O O . PRO B 1 227 ? 20.79233 38.27218 44.97144 1.000 26.69716 247 PRO B O 1
ATOM 10805 N N . GLU B 1 228 ? 20.28876 39.63850 46.71668 1.000 29.25504 248 GLU B N 1
ATOM 10806 C CA . GLU B 1 228 ? 20.89824 40.80165 46.08130 1.000 31.36855 248 GLU B CA 1
ATOM 10807 C C . GLU B 1 228 ? 22.40506 40.65108 45.98751 1.000 27.36454 248 GLU B C 1
ATOM 10808 O O . GLU B 1 228 ? 23.00742 41.04142 44.97923 1.000 33.17877 248 GLU B O 1
ATOM 10820 N N . ALA B 1 229 ? 23.03701 40.08231 47.03071 1.000 28.23711 249 ALA B N 1
ATOM 10821 C CA . ALA B 1 229 ? 24.48410 39.88001 46.98794 1.000 33.57716 249 ALA B CA 1
ATOM 10822 C C . ALA B 1 229 ? 24.85726 38.81360 45.96264 1.000 28.57645 249 ALA B C 1
ATOM 10823 O O . ALA B 1 229 ? 25.86968 38.93931 45.26051 1.000 29.75988 249 ALA B O 1
ATOM 10831 N N . GLY B 1 230 ? 24.05098 37.74793 45.85398 1.000 23.68858 250 GLY B N 1
ATOM 10832 C CA . GLY B 1 230 ? 24.27401 36.76859 44.79910 1.000 25.27156 250 GLY B CA 1
ATOM 10833 C C . GLY B 1 230 ? 24.18803 37.38930 43.42261 1.000 26.20298 250 GLY B C 1
ATOM 10834 O O . GLY B 1 230 ? 25.01844 37.11280 42.54882 1.000 22.95893 250 GLY B O 1
ATOM 10838 N N . ALA B 1 231 ? 23.24372 38.31831 43.24562 1.000 25.85423 251 ALA B N 1
ATOM 10839 C CA . ALA B 1 231 ? 23.09456 39.01341 41.97777 1.000 25.86141 251 ALA B CA 1
ATOM 10840 C C . ALA B 1 231 ? 24.25719 39.97438 41.72413 1.000 25.10969 251 ALA B C 1
ATOM 10841 O O . ALA B 1 231 ? 24.77767 40.03432 40.60677 1.000 28.29310 251 ALA B O 1
ATOM 10848 N N . LYS B 1 232 ? 24.72697 40.66912 42.75833 1.000 26.73420 252 LYS B N 1
ATOM 10849 C CA . LYS B 1 232 ? 25.91239 41.51078 42.59579 1.000 28.48115 252 LYS B CA 1
ATOM 10850 C C . LYS B 1 232 ? 27.13183 40.67395 42.23289 1.000 29.52329 252 LYS B C 1
ATOM 10851 O O . LYS B 1 232 ? 27.99316 41.11915 41.46389 1.000 28.02155 252 LYS B O 1
ATOM 10870 N N . ALA B 1 233 ? 27.23141 39.46546 42.80512 1.000 26.81982 253 ALA B N 1
ATOM 10871 C CA . ALA B 1 233 ? 28.35682 38.58545 42.50118 1.000 28.00665 253 ALA B CA 1
ATOM 10872 C C . ALA B 1 233 ? 28.35641 38.18431 41.02963 1.000 23.91716 253 ALA B C 1
ATOM 10873 O O . ALA B 1 233 ? 29.39958 38.21010 40.37985 1.000 25.45345 253 ALA B O 1
ATOM 10880 N N . LEU B 1 234 ? 27.18454 37.84369 40.47142 1.000 27.15300 254 LEU B N 1
ATOM 10881 C CA . LEU B 1 234 ? 27.12685 37.52273 39.04345 1.000 24.25813 254 LEU B CA 1
ATOM 10882 C C . LEU B 1 234 ? 27.51804 38.72087 38.18643 1.000 28.77212 254 LEU B C 1
ATOM 10883 O O . LEU B 1 234 ? 28.29194 38.60186 37.23256 1.000 27.15314 254 LEU B O 1
ATOM 10899 N N . VAL B 1 235 ? 26.94750 39.88861 38.48059 1.000 26.63430 255 VAL B N 1
ATOM 10900 C CA . VAL B 1 235 ? 27.28869 41.06310 37.67928 1.000 27.77434 255 VAL B CA 1
ATOM 10901 C C . VAL B 1 235 ? 28.77515 41.37357 37.78215 1.000 28.18660 255 VAL B C 1
ATOM 10902 O O . VAL B 1 235 ? 29.38597 41.82455 36.79800 1.000 29.79755 255 VAL B O 1
ATOM 10915 N N . ALA B 1 236 ? 29.39302 41.08912 38.93334 1.000 29.45702 256 ALA B 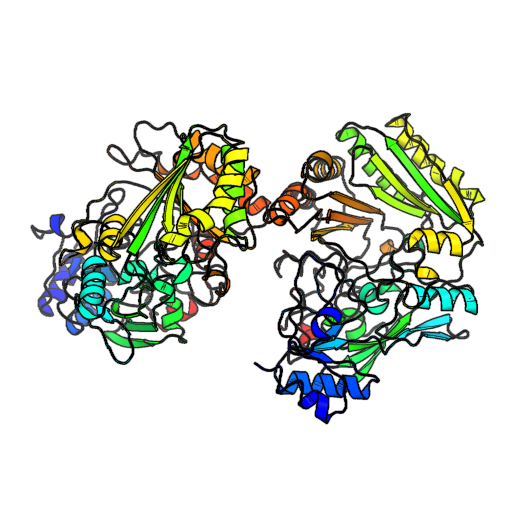N 1
ATOM 10916 C CA . ALA B 1 236 ? 30.83363 41.26974 39.08024 1.000 24.80011 256 ALA B CA 1
ATOM 10917 C C . ALA B 1 236 ? 31.62973 40.31543 38.19973 1.000 25.88146 256 ALA B C 1
ATOM 10918 O O . ALA B 1 236 ? 32.66610 40.70781 37.63748 1.000 28.45843 256 ALA B O 1
ATOM 10925 N N . ILE B 1 237 ? 31.17839 39.05020 38.08613 1.000 24.68711 257 ILE B N 1
ATOM 10926 C CA . ILE B 1 237 ? 31.83125 38.09865 37.18319 1.000 25.81420 257 ILE B CA 1
ATOM 10927 C C . ILE B 1 237 ? 31.69892 38.58499 35.74443 1.000 31.85102 257 ILE B C 1
ATOM 10928 O O . ILE B 1 237 ? 32.66096 38.57274 34.96137 1.000 27.58012 257 ILE B O 1
ATOM 10944 N N . GLN B 1 238 ? 30.50609 39.04645 35.39254 1.000 27.09987 258 GLN B N 1
ATOM 10945 C CA . GLN B 1 238 ? 30.25916 39.61645 34.07646 1.000 27.93096 258 GLN B CA 1
ATOM 10946 C C . GLN B 1 238 ? 31.16108 40.81026 33.81140 1.000 32.51906 258 GLN B C 1
ATOM 10947 O O . GLN B 1 238 ? 31.77718 40.90796 32.74030 1.000 34.08430 258 GLN B O 1
ATOM 10961 N N . ASP B 1 239 ? 31.24020 41.74516 34.76671 1.000 28.06878 259 ASP B N 1
ATOM 10962 C CA . ASP B 1 239 ? 32.11239 42.90363 34.56396 1.000 29.97079 259 ASP B CA 1
ATOM 10963 C C . ASP B 1 239 ? 33.53985 42.45460 34.28262 1.000 33.31494 259 ASP B C 1
ATOM 10964 O O . ASP B 1 239 ? 34.24598 43.04483 33.44556 1.000 27.89961 259 ASP B O 1
ATOM 10973 N N . TYR B 1 240 ? 34.01043 41.47356 35.05813 1.000 30.45316 260 TYR B N 1
ATOM 10974 C CA . TYR B 1 240 ? 35.37239 40.98719 34.90094 1.000 23.87142 260 TYR B CA 1
ATOM 10975 C C . TYR B 1 240 ? 35.55360 40.35576 33.52418 1.000 26.47842 260 TYR B C 1
ATOM 10976 O O . TYR B 1 240 ? 36.53052 40.64010 32.82221 1.000 27.08902 260 TYR B O 1
ATOM 10994 N N . SER B 1 241 ? 34.60179 39.52404 33.10879 1.000 32.79420 261 SER B N 1
ATOM 10995 C CA . SER B 1 241 ? 34.75169 38.81737 31.84201 1.000 26.77109 261 SER B CA 1
ATOM 10996 C C . SER B 1 241 ? 34.82193 39.77456 30.65538 1.000 35.13766 261 SER B C 1
ATOM 10997 O O . SER B 1 241 ? 35.38667 39.40626 29.61708 1.000 29.91293 261 SER B O 1
ATOM 11005 N N . LEU B 1 242 ? 34.26356 40.98290 30.78846 1.000 30.79138 262 LEU B N 1
ATOM 11006 C CA . LEU B 1 242 ? 34.28243 42.01357 29.75218 1.000 35.58342 262 LEU B CA 1
ATOM 11007 C C . LEU B 1 242 ? 35.48649 42.92923 29.85473 1.000 33.99431 262 LEU B C 1
ATOM 11008 O O . LEU B 1 242 ? 35.65486 43.80981 29.00217 1.000 39.23518 262 LEU B O 1
ATOM 11024 N N . SER B 1 243 ? 36.29325 42.77511 30.89949 1.000 33.36846 263 SER B N 1
ATOM 11025 C CA . SER B 1 243 ? 37.37923 43.69387 31.18416 1.000 37.89084 263 SER B CA 1
ATOM 11026 C C . SER B 1 243 ? 38.68501 43.19087 30.57754 1.000 31.12741 263 SER B C 1
ATOM 11027 O O . SER B 1 243 ? 38.82054 42.03519 30.17281 1.000 32.32863 263 SER B O 1
ATOM 11035 N N . LYS B 1 244 ? 39.67403 44.09348 30.54646 1.000 35.64646 264 LYS B N 1
ATOM 11036 C CA . LYS B 1 244 ? 41.00575 43.72827 30.08106 1.000 41.32057 264 LYS B CA 1
ATOM 11037 C C . LYS B 1 244 ? 41.67338 42.68194 30.96248 1.000 36.93476 264 LYS B C 1
ATOM 11038 O O . LYS B 1 244 ? 42.72932 42.15722 30.57769 1.000 39.32323 264 LYS B O 1
ATOM 11057 N N . ASP B 1 245 ? 41.10017 42.36450 32.12313 1.000 33.26910 265 ASP B N 1
ATOM 11058 C CA . ASP B 1 245 ? 41.72824 41.43342 33.05540 1.000 31.60368 265 ASP B CA 1
ATOM 11059 C C . ASP B 1 245 ? 41.40764 39.97230 32.77911 1.000 32.78122 265 ASP B C 1
ATOM 11060 O O . ASP B 1 245 ? 42.04631 39.10472 33.37404 1.000 30.03275 265 ASP B O 1
ATOM 11069 N N . CYS B 1 246 ? 40.42022 39.68511 31.91794 1.000 29.83308 266 CYS B N 1
ATOM 11070 C CA . CYS B 1 246 ? 39.94598 38.33069 31.65313 1.000 26.24467 266 CYS B CA 1
ATOM 11071 C C . CYS B 1 246 ? 40.41875 37.86993 30.28258 1.000 29.20958 266 CYS B C 1
ATOM 11072 O O . CYS B 1 246 ? 39.99802 38.43449 29.26633 1.000 28.14740 266 CYS B O 1
ATOM 11080 N N . PRO B 1 247 ? 41.27496 36.85777 30.18386 1.000 30.20174 267 PRO B N 1
ATOM 11081 C CA . PRO B 1 247 ? 41.73256 36.42013 28.86429 1.000 28.12057 267 PRO B CA 1
ATOM 11082 C C . PRO B 1 247 ? 40.71571 35.49653 28.22151 1.000 27.15063 267 PRO B C 1
ATOM 11083 O O . PRO B 1 247 ? 39.89417 34.85516 28.89559 1.000 25.85241 267 PRO B O 1
ATOM 11094 N N . ASP B 1 248 ? 40.80553 35.39864 26.88766 1.000 29.31652 268 ASP B N 1
ATOM 11095 C CA . ASP B 1 248 ? 39.82342 34.59405 26.17711 1.000 28.69744 268 ASP B CA 1
ATOM 11096 C C . ASP B 1 248 ? 40.00309 33.10311 26.45996 1.000 23.67388 268 ASP B C 1
ATOM 11097 O O . ASP B 1 248 ? 39.09737 32.33031 26.17434 1.000 23.18801 268 ASP B O 1
ATOM 11106 N N . THR B 1 249 ? 41.15571 32.70035 27.01397 1.000 27.23999 269 THR B N 1
ATOM 11107 C CA . THR B 1 249 ? 41.43551 31.31277 27.35993 1.000 25.27804 269 THR B CA 1
ATOM 11108 C C . THR B 1 249 ? 40.77247 30.86491 28.66096 1.000 24.65692 269 THR B C 1
ATOM 11109 O O . THR B 1 249 ? 40.92155 29.70171 29.03918 1.000 25.49096 269 THR B O 1
ATOM 11120 N N . TRP B 1 250 ? 40.12186 31.78770 29.37781 1.000 24.96851 270 TRP B N 1
ATOM 11121 C CA . TRP B 1 250 ? 39.31283 31.46238 30.54922 1.000 22.49427 270 TRP B CA 1
ATOM 11122 C C . TRP B 1 250 ? 38.00690 30.81271 30.10924 1.000 28.63847 270 TRP B C 1
ATOM 11123 O O . TRP B 1 250 ? 37.57470 30.95290 28.96166 1.000 28.40622 270 TRP B O 1
ATOM 11144 N N . ALA B 1 251 ? 37.37412 30.10642 31.04220 1.000 25.22606 271 ALA B N 1
ATOM 11145 C CA . ALA B 1 251 ? 36.06078 29.50259 30.84747 1.000 23.03284 271 ALA B CA 1
ATOM 11146 C C . ALA B 1 251 ? 35.38277 29.44258 32.20578 1.000 28.33810 271 ALA B C 1
ATOM 11147 O O . ALA B 1 251 ? 36.05064 29.21338 33.21455 1.000 24.41034 271 ALA B O 1
ATOM 11154 N N . PHE B 1 252 ? 34.06484 29.66918 32.24318 1.000 24.93020 272 PHE B N 1
ATOM 11155 C CA . PHE B 1 252 ? 33.39421 29.63456 33.53881 1.000 22.38559 272 PHE B CA 1
ATOM 11156 C C . PHE B 1 252 ? 31.91333 29.30978 33.41987 1.000 24.11285 272 PHE B C 1
ATOM 11157 O O . PHE B 1 252 ? 31.22232 29.82106 32.54359 1.000 26.42172 272 PHE B O 1
ATOM 11174 N N . ARG B 1 253 ? 31.44939 28.46182 34.34239 1.000 21.01683 273 ARG B N 1
ATOM 11175 C CA . ARG B 1 253 ? 30.05520 28.05671 34.48925 1.000 28.28932 273 ARG B CA 1
ATOM 11176 C C . ARG B 1 253 ? 29.58933 28.50642 35.87348 1.000 23.69708 273 ARG B C 1
ATOM 11177 O O . ARG B 1 253 ? 30.06165 28.00237 36.89332 1.000 24.65218 273 ARG B O 1
ATOM 11198 N N . TRP B 1 254 ? 28.66271 29.45307 35.91028 1.000 22.31302 274 TRP B N 1
ATOM 11199 C CA . TRP B 1 254 ? 28.03206 29.90383 37.15486 1.000 20.80454 274 TRP B CA 1
ATOM 11200 C C . TRP B 1 254 ? 26.79970 29.04933 37.38645 1.000 26.77208 274 TRP B C 1
ATOM 11201 O O . TRP B 1 254 ? 25.89741 29.02730 36.55048 1.000 25.11221 274 TRP B O 1
ATOM 11222 N N . ASN B 1 255 ? 26.77868 28.29908 38.49450 1.000 24.48368 275 ASN B N 1
ATOM 11223 C CA . ASN B 1 255 ? 25.66797 27.37721 38.72390 1.000 19.91670 275 ASN B CA 1
ATOM 11224 C C . ASN B 1 255 ? 24.39329 28.15461 39.00713 1.000 23.72533 275 ASN B C 1
ATOM 11225 O O . ASN B 1 255 ? 24.42832 29.24274 39.58181 1.000 24.35051 275 ASN B O 1
ATOM 11236 N N . ILE B 1 256 ? 23.25702 27.62597 38.54920 1.000 20.00015 276 ILE B N 1
ATOM 11237 C CA . ILE B 1 256 ? 21.97051 28.17902 38.98378 1.000 24.96815 276 ILE B CA 1
ATOM 11238 C C . ILE B 1 256 ? 21.35135 27.10953 39.87943 1.000 24.39277 276 ILE B C 1
ATOM 11239 O O . ILE B 1 256 ? 20.38674 26.42141 39.50730 1.000 21.87525 276 ILE B O 1
ATOM 11255 N N . MET B 1 257 ? 21.96998 26.90431 41.04309 1.000 24.78727 277 MET B N 1
ATOM 11256 C CA . MET B 1 257 ? 21.64140 25.80307 41.93629 1.000 20.01031 277 MET B CA 1
ATOM 11257 C C . MET B 1 257 ? 21.59897 26.29302 43.37700 1.000 24.02328 277 MET B C 1
ATOM 11258 O O . MET B 1 257 ? 21.47730 25.46702 44.29486 1.000 24.26575 277 MET B O 1
ATOM 11272 N N . ALA B 1 258 ? 21.67759 27.59889 43.59644 1.000 24.70937 278 ALA B N 1
ATOM 11273 C CA . ALA B 1 258 ? 21.88424 28.12581 44.93254 1.000 24.45128 278 ALA B CA 1
ATOM 11274 C C . ALA B 1 258 ? 20.69332 27.81867 45.84419 1.000 26.76253 278 ALA B C 1
ATOM 11275 O O . ALA B 1 258 ? 19.54280 27.77560 45.39339 1.000 24.81231 278 ALA B O 1
ATOM 11282 N N . PRO B 1 259 ? 20.94258 27.63044 47.14893 1.000 27.70209 279 PRO B N 1
ATOM 11283 C CA . PRO B 1 259 ? 22.28246 27.62796 47.75152 1.000 30.18352 279 PRO B CA 1
ATOM 11284 C C . PRO B 1 259 ? 23.00900 26.31289 47.57030 1.000 32.10551 279 PRO B C 1
ATOM 11285 O O . PRO B 1 259 ? 22.35614 25.26497 47.51987 1.000 29.06740 279 PRO B O 1
ATOM 11296 N N . PRO B 1 260 ? 24.33943 26.35474 47.45307 1.000 31.31371 280 PRO B N 1
ATOM 11297 C CA . PRO B 1 260 ? 25.19857 27.54296 47.49564 1.000 34.94236 280 PRO B CA 1
ATOM 11298 C C . PRO B 1 260 ? 25.41339 28.26007 46.15762 1.000 29.67329 280 PRO B C 1
ATOM 11299 O O . PRO B 1 260 ? 25.04144 27.72034 45.12573 1.000 26.72798 280 PRO B O 1
ATOM 11310 N N . TYR B 1 261 ? 26.05485 29.43364 46.19777 1.000 28.25454 281 TYR B N 1
ATOM 11311 C CA . TYR B 1 261 ? 26.48520 30.15104 44.99614 1.000 26.96138 281 TYR B CA 1
ATOM 11312 C C . TYR B 1 261 ? 27.90891 29.71356 44.65918 1.000 31.35153 281 TYR B C 1
ATOM 11313 O O . TYR B 1 261 ? 28.84033 29.95914 45.42663 1.000 27.97217 281 TYR B O 1
ATOM 11331 N N . ASP B 1 262 ? 28.08756 29.05490 43.52054 1.000 28.36179 282 ASP B N 1
ATOM 11332 C CA . ASP B 1 262 ? 29.41888 28.61745 43.12969 1.000 28.54610 282 ASP B CA 1
ATOM 11333 C C . ASP B 1 262 ? 29.42199 28.34415 41.63563 1.000 29.18174 282 ASP B C 1
ATOM 11334 O O . ASP B 1 262 ? 28.40376 28.48252 40.94804 1.000 26.01664 282 ASP B O 1
ATOM 11343 N N . GLY B 1 263 ? 30.59589 27.98122 41.13021 1.000 25.82169 283 GLY B N 1
ATOM 11344 C CA . GLY B 1 263 ? 30.71394 27.68689 39.71103 1.000 26.26209 283 GLY B CA 1
ATOM 11345 C C . GLY B 1 263 ? 31.92116 26.81397 39.49011 1.000 30.70087 283 GLY B C 1
ATOM 11346 O O . GLY B 1 263 ? 32.71467 26.58458 40.40147 1.000 28.14092 283 GLY B O 1
ATOM 11350 N N . THR B 1 264 ? 32.06328 26.35163 38.24986 1.000 25.37727 284 THR B N 1
ATOM 11351 C CA . THR B 1 264 ? 33.21193 25.55230 37.81638 1.000 27.94462 284 THR B CA 1
ATOM 11352 C C . THR B 1 264 ? 33.78246 26.17390 36.54142 1.000 24.73003 284 THR B C 1
ATOM 11353 O O . THR B 1 264 ? 33.03564 26.66989 35.69556 1.000 23.81803 284 THR B O 1
ATOM 11364 N N . GLY B 1 265 ? 35.10704 26.17561 36.42149 1.000 25.38817 285 GLY B N 1
ATOM 11365 C CA . GLY B 1 265 ? 35.69834 26.66343 35.20075 1.000 21.80389 285 GLY B CA 1
ATOM 11366 C C . GLY B 1 265 ? 37.00793 26.01200 34.81649 1.000 22.54279 285 GLY B C 1
ATOM 11367 O O . GLY B 1 265 ? 37.45961 25.03074 35.42557 1.000 24.33580 285 GLY B O 1
ATOM 11371 N N . TYR B 1 266 ? 37.63090 26.58385 33.79653 1.000 22.44351 286 TYR B N 1
ATOM 11372 C CA . TYR B 1 266 ? 38.82679 26.02860 33.18792 1.000 22.58022 286 TYR B CA 1
ATOM 11373 C C . TYR B 1 266 ? 39.70677 27.18924 32.77258 1.000 19.33490 286 TYR B C 1
ATOM 11374 O O . TYR B 1 266 ? 39.24116 28.31416 32.58408 1.000 23.48653 286 TYR B O 1
ATOM 11392 N N . PHE B 1 267 ? 40.99639 26.92336 32.61253 1.000 26.52102 287 PHE B N 1
ATOM 11393 C CA . PHE B 1 267 ? 41.89631 27.95859 32.11551 1.000 31.74089 287 PHE B CA 1
ATOM 11394 C C . PHE B 1 267 ? 42.90631 27.29904 31.19859 1.000 25.98104 287 PHE B C 1
ATOM 11395 O O . PHE B 1 267 ? 43.62229 26.37145 31.61410 1.000 26.54990 287 PHE B O 1
ATOM 11412 N N . TYR B 1 268 ? 42.96742 27.79772 29.96167 1.000 22.29676 288 TYR B N 1
ATOM 11413 C CA . TYR B 1 268 ? 43.75778 27.18890 28.89159 1.000 27.61671 288 TYR B CA 1
ATOM 11414 C C . TYR B 1 268 ? 44.94957 28.04504 28.47057 1.000 32.09774 288 TYR B C 1
ATOM 11415 O O . TYR B 1 268 ? 45.52598 27.84278 27.38445 1.000 25.48467 288 TYR B O 1
ATOM 11433 N N . GLY B 1 269 ? 45.36771 28.96425 29.32388 1.000 28.73772 289 GLY B N 1
ATOM 11434 C CA . GLY B 1 269 ? 46.62161 29.67092 29.16091 1.000 25.94277 289 GLY B CA 1
ATOM 11435 C C . GLY B 1 269 ? 47.74099 28.95641 29.88329 1.000 24.86554 289 GLY B C 1
ATOM 11436 O O . GLY B 1 269 ? 47.63826 27.77779 30.24530 1.000 28.16244 289 GLY B O 1
ATOM 11440 N N . ASN B 1 270 ? 48.83479 29.69124 30.09165 1.000 29.66820 290 ASN B N 1
ATOM 11441 C CA . ASN B 1 270 ? 49.97444 29.18106 30.85170 1.000 30.43575 290 ASN B CA 1
ATOM 11442 C C . ASN B 1 270 ? 49.53266 28.86391 32.27120 1.000 31.96700 290 ASN B C 1
ATOM 11443 O O . ASN B 1 270 ? 49.06525 29.76903 32.97326 1.000 30.55108 290 ASN B O 1
ATOM 11454 N N . PRO B 1 271 ? 49.64588 27.62193 32.73334 1.000 30.53071 291 PRO B N 1
ATOM 11455 C CA . PRO B 1 271 ? 49.15321 27.33207 34.09083 1.000 34.63658 291 PRO B CA 1
ATOM 11456 C C . PRO B 1 271 ? 49.77703 28.21704 35.15537 1.000 41.28796 291 PRO B C 1
ATOM 11457 O O . PRO B 1 271 ? 49.11529 28.49724 36.16150 1.000 33.46227 291 PRO B O 1
ATOM 11468 N N . SER B 1 272 ? 51.02147 28.66839 34.94974 1.000 41.84453 292 SER B N 1
ATOM 11469 C CA . SER B 1 272 ? 51.68482 29.53960 35.91249 1.000 35.37063 292 SER B CA 1
ATOM 11470 C C . SER B 1 272 ? 51.00035 30.89332 36.05107 1.000 37.62142 292 SER B C 1
ATOM 11471 O O . SER B 1 272 ? 51.23170 31.59598 37.03719 1.000 40.06316 292 SER B O 1
ATOM 11479 N N . SER B 1 273 ? 50.17474 31.27597 35.08225 1.000 34.40099 293 SER B N 1
ATOM 11480 C CA . SER B 1 273 ? 49.53382 32.57630 35.07245 1.000 35.13627 293 SER B CA 1
ATOM 11481 C C . SER B 1 273 ? 48.20584 32.59362 35.81244 1.000 26.70420 293 SER B C 1
ATOM 11482 O O . SER B 1 273 ? 47.59532 33.66565 35.91735 1.000 31.67791 293 SER B O 1
ATOM 11490 N N . PHE B 1 274 ? 47.73215 31.44097 36.29126 1.000 30.96183 294 PHE B N 1
ATOM 11491 C CA . PHE B 1 274 ? 46.34459 31.32940 36.74184 1.000 29.11156 294 PHE B CA 1
ATOM 11492 C C . PHE B 1 274 ? 46.04320 32.29026 37.88383 1.000 27.83131 294 PHE B C 1
ATOM 11493 O O . PHE B 1 274 ? 45.02984 32.99597 37.85649 1.000 30.16107 294 PHE B O 1
ATOM 11510 N N . ASP B 1 275 ? 46.92296 32.35042 38.88923 1.000 29.69680 295 ASP B N 1
ATOM 11511 C CA . ASP B 1 275 ? 46.65908 33.20223 40.04770 1.000 37.10321 295 ASP B CA 1
ATOM 11512 C C . ASP B 1 275 ? 46.54141 34.66701 39.64793 1.000 33.26881 295 ASP B C 1
ATOM 11513 O O . ASP B 1 275 ? 45.63574 35.37735 40.10590 1.000 32.22438 295 ASP B O 1
ATOM 11522 N N . SER B 1 276 ? 47.43911 35.13897 38.78495 1.000 30.31327 296 SER B N 1
ATOM 11523 C CA . SER B 1 276 ? 47.40098 36.54307 38.39781 1.000 30.82335 296 SER B CA 1
ATOM 11524 C C . SER B 1 276 ? 46.19914 36.84716 37.50583 1.000 32.78967 296 SER B C 1
ATOM 11525 O O . SER B 1 276 ? 45.62871 37.95046 37.58709 1.000 32.05958 296 SER B O 1
ATOM 11533 N N . VAL B 1 277 ? 45.81897 35.89909 36.64039 1.000 35.32568 297 VAL B N 1
ATOM 11534 C CA . VAL B 1 277 ? 44.58707 36.02590 35.85992 1.000 35.49417 297 VAL B CA 1
ATOM 11535 C C . VAL B 1 277 ? 43.39087 36.23389 36.78091 1.000 33.82540 297 VAL B C 1
ATOM 11536 O O . VAL B 1 277 ? 42.50628 37.04499 36.50886 1.000 29.15359 297 VAL B O 1
ATOM 11549 N N . MET B 1 278 ? 43.30725 35.44068 37.84490 1.000 28.18264 298 MET B N 1
ATOM 11550 C CA . MET B 1 278 ? 42.13795 35.44637 38.71862 1.000 30.52270 298 MET B CA 1
ATOM 11551 C C . MET B 1 278 ? 42.14055 36.60164 39.72058 1.000 30.46088 298 MET B C 1
ATOM 11552 O O . MET B 1 278 ? 41.08136 36.97188 40.23738 1.000 29.18325 298 MET B O 1
ATOM 11566 N N . ALA B 1 279 ? 43.29969 37.15894 40.02408 1.000 30.66274 299 ALA B N 1
ATOM 11567 C CA . ALA B 1 279 ? 43.39667 38.05045 41.17729 1.000 30.15326 299 ALA B CA 1
ATOM 11568 C C . ALA B 1 279 ? 42.40548 39.20413 41.13742 1.000 31.63171 299 ALA B C 1
ATOM 11569 O O . ALA B 1 279 ? 41.77464 39.46765 42.17592 1.000 34.09542 299 ALA B O 1
ATOM 11576 N N . PRO B 1 280 ? 42.19424 39.90641 40.01980 1.000 32.84510 300 PRO B N 1
ATOM 11577 C CA . PRO B 1 280 ? 41.23286 41.03380 40.05607 1.000 32.66760 300 PRO B CA 1
ATOM 11578 C C . PRO B 1 280 ? 39.79655 40.57359 40.31003 1.000 36.83741 300 PRO B C 1
ATOM 11579 O O . PRO B 1 280 ? 39.02038 41.31128 40.93854 1.000 31.93860 300 PRO B O 1
ATOM 11590 N N . LEU B 1 281 ? 39.43336 39.37201 39.86233 1.000 31.10535 301 LEU B N 1
ATOM 11591 C CA . LEU B 1 281 ? 38.09212 38.84677 40.12583 1.000 27.11509 301 LEU B CA 1
ATOM 11592 C C . LEU B 1 281 ? 37.93840 38.48083 41.59525 1.000 30.50524 301 LEU B C 1
ATOM 11593 O O . LEU B 1 281 ? 36.94382 38.84504 42.23840 1.000 30.94605 301 LEU B O 1
ATOM 11609 N N . VAL B 1 282 ? 38.90390 37.72664 42.13320 1.000 31.33939 302 VAL B N 1
ATOM 11610 C CA . VAL B 1 282 ? 38.82468 37.30730 43.52700 1.000 33.06033 302 VAL B CA 1
ATOM 11611 C C . VAL B 1 282 ? 38.74395 38.52129 44.44083 1.000 30.41643 302 VAL B C 1
ATOM 11612 O O . VAL B 1 282 ? 37.98242 38.53795 45.41382 1.000 35.37986 302 VAL B O 1
ATOM 11625 N N . LYS B 1 283 ? 39.54335 39.54432 44.15797 1.000 34.41601 303 LYS B N 1
ATOM 11626 C CA . LYS B 1 283 ? 39.53303 40.73960 44.99635 1.000 30.99318 303 LYS B CA 1
ATOM 11627 C C . LYS B 1 283 ? 38.15592 41.38062 45.01184 1.000 31.56357 303 LYS B C 1
ATOM 11628 O O . LYS B 1 283 ? 37.66756 41.80830 46.07004 1.000 35.49359 303 LYS B O 1
ATOM 11647 N N . LYS B 1 284 ? 37.50001 41.45331 43.85006 1.000 27.52516 304 LYS B N 1
ATOM 11648 C CA . LYS B 1 284 ? 36.18212 42.07775 43.79009 1.000 29.66583 304 LYS B CA 1
ATOM 11649 C C . LYS B 1 284 ? 35.15359 41.23873 44.53153 1.000 32.75982 304 LYS B C 1
ATOM 11650 O O . LYS B 1 284 ? 34.34621 41.76240 45.30655 1.000 28.01285 304 LYS B O 1
ATOM 11669 N N . LEU B 1 285 ? 35.16772 39.92146 44.30217 1.000 31.94823 305 LEU B N 1
ATOM 11670 C CA . LEU B 1 285 ? 34.21418 39.04128 44.96600 1.000 27.33965 305 LEU B CA 1
ATOM 11671 C C . LEU B 1 285 ? 34.41976 39.01551 46.47335 1.000 28.37717 305 LEU B C 1
ATOM 11672 O O . LEU B 1 285 ? 33.45572 38.83737 47.22638 1.000 28.52362 305 LEU B O 1
ATOM 11688 N N . LYS B 1 286 ? 35.65717 39.19543 46.94352 1.000 29.42643 306 LYS B N 1
ATOM 11689 C CA . LYS B 1 286 ? 35.87749 39.22756 48.38780 1.000 33.64769 306 LYS B CA 1
ATOM 11690 C C . LYS B 1 286 ? 35.27805 40.46932 49.04403 1.000 38.51521 306 LYS B C 1
ATOM 11691 O O . LYS B 1 286 ? 34.97860 40.41990 50.24471 1.000 34.99912 306 LYS B O 1
ATOM 11710 N N . THR B 1 287 ? 35.06607 41.56461 48.29492 1.000 32.72205 307 THR B N 1
ATOM 11711 C CA . THR B 1 287 ? 34.31667 42.67696 48.85817 1.000 32.02123 307 THR B CA 1
ATOM 11712 C C . THR B 1 287 ? 32.83904 42.32747 49.04661 1.000 35.87641 307 THR B C 1
ATOM 11713 O O . THR B 1 287 ? 32.16122 42.97726 49.85817 1.000 36.18741 307 THR B O 1
ATOM 11724 N N . ILE B 1 288 ? 32.32740 41.32877 48.32186 1.000 34.69763 308 ILE B N 1
ATOM 11725 C CA . ILE B 1 288 ? 30.94564 40.88195 48.46038 1.000 37.10292 308 ILE B CA 1
ATOM 11726 C C . ILE B 1 288 ? 30.80971 39.81704 49.54063 1.000 36.63864 308 ILE B C 1
ATOM 11727 O O . ILE B 1 288 ? 29.81918 39.78900 50.27706 1.000 33.78277 308 ILE B O 1
ATOM 11743 N N . SER B 1 289 ? 31.77904 38.90818 49.62992 1.000 32.19543 309 SER B N 1
ATOM 11744 C CA . SER B 1 289 ? 31.78726 37.92701 50.70836 1.000 29.46141 309 SER B CA 1
ATOM 11745 C C . SER B 1 289 ? 33.20614 37.44640 50.93711 1.000 33.39381 309 SER B C 1
ATOM 11746 O O . SER B 1 289 ? 33.88471 37.03107 49.99253 1.000 33.46830 309 SER B O 1
ATOM 11754 N N . SER B 1 290 ? 33.63761 37.48139 52.19707 1.000 39.73787 310 SER B N 1
ATOM 11755 C CA . SER B 1 290 ? 34.94602 36.95345 52.55241 1.000 43.68788 310 SER B CA 1
ATOM 11756 C C . SER B 1 290 ? 35.02426 35.43926 52.42225 1.000 41.16937 310 SER B C 1
ATOM 11757 O O . SER B 1 290 ? 36.13121 34.89563 52.51137 1.000 43.28448 310 SER B O 1
ATOM 11765 N N . ASN B 1 291 ? 33.88841 34.75055 52.22905 1.000 32.93306 311 ASN B N 1
ATOM 11766 C CA . ASN B 1 291 ? 33.89807 33.30368 52.04528 1.000 42.35315 311 ASN B CA 1
ATOM 11767 C C . ASN B 1 291 ? 34.34630 32.89053 50.65011 1.000 37.92158 311 ASN B C 1
ATOM 11768 O O . ASN B 1 291 ? 34.50680 31.69239 50.40871 1.000 33.60142 311 ASN B O 1
ATOM 11779 N N . THR B 1 292 ? 34.51517 33.85767 49.73996 1.000 34.33986 312 THR B N 1
ATOM 11780 C CA . THR B 1 292 ? 34.97929 33.57280 48.38684 1.000 27.82031 312 THR B CA 1
ATOM 11781 C C . THR B 1 292 ? 36.24563 32.74104 48.42320 1.000 35.57086 312 THR B C 1
ATOM 11782 O O . THR B 1 292 ? 37.19239 33.06670 49.14016 1.000 30.03645 312 THR B O 1
ATOM 11793 N N . ALA B 1 293 ? 36.27078 31.67358 47.62426 1.000 40.83222 313 ALA B N 1
ATOM 11794 C CA . ALA B 1 293 ? 37.35767 30.70668 47.67780 1.000 37.58974 313 ALA B CA 1
ATOM 11795 C C . ALA B 1 293 ? 37.50616 30.02252 46.33428 1.000 33.42550 313 ALA B C 1
ATOM 11796 O O . ALA B 1 293 ? 36.51352 29.65866 45.69745 1.000 32.66341 313 ALA B O 1
ATOM 11803 N N . VAL B 1 294 ? 38.75195 29.82236 45.92149 1.000 29.92053 314 VAL B N 1
ATOM 11804 C CA . VAL B 1 294 ? 39.06081 29.17085 44.65091 1.000 29.25502 314 VAL B CA 1
ATOM 11805 C C . VAL B 1 294 ? 39.91856 27.93939 44.91241 1.000 36.44371 314 VAL B C 1
ATOM 11806 O O . VAL B 1 294 ? 40.81422 27.96394 45.76492 1.000 35.43328 314 VAL B O 1
ATOM 11819 N N A LYS B 1 295 ? 39.63647 26.86284 44.18626 0.469 33.07161 315 LYS B N 1
ATOM 11820 N N B LYS B 1 295 ? 39.64512 26.86559 44.17178 0.531 33.25565 315 LYS B N 1
ATOM 11821 C CA A LYS B 1 295 ? 40.49130 25.68399 44.17729 0.469 35.69973 315 LYS B CA 1
ATOM 11822 C CA B LYS B 1 295 ? 40.45788 25.65237 44.18098 0.531 35.82488 315 LYS B CA 1
ATOM 11823 C C A LYS B 1 295 ? 40.77149 25.30953 42.72960 0.469 29.39793 315 LYS B C 1
ATOM 11824 C C B LYS B 1 295 ? 40.76439 25.29729 42.73138 0.531 29.01266 315 LYS B C 1
ATOM 11825 O O A LYS B 1 295 ? 39.86673 25.31945 41.89003 0.469 27.51050 315 LYS B O 1
ATOM 11826 O O B LYS B 1 295 ? 39.86535 25.31593 41.88515 0.531 28.01410 315 LYS B O 1
ATOM 11863 N N . SER B 1 296 ? 42.02943 24.97687 42.44650 1.000 32.85569 316 SER B N 1
ATOM 11864 C CA . SER B 1 296 ? 42.46055 24.66011 41.09611 1.000 30.04013 316 SER B CA 1
ATOM 11865 C C . SER B 1 296 ? 43.33412 23.40946 41.07517 1.000 31.97301 316 SER B C 1
ATOM 11866 O O . SER B 1 296 ? 44.01257 23.07631 42.05560 1.000 32.78939 316 SER B O 1
ATOM 11875 N N . THR B 1 297 ? 43.29846 22.72428 39.93152 1.000 25.91971 317 THR B N 1
ATOM 11876 C CA . THR B 1 297 ? 44.14856 21.58228 39.65056 1.000 28.66318 317 THR B CA 1
ATOM 11877 C C . THR B 1 297 ? 44.76908 21.77448 38.27715 1.000 21.45489 317 THR B C 1
ATOM 11878 O O . THR B 1 297 ? 44.10802 22.27980 37.36057 1.000 30.74791 317 THR B O 1
ATOM 11889 N N . VAL B 1 298 ? 46.04619 21.41475 38.15858 1.000 27.73951 318 VAL B N 1
ATOM 11890 C CA . VAL B 1 298 ? 46.77476 21.46528 36.89873 1.000 26.46445 318 VAL B CA 1
ATOM 11891 C C . VAL B 1 298 ? 46.84098 20.03592 36.38030 1.000 29.92816 318 VAL B C 1
ATOM 11892 O O . VAL B 1 298 ? 47.40763 19.16316 37.05034 1.000 29.27447 318 VAL B O 1
ATOM 11905 N N . LEU B 1 299 ? 46.26493 19.79236 35.19034 1.000 25.43724 319 LEU B N 1
ATOM 11906 C CA . LEU B 1 299 ? 46.20162 18.45593 34.59989 1.000 26.58111 319 LEU B CA 1
ATOM 11907 C C . LEU B 1 299 ? 46.80149 18.42746 33.19995 1.000 23.29612 319 LEU B C 1
ATOM 11908 O O . LEU B 1 299 ? 46.66904 19.40288 32.44325 1.000 27.07367 319 LEU B O 1
ATOM 11924 N N . PRO B 1 300 ? 47.42870 17.31137 32.81573 1.000 24.11184 320 PRO B N 1
ATOM 11925 C CA . PRO B 1 300 ? 47.73632 17.07583 31.39816 1.000 25.95865 320 PRO B CA 1
ATOM 11926 C C . PRO B 1 300 ? 46.51296 17.28006 30.52133 1.000 26.18219 320 PRO B C 1
ATOM 11927 O O . PRO B 1 300 ? 45.38464 16.96343 30.91558 1.000 24.32998 320 PRO B O 1
ATOM 11938 N N . TRP B 1 301 ? 46.75773 17.77958 29.29690 1.000 28.01285 321 TRP B N 1
ATOM 11939 C CA . TRP B 1 301 ? 45.67716 18.11232 28.37517 1.000 23.64439 321 TRP B CA 1
ATOM 11940 C C . TRP B 1 301 ? 44.62110 17.00685 28.28068 1.000 20.84099 321 TRP B C 1
ATOM 11941 O O . TRP B 1 301 ? 43.43148 17.27197 28.44610 1.000 21.96515 321 TRP B O 1
ATOM 11962 N N . TRP B 1 302 ? 45.02797 15.76261 27.98286 1.000 22.56718 322 TRP B N 1
ATOM 11963 C CA . TRP B 1 302 ? 44.01907 14.73192 27.73647 1.000 27.94635 322 TRP B CA 1
ATOM 11964 C C . TRP B 1 302 ? 43.29198 14.31748 29.01979 1.000 26.13379 322 TRP B C 1
ATOM 11965 O O . TRP B 1 302 ? 42.08307 14.02486 28.98557 1.000 25.32039 322 TRP B O 1
ATOM 11986 N N . ASP B 1 303 ? 43.98459 14.32872 30.15796 1.000 22.89624 323 ASP B N 1
ATOM 11987 C CA . ASP B 1 303 ? 43.31002 14.07142 31.42742 1.000 26.76079 323 ASP B CA 1
ATOM 11988 C C . ASP B 1 303 ? 42.19960 15.07736 31.70736 1.000 25.65099 323 ASP B C 1
ATOM 11989 O O . ASP B 1 303 ? 41.13404 14.70302 32.21949 1.000 24.66764 323 ASP B O 1
ATOM 11998 N N . LEU B 1 304 ? 42.42224 16.36484 31.40653 1.000 24.21995 324 LEU B N 1
ATOM 11999 C CA . LEU B 1 304 ? 41.34780 17.33149 31.57065 1.000 21.86258 324 LEU B CA 1
ATOM 12000 C C . LEU B 1 304 ? 40.21253 17.06340 30.58254 1.000 23.53656 324 LEU B C 1
ATOM 12001 O O . LEU B 1 304 ? 39.03728 17.19933 30.92471 1.000 23.64621 324 LEU B O 1
ATOM 12017 N N . GLU B 1 305 ? 40.53669 16.72461 29.34018 1.000 22.43135 325 GLU B N 1
ATOM 12018 C CA . GLU B 1 305 ? 39.46320 16.41614 28.40009 1.000 22.52496 325 GLU B CA 1
ATOM 12019 C C . GLU B 1 305 ? 38.61174 15.24255 28.91446 1.000 24.00143 325 GLU B C 1
ATOM 12020 O O . GLU B 1 305 ? 37.38721 15.22792 28.73295 1.000 25.00868 325 GLU B O 1
ATOM 12032 N N . VAL B 1 306 ? 39.24354 14.27612 29.57441 1.000 21.73679 326 VAL B N 1
ATOM 12033 C CA . VAL B 1 306 ? 38.50912 13.14463 30.11985 1.000 25.07388 326 VAL B CA 1
ATOM 12034 C C . VAL B 1 306 ? 37.62597 13.60426 31.27470 1.000 24.93010 326 VAL B C 1
ATOM 12035 O O . VAL B 1 306 ? 36.48725 13.14244 31.42703 1.000 24.48374 326 VAL B O 1
ATOM 12048 N N . ALA B 1 307 ? 38.14111 14.49407 32.11712 1.000 23.79077 327 ALA B N 1
ATOM 12049 C CA . ALA B 1 307 ? 37.31590 15.06295 33.18452 1.000 31.42815 327 ALA B CA 1
ATOM 12050 C C . ALA B 1 307 ? 36.10701 15.79591 32.62504 1.000 26.44113 327 ALA B C 1
ATOM 12051 O O . ALA B 1 307 ? 35.01308 15.75556 33.21133 1.000 29.07863 327 ALA B O 1
ATOM 12058 N N . VAL B 1 308 ? 36.29403 16.50856 31.51304 1.000 24.99627 328 VAL B N 1
ATOM 12059 C CA . VAL B 1 308 ? 35.23921 17.36576 30.97921 1.000 21.85434 328 VAL B CA 1
ATOM 12060 C C . VAL B 1 308 ? 34.14582 16.54298 30.31055 1.000 22.91148 328 VAL B C 1
ATOM 12061 O O . VAL B 1 308 ? 32.94815 16.78300 30.52877 1.000 25.62409 328 VAL B O 1
ATOM 12074 N N . ALA B 1 309 ? 34.52860 15.57832 29.46580 1.000 25.01006 329 ALA B N 1
ATOM 12075 C CA . ALA B 1 309 ? 33.56118 14.86745 28.63039 1.000 22.85039 329 ALA B CA 1
ATOM 12076 C C . ALA B 1 309 ? 33.39365 13.40997 29.01695 1.000 23.56992 329 ALA B C 1
ATOM 12077 O O . ALA B 1 309 ? 32.59172 12.69696 28.37993 1.000 22.19712 329 ALA B O 1
ATOM 12084 N N . GLY B 1 310 ? 34.12083 12.94861 30.02577 1.000 21.77465 330 GLY B N 1
ATOM 12085 C CA . GLY B 1 310 ? 33.88187 11.66530 30.63488 1.000 27.43003 330 GLY B CA 1
ATOM 12086 C C . GLY B 1 310 ? 34.82788 10.58453 30.17505 1.000 25.57127 330 GLY B C 1
ATOM 12087 O O . GLY B 1 310 ? 35.57879 10.73378 29.20783 1.000 25.36891 330 GLY B O 1
ATOM 12091 N N . PRO B 1 311 ? 34.77073 9.44298 30.87280 1.000 26.88729 331 PRO B N 1
ATOM 12092 C CA . PRO B 1 311 ? 35.63373 8.30534 30.52609 1.000 28.09223 331 PRO B CA 1
ATOM 12093 C C . PRO B 1 311 ? 35.37583 7.74041 29.14245 1.000 21.35090 331 PRO B C 1
ATOM 12094 O O . PRO B 1 311 ? 36.25895 7.06099 28.59265 1.000 24.47493 331 PRO B O 1
ATOM 12105 N N . GLY B 1 312 ? 34.20663 8.01038 28.56414 1.000 24.70550 332 GLY B N 1
ATOM 12106 C CA . GLY B 1 312 ? 33.95867 7.61561 27.19369 1.000 27.72004 332 GLY B CA 1
ATOM 12107 C C . GLY B 1 312 ? 34.92976 8.19721 26.19456 1.000 22.51643 332 GLY B C 1
ATOM 12108 O O . GLY B 1 312 ? 35.00504 7.71021 25.06080 1.000 22.87634 332 GLY B O 1
ATOM 12112 N N . MET B 1 313 ? 35.66905 9.24804 26.56934 1.000 23.27029 333 MET B N 1
ATOM 12113 C CA . MET B 1 313 ? 36.63758 9.79918 25.63029 1.000 25.74228 333 MET B CA 1
ATOM 12114 C C . MET B 1 313 ? 37.63321 8.74152 25.17047 1.000 26.87697 333 MET B C 1
ATOM 12115 O O . MET B 1 313 ? 38.18514 8.85145 24.06544 1.000 24.33444 333 MET B O 1
ATOM 12129 N N . ASN B 1 314 ? 37.84272 7.71240 25.97516 1.000 27.49205 334 ASN B N 1
ATOM 12130 C CA . ASN B 1 314 ? 38.80462 6.65788 25.68027 1.000 24.69703 334 ASN B CA 1
ATOM 12131 C C . ASN B 1 314 ? 38.18822 5.40981 25.07806 1.000 29.12076 334 ASN B C 1
ATOM 12132 O O . ASN B 1 314 ? 38.93922 4.52340 24.66219 1.000 29.46190 334 ASN B O 1
ATOM 12143 N N . GLN B 1 315 ? 36.87366 5.32991 24.98297 1.000 23.40117 335 GLN B N 1
ATOM 12144 C CA . GLN B 1 315 ? 36.14263 4.07756 24.74757 1.000 26.34852 335 GLN B CA 1
ATOM 12145 C C . GLN B 1 315 ? 35.52271 4.05286 23.35560 1.000 24.89230 335 GLN B C 1
ATOM 12146 O O . GLN B 1 315 ? 35.21485 5.10671 22.77359 1.000 25.57345 335 GLN B O 1
ATOM 12160 N N . PRO B 1 316 ? 35.29678 2.86087 22.78974 1.000 25.65802 336 PRO B N 1
ATOM 12161 C CA . PRO B 1 316 ? 34.56047 2.76440 21.52048 1.000 22.23350 336 PRO B CA 1
ATOM 12162 C C . PRO B 1 316 ? 33.21656 3.46078 21.59891 1.000 25.73517 336 PRO B C 1
ATOM 12163 O O . PRO B 1 316 ? 32.52633 3.39324 22.62864 1.000 26.01045 336 PRO B O 1
ATOM 12174 N N . ASN B 1 317 ? 32.85326 4.13837 20.49146 1.000 27.54996 337 ASN B N 1
ATOM 12175 C CA . ASN B 1 317 ? 31.60791 4.88290 20.36580 1.000 27.16216 337 ASN B CA 1
ATOM 12176 C C . ASN B 1 317 ? 31.51432 6.05994 21.32990 1.000 22.23703 337 ASN B C 1
ATOM 12177 O O . ASN B 1 317 ? 30.47299 6.69510 21.40524 1.000 28.04359 337 ASN B O 1
ATOM 12188 N N . GLY B 1 318 ? 32.56400 6.33119 22.09818 1.000 25.51699 338 GLY B N 1
ATOM 12189 C CA . GLY B 1 318 ? 32.43256 7.29083 23.17410 1.000 24.18113 338 GLY B CA 1
ATOM 12190 C C . GLY B 1 318 ? 31.66441 6.79094 24.37759 1.000 24.78774 338 GLY B C 1
ATOM 12191 O O . GLY B 1 318 ? 31.15487 7.60852 25.15475 1.000 24.53069 338 GLY B O 1
ATOM 12195 N N . GLY B 1 319 ? 31.56066 5.48412 24.56818 1.000 23.77645 339 GLY B N 1
ATOM 12196 C CA . GLY B 1 319 ? 30.84109 4.94682 25.72008 1.000 26.41966 339 GLY B CA 1
ATOM 12197 C C . GLY B 1 319 ? 29.37659 4.67835 25.39213 1.000 28.65753 339 GLY B C 1
ATOM 12198 O O . GLY B 1 319 ? 28.98524 4.45345 24.24939 1.000 27.23332 339 GLY B O 1
ATOM 12202 N N . ALA B 1 320 ? 28.56207 4.69297 26.44653 1.000 30.27168 340 ALA B N 1
ATOM 12203 C CA . ALA B 1 320 ? 27.14169 4.37664 26.31767 1.000 25.78562 340 ALA B CA 1
ATOM 12204 C C . ALA B 1 320 ? 26.28152 5.64491 26.26990 1.000 21.39634 340 ALA B C 1
ATOM 12205 O O . ALA B 1 320 ? 26.68123 6.73122 26.67438 1.000 25.34122 340 ALA B O 1
ATOM 12212 N N . LEU B 1 321 ? 25.07288 5.46661 25.73595 1.000 24.03669 341 LEU B N 1
ATOM 12213 C CA . LEU B 1 321 ? 24.11507 6.55510 25.59590 1.000 22.86569 341 LEU B CA 1
ATOM 12214 C C . LEU B 1 321 ? 23.63175 7.04711 26.94895 1.000 23.78610 341 LEU B C 1
ATOM 12215 O O . LEU B 1 321 ? 23.60493 8.25602 27.21858 1.000 23.91696 341 LEU B O 1
ATOM 12231 N N . GLY B 1 322 ? 23.23407 6.11911 27.81406 1.000 24.49367 342 GLY B N 1
ATOM 12232 C CA . GLY B 1 322 ? 22.59937 6.54585 29.04242 1.000 25.38124 342 GLY B CA 1
ATOM 12233 C C . GLY B 1 322 ? 21.22063 7.11701 28.76131 1.000 27.81528 342 GLY B C 1
ATOM 12234 O O . GLY B 1 322 ? 20.55959 6.76611 27.77974 1.000 27.49458 342 GLY B O 1
ATOM 12238 N N . GLY B 1 323 ? 20.78121 8.00156 29.63524 1.000 28.69058 343 GLY B N 1
ATOM 12239 C CA . GLY B 1 323 ? 19.52323 8.70284 29.43733 1.000 42.24884 343 GLY B CA 1
ATOM 12240 C C . GLY B 1 323 ? 18.85303 9.08910 30.74093 1.000 31.77008 343 GLY B C 1
ATOM 12241 O O . GLY B 1 323 ? 19.11278 8.52690 31.80767 1.000 25.54936 343 GLY B O 1
ATOM 12245 N N . ARG B 1 324 ? 17.97926 10.09758 30.64515 1.000 26.06911 344 ARG B N 1
ATOM 12246 C CA . ARG B 1 324 ? 17.08700 10.47710 31.73784 1.000 28.01324 344 ARG B CA 1
ATOM 12247 C C . ARG B 1 324 ? 15.90948 11.24497 31.16408 1.000 23.40332 344 ARG B C 1
ATOM 12248 O O . ARG B 1 324 ? 15.85393 11.51413 29.98029 1.000 23.34873 344 ARG B O 1
ATOM 12269 N N . SER B 1 325 ? 14.93237 11.51928 32.03135 1.000 22.78010 345 SER B N 1
ATOM 12270 C CA . SER B 1 325 ? 13.69741 12.19148 31.65809 1.000 23.60779 345 SER B CA 1
ATOM 12271 C C . SER B 1 325 ? 13.77384 13.63843 32.12595 1.000 24.61891 345 SER B C 1
ATOM 12272 O O . SER B 1 325 ? 13.90130 13.89497 33.32410 1.000 23.98522 345 SER B O 1
ATOM 12280 N N . PHE B 1 326 ? 13.69258 14.57602 31.19374 1.000 18.27394 346 PHE B N 1
ATOM 12281 C CA . PHE B 1 326 ? 13.89091 15.98375 31.57194 1.000 18.08964 346 PHE B CA 1
ATOM 12282 C C . PHE B 1 326 ? 13.25018 16.90343 30.54718 1.000 21.93437 346 PHE B C 1
ATOM 12283 O O . PHE B 1 326 ? 12.82011 16.47658 29.47756 1.000 22.15339 346 PHE B O 1
ATOM 12300 N N . TYR B 1 327 ? 13.22706 18.20137 30.88346 1.000 22.36964 347 TYR B N 1
ATOM 12301 C CA . TYR B 1 327 ? 12.65053 19.22876 30.01872 1.000 22.19788 347 TYR B CA 1
ATOM 12302 C C . TYR B 1 327 ? 13.52513 20.48857 30.06846 1.000 22.88118 347 TYR B C 1
ATOM 12303 O O . TYR B 1 327 ? 13.66070 21.13364 31.11439 1.000 24.26596 347 TYR B O 1
ATOM 12321 N N . THR B 1 328 ? 14.08881 20.85302 28.91883 1.000 20.39819 348 THR B N 1
ATOM 12322 C CA . THR B 1 328 ? 15.11093 21.87652 28.80801 1.000 20.17791 348 THR B CA 1
ATOM 12323 C C . THR B 1 328 ? 14.53849 23.23565 28.40557 1.000 22.61894 348 THR B C 1
ATOM 12324 O O . THR B 1 328 ? 13.78114 23.34836 27.43481 1.000 20.85857 348 THR B O 1
ATOM 12335 N N . GLN B 1 329 ? 14.92767 24.27041 29.14907 1.000 23.17886 349 GLN B N 1
ATOM 12336 C CA . GLN B 1 329 ? 14.76018 25.65662 28.73046 1.000 23.32638 349 GLN B CA 1
ATOM 12337 C C . GLN B 1 329 ? 16.12955 26.31733 28.63841 1.000 17.65239 349 GLN B C 1
ATOM 12338 O O . GLN B 1 329 ? 17.04060 25.97660 29.40852 1.000 21.47138 349 GLN B O 1
ATOM 12352 N N . SER B 1 330 ? 16.28360 27.25308 27.69486 1.000 19.53757 350 SER B N 1
ATOM 12353 C CA . SER B 1 330 ? 17.55567 27.92443 27.54717 1.000 18.76626 350 SER B CA 1
ATOM 12354 C C . SER B 1 330 ? 17.39581 29.29186 26.87508 1.000 20.88867 350 SER B C 1
ATOM 12355 O O . SER B 1 330 ? 16.66077 29.45135 25.89881 1.000 20.71850 350 SER B O 1
ATOM 12363 N N . LEU B 1 331 ? 18.12374 30.25965 27.38650 1.000 21.20674 351 LEU B N 1
ATOM 12364 C CA . LEU B 1 331 ? 18.11371 31.62586 26.87284 1.000 25.00052 351 LEU B CA 1
ATOM 12365 C C . LEU B 1 331 ? 19.56257 32.05889 26.71664 1.000 24.22026 351 LEU B C 1
ATOM 12366 O O . LEU B 1 331 ? 20.42506 31.63437 27.49250 1.000 24.74012 351 LEU B O 1
ATOM 12382 N N . THR B 1 332 ? 19.82771 32.82820 25.67914 1.000 23.62485 352 THR B N 1
ATOM 12383 C CA . THR B 1 332 ? 21.11092 33.48800 25.49398 1.000 24.13795 352 THR B CA 1
ATOM 12384 C C . THR B 1 332 ? 20.92807 35.01372 25.48790 1.000 25.03710 352 THR B C 1
ATOM 12385 O O . THR B 1 332 ? 19.85928 35.56211 25.12444 1.000 23.51670 352 THR B O 1
ATOM 12396 N N . THR B 1 333 ? 21.99258 35.70615 25.89190 1.000 21.11725 353 THR B N 1
ATOM 12397 C CA . THR B 1 333 ? 22.04711 37.17079 25.82293 1.000 24.53212 353 THR B CA 1
ATOM 12398 C C . THR B 1 333 ? 23.39489 37.60688 25.27011 1.000 22.33911 353 THR B C 1
ATOM 12399 O O . THR B 1 333 ? 24.33435 36.81176 25.20130 1.000 27.55876 353 THR B O 1
ATOM 12410 N N . THR B 1 334 ? 23.49102 38.88563 24.87637 1.000 24.45184 354 THR B N 1
ATOM 12411 C CA . THR B 1 334 ? 24.67755 39.35864 24.18344 1.000 23.70109 354 THR B CA 1
ATOM 12412 C C . THR B 1 334 ? 25.33947 40.50631 24.94384 1.000 30.54584 354 THR B C 1
ATOM 12413 O O . THR B 1 334 ? 24.76890 41.10119 25.86130 1.000 26.18686 354 THR B O 1
ATOM 12424 N N . THR B 1 335 ? 26.53495 40.88818 24.50306 1.000 26.62215 355 THR B N 1
ATOM 12425 C CA . THR B 1 335 ? 27.19680 42.03080 25.14500 1.000 32.76399 355 THR B CA 1
ATOM 12426 C C . THR B 1 335 ? 26.49860 43.36782 24.87871 1.000 30.54747 355 THR B C 1
ATOM 12427 O O . THR B 1 335 ? 26.83233 44.36966 25.53916 1.000 30.93341 355 THR B O 1
ATOM 12438 N N . ASP B 1 336 ? 25.55037 43.42547 23.92898 1.000 31.55243 356 ASP B N 1
ATOM 12439 C CA . ASP B 1 336 ? 24.78178 44.64899 23.71295 1.000 33.94718 356 ASP B CA 1
ATOM 12440 C C . ASP B 1 336 ? 23.85095 44.97789 24.88622 1.000 28.72173 356 ASP B C 1
ATOM 12441 O O . ASP B 1 336 ? 23.45015 46.14200 25.03815 1.000 28.00782 356 ASP B O 1
ATOM 12450 N N . HIS B 1 337 ? 23.52303 43.99779 25.71847 1.000 26.28840 357 HIS B N 1
ATOM 12451 C CA . HIS B 1 337 ? 22.59936 44.16709 26.84137 1.000 33.59735 357 HIS B CA 1
ATOM 12452 C C . HIS B 1 337 ? 23.09276 43.36557 28.03709 1.000 31.48675 357 HIS B C 1
ATOM 12453 O O . HIS B 1 337 ? 22.47308 42.37877 28.46021 1.000 28.54400 357 HIS B O 1
ATOM 12467 N N . PRO B 1 338 ? 24.19626 43.80104 28.64500 1.000 25.69001 358 PRO B N 1
ATOM 12468 C CA . PRO B 1 338 ? 24.71052 43.10244 29.82998 1.000 25.35760 358 PRO B CA 1
ATOM 12469 C C . PRO B 1 338 ? 23.64512 42.97884 30.91898 1.000 24.93669 358 PRO B C 1
ATOM 12470 O O . PRO B 1 338 ? 22.80029 43.87511 31.09615 1.000 27.31421 358 PRO B O 1
ATOM 12481 N N . LEU B 1 339 ? 23.71143 41.87168 31.65573 1.000 25.32273 359 LEU B N 1
ATOM 12482 C CA . LEU B 1 339 ? 22.73352 41.64782 32.71071 1.000 29.19392 359 LEU B CA 1
ATOM 12483 C C . LEU B 1 339 ? 22.90428 42.67942 33.82735 1.000 26.88641 359 LEU B C 1
ATOM 12484 O O . LEU B 1 339 ? 24.02163 43.12906 34.12202 1.000 26.02318 359 LEU B O 1
ATOM 12500 N N . THR B 1 340 ? 21.77613 43.07502 34.40603 1.000 24.69953 360 THR B N 1
ATOM 12501 C CA . THR B 1 340 ? 21.72777 43.95662 35.56094 1.000 25.33819 360 THR B CA 1
ATOM 12502 C C . THR B 1 340 ? 21.53536 43.13228 36.81790 1.000 27.68655 360 THR B C 1
ATOM 12503 O O . THR B 1 340 ? 21.14651 41.96205 36.76775 1.000 27.70819 360 THR B O 1
ATOM 12514 N N . VAL B 1 341 ? 21.74223 43.78786 37.96336 1.000 26.39891 361 VAL B N 1
ATOM 12515 C CA . VAL B 1 341 ? 21.45391 43.11879 39.22951 1.000 25.30753 361 VAL B CA 1
ATOM 12516 C C . VAL B 1 341 ? 19.98564 42.72791 39.29345 1.000 25.46748 361 VAL B C 1
ATOM 12517 O O . VAL B 1 341 ? 19.63981 41.62379 39.72867 1.000 30.23395 361 VAL B O 1
ATOM 12530 N N . LYS B 1 342 ? 19.10526 43.62810 38.84349 1.000 28.01063 362 LYS B N 1
ATOM 12531 C CA . LYS B 1 342 ? 17.66889 43.35381 38.83726 1.000 31.59311 362 LYS B CA 1
ATOM 12532 C C . LYS B 1 342 ? 17.35065 42.05129 38.11169 1.000 27.74051 362 LYS B C 1
ATOM 12533 O O . LYS B 1 342 ? 16.60454 41.20696 38.61830 1.000 26.84762 362 LYS B O 1
ATOM 12552 N N . GLN B 1 343 ? 17.90758 41.88799 36.90315 1.000 25.50515 363 GLN B N 1
ATOM 12553 C CA . GLN B 1 343 ? 17.64324 40.69661 36.10337 1.000 25.82459 363 GLN B CA 1
ATOM 12554 C C . GLN B 1 343 ? 18.24498 39.45153 36.73343 1.000 23.28760 363 GLN B C 1
ATOM 12555 O O . GLN B 1 343 ? 17.61982 38.39584 36.72242 1.000 22.52808 363 GLN B O 1
ATOM 12569 N N . ALA B 1 344 ? 19.46407 39.54771 37.24904 1.000 22.67944 364 ALA B N 1
ATOM 12570 C CA . ALA B 1 344 ? 20.10923 38.39158 37.85365 1.000 24.21065 364 ALA B CA 1
ATOM 12571 C C . ALA B 1 344 ? 19.36277 37.93472 39.09840 1.000 27.05734 364 ALA B C 1
ATOM 12572 O O . ALA B 1 344 ? 19.28032 36.72191 39.38018 1.000 24.66150 364 ALA B O 1
ATOM 12579 N N . GLN B 1 345 ? 18.83767 38.88253 39.86235 1.000 23.14835 365 GLN B N 1
ATOM 12580 C CA . GLN B 1 345 ? 18.11028 38.54975 41.07214 1.000 23.44469 365 GLN B CA 1
ATOM 12581 C C . GLN B 1 345 ? 16.79228 37.87728 40.72684 1.000 28.97364 365 GLN B C 1
ATOM 12582 O O . GLN B 1 345 ? 16.41684 36.89192 41.35547 1.000 24.98541 365 GLN B O 1
ATOM 12596 N N . ILE B 1 346 ? 16.08577 38.38966 39.71296 1.000 22.25767 366 ILE B N 1
ATOM 12597 C CA . ILE B 1 346 ? 14.81676 37.78141 39.30488 1.000 26.24283 366 ILE B CA 1
ATOM 12598 C C . ILE B 1 346 ? 15.02703 36.36943 38.78740 1.000 26.75322 366 ILE B C 1
ATOM 12599 O O . ILE B 1 346 ? 14.22576 35.45905 39.07681 1.000 24.87708 366 ILE B O 1
ATOM 12615 N N . LEU B 1 347 ? 16.09918 36.15047 38.02698 1.000 21.84019 367 LEU B N 1
ATOM 12616 C CA . LEU B 1 347 ? 16.41949 34.80639 37.55061 1.000 20.89523 367 LEU B CA 1
ATOM 12617 C C . LEU B 1 347 ? 16.55250 33.82803 38.70912 1.000 22.79025 367 LEU B C 1
ATOM 12618 O O . LEU B 1 347 ? 15.90466 32.77551 38.72376 1.000 22.59239 367 LEU B O 1
ATOM 12634 N N . PHE B 1 348 ? 17.41379 34.14419 39.68923 1.000 20.67017 368 PHE B N 1
ATOM 12635 C CA . PHE B 1 348 ? 17.66665 33.16909 40.76891 1.000 23.93347 368 PHE B CA 1
ATOM 12636 C C . PHE B 1 348 ? 16.47232 33.04543 41.70702 1.000 26.70047 368 PHE B C 1
ATOM 12637 O O . PHE B 1 348 ? 16.17819 31.94735 42.18960 1.000 25.06995 368 PHE B O 1
ATOM 12654 N N . GLU B 1 349 ? 15.74808 34.13842 41.95061 1.000 22.06712 369 GLU B N 1
ATOM 12655 C CA . GLU B 1 349 ? 14.60818 34.04966 42.85026 1.000 26.48329 369 GLU B CA 1
ATOM 12656 C C . GLU B 1 349 ? 13.52631 33.16714 42.26030 1.000 25.23860 369 GLU B C 1
ATOM 12657 O O . GLU B 1 349 ? 12.90838 32.36762 42.97729 1.000 25.26389 369 GLU B O 1
ATOM 12669 N N . GLY B 1 350 ? 13.29517 33.27549 40.94796 1.000 21.79487 370 GLY B N 1
ATOM 12670 C CA . GLY B 1 350 ? 12.24122 32.48749 40.33583 1.000 23.97177 370 GLY B CA 1
ATOM 12671 C C . GLY B 1 350 ? 12.58391 31.03486 40.08538 1.000 23.67198 370 GLY B C 1
ATOM 12672 O O . GLY B 1 350 ? 11.68734 30.18870 40.12493 1.000 23.43697 370 GLY B O 1
ATOM 12676 N N . THR B 1 351 ? 13.85304 30.73185 39.80540 1.000 22.81293 371 THR B N 1
ATOM 12677 C CA . THR B 1 351 ? 14.28412 29.38215 39.45319 1.000 22.98359 371 THR B CA 1
ATOM 12678 C C . THR B 1 351 ? 14.81476 28.66093 40.68855 1.000 20.36293 371 THR B C 1
ATOM 12679 O O . THR B 1 351 ? 14.02183 28.11664 41.46170 1.000 25.44998 371 THR B O 1
ATOM 12690 N N . THR B 1 352 ? 16.13551 28.68302 40.91028 1.000 22.80058 372 THR B N 1
ATOM 12691 C CA . THR B 1 352 ? 16.71566 27.80029 41.91838 1.000 25.51784 372 THR B CA 1
ATOM 12692 C C . THR B 1 352 ? 16.22408 28.12973 43.32532 1.000 24.99921 372 THR B C 1
ATOM 12693 O O . THR B 1 352 ? 15.98856 27.21547 44.12486 1.000 24.59899 372 THR B O 1
ATOM 12704 N N . LEU B 1 353 ? 16.05141 29.41950 43.65391 1.000 22.62967 373 LEU B N 1
ATOM 12705 C CA . LEU B 1 353 ? 15.70197 29.75313 45.03727 1.000 23.68867 373 LEU B CA 1
ATOM 12706 C C . LEU B 1 353 ? 14.25383 29.41092 45.37599 1.000 24.41006 373 LEU B C 1
ATOM 12707 O O . LEU B 1 353 ? 13.93424 29.23258 46.55906 1.000 26.93145 373 LEU B O 1
ATOM 12723 N N . ALA B 1 354 ? 13.38187 29.30817 44.37149 1.000 22.64490 374 ALA B N 1
ATOM 12724 C CA . ALA B 1 354 ? 12.00129 28.89405 44.57831 1.000 23.49577 374 ALA B CA 1
ATOM 12725 C C . ALA B 1 354 ? 11.77233 27.39580 44.42834 1.000 25.77700 374 ALA B C 1
ATOM 12726 O O . ALA B 1 354 ? 10.75016 26.89042 44.92054 1.000 25.46287 374 ALA B O 1
ATOM 12733 N N . PHE B 1 355 ? 12.66080 26.67933 43.73600 1.000 21.06830 375 PHE B N 1
ATOM 12734 C CA . PHE B 1 355 ? 12.40893 25.28137 43.38421 1.000 20.21748 375 PHE B CA 1
ATOM 12735 C C . PHE B 1 355 ? 12.15513 24.45308 44.63399 1.000 21.21960 375 PHE B C 1
ATOM 12736 O O . PHE B 1 355 ? 12.96225 24.44527 45.55946 1.000 25.49522 375 PHE B O 1
ATOM 12753 N N . ASN B 1 356 ? 11.04205 23.70032 44.64939 1.000 31.92677 376 ASN B N 1
ATOM 12754 C CA . ASN B 1 356 ? 10.80942 22.83634 45.80149 1.000 44.41859 376 ASN B CA 1
ATOM 12755 C C . ASN B 1 356 ? 10.08890 21.54207 45.42216 1.000 31.29640 376 ASN B C 1
ATOM 12756 O O . ASN B 1 356 ? 9.25965 21.03843 46.18636 1.000 38.35642 376 ASN B O 1
ATOM 12766 N N . ARG B 1 357 ? 10.43965 20.95949 44.29330 1.000 28.65543 377 ARG B N 1
ATOM 12767 C CA . ARG B 1 357 ? 9.83638 19.69645 43.89148 1.000 26.48203 377 ARG B CA 1
ATOM 12768 C C . ARG B 1 357 ? 10.53959 18.53465 44.59229 1.000 34.63012 377 ARG B C 1
ATOM 12769 O O . ARG B 1 357 ? 11.73190 18.60250 44.90736 1.000 35.42811 377 ARG B O 1
ATOM 12791 N N . THR B 1 358 ? 9.78322 17.46627 44.84448 1.000 35.06827 378 THR B N 1
ATOM 12792 C CA . THR B 1 358 ? 10.35758 16.21573 45.32423 1.000 46.57607 378 THR B CA 1
ATOM 12793 C C . THR B 1 358 ? 10.22442 15.08913 44.30610 1.000 45.62159 378 THR B C 1
ATOM 12794 O O . THR B 1 358 ? 10.72839 13.99329 44.54940 1.000 48.64387 378 THR B O 1
ATOM 12805 N N . ASP B 1 359 ? 9.56087 15.32597 43.17500 1.000 25.36779 379 ASP B N 1
ATOM 12806 C CA . ASP B 1 359 ? 9.44990 14.35887 42.09535 1.000 26.50305 379 ASP B CA 1
ATOM 12807 C C . ASP B 1 359 ? 10.36820 14.67099 40.92050 1.000 28.06397 379 ASP B C 1
ATOM 12808 O O . ASP B 1 359 ? 10.36340 13.92981 39.93709 1.000 28.56739 379 ASP B O 1
ATOM 12817 N N . MET B 1 360 ? 11.16475 15.74985 40.99895 1.000 26.05341 380 MET B N 1
ATOM 12818 C CA . MET B 1 360 ? 12.24154 15.96997 40.04332 1.000 31.55478 380 MET B CA 1
ATOM 12819 C C . MET B 1 360 ? 13.28218 16.85626 40.71226 1.000 24.65351 380 MET B C 1
ATOM 12820 O O . MET B 1 360 ? 13.04151 17.43399 41.77424 1.000 23.18313 380 MET B O 1
ATOM 12834 N N A THR B 1 361 ? 14.46991 16.89088 40.10950 0.513 26.88919 381 THR B N 1
ATOM 12835 N N B THR B 1 361 ? 14.46078 16.91207 40.09125 0.487 26.81022 381 THR B N 1
ATOM 12836 C CA A THR B 1 361 ? 15.64441 17.52107 40.69516 0.513 26.04812 381 THR B CA 1
ATOM 12837 C CA B THR B 1 361 ? 15.66052 17.50066 40.67107 0.487 25.86153 381 THR B CA 1
ATOM 12838 C C A THR B 1 361 ? 16.14627 18.60150 39.75027 0.513 28.50120 381 THR B C 1
ATOM 12839 C C B THR B 1 361 ? 16.15859 18.59927 39.74307 0.487 28.52795 381 THR B C 1
ATOM 12840 O O A THR B 1 361 ? 16.34199 18.34387 38.55460 0.513 26.61478 381 THR B O 1
ATOM 12841 O O B THR B 1 361 ? 16.36355 18.35331 38.54708 0.487 27.20708 381 THR B O 1
ATOM 12862 N N . LYS B 1 362 ? 16.37185 19.79391 40.28530 1.000 24.97423 382 LYS B N 1
ATOM 12863 C CA . LYS B 1 362 ? 16.78899 20.92051 39.45382 1.000 20.61077 382 LYS B CA 1
ATOM 12864 C C . LYS B 1 362 ? 18.20928 20.73454 38.91736 1.000 23.86200 382 LYS B C 1
ATOM 12865 O O . LYS B 1 362 ? 19.05264 20.08383 39.53621 1.000 24.86434 382 LYS B O 1
ATOM 12885 N N . PHE B 1 363 ? 18.44300 21.30510 37.72929 1.000 21.49650 383 PHE B N 1
ATOM 12886 C CA . PHE B 1 363 ? 19.74915 21.31583 37.06449 1.000 24.71416 383 PHE B CA 1
ATOM 12887 C C . PHE B 1 363 ? 19.82371 22.60895 36.25154 1.000 23.06922 383 PHE B C 1
ATOM 12888 O O . PHE B 1 363 ? 19.17379 22.73392 35.21763 1.000 23.37327 383 PHE B O 1
ATOM 12905 N N . GLY B 1 364 ? 20.59071 23.56776 36.72126 1.000 23.71603 384 GLY B N 1
ATOM 12906 C CA . GLY B 1 364 ? 20.64144 24.88200 36.09241 1.000 21.06854 384 GLY B CA 1
ATOM 12907 C C . GLY B 1 364 ? 22.05528 25.40596 36.12280 1.000 20.61965 384 GLY B C 1
ATOM 12908 O O . GLY B 1 364 ? 22.81632 25.13485 37.06171 1.000 22.15081 384 GLY B O 1
ATOM 12912 N N . TYR B 1 365 ? 22.41650 26.16739 35.07817 1.000 24.83937 385 TYR B N 1
ATOM 12913 C CA . TYR B 1 365 ? 23.72243 26.82736 35.02735 1.000 23.46710 385 TYR B CA 1
ATOM 12914 C C . TYR B 1 365 ? 23.69822 27.88043 33.93176 1.000 23.84885 385 TYR B C 1
ATOM 12915 O O . TYR B 1 365 ? 22.82481 27.87683 33.06026 1.000 24.61314 385 TYR B O 1
ATOM 12933 N N . MET B 1 366 ? 24.65422 28.79829 33.99430 1.000 22.83464 386 MET B N 1
ATOM 12934 C CA . MET B 1 366 ? 24.88044 29.73850 32.90149 1.000 23.88526 386 MET B CA 1
ATOM 12935 C C . MET B 1 366 ? 26.35845 29.71228 32.55068 1.000 22.52728 386 MET B C 1
ATOM 12936 O O . MET B 1 366 ? 27.21882 29.94493 33.41449 1.000 23.28720 386 MET B O 1
ATOM 12950 N N . ASP B 1 367 ? 26.65013 29.39138 31.29328 1.000 21.05789 387 ASP B N 1
ATOM 12951 C CA . ASP B 1 367 ? 28.01244 29.40908 30.79472 1.000 20.32736 387 ASP B CA 1
ATOM 12952 C C . ASP B 1 367 ? 28.36994 30.79196 30.28310 1.000 22.77460 387 ASP B C 1
ATOM 12953 O O . ASP B 1 367 ? 27.61717 31.38428 29.49075 1.000 22.00009 387 ASP B O 1
ATOM 12962 N N . LEU B 1 368 ? 29.52270 31.29276 30.70645 1.000 21.35019 388 LEU B N 1
ATOM 12963 C CA . LEU B 1 368 ? 30.04657 32.51335 30.12547 1.000 27.02676 388 LEU B CA 1
ATOM 12964 C C . LEU B 1 368 ? 30.44186 32.23562 28.68119 1.000 25.83784 388 LEU B C 1
ATOM 12965 O O . LEU B 1 368 ? 31.23903 31.32272 28.42422 1.000 27.55686 388 LEU B O 1
ATOM 12981 N N . TRP B 1 369 ? 29.88517 33.00940 27.75127 1.000 23.66766 389 TRP B N 1
ATOM 12982 C CA . TRP B 1 369 ? 30.23992 32.93092 26.33845 1.000 25.08143 389 TRP B CA 1
ATOM 12983 C C . TRP B 1 369 ? 31.26857 34.01974 26.07890 1.000 24.88439 389 TRP B C 1
ATOM 12984 O O . TRP B 1 369 ? 32.40082 33.91611 26.55820 1.000 23.96278 389 TRP B O 1
ATOM 13005 N N . GLY B 1 370 ? 30.90188 35.09344 25.36501 1.000 24.04058 390 GLY B N 1
ATOM 13006 C CA . GLY B 1 370 ? 31.83788 36.16175 25.14836 1.000 24.36670 390 GLY B CA 1
ATOM 13007 C C . GLY B 1 370 ? 33.06619 35.70950 24.39513 1.000 30.93538 390 GLY B C 1
ATOM 13008 O O . GLY B 1 370 ? 33.00350 34.88200 23.46844 1.000 25.37328 390 GLY B O 1
ATOM 13012 N N . GLY B 1 371 ? 34.21065 36.25656 24.79117 1.000 27.92651 391 GLY B N 1
ATOM 13013 C CA . GLY B 1 371 ? 35.42961 35.94177 24.05509 1.000 32.65494 391 GLY B CA 1
ATOM 13014 C C . GLY B 1 371 ? 35.30743 36.28293 22.57440 1.000 31.86248 391 GLY B C 1
ATOM 13015 O O . GLY B 1 371 ? 34.86426 37.38369 22.20278 1.000 27.02026 391 GLY B O 1
ATOM 13019 N N . VAL B 1 372 ? 35.67553 35.32380 21.71013 1.000 26.70414 392 VAL B N 1
ATOM 13020 C CA . VAL B 1 372 ? 35.74628 35.58594 20.28061 1.000 29.70895 392 VAL B CA 1
ATOM 13021 C C . VAL B 1 372 ? 34.36899 35.72052 19.62941 1.000 28.11073 392 VAL B C 1
ATOM 13022 O O . VAL B 1 372 ? 34.28095 35.99410 18.42667 1.000 28.93559 392 VAL B O 1
ATOM 13035 N N . SER B 1 373 ? 33.28693 35.58604 20.40173 1.000 25.86328 393 SER B N 1
ATOM 13036 C CA . SER B 1 373 ? 31.98503 35.92966 19.84049 1.000 25.64553 393 SER B CA 1
ATOM 13037 C C . SER B 1 373 ? 31.92035 37.40531 19.45154 1.000 32.21696 393 SER B C 1
ATOM 13038 O O . SER B 1 373 ? 31.01219 37.80290 18.71762 1.000 28.91528 393 SER B O 1
ATOM 13046 N N . ARG B 1 374 ? 32.87634 38.22643 19.91032 1.000 27.35633 394 ARG B N 1
ATOM 13047 C CA . ARG B 1 374 ? 32.85918 39.65144 19.61502 1.000 27.85405 394 ARG B CA 1
ATOM 13048 C C . ARG B 1 374 ? 32.96789 39.92797 18.11694 1.000 33.33576 394 ARG B C 1
ATOM 13049 O O . ARG B 1 374 ? 32.52273 40.98843 17.66042 1.000 34.26924 394 ARG B O 1
ATOM 13070 N N . SER B 1 375 ? 33.54184 38.98666 17.35325 1.000 34.36227 395 SER B N 1
ATOM 13071 C CA . SER B 1 375 ? 33.76478 39.12359 15.92306 1.000 44.72596 395 SER B CA 1
ATOM 13072 C C . SER B 1 375 ? 32.66914 38.49811 15.07332 1.000 49.79098 395 SER B C 1
ATOM 13073 O O . SER B 1 375 ? 32.75399 38.54786 13.83964 1.000 48.99224 395 SER B O 1
ATOM 13081 N N . ILE B 1 376 ? 31.65172 37.89817 15.70198 1.000 29.69958 396 ILE B N 1
ATOM 13082 C CA . ILE B 1 376 ? 30.56451 37.23890 14.99236 1.000 30.79620 396 ILE B CA 1
ATOM 13083 C C . ILE B 1 376 ? 29.34902 38.14535 14.95687 1.000 30.33084 396 ILE B C 1
ATOM 13084 O O . ILE B 1 376 ? 29.03871 38.82879 15.95215 1.000 33.11764 396 ILE B O 1
ATOM 13100 N N . LYS B 1 377 ? 28.65193 38.15670 13.81730 1.000 32.79343 397 LYS B N 1
ATOM 13101 C CA . LYS B 1 377 ? 27.42648 38.92545 13.62052 1.000 27.40391 397 LYS B CA 1
ATOM 13102 C C . LYS B 1 377 ? 26.25026 37.95043 13.53180 1.000 26.74171 397 LYS B C 1
ATOM 13103 O O . LYS B 1 377 ? 26.39465 36.82347 13.06208 1.000 28.67011 397 LYS B O 1
ATOM 13122 N N . ASP B 1 378 ? 25.06709 38.41145 13.94413 1.000 31.56040 398 ASP B N 1
ATOM 13123 C CA . ASP B 1 378 ? 23.88601 37.55179 13.87772 1.000 32.59490 398 ASP B CA 1
ATOM 13124 C C . ASP B 1 378 ? 23.63266 37.04196 12.45874 1.000 25.96290 398 ASP B C 1
ATOM 13125 O O . ASP B 1 378 ? 23.14511 35.93319 12.28128 1.000 27.63066 398 ASP B O 1
ATOM 13134 N N . SER B 1 379 ? 23.93303 37.85381 11.43535 1.000 28.08294 399 SER B N 1
ATOM 13135 C CA . SER B 1 379 ? 23.71115 37.41240 10.05606 1.000 31.27158 399 SER B CA 1
ATOM 13136 C C . SER B 1 379 ? 24.75193 36.41728 9.55199 1.000 36.07547 399 SER B C 1
ATOM 13137 O O . SER B 1 379 ? 24.56247 35.85998 8.46154 1.000 30.58462 399 SER B O 1
ATOM 13145 N N . ASP B 1 380 ? 25.81712 36.14035 10.31953 1.000 29.71406 400 ASP B N 1
ATOM 13146 C CA . ASP B 1 380 ? 26.90379 35.33501 9.77560 1.000 27.22972 400 ASP B CA 1
ATOM 13147 C C . ASP B 1 380 ? 26.52159 33.85850 9.60635 1.000 26.54994 400 ASP B C 1
ATOM 13148 O O . ASP B 1 380 ? 27.13249 33.15613 8.79271 1.000 28.57241 400 ASP B O 1
ATOM 13157 N N . THR B 1 381 ? 25.57683 33.37584 10.40433 1.000 25.69971 401 THR B N 1
ATOM 13158 C CA . THR B 1 381 ? 25.14907 31.98476 10.45997 1.000 27.11646 401 THR B CA 1
ATOM 13159 C C . THR B 1 381 ? 23.63558 31.98781 10.66384 1.000 28.80179 401 THR B C 1
ATOM 13160 O O . THR B 1 381 ? 23.07901 32.93485 11.23025 1.000 27.97242 401 THR B O 1
ATOM 13171 N N . ALA B 1 382 ? 22.96133 30.94114 10.19337 1.000 25.73467 402 ALA B N 1
ATOM 13172 C CA . ALA B 1 382 ? 21.52309 30.85100 10.41782 1.000 26.61696 402 ALA B CA 1
ATOM 13173 C C . ALA B 1 382 ? 21.17180 31.03095 11.89745 1.000 27.77566 402 ALA B C 1
ATOM 13174 O O . ALA B 1 382 ? 20.33474 31.87030 12.25373 1.000 25.62304 402 ALA B O 1
ATOM 13181 N N . TYR B 1 383 ? 21.78553 30.23272 12.77235 1.000 26.00768 403 TYR B N 1
ATOM 13182 C CA . TYR B 1 383 ? 21.58074 30.38489 14.21879 1.000 25.93866 403 TYR B CA 1
ATOM 13183 C C . TYR B 1 383 ? 22.27576 31.68037 14.64349 1.000 23.28662 403 TYR B C 1
ATOM 13184 O O . TYR B 1 383 ? 23.50565 31.80276 14.57167 1.000 22.78627 403 TYR B O 1
ATOM 13202 N N . ALA B 1 384 ? 21.50062 32.65068 15.08196 1.000 25.48074 404 ALA B N 1
ATOM 13203 C CA . ALA B 1 384 ? 22.02861 33.98148 15.34563 1.000 23.05004 404 ALA B CA 1
ATOM 13204 C C . ALA B 1 384 ? 22.64725 34.04650 16.73018 1.000 22.75481 404 ALA B C 1
ATOM 13205 O O . ALA B 1 384 ? 21.94471 33.88835 17.72707 1.000 28.92868 404 ALA B O 1
ATOM 13212 N N . HIS B 1 385 ? 23.96838 34.26806 16.79280 1.000 24.18615 405 HIS B N 1
ATOM 13213 C CA . HIS B 1 385 ? 24.64634 34.21138 18.08459 1.000 22.79820 405 HIS B CA 1
ATOM 13214 C C . HIS B 1 385 ? 25.76083 35.25297 18.18928 1.000 26.69496 405 HIS B C 1
ATOM 13215 O O . HIS B 1 385 ? 26.66149 35.09586 19.01915 1.000 27.18529 405 HIS B O 1
ATOM 13229 N N . GLY B 1 386 ? 25.71780 36.29319 17.36526 1.000 27.38379 406 GLY B N 1
ATOM 13230 C CA . GLY B 1 386 ? 26.69065 37.38727 17.37853 1.000 25.12587 406 GLY B CA 1
ATOM 13231 C C . GLY B 1 386 ? 26.83582 38.01382 18.74252 1.000 27.56755 406 GLY B C 1
ATOM 13232 O O . GLY B 1 386 ? 25.82900 38.34118 19.37843 1.000 29.07235 406 GLY B O 1
ATOM 13236 N N . LYS B 1 387 ? 28.08018 38.16709 19.21133 1.000 26.46062 407 LYS B N 1
ATOM 13237 C CA . LYS B 1 387 ? 28.34372 38.85333 20.47554 1.000 27.00416 407 LYS B CA 1
ATOM 13238 C C . LYS B 1 387 ? 27.61909 38.19772 21.65614 1.000 32.43729 407 LYS B C 1
ATOM 13239 O O . LYS B 1 387 ? 27.38401 38.81747 22.68881 1.000 24.44680 407 LYS B O 1
ATOM 13258 N N . ASN B 1 388 ? 27.32194 36.89908 21.58417 1.000 25.23212 408 ASN B N 1
ATOM 13259 C CA . ASN B 1 388 ? 26.70545 36.25772 22.74214 1.000 22.96462 408 ASN B CA 1
ATOM 13260 C C . ASN B 1 388 ? 27.63289 36.33959 23.94693 1.000 25.40683 408 ASN B C 1
ATOM 13261 O O . ASN B 1 388 ? 28.86195 36.22778 23.82092 1.000 23.99028 408 ASN B O 1
ATOM 13272 N N . LEU B 1 389 ? 27.00300 36.45948 25.13418 1.000 24.77756 409 LEU B N 1
ATOM 13273 C CA . LEU B 1 389 ? 27.71766 36.64517 26.39381 1.000 22.91007 409 LEU B CA 1
ATOM 13274 C C . LEU B 1 389 ? 27.35130 35.61809 27.45149 1.000 23.19041 409 LEU B C 1
ATOM 13275 O O . LEU B 1 389 ? 28.21471 35.22245 28.24737 1.000 22.36642 409 LEU B O 1
ATOM 13291 N N . TRP B 1 390 ? 26.09556 35.12487 27.42479 1.000 23.01458 410 TRP B N 1
ATOM 13292 C CA . TRP B 1 390 ? 25.67075 34.12289 28.39132 1.000 22.50837 410 TRP B CA 1
ATOM 13293 C C . TRP B 1 390 ? 24.84157 33.04645 27.72012 1.000 23.86989 410 TRP B C 1
ATOM 13294 O O . TRP B 1 390 ? 23.97388 33.34963 26.90522 1.000 24.10744 410 TRP B O 1
ATOM 13315 N N . LEU B 1 391 ? 25.09458 31.79273 28.09240 1.000 22.08564 411 LEU B N 1
ATOM 13316 C CA . LEU B 1 391 ? 24.26315 30.65920 27.71402 1.000 19.72073 411 LEU B CA 1
ATOM 13317 C C . LEU B 1 391 ? 23.63882 30.11309 29.00021 1.000 19.30587 411 LEU B C 1
ATOM 13318 O O . LEU B 1 391 ? 24.33397 29.48964 29.81786 1.000 23.31611 411 LEU B O 1
ATOM 13334 N N . ILE B 1 392 ? 22.33563 30.35478 29.16538 1.000 20.25871 412 ILE B N 1
ATOM 13335 C CA . ILE B 1 392 ? 21.59543 30.01266 30.36984 1.000 22.93357 412 ILE B CA 1
ATOM 13336 C C . ILE B 1 392 ? 20.76844 28.74599 30.12669 1.000 21.67886 412 ILE B C 1
ATOM 13337 O O . ILE B 1 392 ? 19.99344 28.67111 29.16693 1.000 23.68819 412 ILE B O 1
ATOM 13353 N N . ARG B 1 393 ? 20.90325 27.76119 31.00165 1.000 20.23620 413 ARG B N 1
ATOM 13354 C CA . ARG B 1 393 ? 20.10588 26.53749 30.92325 1.000 18.28116 413 ARG B CA 1
ATOM 13355 C C . ARG B 1 393 ? 19.38023 26.33377 32.25175 1.000 20.79982 413 ARG B C 1
ATOM 13356 O O . ARG B 1 393 ? 20.01010 26.32630 33.31779 1.000 22.33990 413 ARG B O 1
ATOM 13377 N N . TRP B 1 394 ? 18.06061 26.15849 32.17801 1.000 22.46157 414 TRP B N 1
ATOM 13378 C CA . TRP B 1 394 ? 17.25238 25.85214 33.35745 1.000 22.25137 414 TRP B CA 1
ATOM 13379 C C . TRP B 1 394 ? 16.47688 24.58066 33.08594 1.000 23.18245 414 TRP B C 1
ATOM 13380 O O . TRP B 1 394 ? 15.69468 24.53150 32.13489 1.000 20.34091 414 TRP B O 1
ATOM 13401 N N . ASP B 1 395 ? 16.68939 23.57127 33.92407 1.000 22.79862 415 ASP B N 1
ATOM 13402 C CA . ASP B 1 395 ? 16.28017 22.21316 33.60072 1.000 17.54269 415 ASP B CA 1
ATOM 13403 C C . ASP B 1 395 ? 15.90856 21.50525 34.89566 1.000 26.35988 415 ASP B C 1
ATOM 13404 O O . ASP B 1 395 ? 16.21187 21.96208 35.99272 1.000 21.64043 415 ASP B O 1
ATOM 13413 N N . ALA B 1 396 ? 15.21165 20.39205 34.74911 1.000 24.29220 416 ALA B N 1
ATOM 13414 C CA . ALA B 1 396 ? 14.91349 19.52221 35.88611 1.000 25.29890 416 ALA B CA 1
ATOM 13415 C C . ALA B 1 396 ? 14.76827 18.09279 35.39191 1.000 21.84882 416 ALA B C 1
ATOM 13416 O O . ALA B 1 396 ? 14.18158 17.85466 34.33526 1.000 21.15938 416 ALA B O 1
ATOM 13423 N N . ASN B 1 397 ? 15.29859 17.15612 36.18745 1.000 25.49697 417 ASN B N 1
ATOM 13424 C CA . ASN B 1 397 ? 15.37779 15.74374 35.84978 1.000 23.57314 417 ASN B CA 1
ATOM 13425 C C . ASN B 1 397 ? 14.36784 14.97729 36.68354 1.000 28.86126 417 ASN B C 1
ATOM 13426 O O . ASN B 1 397 ? 14.33536 15.14437 37.90523 1.000 30.24029 417 ASN B O 1
ATOM 13437 N N . ALA B 1 398 ? 13.61790 14.06981 36.03935 1.000 28.50407 418 ALA B N 1
ATOM 13438 C CA . ALA B 1 398 ? 12.58711 13.33472 36.75033 1.000 30.44943 418 ALA B CA 1
ATOM 13439 C C . ALA B 1 398 ? 13.26870 12.28382 37.58521 1.000 29.30297 418 ALA B C 1
ATOM 13440 O O . ALA B 1 398 ? 14.17265 11.59836 37.10129 1.000 45.15575 418 ALA B O 1
ATOM 13447 N N . ILE B 1 399 ? 12.83574 12.15623 38.84048 1.000 45.04638 419 ILE B N 1
ATOM 13448 C CA . ILE B 1 399 ? 13.23465 11.00682 39.64651 1.000 64.54084 419 ILE B CA 1
ATOM 13449 C C . ILE B 1 399 ? 12.62999 9.73544 39.06600 1.000 61.02289 419 ILE B C 1
ATOM 13450 O O . ILE B 1 399 ? 13.33651 8.74964 38.81855 1.000 66.05924 419 ILE B O 1
ATOM 13466 N N . GLY B 1 400 ? 11.32118 9.75267 38.80861 1.000 40.87029 420 GLY B N 1
ATOM 13467 C CA . GLY B 1 400 ? 10.66237 8.69883 38.06197 1.000 51.57739 420 GLY B CA 1
ATOM 13468 C C . GLY B 1 400 ? 10.15742 9.17956 36.71208 1.000 37.57359 420 GLY B C 1
ATOM 13469 O O . GLY B 1 400 ? 10.94634 9.67450 35.90033 1.000 38.41521 420 GLY B O 1
ATOM 13473 N N . ALA B 1 401 ? 8.86663 9.00242 36.43207 1.000 34.65438 421 ALA B N 1
ATOM 13474 C CA . ALA B 1 401 ? 8.29948 9.59689 35.22941 1.000 37.38689 421 ALA B CA 1
ATOM 13475 C C . ALA B 1 401 ? 8.24479 11.11403 35.37724 1.000 24.00563 421 ALA B C 1
ATOM 13476 O O . ALA B 1 401 ? 8.15194 11.65520 36.49307 1.000 31.49154 421 ALA B O 1
ATOM 13483 N N . TYR B 1 402 ? 8.28331 11.80406 34.25359 1.000 25.89493 422 TYR B N 1
ATOM 13484 C CA . TYR B 1 402 ? 8.24913 13.27565 34.30733 1.000 23.95691 422 TYR B CA 1
ATOM 13485 C C . TYR B 1 402 ? 6.87186 13.68825 34.81599 1.000 21.91022 422 TYR B C 1
ATOM 13486 O O . TYR B 1 402 ? 5.85391 13.24545 34.25190 1.000 21.95680 422 TYR B O 1
ATOM 13504 N N . PRO B 1 403 ? 6.78815 14.49068 35.87856 1.000 24.58520 423 PRO B N 1
ATOM 13505 C CA . PRO B 1 403 ? 5.48712 14.85782 36.46209 1.000 30.08481 423 PRO B CA 1
ATOM 13506 C C . PRO B 1 403 ? 4.57058 15.56867 35.47549 1.000 23.48742 423 PRO B C 1
ATOM 13507 O O . PRO B 1 403 ? 5.01144 16.34827 34.62410 1.000 23.06166 423 PRO B O 1
ATOM 13518 N N A SER B 1 404 ? 3.26770 15.31523 35.63093 0.325 25.79331 424 SER B N 1
ATOM 13519 N N B SER B 1 404 ? 3.26782 15.32091 35.63617 0.675 23.80530 424 SER B N 1
ATOM 13520 C CA A SER B 1 404 ? 2.28861 15.85330 34.69247 0.325 27.27158 424 SER B CA 1
ATOM 13521 C CA B SER B 1 404 ? 2.30054 15.84009 34.67793 0.675 26.47275 424 SER B CA 1
ATOM 13522 C C A SER B 1 404 ? 2.31611 17.37466 34.66200 0.325 28.94548 424 SER B C 1
ATOM 13523 C C B SER B 1 404 ? 2.25108 17.36451 34.67566 0.675 29.18077 424 SER B C 1
ATOM 13524 O O A SER B 1 404 ? 2.19015 17.98740 33.59654 0.325 31.57063 424 SER B O 1
ATOM 13525 O O B SER B 1 404 ? 2.05196 17.96919 33.61984 0.675 31.60157 424 SER B O 1
ATOM 13540 N N . ASP B 1 405 ? 2.45579 17.99852 35.82051 1.000 21.34088 425 ASP B N 1
ATOM 13541 C CA . ASP B 1 405 ? 2.45721 19.45436 35.92601 1.000 23.08014 425 ASP B CA 1
ATOM 13542 C C . ASP B 1 405 ? 3.86125 20.04308 35.87352 1.000 26.83023 425 ASP B C 1
ATOM 13543 O O . ASP B 1 405 ? 4.03849 21.25146 36.10252 1.000 23.73127 425 ASP B O 1
ATOM 13553 N N . GLY B 1 406 ? 4.86354 19.22143 35.55639 1.000 26.25565 426 GLY B N 1
ATOM 13554 C CA . GLY B 1 406 ? 6.24360 19.68379 35.64127 1.000 22.86378 426 GLY B CA 1
ATOM 13555 C C . GLY B 1 406 ? 6.61818 20.73382 34.61180 1.000 21.99712 426 GLY B C 1
ATOM 13556 O O . GLY B 1 406 ? 7.43902 21.60374 34.88701 1.000 24.99849 426 GLY B O 1
ATOM 13560 N N . ILE B 1 407 ? 6.03121 20.67461 33.42102 1.000 21.83382 427 ILE B N 1
ATOM 13561 C CA . ILE B 1 407 ? 6.39642 21.62617 32.37919 1.000 24.37169 427 ILE B CA 1
ATOM 13562 C C . ILE B 1 407 ? 5.85566 23.00122 32.72940 1.000 21.81275 427 ILE B C 1
ATOM 13563 O O . ILE B 1 407 ? 6.59698 23.99006 32.69007 1.000 22.63340 427 ILE B O 1
ATOM 13579 N N . SER B 1 408 ? 4.57214 23.08609 33.10236 1.000 20.70586 428 SER B N 1
ATOM 13580 C CA . SER B 1 408 ? 4.05166 24.39411 33.50694 1.000 19.59757 428 SER B CA 1
ATOM 13581 C C . SER B 1 408 ? 4.83120 24.95173 34.69737 1.000 20.61711 428 SER B C 1
ATOM 13582 O O . SER B 1 408 ? 5.12093 26.15334 34.75892 1.000 22.25047 428 SER B O 1
ATOM 13590 N N . TYR B 1 409 ? 5.18226 24.08621 35.65260 1.000 22.14404 429 TYR B N 1
ATOM 13591 C CA . TYR B 1 409 ? 5.96948 24.50454 36.79879 1.000 19.02825 429 TYR B CA 1
ATOM 13592 C C . TYR B 1 409 ? 7.27782 25.12687 36.35519 1.000 23.50803 429 TYR B C 1
ATOM 13593 O O . TYR B 1 409 ? 7.65954 26.20985 36.82081 1.000 23.22503 429 TYR B O 1
ATOM 13611 N N . MET B 1 410 ? 7.97666 24.47481 35.43691 1.000 19.43805 430 MET B N 1
ATOM 13612 C CA . MET B 1 410 ? 9.29977 24.98364 35.06562 1.000 22.83959 430 MET B CA 1
ATOM 13613 C C . MET B 1 410 ? 9.22330 26.26098 34.20285 1.000 23.19578 430 MET B C 1
ATOM 13614 O O . MET B 1 410 ? 10.07984 27.15855 34.32595 1.000 20.16878 430 MET B O 1
ATOM 13628 N N . ARG B 1 411 ? 8.22526 26.37031 33.32340 1.000 19.95997 431 ARG B N 1
ATOM 13629 C CA . ARG B 1 411 ? 8.11654 27.56103 32.48761 1.000 21.48473 431 ARG B CA 1
ATOM 13630 C C . ARG B 1 411 ? 7.75373 28.78335 33.33294 1.000 24.97296 431 ARG B C 1
ATOM 13631 O O . ARG B 1 411 ? 8.32588 29.86443 33.14938 1.000 21.51626 431 ARG B O 1
ATOM 13652 N N . ALA B 1 412 ? 6.83054 28.61706 34.29131 1.000 20.16254 432 ALA B N 1
ATOM 13653 C CA . ALA B 1 412 ? 6.45119 29.72133 35.15603 1.000 23.70250 432 ALA B CA 1
ATOM 13654 C C . ALA B 1 412 ? 7.63353 30.21096 35.97126 1.000 19.39898 432 ALA B C 1
ATOM 13655 O O . ALA B 1 412 ? 7.72183 31.40443 36.27847 1.000 23.67555 432 ALA B O 1
ATOM 13662 N N . SER B 1 413 ? 8.54384 29.30763 36.34847 1.000 23.97485 433 SER B N 1
ATOM 13663 C CA . SER B 1 413 ? 9.64066 29.68929 37.23897 1.000 22.95758 433 SER B CA 1
ATOM 13664 C C . SER B 1 413 ? 10.57410 30.69384 36.57990 1.000 23.06990 433 SER B C 1
ATOM 13665 O O . SER B 1 413 ? 11.18830 31.49939 37.27242 1.000 23.12382 433 SER B O 1
ATOM 13673 N N . ILE B 1 414 ? 10.70922 30.66682 35.24876 1.000 20.53673 434 ILE B N 1
ATOM 13674 C CA . ILE B 1 414 ? 11.66210 31.53927 34.54738 1.000 20.48688 434 ILE B CA 1
ATOM 13675 C C . ILE B 1 414 ? 10.98144 32.64880 33.75311 1.000 25.39288 434 ILE B C 1
ATOM 13676 O O . ILE B 1 414 ? 11.68061 33.56297 33.26617 1.000 23.35307 434 ILE B O 1
ATOM 13692 N N . LYS B 1 415 ? 9.64567 32.62298 33.64191 1.000 23.71502 435 LYS B N 1
ATOM 13693 C CA . LYS B 1 415 ? 8.93679 33.67139 32.91312 1.000 26.68225 435 LYS B CA 1
ATOM 13694 C C . LYS B 1 415 ? 9.24137 35.05862 33.45335 1.000 25.71183 435 LYS B C 1
ATOM 13695 O O . LYS B 1 415 ? 9.45785 35.95862 32.63486 1.000 23.08540 435 LYS B O 1
ATOM 13714 N N . PRO B 1 416 ? 9.29110 35.29932 34.76802 1.000 22.43609 436 PRO B N 1
ATOM 13715 C CA . PRO B 1 416 ? 9.63583 36.65177 35.23861 1.000 22.70315 436 PRO B CA 1
ATOM 13716 C C . PRO B 1 416 ? 10.99082 37.12168 34.75662 1.000 26.06427 436 PRO B C 1
ATOM 13717 O O . PRO B 1 416 ? 11.17886 38.33164 34.55442 1.000 24.05543 436 PRO B O 1
ATOM 13728 N N . PHE B 1 417 ? 11.94347 36.20709 34.59043 1.000 24.72469 437 PHE B N 1
ATOM 13729 C CA . PHE B 1 417 ? 13.23632 36.57982 34.03994 1.000 20.62498 437 PHE B CA 1
ATOM 13730 C C . PHE B 1 417 ? 13.10769 36.99157 32.57802 1.000 23.13017 437 PHE B C 1
ATOM 13731 O O . PHE B 1 417 ? 13.63232 38.03583 32.17451 1.000 26.99157 437 PHE B O 1
ATOM 13748 N N . GLU B 1 418 ? 12.38427 36.20357 31.77757 1.000 24.87437 438 GLU B N 1
ATOM 13749 C CA . GLU B 1 418 ? 12.11943 36.58026 30.39549 1.000 24.73032 438 GLU B CA 1
ATOM 13750 C C . GLU B 1 418 ? 11.52142 37.97910 30.32882 1.000 25.34397 438 GLU B C 1
ATOM 13751 O O . GLU B 1 418 ? 11.90747 38.79868 29.47942 1.000 23.66372 438 GLU B O 1
ATOM 13763 N N . ASP B 1 419 ? 10.54086 38.25362 31.20547 1.000 25.25823 439 ASP B N 1
ATOM 13764 C CA . ASP B 1 419 ? 9.92488 39.57953 31.24381 1.000 22.15262 439 ASP B CA 1
ATOM 13765 C C . ASP B 1 419 ? 10.96630 40.65402 31.56233 1.000 25.11494 439 ASP B C 1
ATOM 13766 O O . ASP B 1 419 ? 10.99980 41.70397 30.90921 1.000 26.71458 439 ASP B O 1
ATOM 13775 N N . SER B 1 420 ? 11.83691 40.39557 32.55086 1.000 24.29289 440 SER B N 1
ATOM 13776 C CA . SER B 1 420 ? 12.82640 41.40668 32.94532 1.000 26.92117 440 SER B CA 1
ATOM 13777 C C . SER B 1 420 ? 13.82895 41.67687 31.83030 1.000 26.56700 440 SER B C 1
ATOM 13778 O O . SER B 1 420 ? 14.34550 42.81209 31.72949 1.000 23.70974 440 SER B O 1
ATOM 13786 N N . LEU B 1 421 ? 14.10214 40.67525 30.97993 1.000 28.52683 441 LEU B N 1
ATOM 13787 C CA . LEU B 1 421 ? 14.97905 40.89310 29.83222 1.000 23.38779 441 LEU B CA 1
ATOM 13788 C C . LEU B 1 421 ? 14.35179 41.88552 28.86739 1.000 27.01394 441 LEU B C 1
ATOM 13789 O O . LEU B 1 421 ? 14.98146 42.87482 28.45393 1.000 28.24734 441 LEU B O 1
ATOM 13805 N N . VAL B 1 422 ? 13.08639 41.64381 28.51144 1.000 28.45133 442 VAL B N 1
ATOM 13806 C CA . VAL B 1 422 ? 12.39792 42.52157 27.56234 1.000 25.82831 442 VAL B CA 1
ATOM 13807 C C . VAL B 1 422 ? 12.17428 43.89656 28.15867 1.000 27.45486 442 VAL B C 1
ATOM 13808 O O . VAL B 1 422 ? 12.37588 44.91549 27.49030 1.000 28.14929 442 VAL B O 1
ATOM 13821 N N . LYS B 1 423 ? 11.76099 43.95595 29.42561 1.000 27.23945 443 LYS B N 1
ATOM 13822 C CA . LYS B 1 423 ? 11.50903 45.24581 30.06644 1.000 29.90776 443 LYS B CA 1
ATOM 13823 C C . LYS B 1 423 ? 12.78488 46.07498 30.16269 1.000 25.90309 443 LYS B C 1
ATOM 13824 O O . LYS B 1 423 ? 12.72862 47.29725 30.21749 1.000 31.59010 443 LYS B O 1
ATOM 13843 N N . GLY B 1 424 ? 13.93852 45.40746 30.19168 1.000 29.25762 444 GLY B N 1
ATOM 13844 C CA . GLY B 1 424 ? 15.22561 46.05581 30.29035 1.000 35.60880 444 GLY B CA 1
ATOM 13845 C C . GLY B 1 424 ? 15.86210 46.44420 28.98395 1.000 36.48123 444 GLY B C 1
ATOM 13846 O O . GLY B 1 424 ? 16.94725 47.04052 28.99530 1.000 35.12386 444 GLY B O 1
ATOM 13850 N N . GLY B 1 425 ? 15.23340 46.10178 27.85844 1.000 33.32410 445 GLY B N 1
ATOM 13851 C CA . GLY B 1 425 ? 15.73919 46.46974 26.54849 1.000 32.54834 445 GLY B CA 1
ATOM 13852 C C . GLY B 1 425 ? 16.44029 45.35626 25.80731 1.000 40.37340 445 GLY B C 1
ATOM 13853 O O . GLY B 1 425 ? 16.89697 45.56966 24.67730 1.000 32.07968 445 GLY B O 1
ATOM 13857 N N . ALA B 1 426 ? 16.55174 44.18054 26.41752 1.000 39.18686 446 ALA B N 1
ATOM 13858 C CA . ALA B 1 426 ? 17.16955 43.00819 25.82639 1.000 38.78275 446 ALA B CA 1
ATOM 13859 C C . ALA B 1 426 ? 16.15579 42.26083 24.96431 1.000 37.87152 446 ALA B C 1
ATOM 13860 O O . ALA B 1 426 ? 14.96408 42.58114 24.93424 1.000 40.55462 446 ALA B O 1
ATOM 13867 N N . LYS B 1 427 ? 16.63545 41.22907 24.27095 1.000 43.88049 447 LYS B N 1
ATOM 13868 C CA . LYS B 1 427 ? 15.79063 40.41611 23.41047 1.000 53.23001 447 LYS B CA 1
ATOM 13869 C C . LYS B 1 427 ? 15.75090 39.00453 23.98378 1.000 33.23695 447 LYS B C 1
ATOM 13870 O O . LYS B 1 427 ? 16.59111 38.61500 24.81967 1.000 28.80456 447 LYS B O 1
ATOM 13889 N N . LEU B 1 428 ? 14.71090 38.26147 23.61909 1.000 29.68114 448 LEU B N 1
ATOM 13890 C CA . LEU B 1 428 ? 14.65126 36.83702 23.94744 1.000 25.61665 448 LEU B CA 1
ATOM 13891 C C . LEU B 1 428 ? 15.31456 36.08808 22.80937 1.000 21.16626 448 LEU B C 1
ATOM 13892 O O . LEU B 1 428 ? 14.92115 36.23220 21.64858 1.000 24.77160 448 LEU B O 1
ATOM 13908 N N . ARG B 1 429 ? 16.36072 35.33331 23.15217 1.000 22.40911 449 ARG B N 1
ATOM 13909 C CA . ARG B 1 429 ? 17.18635 34.54730 22.24909 1.000 25.62852 449 ARG B CA 1
ATOM 13910 C C . ARG B 1 429 ? 17.46035 33.20406 22.89822 1.000 24.22338 449 ARG B C 1
ATOM 13911 O O . ARG B 1 429 ? 17.51493 33.09028 24.12814 1.000 22.09917 449 ARG B O 1
ATOM 13932 N N . GLY B 1 430 ? 17.71882 32.20820 22.05921 1.000 22.11564 450 GLY B N 1
ATOM 13933 C CA . GLY B 1 430 ? 17.87893 30.82300 22.48745 1.000 24.42261 450 GLY B CA 1
ATOM 13934 C C . GLY B 1 430 ? 19.17524 30.20849 22.00238 1.000 21.39276 450 GLY B C 1
ATOM 13935 O O . GLY B 1 430 ? 20.13613 30.91516 21.67625 1.000 24.00580 450 GLY B O 1
ATOM 13939 N N . PHE B 1 431 ? 19.21659 28.86154 21.97539 1.000 20.58726 451 PHE B N 1
ATOM 13940 C CA . PHE B 1 431 ? 20.42523 28.10005 21.65090 1.000 20.23201 451 PHE B CA 1
ATOM 13941 C C . PHE B 1 431 ? 19.96360 26.75879 21.09400 1.000 22.22463 451 PHE B C 1
ATOM 13942 O O . PHE B 1 431 ? 19.16445 26.08141 21.73809 1.000 19.15612 451 PHE B O 1
ATOM 13959 N N . VAL B 1 432 ? 20.39742 26.41434 19.88687 1.000 22.87235 452 VAL B N 1
ATOM 13960 C CA . VAL B 1 432 ? 19.68864 25.38794 19.13473 1.000 21.08494 452 VAL B CA 1
ATOM 13961 C C . VAL B 1 432 ? 19.79532 24.01782 19.82540 1.000 18.79231 452 VAL B C 1
ATOM 13962 O O . VAL B 1 432 ? 18.79417 23.30725 19.93873 1.000 20.85567 452 VAL B O 1
ATOM 13975 N N . ASN B 1 433 ? 20.97115 23.64885 20.34646 1.000 19.30527 453 ASN B N 1
ATOM 13976 C CA . ASN B 1 433 ? 21.09530 22.35199 21.01825 1.000 21.71224 453 ASN B CA 1
ATOM 13977 C C . ASN B 1 433 ? 20.23268 22.30923 22.27934 1.000 27.81169 453 ASN B C 1
ATOM 13978 O O . ASN B 1 433 ? 19.78630 21.23519 22.68438 1.000 24.44436 453 ASN B O 1
ATOM 13989 N N . TYR B 1 434 ? 19.95879 23.46991 22.88861 1.000 20.85323 454 TYR B N 1
ATOM 13990 C CA . TYR B 1 434 ? 19.04931 23.55693 24.04884 1.000 19.98744 454 TYR B CA 1
ATOM 13991 C C . TYR B 1 434 ? 17.69341 24.12503 23.64909 1.000 18.62312 454 TYR B C 1
ATOM 13992 O O . TYR B 1 434 ? 17.06951 24.91761 24.39534 1.000 20.97607 454 TYR B O 1
ATOM 14010 N N . ALA B 1 435 ? 17.18299 23.74446 22.46929 1.000 19.61074 455 ALA B N 1
ATOM 14011 C CA . ALA B 1 435 ? 15.88996 24.23621 22.00901 1.000 20.56933 455 ALA B CA 1
ATOM 14012 C C . ALA B 1 435 ? 14.79631 23.81033 22.97300 1.000 22.74887 455 ALA B C 1
ATOM 14013 O O . ALA B 1 435 ? 14.90085 22.78581 23.66088 1.000 22.29652 455 ALA B O 1
ATOM 14020 N N . ASP B 1 436 ? 13.71817 24.58996 23.00004 1.000 20.94483 456 ASP B N 1
ATOM 14021 C CA . ASP B 1 436 ? 12.64842 24.48720 24.00128 1.000 24.30894 456 ASP B CA 1
ATOM 14022 C C . ASP B 1 436 ? 11.42825 23.89998 23.30515 1.000 27.15101 456 ASP B C 1
ATOM 14023 O O . ASP B 1 436 ? 10.84204 24.55533 22.44125 1.000 24.95672 456 ASP B O 1
ATOM 14032 N N . THR B 1 437 ? 11.06474 22.65036 23.66894 1.000 22.91025 457 THR B N 1
ATOM 14033 C CA . THR B 1 437 ? 10.03601 21.93627 22.91578 1.000 24.52831 457 THR B CA 1
ATOM 14034 C C . THR B 1 437 ? 8.67226 22.61306 22.95274 1.000 21.93143 457 THR B C 1
ATOM 14035 O O . THR B 1 437 ? 7.82178 22.32996 22.09299 1.000 24.09923 457 THR B O 1
ATOM 14046 N N . GLU B 1 438 ? 8.41967 23.49633 23.92139 1.000 22.31027 458 GLU B N 1
ATOM 14047 C CA . GLU B 1 438 ? 7.08429 24.04116 24.13582 1.000 21.53228 458 GLU B CA 1
ATOM 14048 C C . GLU B 1 438 ? 6.82153 25.34239 23.40104 1.000 21.70732 458 GLU B C 1
ATOM 14049 O O . GLU B 1 438 ? 5.70024 25.87384 23.48611 1.000 24.63050 458 GLU B O 1
ATOM 14061 N N . LEU B 1 439 ? 7.79511 25.87292 22.64329 1.000 21.78768 459 LEU B N 1
ATOM 14062 C CA . LEU B 1 439 ? 7.62026 27.18910 22.04563 1.000 26.13649 459 LEU B CA 1
ATOM 14063 C C . LEU B 1 439 ? 6.81831 27.12189 20.74761 1.000 25.98864 459 LEU B C 1
ATOM 14064 O O . LEU B 1 439 ? 6.89183 26.14333 19.99567 1.000 26.66337 459 LEU B O 1
ATOM 14080 N N . THR B 1 440 ? 6.05335 28.17739 20.48027 1.000 24.61581 460 THR B N 1
ATOM 14081 C CA . THR B 1 440 ? 5.39428 28.32251 19.18569 1.000 25.89093 460 THR B CA 1
ATOM 14082 C C . THR B 1 440 ? 6.42616 28.67787 18.11589 1.000 21.92091 460 THR B C 1
ATOM 14083 O O . THR B 1 440 ? 7.56116 29.07598 18.41156 1.000 23.82415 460 THR B O 1
ATOM 14094 N N . GLU B 1 441 ? 6.02497 28.53959 16.84787 1.000 24.32404 461 GLU B N 1
ATOM 14095 C CA . GLU B 1 441 ? 6.93246 28.93554 15.76979 1.000 23.62696 461 GLU B CA 1
ATOM 14096 C C . GLU B 1 441 ? 7.31704 30.40678 15.88171 1.000 31.24335 461 GLU B C 1
ATOM 14097 O O . GLU B 1 441 ? 8.47422 30.77618 15.66092 1.000 29.38526 461 GLU B O 1
ATOM 14109 N N . LYS B 1 442 ? 6.35871 31.27061 16.20975 1.000 26.99023 462 LYS B N 1
ATOM 14110 C CA . LYS B 1 442 ? 6.69206 32.68467 16.38771 1.000 29.01201 462 LYS B CA 1
ATOM 14111 C C . LYS B 1 442 ? 7.79515 32.86092 17.42685 1.000 25.39108 462 LYS B C 1
ATOM 14112 O O . LYS B 1 442 ? 8.69220 33.70451 17.25614 1.000 32.77374 462 LYS B O 1
ATOM 14131 N N . GLU B 1 443 ? 7.75491 32.07989 18.50272 1.000 24.90967 463 GLU B N 1
ATOM 14132 C CA . GLU B 1 443 ? 8.77079 32.20167 19.54975 1.000 23.91579 463 GLU B CA 1
ATOM 14133 C C . GLU B 1 443 ? 10.11352 31.61497 19.12178 1.000 30.54857 463 GLU B C 1
ATOM 14134 O O . GLU B 1 443 ? 11.13656 32.30775 19.17449 1.000 24.64477 463 GLU B O 1
ATOM 14146 N N . TRP B 1 444 ? 10.15141 30.33176 18.71999 1.000 28.24970 464 TRP B N 1
ATOM 14147 C CA . TRP B 1 444 ? 11.46918 29.74404 18.47288 1.000 23.84100 464 TRP B CA 1
ATOM 14148 C C . TRP B 1 444 ? 12.11205 30.34875 17.23193 1.000 21.96822 464 TRP B C 1
ATOM 14149 O O . TRP B 1 444 ? 13.34151 30.48024 17.17813 1.000 24.83656 464 TRP B O 1
ATOM 14170 N N A SER B 1 445 ? 11.31340 30.68838 16.22724 0.951 24.35282 465 SER B N 1
ATOM 14171 N N B SER B 1 445 ? 11.32513 30.69069 16.20749 0.049 26.17168 465 SER B N 1
ATOM 14172 C CA A SER B 1 445 ? 11.89196 31.30526 15.03408 0.951 24.69364 465 SER B CA 1
ATOM 14173 C CA B SER B 1 445 ? 11.92086 31.30138 15.02099 0.049 28.83981 465 SER B CA 1
ATOM 14174 C C A SER B 1 445 ? 12.57806 32.61557 15.39961 0.951 28.44402 465 SER B C 1
ATOM 14175 C C B SER B 1 445 ? 12.56902 32.63992 15.36669 0.049 28.90828 465 SER B C 1
ATOM 14176 O O A SER B 1 445 ? 13.71308 32.86907 14.97324 0.951 27.80010 465 SER B O 1
ATOM 14177 O O B SER B 1 445 ? 13.64410 32.96927 14.85280 0.049 30.39493 465 SER B O 1
ATOM 14192 N N . SER B 1 446 ? 11.93004 33.42696 16.23565 1.000 25.25826 466 SER B N 1
ATOM 14193 C CA . SER B 1 446 ? 12.55481 34.65897 16.71321 1.000 26.21380 466 SER B CA 1
ATOM 14194 C C . SER B 1 446 ? 13.79647 34.35409 17.56545 1.000 28.15954 466 SER B C 1
ATOM 14195 O O . SER B 1 446 ? 14.87139 34.94681 17.36472 1.000 27.95994 466 SER B O 1
ATOM 14204 N N . ARG B 1 447 ? 13.67325 33.43647 18.50527 1.000 27.50882 467 ARG B N 1
ATOM 14205 C CA . ARG B 1 447 ? 14.76392 33.26052 19.46716 1.000 22.54969 467 ARG B CA 1
ATOM 14206 C C . ARG B 1 447 ? 15.97506 32.57568 18.84967 1.000 28.20319 467 ARG B C 1
ATOM 14207 O O . ARG B 1 447 ? 17.10766 32.82852 19.27202 1.000 25.11475 467 ARG B O 1
ATOM 14228 N N . LEU B 1 448 ? 15.77559 31.68019 17.89114 1.000 26.95040 468 LEU B N 1
ATOM 14229 C CA . LEU B 1 448 ? 16.92022 30.99475 17.30709 1.000 24.98961 468 LEU B CA 1
ATOM 14230 C C . LEU B 1 448 ? 17.46002 31.70448 16.07132 1.000 28.21348 4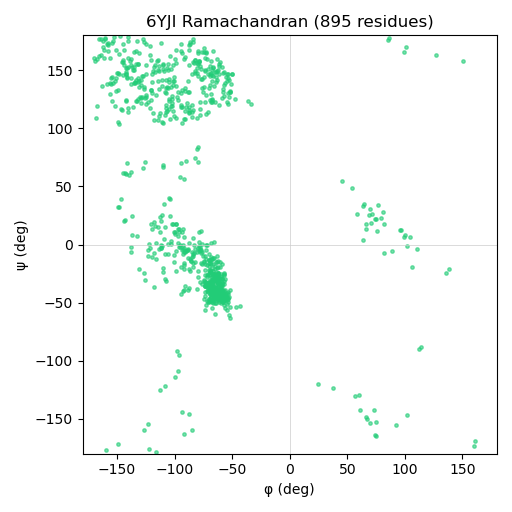68 LEU B C 1
ATOM 14231 O O . LEU B 1 448 ? 18.67297 31.77126 15.88697 1.000 25.56027 468 LEU B O 1
ATOM 14247 N N . TYR B 1 449 ? 16.59071 32.23344 15.22075 1.000 26.66745 469 TYR B N 1
ATOM 14248 C CA . TYR B 1 449 ? 17.01091 32.70509 13.91154 1.000 23.61162 469 TYR B CA 1
ATOM 14249 C C . TYR B 1 449 ? 16.82130 34.20008 13.70909 1.000 26.58488 469 TYR B C 1
ATOM 14250 O O . TYR B 1 449 ? 17.38150 34.73015 12.76167 1.000 27.98875 469 TYR B O 1
ATOM 14268 N N . ASP B 1 450 ? 16.08084 34.88269 14.58222 1.000 27.65991 470 ASP B N 1
ATOM 14269 C CA . ASP B 1 450 ? 15.75502 36.31032 14.45812 1.000 33.44956 470 ASP B CA 1
ATOM 14270 C C . ASP B 1 450 ? 15.48943 36.79372 13.02635 1.000 30.40111 470 ASP B C 1
ATOM 14271 O O . ASP B 1 450 ? 14.56258 36.29910 12.37473 1.000 34.27303 470 ASP B O 1
ATOM 14277 N N . GLY B 1 451 ? 16.22709 37.80429 12.54643 1.000 36.40162 471 GLY B N 1
ATOM 14278 C CA . GLY B 1 451 ? 16.08822 38.37975 11.21640 1.000 36.78537 471 GLY B CA 1
ATOM 14279 C C . GLY B 1 451 ? 16.73186 37.57335 10.12125 1.000 32.89523 471 GLY B C 1
ATOM 14280 O O . GLY B 1 451 ? 16.88004 38.06436 8.99831 1.000 35.91132 471 GLY B O 1
ATOM 14284 N N . ASN B 1 452 ? 17.15262 36.33586 10.43210 1.000 29.34967 472 ASN B N 1
ATOM 14285 C CA . ASN B 1 452 ? 17.60434 35.36593 9.44721 1.000 25.91522 472 ASN B CA 1
ATOM 14286 C C . ASN B 1 452 ? 16.49187 34.43708 8.95981 1.000 29.01164 472 ASN B C 1
ATOM 14287 O O . ASN B 1 452 ? 16.72545 33.63198 8.05585 1.000 30.55070 472 ASN B O 1
ATOM 14298 N N . PHE B 1 453 ? 15.31168 34.48121 9.57016 1.000 32.91035 473 PHE B N 1
ATOM 14299 C CA . PHE B 1 453 ? 14.32554 33.42552 9.35189 1.000 26.91638 473 PHE B CA 1
ATOM 14300 C C . PHE B 1 453 ? 13.72851 33.49405 7.94754 1.000 28.21704 473 PHE B C 1
ATOM 14301 O O . PHE B 1 453 ? 13.47274 32.46151 7.32772 1.000 31.21163 473 PHE B O 1
ATOM 14318 N N . GLU B 1 454 ? 13.47144 34.68776 7.43329 1.000 27.16846 474 GLU B N 1
ATOM 14319 C CA . GLU B 1 454 ? 12.90224 34.79488 6.09124 1.000 34.13420 474 GLU B CA 1
ATOM 14320 C C . GLU B 1 454 ? 13.83946 34.19546 5.04908 1.000 35.27871 474 GLU B C 1
ATOM 14321 O O . GLU B 1 454 ? 13.42370 33.38876 4.21047 1.000 35.21617 474 GLU B O 1
ATOM 14333 N N . ARG B 1 455 ? 15.12108 34.56048 5.10762 1.000 32.10374 475 ARG B N 1
ATOM 14334 C CA . ARG B 1 455 ? 16.11331 33.96570 4.21749 1.000 34.85107 475 ARG B CA 1
ATOM 14335 C C . ARG B 1 455 ? 16.17874 32.45110 4.37599 1.000 30.55977 475 ARG B C 1
ATOM 14336 O O . ARG B 1 455 ? 16.30676 31.72129 3.38877 1.000 30.35986 475 ARG B O 1
ATOM 14357 N N A LEU B 1 456 ? 16.12007 31.95790 5.61751 0.551 33.34936 476 LEU B N 1
ATOM 14358 N N B LEU B 1 456 ? 16.06832 31.96338 5.61163 0.449 34.38051 476 LEU B N 1
ATOM 14359 C CA A LEU B 1 456 ? 16.14044 30.51642 5.84295 0.551 33.70476 476 LEU B CA 1
ATOM 14360 C CA B LEU B 1 456 ? 16.14358 30.52902 5.86332 0.449 33.47288 476 LEU B CA 1
ATOM 14361 C C A LEU B 1 456 ? 15.00846 29.82790 5.09315 0.551 31.12935 476 LEU B C 1
ATOM 14362 C C B LEU B 1 456 ? 14.99355 29.78440 5.19559 0.449 31.41363 476 LEU B C 1
ATOM 14363 O O A LEU B 1 456 ? 15.21557 28.80390 4.43359 0.551 31.69821 476 LEU B O 1
ATOM 14364 O O B LEU B 1 456 ? 15.18524 28.68305 4.66756 0.449 32.93795 476 LEU B O 1
ATOM 14395 N N . LYS B 1 457 ? 13.79418 30.37939 5.18533 1.000 30.52399 477 LYS B N 1
ATOM 14396 C CA . LYS B 1 457 ? 12.66850 29.74776 4.50154 1.000 26.82611 477 LYS B CA 1
ATOM 14397 C C . LYS B 1 457 ? 12.84294 29.79679 2.98982 1.000 28.63158 477 LYS B C 1
ATOM 14398 O O . LYS B 1 457 ? 12.37206 28.90316 2.27643 1.000 30.97095 477 LYS B O 1
ATOM 14418 N N . GLN B 1 458 ? 13.48322 30.84170 2.46777 1.000 32.67007 478 GLN B N 1
ATOM 14419 C CA . GLN B 1 458 ? 13.71894 30.86024 1.02868 1.000 31.70648 478 GLN B CA 1
ATOM 14420 C C . GLN B 1 458 ? 14.72063 29.78009 0.62472 1.000 32.39143 478 GLN B C 1
ATOM 14421 O O . GLN B 1 458 ? 14.52493 29.09137 -0.38174 1.000 32.66652 478 GLN B O 1
ATOM 14435 N N . ILE B 1 459 ? 15.79023 29.60851 1.40712 1.000 30.21931 479 ILE B N 1
ATOM 14436 C CA . ILE B 1 459 ? 16.73534 28.52186 1.14629 1.000 30.94337 479 ILE B CA 1
ATOM 14437 C C . ILE B 1 459 ? 16.03648 27.17518 1.29647 1.000 29.87661 479 ILE B C 1
ATOM 14438 O O . ILE B 1 459 ? 16.24724 26.26258 0.49300 1.000 35.07480 479 ILE B O 1
ATOM 14454 N N . LYS B 1 460 ? 15.16577 27.05279 2.31067 1.000 32.75576 480 LYS B N 1
ATOM 14455 C CA . LYS B 1 460 ? 14.33803 25.85670 2.47883 1.000 33.99896 480 LYS B CA 1
ATOM 14456 C C . LYS B 1 460 ? 13.53113 25.53827 1.22107 1.000 30.91614 480 LYS B C 1
ATOM 14457 O O . LYS B 1 460 ? 13.55159 24.40092 0.72944 1.000 34.09130 480 LYS B O 1
ATOM 14476 N N . ALA B 1 461 ? 12.80321 26.52391 0.68567 1.000 29.82916 481 ALA B N 1
ATOM 14477 C CA . ALA B 1 461 ? 12.04992 26.28570 -0.54182 1.000 37.56830 481 ALA B CA 1
ATOM 14478 C C . ALA B 1 461 ? 12.96489 25.90856 -1.70174 1.000 36.99565 481 ALA B C 1
ATOM 14479 O O . ALA B 1 461 ? 12.54732 25.19345 -2.61813 1.000 38.45095 481 ALA B O 1
ATOM 14486 N N . ARG B 1 462 ? 14.21127 26.39048 -1.68994 1.000 35.64140 482 ARG B N 1
ATOM 14487 C CA . ARG B 1 462 ? 15.15001 26.04801 -2.75456 1.000 33.98774 482 ARG B CA 1
ATOM 14488 C C . ARG B 1 462 ? 15.58286 24.57941 -2.67672 1.000 30.65857 482 ARG B C 1
ATOM 14489 O O . ARG B 1 462 ? 15.62402 23.88245 -3.69710 1.000 32.48567 482 ARG B O 1
ATOM 14510 N N . TYR B 1 463 ? 15.94425 24.10951 -1.48975 1.000 30.68740 483 TYR B N 1
ATOM 14511 C CA . TYR B 1 463 ? 16.62656 22.81989 -1.38484 1.000 29.32335 483 TYR B CA 1
ATOM 14512 C C . TYR B 1 463 ? 15.73321 21.67241 -0.96356 1.000 28.88434 483 TYR B C 1
ATOM 14513 O O . TYR B 1 463 ? 16.14554 20.51402 -1.10700 1.000 35.76742 483 TYR B O 1
ATOM 14531 N N . ASP B 1 464 ? 14.54147 21.94603 -0.45057 1.000 34.33747 484 ASP B N 1
ATOM 14532 C CA . ASP B 1 464 ? 13.61697 20.89037 -0.03251 1.000 34.61153 484 ASP B CA 1
ATOM 14533 C C . ASP B 1 464 ? 12.19504 21.29828 -0.37517 1.000 28.67291 484 ASP B C 1
ATOM 14534 O O . ASP B 1 464 ? 11.34251 21.41928 0.50869 1.000 32.01927 484 ASP B O 1
ATOM 14543 N N . PRO B 1 465 ? 11.90566 21.51209 -1.66835 1.000 37.04825 485 PRO B N 1
ATOM 14544 C CA . PRO B 1 465 ? 10.56152 21.98410 -2.05707 1.000 40.00890 485 PRO B CA 1
ATOM 14545 C C . PRO B 1 465 ? 9.42877 21.05870 -1.65269 1.000 36.69444 485 PRO B C 1
ATOM 14546 O O . PRO B 1 465 ? 8.28963 21.51484 -1.52158 1.000 39.57945 485 PRO B O 1
ATOM 14557 N N . GLU B 1 466 ? 9.69929 19.76532 -1.48893 1.000 36.08167 486 GLU B N 1
ATOM 14558 C CA . GLU B 1 466 ? 8.68267 18.80165 -1.06915 1.000 42.64540 486 GLU B CA 1
ATOM 14559 C C . GLU B 1 466 ? 8.47965 18.75227 0.44138 1.000 39.66067 486 GLU B C 1
ATOM 14560 O O . GLU B 1 466 ? 7.54922 18.07676 0.90042 1.000 34.72392 486 GLU B O 1
ATOM 14572 N N . GLY B 1 467 ? 9.31053 19.44273 1.22120 1.000 29.69164 487 GLY B N 1
ATOM 14573 C CA . GLY B 1 467 ? 9.20291 19.35403 2.65875 1.000 27.55860 487 GLY B CA 1
ATOM 14574 C C . GLY B 1 467 ? 9.61006 18.00585 3.21562 1.000 33.32700 487 GLY B C 1
ATOM 14575 O O . GLY B 1 467 ? 9.16000 17.62427 4.30006 1.000 28.52752 487 GLY B O 1
ATOM 14579 N N . LEU B 1 468 ? 10.47282 17.27776 2.50478 1.000 26.90708 488 LEU B N 1
ATOM 14580 C CA . LEU B 1 468 ? 10.84131 15.93219 2.94632 1.000 30.55765 488 LEU B CA 1
ATOM 14581 C C . LEU B 1 468 ? 11.46342 15.93906 4.33854 1.000 29.63648 488 LEU B C 1
ATOM 14582 O O . LEU B 1 468 ? 11.27314 14.98189 5.12351 1.000 29.99842 488 LEU B O 1
ATOM 14598 N N . PHE B 1 469 ? 12.20696 16.99894 4.66794 1.000 27.51370 489 PHE B N 1
ATOM 14599 C CA . PHE B 1 469 ? 12.93093 17.07746 5.92759 1.000 28.92788 489 PHE B CA 1
ATOM 14600 C C . PHE B 1 469 ? 12.22859 17.94372 6.94902 1.000 25.65909 489 PHE B C 1
ATOM 14601 O O . PHE B 1 469 ? 12.84961 18.35270 7.93998 1.000 27.79494 489 PHE B O 1
ATOM 14618 N N . ILE B 1 470 ? 10.93988 18.21788 6.75972 1.000 26.38855 490 ILE B N 1
ATOM 14619 C CA . ILE B 1 470 ? 10.16903 18.86184 7.82155 1.000 25.56049 490 ILE B CA 1
ATOM 14620 C C . ILE B 1 470 ? 9.79952 17.75134 8.79603 1.000 29.83954 490 ILE B C 1
ATOM 14621 O O . ILE B 1 470 ? 8.70120 17.17941 8.72987 1.000 27.22056 490 ILE B O 1
ATOM 14637 N N . ASN B 1 471 ? 10.72967 17.41690 9.69029 1.000 27.59549 491 ASN B N 1
ATOM 14638 C CA . ASN B 1 471 ? 10.63230 16.17609 10.43390 1.000 24.83030 491 ASN B CA 1
ATOM 14639 C C . ASN B 1 471 ? 10.59426 16.32272 11.94315 1.000 26.46579 491 ASN B C 1
ATOM 14640 O O . ASN B 1 471 ? 10.44333 15.28978 12.63635 1.000 23.53719 491 ASN B O 1
ATOM 14651 N N . HIS B 1 472 ? 10.70626 17.54206 12.47949 1.000 28.34246 492 HIS B N 1
ATOM 14652 C CA . HIS B 1 472 ? 10.54223 17.77005 13.91487 1.000 26.27585 492 HIS B CA 1
ATOM 14653 C C . HIS B 1 472 ? 9.86496 19.12567 14.14256 1.000 28.40056 492 HIS B C 1
ATOM 14654 O O . HIS B 1 472 ? 9.59434 19.89479 13.21688 1.000 25.26856 492 HIS B O 1
ATOM 14668 N N . ARG B 1 473 ? 9.52563 19.38577 15.40740 1.000 27.45826 493 ARG B N 1
ATOM 14669 C CA . ARG B 1 473 ? 8.60933 20.47817 15.71566 1.000 28.86292 493 ARG B CA 1
ATOM 14670 C C . ARG B 1 473 ? 9.18172 21.84378 15.35026 1.000 24.78150 493 ARG B C 1
ATOM 14671 O O . ARG B 1 473 ? 8.41004 22.77995 15.07293 1.000 24.37870 493 ARG B O 1
ATOM 14692 N N . GLN B 1 474 ? 10.50820 22.00415 15.35875 1.000 26.27531 494 GLN B N 1
ATOM 14693 C CA . GLN B 1 474 ? 11.12322 23.28041 14.98291 1.000 26.74672 494 GLN B CA 1
ATOM 14694 C C . GLN B 1 474 ? 11.91071 23.18759 13.68115 1.000 25.70154 494 GLN B C 1
ATOM 14695 O O . GLN B 1 474 ? 12.80583 24.00224 13.43534 1.000 25.41594 494 GLN B O 1
ATOM 14709 N N . SER B 1 475 ? 11.57222 22.21700 12.83168 1.000 24.43429 495 SER B N 1
ATOM 14710 C CA . SER B 1 475 ? 12.01748 22.24377 11.43995 1.000 27.37173 495 SER B CA 1
ATOM 14711 C C . SER B 1 475 ? 11.64150 23.56783 10.77471 1.000 24.70147 495 SER B C 1
ATOM 14712 O O . SER B 1 475 ? 10.58504 24.14555 11.04183 1.000 24.66296 495 SER B O 1
ATOM 14720 N N . ILE B 1 476 ? 12.48593 24.01778 9.85051 1.000 22.77654 496 ILE B N 1
ATOM 14721 C CA . ILE B 1 476 ? 12.20871 25.23343 9.09223 1.000 28.50524 496 ILE B CA 1
ATOM 14722 C C . ILE B 1 476 ? 11.03384 24.95911 8.15969 1.000 29.06747 496 ILE B C 1
ATOM 14723 O O . ILE B 1 476 ? 11.10181 24.03863 7.34137 1.000 25.72695 496 ILE B O 1
ATOM 14739 N N . PRO B 1 477 ? 9.95905 25.74693 8.21827 1.000 26.89962 497 PRO B N 1
ATOM 14740 C CA . PRO B 1 477 ? 8.81496 25.51455 7.32677 1.000 29.24536 497 PRO B CA 1
ATOM 14741 C C . PRO B 1 477 ? 9.08415 26.08859 5.94540 1.000 30.74960 497 PRO B C 1
ATOM 14742 O O . PRO B 1 477 ? 9.98855 26.90139 5.74106 1.000 32.16438 497 PRO B O 1
ATOM 14753 N N . LEU B 1 478 ? 8.24868 25.69549 5.00552 1.000 29.13902 498 LEU B N 1
ATOM 14754 C CA . LEU B 1 478 ? 8.28259 26.32289 3.68864 1.000 34.45138 498 LEU B CA 1
ATOM 14755 C C . LEU B 1 478 ? 7.59004 27.67620 3.73022 1.000 38.77906 498 LEU B C 1
ATOM 14756 O O . LEU B 1 478 ? 6.71124 27.89533 4.56508 1.000 34.18745 498 LEU B O 1
ATOM 14772 N N . PRO B 1 479 ? 7.97052 28.60521 2.82891 1.000 37.90630 499 PRO B N 1
ATOM 14773 C CA . PRO B 1 479 ? 7.27138 29.88263 2.66391 1.000 40.49539 499 PRO B CA 1
ATOM 14774 C C . PRO B 1 479 ? 5.79865 29.67694 2.33037 1.000 39.86564 499 PRO B C 1
ATOM 14775 O O . PRO B 1 479 ? 5.45117 28.69291 1.67205 1.000 45.19825 499 PRO B O 1
#

B-factor: mean 35.72, std 18.01, range [14.87, 188.15]

Sequence (952 aa):
AQNKADVISKCLDDAGIRNVIDTDSSWAQETVMFQKRLKPDPEAIAFPENSDEVASALKCARESKVKANALGPAHSFQGNGFGIPGNLVINMAAFDEEVSYDKKKSTLLLTFGGGTHVGPVQKYLWDTAGRHVPHVRGAHVGVTGSSIGGGFGTTSRYLGTPMDNLVEIQYMLYNGTIVNAKKGSDLFWAAQGAGASFGIILSTKTKTFKKPQQFDDKAINFTLSMGDLTPEEAGAKALVAIQDYSLSKDCPDTWAFRWNIMAPPYDGTGYFYGNPSSFDSVMAPLVKKLKTISSNTAVKSTVLPWWDLEVAVAGPGMNQQPNGGALGGRSFYTQSLTTTTDHPLTVKQAQILFEGTTLAFNRTDMTKFGYMDLWGGVSRSIKDSDTAYAHGKNLWLIRWDANNAIGAYPSDGISYMRASSIKPFEDSLVKGGAKLRGFVNYADTELTEKEWSSRLYDGNFERLLKQIKARYDPEGLFINHRQSIPLPNKADVISSKCLDDAGIRNVIDTDSSWAQETVMFQKRLKPDPEAIAFPENSDEVASALKCARESKVKANALGPAHSFQGNGFGIPGNLVINMAAFDEEVSYDKKSTLLTFGGGTHVGPVQKYLWDTAGRHVPHVRGAHVGVTGSSIGGGFGTTSRYLGTPMDNLVEIQYMLYNGTIVNAKKGSDLFWAAQGAGASFGIILSTKTKTFKPQQFDKAINFTLSMGDLTPEAGAKALVAIQDYSLSKDCPDTWAFRWNIMAPPYDGTGYFYGNPSSFDSVMAPLVKKLKTISSNTAVKKSTVLPWWDLEVAVAGPGMNQPNGGALGGRSFYTQSLTTTTDHPLTVKQAQILFEGTTLAFNRTDMTTKFGYMDLWGGVSRSIKDSDTAYAHGKNLWLIRWDANAIGAYPSSDGISYMRASIKPFEDSLVKGGAKLRGFVNYADTELTEKEWSSSRLYDGNFERLLKQIKARYDPEGLFINHRQSIPLP

Foldseek 3Di:
DLCLLVQLVVLLVVVVWDKDAPPDPCPVVVQDAFAPQDGAAERMETEDLDLVSVLSSLVSCVVSVAFEAEAALRHFNQRRSRFDHHHHYYYQQNLADWDADVVVRKIKGFLHHFQQQNQVCCCVPPVWGDFAAQARLDGLLVCQLQWGGHQQCLARNTSVVFWAWWWFQFSNSDTDIDGQPDLLSQLSNHFVLLFGRTGMTMGHIGHQPDQKWKKKKKWQAADDLLLLLVLVLLVLVLCVDPLAASQKKWKWWLQDVVTMIMIIGRPDVVCVCSSCVVSQVVNCVSGVSIDMDMDMGGPVVVSCVRHHPLSPPSNRDDRHHFHKFKDKWWDFPVQRDDSVLSSLQSVLANVPDDDPQKAKGWIKIAHHRPLQPDALSSHQFGCRRIGIIIMTMIGGPPRQDPCNVVSRVRSCVVSQVVSVVSPDDIAHGRSRDGQPDDQVVHCCRGGNVSLVVSLVVSCVRPVPSSSVGHPNRRDHD/DCLVVLCVLLVVVVWDKDADVDPCVVVVQDAFAPQDGFAESMETEDQDLVSVLSSLVSCVVSVAFEAEAALRHFNFRRQRFDHHHHHYYQQNLADWDADPVVRKIKGFLHHFQQVNQVVCCVPPNWGDFAAQARLDGLLVCQLQWGDHQQCLARNTSVVFWAWWWFQFSNSDTDIHGQPDLLSQLSNHFNLLFGRTGMTMGHIGHQPDQKKKKKKKWQADDDLLLLLVLVLLVLVLCPDPLAASQKKKKFWLADVVTMIIIIGRPDPVCVCSSCVVSQVVNVVSPVSIDMDMDMGGPVVVSCVRHHPLSVPPSSDDRHHFHKFKDKWWFAPVQRDDSVLSSLQSVLANVPDDDPQKAKGWIKIFHARPLCVPALSSHQFGQRRIGIIIMTMITGPPRQDPCNVVSRCRSCVVSQVVCVVRPTHTAGTRSRDGQPDDQVVHCCRGGNPNLVVSLVVSCVRPVSSSSVGHDNNRDHD

InterPro domains:
  IPR006094 FAD linked oxidase, N-terminal [PF01565] (64-200)
  IPR012951 Berberine/berberine-like [PF08031] (451-497)
  IPR016166 FAD-binding domain, PCMH-type [PS51387] (60-230)
  IPR016169 FAD-binding, type PCMH, subdomain 2 [G3DSA:3.30.465.10] (59-496)
  IPR036318 FAD-binding, type PCMH-like superfamily [SSF56176] (42-228)
  IPR050416 FAD-linked Oxidoreductases in Biosynthetic Pathways [PTHR42973] (23-496)

Nearest PDB structures (foldseek):
  6yji-assembly2_B  TM=1.000E+00  e=2.003E-97  Fusarium graminearum PH-1
  3hsu-assembly1_A  TM=9.005E-01  e=1.261E-36  Sarocladium strictum
  6yjo-assembly1_A  TM=8.898E-01  e=2.350E-36  Fusarium graminearum PH-1
  1zr6-assembly1_A  TM=9.050E-01  e=2.784E-36  Sarocladium strictum
  3rja-assembly1_A  TM=8.894E-01  e=1.964E-33  Microdochium nivale

Organism: Gibberella zeae (strain ATCC MYA-4620 / CBS 123657 / FGSC 9075 / NRRL 31084 / PH-1) (NCBI:txid229533)

Secondary structure (DSSP, 8-state):
-TTHHHHHHHHHHHTT--EE-TTSTTHHHHS--SB-SS----SEEE--SSHHHHHHHHHHHHHTT--EEEE-SS--TT-TTT-STT-EEEE-TT---EEEETTTTEEEEETT-BHHHHHHHHHHHHS-B----S-TTSBHHHHHTT----TTHHHH--TTTTEEEEEEE-TTS-EEEEETTSHHHHHHHHHGGGT-EEEEEEE--B--SSSEEEEEEEEEES--HHHHHHHHHHHHHHHHSTTS-TTEEEEEES-PSSEEEEEEE-S-GGGHHHHHHHHHHHHHTT-TT-EEEEEEEEHHHHHHHHH-GGGGSTT-S----B-B--EEEEEETTSPPPHHHHHHHHHHTTTT---SSEEEEEEEEE--GGGGG--GGGSSS--TTEEEEEEEEEEESSSPPTTHHHHHHHHHHHHHHHHHHTT---B--GGG--TT--HHHHIIIIIGGGHHHHHHHHHHH-TT-TT--STTPPPP-/-THHHHHHHHHHTT--EE-TTSTTHHHHT--SBTTS----SEEE--SSHHHHHHHHHHHHHTT--EEEESSS--TT-TTT-STT-EEEE-TT---EEE-TTT--EEEETT-BHHHHHHHHHHHHS-B----S-TTSBHHHHHTT----TTHHHH--HHHHEEEEEEE-TTS-EEEEETTSHHHHHHHHHGGGT-EEEEEEE--B--SSSEEEEEEEEEE---HHHHHHHHHHHHHHHTSTTS-TTEEEEEES-PSSEEEEEEE-S-GGGHHHHHHHHHHHHHHH-TT-EEEEEEEEHHHHHHHHH-GGGGSGGGS----B-B--EEEEEETTSPPPHHHHHHHHHHTTTT---SSEEEEEEEEE--GGGGG--GGGSSS--TTEEEEEEEEEEESSSPPTTHHHHHHHHHHHHHHHHHHTT---B--GGG--TT--HHHHIIIIIGGGHHHHHHHHHHH-TT-TT--STTPPPP-